Protein AF-A0A1C6CL15-F1 (afdb_monomer)

Structure (mmCIF, N/CA/C/O backbone):
data_AF-A0A1C6CL15-F1
#
_entry.id   AF-A0A1C6CL15-F1
#
loop_
_atom_site.group_PDB
_atom_site.id
_atom_site.type_symbol
_atom_site.label_atom_id
_atom_site.label_alt_id
_atom_site.label_comp_id
_atom_site.label_asym_id
_atom_site.label_entity_id
_atom_site.label_seq_id
_atom_site.pdbx_PDB_ins_code
_atom_site.Cartn_x
_atom_site.Cartn_y
_atom_site.Cartn_z
_atom_site.occupancy
_atom_site.B_iso_or_equiv
_atom_site.auth_seq_id
_atom_site.auth_comp_id
_atom_site.auth_asym_id
_atom_site.auth_atom_id
_atom_site.pdbx_PDB_model_num
ATOM 1 N N . MET A 1 1 ? 40.459 14.621 -11.916 1.00 58.00 1 MET A N 1
ATOM 2 C CA . MET A 1 1 ? 39.907 14.312 -13.259 1.00 58.00 1 MET A CA 1
ATOM 3 C C . MET A 1 1 ? 40.580 13.037 -13.758 1.00 58.00 1 MET A C 1
ATOM 5 O O . MET A 1 1 ? 41.766 12.885 -13.509 1.00 58.00 1 MET A O 1
ATOM 9 N N . ASP A 1 2 ? 39.853 12.095 -14.364 1.00 66.62 2 ASP A N 1
ATOM 10 C CA . ASP A 1 2 ? 40.390 10.761 -14.695 1.00 66.62 2 ASP A CA 1
ATOM 11 C C . ASP A 1 2 ? 41.088 10.769 -16.070 1.00 66.62 2 ASP A C 1
ATOM 13 O O . ASP A 1 2 ? 40.477 10.505 -17.108 1.00 66.62 2 ASP A O 1
ATOM 17 N N . TYR A 1 3 ? 42.362 11.165 -16.076 1.00 67.81 3 TYR A N 1
ATOM 18 C CA . TYR A 1 3 ? 43.170 11.321 -17.291 1.00 67.81 3 TYR A CA 1
ATOM 19 C C . TYR A 1 3 ? 43.423 9.998 -18.027 1.00 67.81 3 TYR A C 1
ATOM 21 O O . TYR A 1 3 ? 43.551 9.991 -19.252 1.00 67.81 3 TYR A O 1
ATOM 29 N N . GLU A 1 4 ? 43.423 8.876 -17.310 1.00 70.00 4 GLU A N 1
ATOM 30 C CA . GLU A 1 4 ? 43.577 7.542 -17.893 1.00 70.00 4 GLU A CA 1
ATOM 31 C C . GLU A 1 4 ? 42.330 7.111 -18.674 1.00 70.00 4 GLU A C 1
ATOM 33 O O . GLU A 1 4 ? 42.437 6.520 -19.753 1.00 70.00 4 GLU A O 1
ATOM 38 N N . LYS A 1 5 ? 41.131 7.488 -18.211 1.00 73.06 5 LYS A N 1
ATOM 39 C CA . LYS A 1 5 ? 39.904 7.307 -19.005 1.00 73.06 5 LYS A CA 1
ATOM 40 C C . LYS A 1 5 ? 39.892 8.142 -20.281 1.00 73.06 5 LYS A C 1
ATOM 42 O O . LYS A 1 5 ? 39.408 7.650 -21.297 1.00 73.06 5 LYS A O 1
ATOM 47 N N . LEU A 1 6 ? 40.413 9.370 -20.249 1.00 76.88 6 LEU A N 1
ATOM 48 C CA . LEU A 1 6 ? 40.437 10.248 -21.425 1.00 76.88 6 LEU A CA 1
ATOM 49 C C . LEU A 1 6 ? 41.318 9.677 -22.548 1.00 76.88 6 LEU A C 1
ATOM 51 O O . LEU A 1 6 ? 40.933 9.754 -23.709 1.00 76.88 6 LEU A O 1
ATOM 55 N N . LYS A 1 7 ? 42.454 9.046 -22.211 1.00 71.81 7 LYS A N 1
ATOM 56 C CA . LYS A 1 7 ? 43.351 8.402 -23.193 1.00 71.81 7 LYS A CA 1
ATOM 57 C C . LYS A 1 7 ? 42.706 7.223 -23.932 1.00 71.81 7 LYS A C 1
ATOM 59 O O . LYS A 1 7 ? 43.054 6.966 -25.076 1.00 71.81 7 LYS A O 1
ATOM 64 N N . LYS A 1 8 ? 41.780 6.504 -23.287 1.00 76.06 8 LYS A N 1
ATOM 65 C CA . LYS A 1 8 ? 41.103 5.314 -23.844 1.00 76.06 8 LYS A CA 1
ATOM 66 C C . LYS A 1 8 ? 39.740 5.624 -24.479 1.00 76.06 8 LYS A C 1
ATOM 68 O O . LYS A 1 8 ? 39.073 4.704 -24.954 1.00 76.06 8 LYS A O 1
ATOM 73 N N . ARG A 1 9 ? 39.288 6.884 -24.444 1.00 83.75 9 ARG A N 1
ATOM 74 C CA . ARG A 1 9 ? 37.974 7.304 -24.951 1.00 83.75 9 ARG A CA 1
ATOM 75 C C . ARG A 1 9 ? 38.063 7.709 -26.419 1.00 83.75 9 ARG A C 1
ATOM 77 O O . ARG A 1 9 ? 38.924 8.486 -26.809 1.00 83.75 9 ARG A O 1
ATOM 84 N N . ASP A 1 10 ? 37.117 7.218 -27.206 1.00 87.75 10 ASP A N 1
ATOM 85 C CA . ASP A 1 10 ? 36.974 7.563 -28.615 1.00 87.75 10 ASP A CA 1
ATOM 86 C C . ASP A 1 10 ? 36.029 8.764 -28.778 1.00 87.75 10 ASP A C 1
ATOM 88 O O . ASP A 1 10 ? 34.806 8.619 -28.694 1.00 87.75 10 ASP A O 1
ATOM 92 N N . SER A 1 11 ? 36.595 9.953 -29.008 1.00 91.44 11 SER A N 1
ATOM 93 C CA . SER A 1 11 ? 35.828 11.201 -29.118 1.00 91.44 11 SER A CA 1
ATOM 94 C C . SER A 1 11 ? 34.906 11.250 -30.340 1.00 91.44 11 SER A C 1
ATOM 96 O O . SER A 1 11 ? 33.960 12.035 -30.341 1.00 91.44 11 SER A O 1
ATOM 98 N N . SER A 1 12 ? 35.095 10.393 -31.351 1.00 91.94 12 SER A N 1
ATOM 99 C CA . SER A 1 12 ? 34.135 10.294 -32.463 1.00 91.94 12 SER A CA 1
ATOM 100 C C . SER A 1 12 ? 32.759 9.798 -31.996 1.00 91.94 12 SER A C 1
ATOM 102 O O . SER A 1 12 ? 31.735 10.196 -32.545 1.00 91.94 12 SER A O 1
ATOM 104 N N . LEU A 1 13 ? 32.712 8.985 -30.933 1.00 93.44 13 LEU A N 1
ATOM 105 C CA . LEU A 1 13 ? 31.460 8.505 -30.340 1.00 93.44 13 LEU A CA 1
ATOM 106 C C . LEU A 1 13 ? 30.779 9.576 -29.478 1.00 93.44 13 LEU A C 1
ATOM 108 O O . LEU A 1 13 ? 29.554 9.569 -29.358 1.00 93.44 13 LEU A O 1
ATOM 112 N N . ASP A 1 14 ? 31.554 10.503 -28.907 1.00 94.44 14 ASP A N 1
ATOM 113 C CA . ASP A 1 14 ? 31.018 11.679 -28.211 1.00 94.44 14 ASP A CA 1
ATOM 114 C C . ASP A 1 14 ? 30.345 12.628 -29.203 1.00 94.44 14 ASP A C 1
ATOM 116 O O . ASP A 1 14 ? 29.204 13.033 -28.990 1.00 94.44 14 ASP A O 1
ATOM 120 N N . ILE A 1 15 ? 31.011 12.898 -30.332 1.00 95.50 15 ILE A N 1
ATOM 121 C CA . ILE A 1 15 ? 30.445 13.669 -31.448 1.00 95.50 15 ILE A CA 1
ATOM 122 C C . ILE A 1 15 ? 29.139 13.026 -31.922 1.00 95.50 15 ILE A C 1
ATOM 124 O O . ILE A 1 15 ? 28.139 13.718 -32.087 1.00 95.50 15 ILE A O 1
ATOM 128 N N . LEU A 1 16 ? 29.113 11.698 -32.072 1.00 95.50 16 LEU A N 1
ATOM 129 C CA . LEU A 1 16 ? 27.918 10.978 -32.505 1.00 95.50 16 LEU A CA 1
ATOM 130 C C . LEU A 1 16 ? 26.735 11.161 -31.546 1.00 95.50 16 LEU A C 1
ATOM 132 O O . LEU A 1 16 ? 25.619 11.384 -32.002 1.00 95.50 16 LEU A O 1
ATOM 136 N N . ARG A 1 17 ? 26.965 11.112 -30.228 1.00 95.38 17 ARG A N 1
ATOM 137 C CA . ARG A 1 17 ? 25.913 11.369 -29.224 1.00 95.38 17 ARG A CA 1
ATOM 138 C C . ARG A 1 17 ? 25.402 12.798 -29.265 1.00 95.38 17 ARG A C 1
ATOM 140 O O . ARG A 1 17 ? 24.203 13.000 -29.107 1.00 95.38 17 ARG A O 1
ATOM 147 N N . ILE A 1 18 ? 26.301 13.762 -29.452 1.00 96.50 18 ILE A N 1
ATOM 148 C CA . ILE A 1 18 ? 25.948 15.182 -29.550 1.00 96.50 18 ILE A CA 1
ATOM 149 C C . ILE A 1 18 ? 25.100 15.418 -30.801 1.00 96.50 18 ILE A C 1
ATOM 151 O O . ILE A 1 18 ? 24.038 16.020 -30.703 1.00 96.50 18 ILE A O 1
ATOM 155 N N . ILE A 1 19 ? 25.508 14.872 -31.950 1.00 96.69 19 ILE A N 1
ATOM 156 C CA . ILE A 1 19 ? 24.728 14.937 -33.193 1.00 96.69 19 ILE A CA 1
ATOM 157 C C . ILE A 1 19 ? 23.372 14.249 -33.014 1.00 96.69 19 ILE A C 1
ATOM 159 O O . ILE A 1 19 ? 22.354 14.800 -33.421 1.00 96.69 19 ILE A O 1
ATOM 163 N N . ALA A 1 20 ? 23.327 13.079 -32.371 1.00 96.31 20 ALA A N 1
ATOM 164 C CA . ALA A 1 20 ? 22.077 12.368 -32.126 1.00 96.31 20 ALA A CA 1
ATOM 165 C C . ALA A 1 20 ? 21.099 13.207 -31.289 1.00 96.31 20 ALA A C 1
ATOM 167 O O . ALA A 1 20 ? 19.968 13.402 -31.713 1.00 96.31 20 ALA A O 1
ATOM 168 N N . VAL A 1 21 ? 21.520 13.783 -30.154 1.00 96.62 21 VAL A N 1
ATOM 169 C CA . VAL A 1 21 ? 20.615 14.629 -29.351 1.00 96.62 21 VAL A CA 1
ATOM 170 C C . VAL A 1 21 ? 20.260 15.940 -30.057 1.00 96.62 21 VAL A C 1
ATOM 172 O O . VAL A 1 21 ? 19.117 16.377 -29.988 1.00 96.62 21 VAL A O 1
ATOM 175 N N . PHE A 1 22 ? 21.197 16.546 -30.788 1.00 96.94 22 PHE A N 1
ATOM 176 C CA . PHE A 1 22 ? 20.928 17.770 -31.539 1.00 96.94 22 PHE A CA 1
ATOM 177 C C . PHE A 1 22 ? 19.882 17.524 -32.633 1.00 96.94 22 PHE A C 1
ATOM 179 O O . PHE A 1 22 ? 18.936 18.293 -32.775 1.00 96.94 22 PHE A O 1
ATOM 186 N N . THR A 1 23 ? 19.990 16.399 -33.346 1.00 96.56 23 THR A N 1
ATOM 187 C CA . THR A 1 23 ? 18.992 15.980 -34.340 1.00 96.56 23 THR A CA 1
ATOM 188 C C . THR A 1 23 ? 17.647 15.609 -33.708 1.00 96.56 23 THR A C 1
ATOM 190 O O . THR A 1 23 ? 16.630 15.781 -34.371 1.00 96.56 23 THR A O 1
ATOM 193 N N . VAL A 1 24 ? 17.585 15.204 -32.429 1.00 96.12 24 VAL A N 1
ATOM 194 C CA . VAL A 1 24 ? 16.297 15.077 -31.714 1.00 96.12 24 VAL A CA 1
ATOM 195 C C . VAL A 1 24 ? 15.616 16.440 -31.578 1.00 96.12 24 VAL A C 1
ATOM 197 O O . VAL A 1 24 ? 14.481 16.596 -32.020 1.00 96.12 24 VAL A O 1
ATOM 200 N N . LEU A 1 25 ? 16.323 17.449 -31.060 1.00 97.12 25 LEU A N 1
ATOM 201 C CA . LEU A 1 25 ? 15.777 18.812 -30.952 1.00 97.12 25 LEU A CA 1
ATOM 202 C C . LEU A 1 25 ? 15.418 19.395 -32.324 1.00 97.12 25 LEU A C 1
ATOM 204 O O . LEU A 1 25 ? 14.467 20.156 -32.466 1.00 97.12 25 LEU A O 1
ATOM 208 N N . SER A 1 26 ? 16.150 18.980 -33.356 1.00 97.12 26 SER A N 1
ATOM 209 C CA . SER A 1 26 ? 15.866 19.352 -34.739 1.00 97.12 26 SER A CA 1
ATOM 210 C C . SER A 1 26 ? 14.571 18.722 -35.266 1.00 97.12 26 SER A C 1
ATOM 212 O O . SER A 1 26 ? 13.908 19.324 -36.099 1.00 97.12 26 SER A O 1
ATOM 214 N N . VAL A 1 27 ? 14.165 17.543 -34.779 1.00 95.00 27 VAL A N 1
ATOM 215 C CA . VAL A 1 27 ? 12.825 16.986 -35.046 1.00 95.00 27 VAL A CA 1
ATOM 216 C C . VAL A 1 27 ? 11.756 17.722 -34.236 1.00 95.00 27 VAL A C 1
ATOM 218 O O . VAL A 1 27 ? 10.674 17.964 -34.767 1.00 95.00 27 VAL A O 1
ATOM 221 N N . HIS A 1 28 ? 12.052 18.130 -32.995 1.00 95.75 28 HIS A N 1
ATOM 222 C CA . HIS A 1 28 ? 11.125 18.933 -32.183 1.00 95.75 28 HIS A CA 1
ATOM 223 C C . HIS A 1 28 ? 10.824 20.287 -32.832 1.00 95.75 28 HIS A C 1
ATOM 225 O O . HIS A 1 28 ? 9.692 20.752 -32.758 1.00 95.75 28 HIS A O 1
ATOM 231 N N . PHE A 1 29 ? 11.788 20.872 -33.550 1.00 97.19 29 PHE A N 1
ATOM 232 C CA . PHE A 1 29 ? 11.553 22.060 -34.372 1.00 97.19 29 PHE A CA 1
ATOM 233 C C . PHE A 1 29 ? 10.369 21.865 -35.325 1.00 97.19 29 PHE A C 1
ATOM 235 O O . PHE A 1 29 ? 9.459 22.681 -35.324 1.00 97.19 29 PHE A O 1
ATOM 242 N N . PHE A 1 30 ? 10.313 20.753 -36.064 1.00 95.75 30 PHE A N 1
ATOM 243 C CA . PHE A 1 30 ? 9.177 20.448 -36.946 1.00 95.75 30 PHE A CA 1
ATOM 244 C C . PHE A 1 30 ? 7.900 20.070 -36.187 1.00 95.75 30 PHE A C 1
ATOM 246 O O . PHE A 1 30 ? 6.802 20.263 -36.700 1.00 95.75 30 PHE A O 1
ATOM 253 N N . LEU A 1 31 ? 8.024 19.518 -34.976 1.00 94.25 31 LEU A N 1
ATOM 254 C CA . LEU A 1 31 ? 6.873 19.205 -34.127 1.00 94.25 31 LEU A CA 1
ATOM 255 C C . LEU A 1 31 ? 6.153 20.475 -33.657 1.00 94.25 31 LEU A C 1
ATOM 257 O O . LEU A 1 31 ? 4.927 20.496 -33.633 1.00 94.25 31 LEU A O 1
ATOM 261 N N . HIS A 1 32 ? 6.907 21.526 -33.329 1.00 95.19 32 HIS A N 1
ATOM 262 C CA . HIS A 1 32 ? 6.378 22.727 -32.674 1.00 95.19 32 HIS A CA 1
ATOM 263 C C . HIS A 1 32 ? 6.288 23.959 -33.573 1.00 95.19 32 HIS A C 1
ATOM 265 O O . HIS A 1 32 ? 5.629 24.926 -33.209 1.00 95.19 32 HIS A O 1
ATOM 271 N N . ASN A 1 33 ? 6.915 23.956 -34.753 1.00 93.88 33 ASN A N 1
ATOM 272 C CA . ASN A 1 33 ? 6.872 25.105 -35.661 1.00 93.88 33 ASN A CA 1
ATOM 273 C C . ASN A 1 33 ? 5.630 25.139 -36.570 1.00 93.88 33 ASN A C 1
ATOM 275 O O . ASN A 1 33 ? 5.502 26.085 -37.340 1.00 93.88 33 ASN A O 1
ATOM 279 N N . GLY A 1 34 ? 4.740 24.140 -36.518 1.00 93.94 34 GLY A N 1
ATOM 280 C CA . GLY A 1 34 ? 3.542 24.043 -37.368 1.00 93.94 34 GLY A CA 1
ATOM 281 C C . GLY A 1 34 ? 3.732 23.312 -38.705 1.00 93.94 34 GLY A C 1
ATOM 282 O O . GLY A 1 34 ? 2.811 23.300 -39.519 1.00 93.94 34 GLY A O 1
ATOM 283 N N . PHE A 1 35 ? 4.891 22.688 -38.950 1.00 96.12 35 PHE A N 1
ATOM 284 C CA . PHE A 1 35 ? 5.217 22.006 -40.211 1.00 96.12 35 PHE A CA 1
ATOM 285 C C . PHE A 1 35 ? 4.173 20.981 -40.656 1.00 96.12 35 PHE A C 1
ATOM 287 O O . PHE A 1 35 ? 3.797 20.959 -41.825 1.00 96.12 35 PHE A O 1
ATOM 294 N N . TYR A 1 36 ? 3.680 20.158 -39.731 1.00 95.25 36 TYR A N 1
ATOM 295 C CA . TYR A 1 36 ? 2.730 19.088 -40.051 1.00 95.25 36 TYR A CA 1
ATOM 296 C C . TYR A 1 36 ? 1.334 19.590 -40.442 1.00 95.25 36 TYR A C 1
ATOM 298 O O . TYR A 1 36 ? 0.558 18.819 -40.998 1.00 95.25 36 TYR A O 1
ATOM 306 N N . SER A 1 37 ? 1.026 20.864 -40.191 1.00 94.69 37 SER A N 1
ATOM 307 C CA . SER A 1 37 ? -0.248 21.489 -40.565 1.00 94.69 37 SER A CA 1
ATOM 308 C C . SER A 1 37 ? -0.158 22.299 -41.861 1.00 94.69 37 SER A C 1
ATOM 310 O O . SER A 1 37 ? -1.182 22.737 -42.374 1.00 94.69 37 SER A O 1
ATOM 312 N N . GLN A 1 38 ? 1.048 22.514 -42.393 1.00 95.19 38 GLN A N 1
ATOM 313 C CA . GLN A 1 38 ? 1.270 23.284 -43.614 1.00 95.19 38 GLN A CA 1
ATOM 314 C C . GLN A 1 38 ? 1.183 22.387 -44.854 1.00 95.19 38 GLN A C 1
ATOM 316 O O . GLN A 1 38 ? 1.738 21.286 -44.873 1.00 95.19 38 GLN A O 1
ATOM 321 N N . THR A 1 39 ? 0.556 22.891 -45.918 1.00 96.06 39 THR A N 1
ATOM 322 C CA . THR A 1 39 ? 0.563 22.247 -47.238 1.00 96.06 39 THR A CA 1
ATOM 323 C C . THR A 1 39 ? 1.986 22.167 -47.801 1.00 96.06 39 THR A C 1
ATOM 325 O O . THR A 1 39 ? 2.716 23.161 -47.817 1.00 96.06 39 THR A O 1
ATOM 328 N N . ILE A 1 40 ? 2.394 20.985 -48.264 1.00 96.31 40 ILE A N 1
ATOM 329 C CA . ILE A 1 40 ? 3.715 20.730 -48.840 1.00 96.31 40 ILE A CA 1
ATOM 330 C C . ILE A 1 40 ? 3.725 21.157 -50.312 1.00 96.31 40 ILE A C 1
ATOM 332 O O . ILE A 1 40 ? 3.420 20.370 -51.206 1.00 96.31 40 ILE A O 1
ATOM 336 N N . GLU A 1 41 ? 4.113 22.407 -50.561 1.00 94.31 41 GLU A N 1
ATOM 337 C CA . GLU A 1 41 ? 4.256 22.979 -51.903 1.00 94.31 41 GLU A CA 1
ATOM 338 C C . GLU A 1 41 ? 5.432 23.965 -51.983 1.00 94.31 41 GLU A C 1
ATOM 340 O O . GLU A 1 41 ? 5.810 24.616 -51.007 1.00 94.31 41 GLU A O 1
ATOM 345 N N . GLY A 1 42 ? 6.030 24.076 -53.171 1.00 94.25 42 GLY A N 1
ATOM 346 C CA . GLY A 1 42 ? 7.130 24.999 -53.449 1.00 94.25 42 GLY A CA 1
ATOM 347 C C . GLY A 1 42 ? 8.482 24.620 -52.827 1.00 94.25 42 GLY A C 1
ATOM 348 O O . GLY A 1 42 ? 8.634 23.629 -52.104 1.00 94.25 42 GLY A O 1
ATOM 349 N N . THR A 1 43 ? 9.492 25.437 -53.136 1.00 94.31 43 THR A N 1
ATOM 350 C CA . THR A 1 43 ? 10.895 25.231 -52.736 1.00 94.31 43 THR A CA 1
ATOM 351 C C . THR A 1 43 ? 11.122 25.259 -51.218 1.00 94.31 43 THR A C 1
ATOM 353 O O . THR A 1 43 ? 11.830 24.376 -50.729 1.00 94.31 43 THR A O 1
ATOM 356 N N . PRO A 1 44 ? 10.536 26.192 -50.432 1.00 94.06 44 PRO A N 1
ATOM 357 C CA . PRO A 1 44 ? 10.747 26.219 -48.981 1.00 94.06 44 PRO A CA 1
ATOM 358 C C . PRO A 1 44 ? 10.300 24.922 -48.295 1.00 94.06 44 PRO A C 1
ATOM 360 O O . PRO A 1 44 ? 11.020 24.375 -47.460 1.00 94.06 44 PRO A O 1
ATOM 363 N N . MET A 1 45 ? 9.158 24.366 -48.710 1.00 95.88 45 MET A N 1
ATOM 364 C CA . MET A 1 45 ? 8.649 23.113 -48.153 1.00 95.88 45 MET A CA 1
ATOM 365 C C . MET A 1 45 ? 9.466 21.901 -48.596 1.00 95.88 45 MET A C 1
ATOM 367 O O . MET A 1 45 ? 9.644 20.975 -47.808 1.00 95.88 45 MET A O 1
ATOM 371 N N . TYR A 1 46 ? 10.039 21.914 -49.804 1.00 97.00 46 TYR A N 1
ATOM 372 C CA . TYR A 1 46 ? 10.989 20.877 -50.216 1.00 97.00 46 TYR A CA 1
ATOM 373 C C . TYR A 1 46 ? 12.223 20.855 -49.306 1.00 97.00 46 TYR A C 1
ATOM 375 O O . TYR A 1 46 ? 12.616 19.797 -48.811 1.00 97.00 46 TYR A O 1
ATOM 383 N N . VAL A 1 47 ? 12.791 22.027 -49.000 1.00 96.50 47 VAL A N 1
ATOM 384 C CA . VAL A 1 47 ? 13.910 22.153 -48.049 1.00 96.50 47 VAL A CA 1
ATOM 385 C C . VAL A 1 47 ? 13.505 21.664 -46.655 1.00 96.50 47 VAL A C 1
ATOM 387 O O . VAL A 1 47 ? 14.258 20.913 -46.031 1.00 96.50 47 VAL A O 1
ATOM 390 N N . ALA A 1 48 ? 12.304 22.016 -46.187 1.00 96.31 48 ALA A N 1
ATOM 391 C CA . ALA A 1 48 ? 11.765 21.537 -44.913 1.00 96.31 48 ALA A CA 1
ATOM 392 C C . ALA A 1 48 ? 11.667 20.003 -44.861 1.00 96.31 48 ALA A C 1
ATOM 394 O O . ALA A 1 48 ? 12.086 19.395 -43.875 1.00 96.31 48 ALA A O 1
ATOM 395 N N . VAL A 1 49 ? 11.185 19.362 -45.933 1.00 97.06 49 VAL A N 1
ATOM 396 C CA . VAL A 1 49 ? 11.113 17.896 -46.047 1.00 97.06 49 VAL A CA 1
ATOM 397 C C . VAL A 1 49 ? 12.508 17.266 -46.055 1.00 97.06 49 VAL A C 1
ATOM 399 O O . VAL A 1 49 ? 12.717 16.261 -45.371 1.00 97.06 49 VAL A O 1
ATOM 402 N N . VAL A 1 50 ? 13.484 17.864 -46.748 1.00 97.75 50 VAL A N 1
ATOM 403 C CA . VAL A 1 50 ? 14.883 17.394 -46.728 1.00 97.75 50 VAL A CA 1
ATOM 404 C C . VAL A 1 50 ? 15.459 17.444 -45.315 1.00 97.75 50 VAL A C 1
ATOM 406 O O . VAL A 1 50 ? 16.023 16.459 -44.835 1.00 97.75 50 VAL A O 1
ATOM 409 N N . MET A 1 51 ? 15.275 18.562 -44.610 1.00 97.00 51 MET A N 1
ATOM 410 C CA . MET A 1 51 ? 15.708 18.711 -43.218 1.00 97.00 51 MET A CA 1
ATOM 411 C C . MET A 1 51 ? 15.010 17.701 -42.301 1.00 97.00 51 MET A C 1
ATOM 413 O O . MET A 1 51 ? 15.667 17.008 -41.522 1.00 97.00 51 MET A O 1
ATOM 417 N N . ARG A 1 52 ? 13.687 17.555 -42.419 1.00 95.62 52 ARG A N 1
ATOM 418 C CA . ARG A 1 52 ? 12.906 16.620 -41.603 1.00 95.62 52 ARG A CA 1
ATOM 419 C C . ARG A 1 52 ? 13.319 15.164 -41.826 1.00 95.62 52 ARG A C 1
ATOM 421 O O . ARG A 1 52 ? 13.402 14.407 -40.852 1.00 95.62 52 ARG A O 1
ATOM 428 N N . THR A 1 53 ? 13.600 14.790 -43.074 1.00 96.75 53 THR A N 1
ATOM 429 C CA . THR A 1 53 ? 14.099 13.461 -43.459 1.00 96.75 53 THR A CA 1
ATOM 430 C C . THR A 1 53 ? 15.506 13.242 -42.905 1.00 96.75 53 THR A C 1
ATOM 432 O O . THR A 1 53 ? 15.762 12.213 -42.283 1.00 96.75 53 THR A O 1
ATOM 435 N N . LEU A 1 54 ? 16.399 14.232 -43.008 1.00 96.94 54 LEU A N 1
ATOM 436 C CA . LEU A 1 54 ? 17.741 14.178 -42.419 1.00 96.94 54 LEU A CA 1
ATOM 437 C C . LEU A 1 54 ? 17.699 13.968 -40.901 1.00 96.94 54 LEU A C 1
ATOM 439 O O . LEU A 1 54 ? 18.447 13.148 -40.376 1.00 96.94 54 LEU A O 1
ATOM 443 N N . PHE A 1 55 ? 16.833 14.681 -40.179 1.00 96.75 55 PHE A N 1
ATOM 444 C CA . PHE A 1 55 ? 16.784 14.605 -38.715 1.00 96.75 55 PHE A CA 1
ATOM 445 C C . PHE A 1 55 ? 16.082 13.353 -38.175 1.00 96.75 55 PHE A C 1
ATOM 447 O O . PHE A 1 55 ? 16.194 13.064 -36.984 1.00 96.75 55 PHE A O 1
ATOM 454 N N . SER A 1 56 ? 15.455 12.543 -39.039 1.00 94.88 56 SER A N 1
ATOM 455 C CA . SER A 1 56 ? 14.913 11.220 -38.675 1.00 94.88 56 SER A CA 1
ATOM 456 C C . SER A 1 56 ? 15.980 10.241 -38.147 1.00 94.88 56 SER A C 1
ATOM 458 O O . SER A 1 56 ? 15.664 9.232 -37.517 1.00 94.88 56 SER A O 1
ATOM 460 N N . VAL A 1 57 ? 17.264 10.553 -38.344 1.00 96.31 57 VAL A N 1
ATOM 461 C CA . VAL A 1 57 ? 18.381 9.723 -37.881 1.00 96.31 57 VAL A CA 1
ATOM 462 C C . VAL A 1 57 ? 18.549 9.683 -36.358 1.00 96.31 57 VAL A C 1
ATOM 464 O O . VAL A 1 57 ? 19.232 8.798 -35.839 1.00 96.31 57 VAL A O 1
ATOM 467 N N . CYS A 1 58 ? 17.942 10.621 -35.630 1.00 93.38 58 CYS A N 1
ATOM 468 C CA . CYS A 1 58 ? 18.270 10.939 -34.242 1.00 93.38 58 CYS A CA 1
ATOM 469 C C . CYS A 1 58 ? 18.174 9.748 -33.266 1.00 93.38 58 CYS A C 1
ATOM 471 O O . CYS A 1 58 ? 19.184 9.344 -32.681 1.00 93.38 58 CYS A O 1
ATOM 473 N N . VAL A 1 59 ? 17.002 9.122 -33.123 1.00 93.75 59 VAL A N 1
ATOM 474 C CA . VAL A 1 59 ? 16.806 7.952 -32.245 1.00 93.75 59 VAL A CA 1
ATOM 475 C C . VAL A 1 59 ? 17.564 6.710 -32.749 1.00 93.75 59 VAL A C 1
ATOM 477 O O . VAL A 1 59 ? 18.264 6.077 -31.949 1.00 93.75 59 VAL A O 1
ATOM 480 N N . PRO A 1 60 ? 17.517 6.356 -34.051 1.00 96.75 60 PRO A N 1
ATOM 481 C CA . PRO A 1 60 ? 18.347 5.293 -34.626 1.00 96.75 60 PRO A CA 1
ATOM 482 C C . PRO A 1 60 ? 19.841 5.383 -34.295 1.00 96.75 60 PRO A C 1
ATOM 484 O O . PRO A 1 60 ? 20.462 4.360 -33.995 1.00 96.75 60 PRO A O 1
ATOM 487 N N . LEU A 1 61 ? 20.432 6.584 -34.290 1.00 97.44 61 LEU A N 1
ATOM 488 C CA . LEU A 1 61 ? 21.840 6.769 -33.923 1.00 97.44 61 LEU A CA 1
ATOM 489 C C . LEU A 1 61 ? 22.117 6.332 -32.479 1.00 97.44 61 LEU A C 1
ATOM 491 O O . LEU A 1 61 ? 23.144 5.696 -32.228 1.00 97.44 61 LEU A O 1
ATOM 495 N N . PHE A 1 62 ? 21.208 6.600 -31.535 1.00 96.12 62 PHE A N 1
ATOM 496 C CA . PHE A 1 62 ? 21.342 6.113 -30.159 1.00 96.12 62 PHE A CA 1
ATOM 497 C C . PHE A 1 62 ? 21.237 4.588 -30.062 1.00 96.12 62 PHE A C 1
ATOM 499 O O . PHE A 1 62 ? 22.006 3.975 -29.317 1.00 96.12 62 PHE A O 1
ATOM 506 N N . MET A 1 63 ? 20.348 3.954 -30.831 1.00 96.94 63 MET A N 1
ATOM 507 C CA . MET A 1 63 ? 20.209 2.490 -30.854 1.00 96.94 63 MET A CA 1
ATOM 508 C C . MET A 1 63 ? 21.449 1.807 -31.458 1.00 96.94 63 MET A C 1
ATOM 510 O O . MET A 1 63 ? 22.002 0.884 -30.852 1.00 96.94 63 MET A O 1
ATOM 514 N N . LEU A 1 64 ? 21.960 2.320 -32.586 1.00 97.62 64 LEU A N 1
ATOM 515 C CA . LEU A 1 64 ? 23.227 1.883 -33.193 1.00 97.62 64 LEU A CA 1
ATOM 516 C C . LEU A 1 64 ? 24.393 2.030 -32.215 1.00 97.62 64 LEU A C 1
ATOM 518 O O . LEU A 1 64 ? 25.196 1.111 -32.036 1.00 97.62 64 LEU A O 1
ATOM 522 N N . LEU A 1 65 ? 24.480 3.182 -31.550 1.00 96.44 65 LEU A N 1
ATOM 523 C CA . LEU A 1 65 ? 25.533 3.454 -30.583 1.00 96.44 65 LEU A CA 1
ATOM 524 C C . LEU A 1 65 ? 25.441 2.548 -29.354 1.00 96.44 65 LEU A C 1
ATOM 526 O O . LEU A 1 65 ? 26.472 2.140 -28.818 1.00 96.44 65 LEU A O 1
ATOM 530 N N . THR A 1 66 ? 24.228 2.220 -28.916 1.00 95.94 66 THR A N 1
ATOM 531 C CA . THR A 1 66 ? 23.980 1.277 -27.821 1.00 95.94 66 THR A CA 1
ATOM 532 C C . THR A 1 66 ? 24.525 -0.100 -28.188 1.00 95.94 66 THR A C 1
ATOM 534 O O . THR A 1 66 ? 25.353 -0.631 -27.447 1.00 95.94 66 THR A O 1
ATOM 537 N N . GLY A 1 67 ? 24.184 -0.624 -29.371 1.00 96.50 67 GLY A N 1
ATOM 538 C CA . GLY A 1 67 ? 24.769 -1.858 -29.907 1.00 96.50 67 GLY A CA 1
ATOM 539 C C . GLY A 1 67 ? 26.291 -1.804 -29.979 1.00 96.50 67 GLY A C 1
ATOM 540 O O . GLY A 1 67 ? 26.987 -2.659 -29.430 1.00 96.50 67 GLY A O 1
ATOM 541 N N . TYR A 1 68 ? 26.829 -0.732 -30.563 1.00 96.06 68 TYR A N 1
ATOM 542 C CA . TYR A 1 68 ? 28.269 -0.525 -30.679 1.00 96.06 68 TYR A CA 1
ATOM 543 C C . TYR A 1 68 ? 28.957 -0.552 -29.308 1.00 96.06 68 TYR A C 1
ATOM 545 O O . TYR A 1 68 ? 29.894 -1.315 -29.095 1.00 96.06 68 TYR A O 1
ATOM 553 N N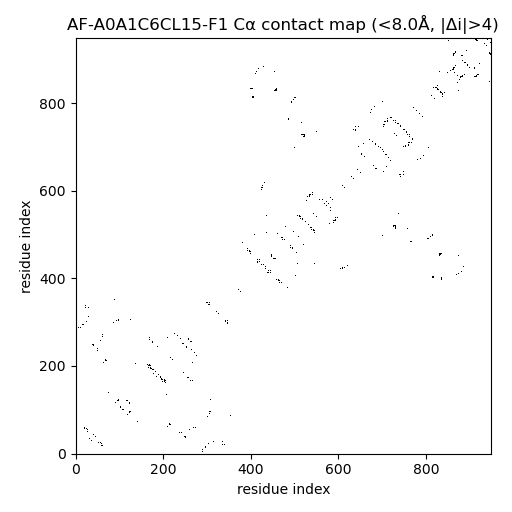 . LEU A 1 69 ? 28.509 0.235 -28.332 1.00 94.19 69 LEU A N 1
ATOM 554 C CA . LEU A 1 69 ? 29.177 0.341 -27.030 1.00 94.19 69 LEU A CA 1
ATOM 555 C C . LEU A 1 69 ? 28.965 -0.895 -26.149 1.00 94.19 69 LEU A C 1
ATOM 557 O O . LEU A 1 69 ? 29.878 -1.284 -25.407 1.00 94.19 69 LEU A O 1
ATOM 561 N N . MET A 1 70 ? 27.792 -1.520 -26.230 1.00 95.00 70 MET A N 1
ATOM 562 C CA . MET A 1 70 ? 27.368 -2.569 -25.304 1.00 95.00 70 MET A CA 1
ATOM 563 C C . MET A 1 70 ? 27.608 -3.994 -25.807 1.00 95.00 70 MET A C 1
ATOM 565 O O . MET A 1 70 ? 27.464 -4.908 -25.003 1.00 95.00 70 MET A O 1
ATOM 569 N N . SER A 1 71 ? 28.077 -4.194 -27.044 1.00 93.31 71 SER A N 1
ATOM 570 C CA . SER A 1 71 ? 28.275 -5.525 -27.657 1.00 93.31 71 SER A CA 1
ATOM 571 C C . SER A 1 71 ? 29.175 -6.511 -26.894 1.00 93.31 71 SER A C 1
ATOM 573 O O . SER A 1 71 ? 29.163 -7.707 -27.158 1.00 93.31 71 SER A O 1
ATOM 575 N N . LYS A 1 72 ? 29.995 -6.019 -25.955 1.00 90.19 72 LYS A N 1
ATOM 576 C CA . LYS A 1 72 ? 30.899 -6.830 -25.114 1.00 90.19 72 LYS A CA 1
ATOM 577 C C . LYS A 1 72 ? 30.452 -6.923 -23.652 1.00 90.19 72 LYS A C 1
ATOM 579 O O . LYS A 1 72 ? 31.253 -7.249 -22.781 1.00 90.19 72 LYS A O 1
ATOM 584 N N . LYS A 1 73 ? 29.221 -6.520 -23.333 1.00 93.44 73 LYS A N 1
ATOM 585 C CA . LYS A 1 73 ? 28.695 -6.586 -21.965 1.00 93.44 73 LYS A CA 1
ATOM 586 C C . LYS A 1 73 ? 28.184 -7.991 -21.672 1.00 93.44 73 LYS A C 1
ATOM 588 O O . LYS A 1 73 ? 27.415 -8.543 -22.450 1.00 93.44 73 LYS A O 1
ATOM 593 N N . GLU A 1 74 ? 28.590 -8.522 -20.527 1.00 92.44 74 GLU A N 1
ATOM 594 C CA . GLU A 1 74 ? 28.232 -9.863 -20.072 1.00 92.44 74 GLU A CA 1
ATOM 595 C C . GLU A 1 74 ? 27.096 -9.832 -19.047 1.00 92.44 74 GLU A C 1
ATOM 597 O O . GLU A 1 74 ? 26.944 -8.869 -18.281 1.00 92.44 74 GLU A O 1
ATOM 602 N N . LEU A 1 75 ? 26.333 -10.926 -19.006 1.00 92.88 75 LEU A N 1
ATOM 603 C CA . LEU A 1 75 ? 25.265 -11.142 -18.039 1.00 92.88 75 LEU A CA 1
ATOM 604 C C . LEU A 1 75 ? 25.841 -11.156 -16.617 1.00 92.88 75 LEU A C 1
ATOM 606 O O . LEU A 1 75 ? 26.511 -12.096 -16.201 1.00 92.88 75 LEU A O 1
ATOM 610 N N . SER A 1 76 ? 25.593 -10.089 -15.859 1.00 92.31 76 SER A N 1
ATOM 611 C CA . SER A 1 76 ? 26.104 -9.945 -14.496 1.00 92.31 76 SER A CA 1
ATOM 612 C C . SER A 1 76 ? 25.259 -8.970 -13.678 1.00 92.31 76 SER A C 1
ATOM 614 O O . SER A 1 76 ? 24.636 -8.056 -14.216 1.00 92.31 76 SER A O 1
ATOM 616 N N . LYS A 1 77 ? 25.291 -9.088 -12.343 1.00 86.00 77 LYS A N 1
ATOM 617 C CA . LYS A 1 77 ? 24.663 -8.090 -11.449 1.00 86.00 77 LYS A CA 1
ATOM 618 C C . LYS A 1 77 ? 25.215 -6.680 -11.692 1.00 86.00 77 LYS A C 1
ATOM 620 O O . LYS A 1 77 ? 24.469 -5.705 -11.682 1.00 86.00 77 LYS A O 1
ATOM 625 N N . LYS A 1 78 ? 26.523 -6.587 -11.965 1.00 89.38 78 LYS A N 1
ATOM 626 C CA . LYS A 1 78 ? 27.213 -5.334 -12.297 1.00 89.38 78 LYS A CA 1
ATOM 627 C C . LYS A 1 78 ? 26.637 -4.690 -13.557 1.00 89.38 78 LYS A C 1
ATOM 629 O O . LYS A 1 78 ? 26.479 -3.473 -13.583 1.00 89.38 78 LYS A O 1
ATOM 634 N N . TYR A 1 79 ? 26.303 -5.491 -14.570 1.00 93.00 79 TYR A N 1
ATOM 635 C CA . TYR A 1 79 ? 25.640 -5.000 -15.771 1.00 93.00 79 TYR A CA 1
ATOM 636 C C . TYR A 1 79 ? 24.304 -4.335 -15.433 1.00 93.00 79 TYR A C 1
ATOM 638 O O . TYR A 1 79 ? 24.161 -3.149 -15.708 1.00 93.00 79 TYR A O 1
ATOM 646 N N . TYR A 1 80 ? 23.387 -5.040 -14.761 1.00 91.81 80 TYR A N 1
ATOM 647 C CA . TYR A 1 80 ? 22.053 -4.503 -14.463 1.00 91.81 80 TYR A CA 1
ATOM 648 C C . TYR A 1 80 ? 22.085 -3.267 -13.557 1.00 91.81 80 TYR A C 1
ATOM 650 O O . TYR A 1 80 ? 21.315 -2.336 -13.769 1.00 91.81 80 TYR A O 1
ATOM 658 N N . SER A 1 81 ? 23.044 -3.178 -12.627 1.00 87.50 81 SER A N 1
ATOM 659 C CA . SER A 1 81 ? 23.263 -1.953 -11.836 1.00 87.50 81 SER A CA 1
ATOM 660 C C . SER A 1 81 ? 23.720 -0.740 -12.666 1.00 87.50 81 SER A C 1
ATOM 662 O O . SER A 1 81 ? 23.709 0.389 -12.187 1.00 87.50 81 SER A O 1
ATOM 664 N N . GLY A 1 82 ? 24.125 -0.946 -13.922 1.00 90.69 82 GLY A N 1
ATOM 665 C CA . GLY A 1 82 ? 24.560 0.118 -14.825 1.00 90.69 82 GLY A CA 1
ATOM 666 C C . GLY A 1 82 ? 23.442 1.061 -15.277 1.00 90.69 82 GLY A C 1
ATOM 667 O O . GLY A 1 82 ? 23.750 2.182 -15.676 1.00 90.69 82 GLY A O 1
ATOM 668 N N . ILE A 1 83 ? 22.168 0.653 -15.188 1.00 93.62 83 ILE A N 1
ATOM 669 C CA . ILE A 1 83 ? 21.023 1.487 -15.596 1.00 93.62 83 ILE A CA 1
ATOM 670 C C . ILE A 1 83 ? 20.671 2.571 -14.569 1.00 93.62 83 ILE A C 1
ATOM 672 O O . ILE A 1 83 ? 19.967 3.520 -14.901 1.00 93.62 83 ILE A O 1
ATOM 676 N N . THR A 1 84 ? 21.175 2.475 -13.332 1.00 91.31 84 THR A N 1
ATOM 677 C CA . THR A 1 84 ? 20.766 3.343 -12.214 1.00 91.31 84 THR A CA 1
ATOM 678 C C . THR A 1 84 ? 20.835 4.828 -12.556 1.00 91.31 84 THR A C 1
ATOM 680 O O . THR A 1 84 ? 19.892 5.555 -12.266 1.00 91.31 84 THR A O 1
ATOM 683 N N . LYS A 1 85 ? 21.906 5.288 -13.219 1.00 91.00 85 LYS A N 1
ATOM 684 C CA . LYS A 1 85 ? 22.019 6.702 -13.613 1.00 91.00 85 LYS A CA 1
ATOM 685 C C . LYS A 1 85 ? 20.889 7.116 -14.564 1.00 91.00 85 LYS A C 1
ATOM 687 O O . LYS A 1 85 ? 20.321 8.184 -14.377 1.00 91.00 85 LYS A O 1
ATOM 692 N N . THR A 1 86 ? 20.564 6.281 -15.551 1.00 93.00 86 THR A N 1
ATOM 693 C CA . THR A 1 86 ? 19.482 6.540 -16.512 1.00 93.00 86 THR A CA 1
ATOM 694 C C . THR A 1 86 ? 18.141 6.678 -15.799 1.00 93.00 86 THR A C 1
ATOM 696 O O . THR A 1 86 ? 17.443 7.658 -16.033 1.00 93.00 86 THR A O 1
ATOM 699 N N . LEU A 1 87 ? 17.816 5.753 -14.887 1.00 94.19 87 LEU A N 1
ATOM 700 C CA . LEU A 1 87 ? 16.553 5.787 -14.142 1.00 94.19 87 LEU A CA 1
ATOM 701 C C . LEU A 1 87 ? 16.457 7.007 -13.219 1.00 94.19 87 LEU A C 1
ATOM 703 O O . LEU A 1 87 ? 15.426 7.663 -13.186 1.00 94.19 87 LEU A O 1
ATOM 707 N N . VAL A 1 88 ? 17.536 7.356 -12.512 1.00 93.62 88 VAL A N 1
ATOM 708 C CA . VAL A 1 88 ? 17.547 8.539 -11.633 1.00 93.62 88 VAL A CA 1
ATOM 709 C C . VAL A 1 88 ? 17.364 9.826 -12.440 1.00 93.62 88 VAL A C 1
ATOM 711 O O . VAL A 1 88 ? 16.559 10.669 -12.058 1.00 93.62 88 VAL A O 1
ATOM 714 N N . VAL A 1 89 ? 18.060 9.974 -13.573 1.00 93.56 89 VAL A N 1
ATOM 715 C CA . VAL A 1 89 ? 17.887 11.143 -14.454 1.00 93.56 89 VAL A CA 1
ATOM 716 C C . VAL A 1 89 ? 16.467 11.199 -15.021 1.00 93.56 89 VAL A C 1
ATOM 718 O O . VAL A 1 89 ? 15.894 12.282 -15.078 1.00 93.56 89 VAL A O 1
ATOM 721 N N . PHE A 1 90 ? 15.876 10.056 -15.380 1.00 95.00 90 PHE A N 1
ATOM 722 C CA . PHE A 1 90 ? 14.483 9.976 -15.825 1.00 95.00 90 PHE A CA 1
ATOM 723 C C . PHE A 1 90 ? 13.490 10.441 -14.751 1.00 95.00 90 PHE A C 1
ATOM 725 O O . PHE A 1 90 ? 12.652 11.293 -15.036 1.00 95.00 90 PHE A O 1
ATOM 732 N N . VAL A 1 91 ? 13.622 9.959 -13.513 1.00 94.44 91 VAL A N 1
ATOM 733 C CA . VAL A 1 91 ? 12.741 10.356 -12.400 1.00 94.44 91 VAL A CA 1
ATOM 734 C C . VAL A 1 91 ? 12.872 11.852 -12.093 1.00 94.44 91 VAL A C 1
ATOM 736 O O . VAL A 1 91 ? 11.863 12.534 -11.943 1.00 94.44 91 VAL A O 1
ATOM 739 N N . ILE A 1 92 ? 14.096 12.395 -12.068 1.00 94.50 92 ILE A N 1
ATOM 740 C CA . ILE A 1 92 ? 14.322 13.839 -11.865 1.00 94.50 92 ILE A CA 1
ATOM 741 C C . ILE A 1 92 ? 13.718 14.656 -13.016 1.00 94.50 92 ILE A C 1
ATOM 743 O O . ILE A 1 92 ? 13.100 15.688 -12.772 1.00 94.50 92 ILE A O 1
ATOM 747 N N . SER A 1 93 ? 13.870 14.197 -14.262 1.00 94.25 93 SER A N 1
ATOM 748 C CA . SER A 1 93 ? 13.311 14.890 -15.432 1.00 94.25 93 SER A CA 1
ATOM 749 C C . SER A 1 93 ? 11.783 14.867 -15.422 1.00 94.25 93 SER A C 1
ATOM 751 O O . SER A 1 93 ? 11.157 15.866 -15.759 1.00 94.25 93 SER A O 1
ATOM 753 N N . THR A 1 94 ? 11.187 13.750 -14.995 1.00 94.19 94 THR A N 1
ATOM 754 C CA . THR A 1 94 ? 9.737 13.606 -14.809 1.00 94.19 94 THR A CA 1
ATOM 755 C C . THR A 1 94 ? 9.228 14.593 -13.771 1.00 94.19 94 THR A C 1
ATOM 757 O O . THR A 1 94 ? 8.311 15.357 -14.057 1.00 94.19 94 THR A O 1
ATOM 760 N N . LEU A 1 95 ? 9.889 14.660 -12.614 1.00 94.12 95 LEU A N 1
ATOM 761 C CA . LEU A 1 95 ? 9.571 15.636 -11.577 1.00 94.12 95 LEU A CA 1
ATOM 762 C C . LEU A 1 95 ? 9.648 17.075 -12.114 1.00 94.12 95 LEU A C 1
ATOM 764 O O . LEU A 1 95 ? 8.712 17.844 -11.933 1.00 94.12 95 LEU A O 1
ATOM 768 N N . ALA A 1 96 ? 10.725 17.427 -12.824 1.00 94.06 96 ALA A N 1
ATOM 769 C CA . ALA A 1 96 ? 10.899 18.764 -13.391 1.00 94.06 96 ALA A CA 1
ATOM 770 C C . ALA A 1 96 ? 9.817 19.120 -14.429 1.00 94.06 96 ALA A C 1
ATOM 772 O O . ALA A 1 96 ? 9.273 20.222 -14.388 1.00 94.06 96 ALA A O 1
ATOM 773 N N . CYS A 1 97 ? 9.475 18.194 -15.333 1.00 94.19 97 CYS A N 1
ATOM 774 C CA . CYS A 1 97 ? 8.435 18.415 -16.342 1.00 94.19 97 CYS A CA 1
ATOM 775 C C . CYS A 1 97 ? 7.049 18.558 -15.705 1.00 94.19 97 CYS A C 1
ATOM 777 O O . CYS A 1 97 ? 6.284 19.424 -16.112 1.00 94.19 97 CYS A O 1
ATOM 779 N N . MET A 1 98 ? 6.723 17.742 -14.700 1.00 93.75 98 MET A N 1
ATOM 780 C CA . MET A 1 98 ? 5.433 17.823 -14.012 1.00 93.75 98 MET A CA 1
ATOM 781 C C . MET A 1 98 ? 5.291 19.101 -13.183 1.00 93.75 98 MET A C 1
ATOM 783 O O . MET A 1 98 ? 4.236 19.724 -13.231 1.00 93.75 98 MET A O 1
ATOM 787 N N . ILE A 1 99 ? 6.354 19.538 -12.498 1.00 93.06 99 ILE A N 1
ATOM 788 C CA . ILE A 1 99 ? 6.373 20.840 -11.811 1.00 93.06 99 ILE A CA 1
ATOM 789 C C . ILE A 1 99 ? 6.150 21.971 -12.820 1.00 93.06 99 ILE A C 1
ATOM 791 O O . ILE A 1 99 ? 5.333 22.854 -12.578 1.00 93.06 99 ILE A O 1
ATOM 795 N N . TYR A 1 100 ? 6.832 21.935 -13.969 1.00 93.81 100 TYR A N 1
ATOM 796 C CA . TYR A 1 100 ? 6.628 22.938 -15.012 1.00 93.81 100 TYR A CA 1
ATOM 797 C C . TYR A 1 100 ? 5.185 22.945 -15.531 1.00 93.81 100 TYR A C 1
ATOM 799 O O . TYR A 1 100 ? 4.589 24.013 -15.605 1.00 93.81 100 TYR A O 1
ATOM 807 N N . LYS A 1 101 ? 4.599 21.782 -15.837 1.00 92.44 101 LYS A N 1
ATOM 808 C CA . LYS A 1 101 ? 3.202 21.687 -16.294 1.00 92.44 101 LYS A CA 1
ATOM 809 C C . LYS A 1 101 ? 2.211 22.187 -15.242 1.00 92.44 101 LYS A C 1
ATOM 811 O O . LYS A 1 101 ? 1.288 22.918 -15.580 1.00 92.44 101 LYS A O 1
ATOM 816 N N . ASN A 1 102 ? 2.438 21.889 -13.965 1.00 92.81 102 ASN A N 1
ATOM 817 C CA . ASN A 1 102 ? 1.613 22.427 -12.884 1.00 92.81 102 ASN A CA 1
ATOM 818 C C . ASN A 1 102 ? 1.664 23.961 -12.825 1.00 92.81 102 ASN A C 1
ATOM 820 O O . ASN A 1 102 ? 0.620 24.601 -12.755 1.00 92.81 102 ASN A O 1
ATOM 824 N N . ILE A 1 103 ? 2.860 24.550 -12.918 1.00 91.75 103 ILE A N 1
ATOM 825 C CA . ILE A 1 103 ? 3.042 26.007 -12.837 1.00 91.75 103 ILE A CA 1
ATOM 826 C C . ILE A 1 103 ? 2.551 26.720 -14.108 1.00 91.75 103 ILE A C 1
ATOM 828 O O . ILE A 1 103 ? 1.930 27.773 -14.015 1.00 91.75 103 ILE A O 1
ATOM 832 N N . ALA A 1 104 ? 2.854 26.182 -15.292 1.00 90.38 104 ALA A N 1
ATOM 833 C CA . ALA A 1 104 ? 2.633 26.858 -16.573 1.00 90.38 104 ALA A CA 1
ATOM 834 C C . ALA A 1 104 ? 1.303 26.495 -17.256 1.00 90.38 104 ALA A C 1
ATOM 836 O O . ALA A 1 104 ? 0.802 27.290 -18.045 1.00 90.38 104 ALA A O 1
ATOM 837 N N . GLN A 1 105 ? 0.754 25.303 -16.997 1.00 86.94 105 GLN A N 1
ATOM 838 C CA . GLN A 1 105 ? -0.439 24.765 -17.674 1.00 86.94 105 GLN A CA 1
ATOM 839 C C . GLN A 1 105 ? -1.601 24.487 -16.705 1.00 86.94 105 GLN A C 1
ATOM 841 O O . GLN A 1 105 ? -2.714 24.239 -17.154 1.00 86.94 105 GLN A O 1
ATOM 846 N N . GLY A 1 106 ? -1.370 24.562 -15.387 1.00 85.94 106 GLY A N 1
ATOM 847 C CA . GLY A 1 106 ? -2.390 24.289 -14.371 1.00 85.94 106 GLY A CA 1
ATOM 848 C C . GLY A 1 106 ? -2.652 22.799 -14.123 1.00 85.94 106 GLY A C 1
ATOM 849 O O . GLY A 1 106 ? -3.639 22.460 -13.472 1.00 85.94 106 GLY A O 1
ATOM 850 N N . ASP A 1 107 ? -1.784 21.907 -14.615 1.00 86.19 107 ASP A N 1
ATOM 851 C CA . ASP A 1 107 ? -1.912 20.459 -14.414 1.00 86.19 107 ASP A CA 1
ATOM 852 C C . ASP A 1 107 ? -1.874 20.083 -12.925 1.00 86.19 107 ASP A C 1
ATOM 854 O O . ASP A 1 107 ? -1.115 20.653 -12.139 1.00 86.19 107 ASP A O 1
ATOM 858 N N . VAL A 1 108 ? -2.634 19.060 -12.525 1.00 81.69 108 VAL A N 1
ATOM 859 C CA . VAL A 1 108 ? -2.602 18.541 -11.148 1.00 81.69 108 VAL A CA 1
ATOM 860 C C . VAL A 1 108 ? -1.240 17.903 -10.859 1.00 81.69 108 VAL A C 1
ATOM 862 O O . VAL A 1 108 ? -0.812 16.987 -11.561 1.00 81.69 108 VAL A O 1
ATOM 865 N N . PHE A 1 109 ? -0.581 18.356 -9.789 1.00 87.75 109 PHE A N 1
ATOM 866 C CA . PHE A 1 109 ? 0.643 17.745 -9.277 1.00 87.75 109 PHE A CA 1
ATOM 867 C C . PHE A 1 109 ? 0.468 17.305 -7.823 1.00 87.75 109 PHE A C 1
ATOM 869 O O . PHE A 1 109 ? 0.477 18.105 -6.890 1.00 87.75 109 PHE A O 1
ATOM 876 N N . ASP A 1 110 ? 0.329 15.997 -7.645 1.00 82.81 110 ASP A N 1
ATOM 877 C CA . ASP A 1 110 ? 0.275 15.309 -6.361 1.00 82.81 110 ASP A CA 1
ATOM 878 C C . ASP A 1 110 ? 1.114 14.016 -6.407 1.00 82.81 110 ASP A C 1
ATOM 880 O O . ASP A 1 110 ? 1.665 13.626 -7.440 1.00 82.81 110 ASP A O 1
ATOM 884 N N . LEU A 1 111 ? 1.245 13.323 -5.272 1.00 74.06 111 LEU A N 1
ATOM 885 C CA . LEU A 1 111 ? 2.055 12.102 -5.210 1.00 74.06 111 LEU A CA 1
ATOM 886 C C . LEU A 1 111 ? 1.516 10.992 -6.133 1.00 74.06 111 LEU A C 1
ATOM 888 O O . LEU A 1 111 ? 2.297 10.216 -6.686 1.00 74.06 111 LEU A O 1
ATOM 892 N N . LYS A 1 112 ? 0.193 10.918 -6.314 1.00 77.44 112 LYS A N 1
ATOM 893 C CA . LYS A 1 112 ? -0.468 9.895 -7.132 1.00 77.44 112 LYS A CA 1
ATOM 894 C C . LYS A 1 112 ? -0.152 10.099 -8.611 1.00 77.44 112 LYS A C 1
ATOM 896 O O . LYS A 1 112 ? 0.341 9.178 -9.259 1.00 77.44 112 LYS A O 1
ATOM 901 N N . SER A 1 113 ? -0.392 11.301 -9.122 1.00 83.38 113 SER A N 1
ATOM 902 C CA . SER A 1 113 ? -0.070 11.709 -10.491 1.00 83.38 113 SER A CA 1
ATOM 903 C C . SER A 1 113 ? 1.425 11.573 -10.777 1.00 83.38 113 SER A C 1
ATOM 905 O O . SER A 1 113 ? 1.782 11.089 -11.847 1.00 83.38 113 SER A O 1
ATOM 907 N N . PHE A 1 114 ? 2.307 11.892 -9.821 1.00 86.12 114 PHE A N 1
ATOM 908 C CA . PHE A 1 114 ? 3.752 11.697 -9.990 1.00 86.12 114 PHE A CA 1
ATOM 909 C C . PHE A 1 114 ? 4.138 10.223 -10.154 1.00 86.12 114 PHE A C 1
ATOM 911 O O . PHE A 1 114 ? 4.906 9.880 -11.057 1.00 86.12 114 PHE A O 1
ATOM 918 N N . ILE A 1 115 ? 3.609 9.338 -9.304 1.00 80.81 115 ILE A N 1
ATOM 919 C CA . ILE A 1 115 ? 3.897 7.899 -9.385 1.00 80.81 115 ILE A CA 1
ATOM 920 C C . ILE A 1 115 ? 3.348 7.319 -10.690 1.00 80.81 115 ILE A C 1
ATOM 922 O O . ILE A 1 115 ? 4.090 6.642 -11.401 1.00 80.81 115 ILE A O 1
ATOM 926 N N . LEU A 1 116 ? 2.083 7.595 -11.021 1.00 86.69 116 LEU A N 1
ATOM 927 C CA . LEU A 1 116 ? 1.451 7.078 -12.238 1.00 86.69 116 LEU A CA 1
ATOM 928 C C . LEU A 1 116 ? 2.160 7.596 -13.492 1.00 86.69 116 LEU A C 1
ATOM 930 O O . LEU A 1 116 ? 2.605 6.780 -14.293 1.00 86.69 116 LEU A O 1
ATOM 934 N N . GLY A 1 117 ? 2.397 8.909 -13.572 1.00 87.19 117 GLY A N 1
ATOM 935 C CA . GLY A 1 117 ? 3.107 9.548 -14.682 1.00 87.19 117 GLY A CA 1
ATOM 936 C C . GLY A 1 117 ? 4.548 9.055 -14.864 1.00 87.19 117 GLY A C 1
ATOM 937 O O . GLY A 1 117 ? 5.097 9.071 -15.965 1.00 87.19 117 GLY A O 1
ATOM 938 N N . THR A 1 118 ? 5.201 8.608 -13.788 1.00 91.12 118 THR A N 1
ATOM 939 C CA . THR A 1 118 ? 6.538 7.999 -13.874 1.00 91.12 118 THR A CA 1
ATOM 940 C C . THR A 1 118 ? 6.474 6.555 -14.380 1.00 91.12 118 THR A C 1
ATOM 942 O O . THR A 1 118 ? 7.372 6.127 -15.103 1.00 91.12 118 THR A O 1
ATOM 945 N N . LEU A 1 119 ? 5.452 5.786 -13.987 1.00 88.56 119 LEU A N 1
ATOM 946 C CA . LEU A 1 119 ? 5.314 4.368 -14.344 1.00 88.56 119 LEU A CA 1
ATOM 947 C C . LEU A 1 119 ? 4.781 4.149 -15.765 1.00 88.56 119 LEU A C 1
ATOM 949 O O . LEU A 1 119 ? 5.143 3.148 -16.381 1.00 88.56 119 LEU A O 1
ATOM 953 N N . ASP A 1 120 ? 3.954 5.060 -16.275 1.00 90.19 120 ASP A N 1
ATOM 954 C CA . ASP A 1 120 ? 3.404 5.021 -17.637 1.00 90.19 120 ASP A CA 1
ATOM 955 C C . ASP A 1 120 ? 4.218 5.839 -18.659 1.00 90.19 120 ASP A C 1
ATOM 957 O O . ASP A 1 120 ? 3.851 5.903 -19.829 1.00 90.19 120 ASP A O 1
ATOM 961 N N . PHE A 1 121 ? 5.331 6.449 -18.229 1.00 91.69 121 PHE A N 1
ATOM 962 C CA . PHE A 1 121 ? 6.221 7.265 -19.063 1.00 91.69 121 PHE A CA 1
ATOM 963 C C . PHE A 1 121 ? 5.556 8.521 -19.677 1.00 91.69 121 PHE A C 1
ATOM 965 O O . PHE A 1 121 ? 6.039 9.064 -20.677 1.00 91.69 121 PHE A O 1
ATOM 972 N N . THR A 1 122 ? 4.488 9.047 -19.068 1.00 89.69 122 THR A N 1
ATOM 973 C CA . THR A 1 122 ? 3.809 10.285 -19.515 1.00 89.69 122 THR A CA 1
ATOM 974 C C . THR A 1 122 ? 4.239 11.540 -18.747 1.00 89.69 122 THR A C 1
ATOM 976 O O . THR A 1 122 ? 4.081 12.668 -19.224 1.00 89.69 122 THR A O 1
ATOM 979 N N . GLY A 1 123 ? 4.829 11.374 -17.561 1.00 84.12 123 GLY A N 1
ATOM 980 C CA . GLY A 1 123 ? 5.205 12.478 -16.678 1.00 84.12 123 GLY A CA 1
ATOM 981 C C . GLY A 1 123 ? 6.275 13.400 -17.280 1.00 84.12 123 GLY A C 1
ATOM 982 O O . GLY A 1 123 ? 6.183 14.620 -17.137 1.00 84.12 123 GLY A O 1
ATOM 983 N N . SER A 1 124 ? 7.232 12.837 -18.028 1.00 86.94 124 SER A N 1
ATOM 984 C CA . SER A 1 124 ? 8.105 13.573 -18.954 1.00 86.94 124 SER A CA 1
ATOM 985 C C . SER A 1 124 ? 7.662 13.305 -20.394 1.00 86.94 124 SER A C 1
ATOM 987 O O . SER A 1 124 ? 7.663 12.162 -20.852 1.00 86.94 124 SER A O 1
ATOM 989 N N . ASN A 1 125 ? 7.325 14.374 -21.120 1.00 88.81 125 ASN A N 1
ATOM 990 C CA . ASN A 1 125 ? 6.663 14.320 -22.429 1.00 88.81 125 ASN A CA 1
ATOM 991 C C . ASN A 1 125 ? 7.452 13.568 -23.515 1.00 88.81 125 ASN A C 1
ATOM 993 O O . ASN A 1 125 ? 6.869 13.100 -24.488 1.00 88.81 125 ASN A O 1
ATOM 997 N N . TYR A 1 126 ? 8.767 13.420 -23.352 1.00 90.62 126 TYR A N 1
ATOM 998 C CA . TYR A 1 126 ? 9.622 12.701 -24.296 1.00 90.62 126 TYR A CA 1
ATOM 999 C C . TYR A 1 126 ? 10.133 11.367 -23.734 1.00 90.62 126 TYR A C 1
ATOM 1001 O O . TYR A 1 126 ? 11.097 10.801 -24.238 1.00 90.62 126 TYR A O 1
ATOM 1009 N N . SER A 1 127 ? 9.530 10.805 -22.689 1.00 91.19 127 SER A N 1
ATOM 1010 C CA . SER A 1 127 ? 10.147 9.667 -21.997 1.00 91.19 127 SER A CA 1
ATOM 1011 C C . SER A 1 127 ? 9.915 8.275 -22.605 1.00 91.19 127 SER A C 1
ATOM 1013 O O . SER A 1 127 ? 10.559 7.327 -22.159 1.00 91.19 127 SER A O 1
ATOM 1015 N N . TRP A 1 128 ? 9.153 8.146 -23.699 1.00 91.00 128 TRP A N 1
ATOM 1016 C CA . TRP A 1 128 ? 8.950 6.872 -24.423 1.00 91.00 128 TRP A CA 1
ATOM 1017 C C . TRP A 1 128 ? 10.267 6.169 -24.823 1.00 91.00 128 TRP A C 1
ATOM 1019 O O . TRP A 1 128 ? 10.371 4.943 -24.828 1.00 91.00 128 TRP A O 1
ATOM 1029 N N . TYR A 1 129 ? 11.329 6.929 -25.126 1.00 90.38 129 TYR A N 1
ATOM 1030 C CA . TYR A 1 129 ? 12.644 6.347 -25.419 1.00 90.38 129 TYR A CA 1
ATOM 1031 C C . TYR A 1 129 ? 13.223 5.604 -24.205 1.00 90.38 129 TYR A C 1
ATOM 1033 O O . TYR A 1 129 ? 13.941 4.621 -24.376 1.00 90.38 129 TYR A O 1
ATOM 1041 N N . ILE A 1 130 ? 12.924 6.052 -22.979 1.00 94.25 130 ILE A N 1
ATOM 1042 C CA . ILE A 1 130 ? 13.348 5.387 -21.739 1.00 94.25 130 ILE A CA 1
ATOM 1043 C C . ILE A 1 130 ? 12.633 4.053 -21.585 1.00 94.25 130 ILE A C 1
ATOM 1045 O O . ILE A 1 130 ? 13.298 3.072 -21.262 1.00 94.25 130 ILE A O 1
ATOM 1049 N N . GLU A 1 131 ? 11.331 4.000 -21.867 1.00 94.06 131 GLU A N 1
ATOM 1050 C CA . GLU A 1 131 ? 10.550 2.758 -21.886 1.00 94.06 131 GLU A CA 1
ATOM 1051 C C . GLU A 1 131 ? 11.199 1.723 -22.820 1.00 94.06 131 GLU A C 1
ATOM 1053 O O . GLU A 1 131 ? 11.589 0.631 -22.390 1.00 94.06 131 GLU A O 1
ATOM 1058 N N . MET A 1 132 ? 11.449 2.111 -24.076 1.00 94.38 132 MET A N 1
ATOM 1059 C CA . MET A 1 132 ? 12.141 1.267 -25.057 1.00 94.38 132 MET A CA 1
ATOM 1060 C C . MET A 1 132 ? 13.557 0.888 -24.596 1.00 94.38 132 MET A C 1
ATOM 1062 O O . MET A 1 132 ? 13.948 -0.282 -24.661 1.00 94.38 132 MET A O 1
ATOM 1066 N N . TYR A 1 133 ? 14.337 1.856 -24.106 1.00 95.25 133 TYR A N 1
ATOM 1067 C CA . TYR A 1 133 ? 15.720 1.639 -23.683 1.00 95.25 133 TYR A CA 1
ATOM 1068 C C . TYR A 1 133 ? 15.814 0.696 -22.481 1.00 95.25 133 TYR A C 1
ATOM 1070 O O . TYR A 1 133 ? 16.738 -0.113 -22.443 1.00 95.25 133 TYR A O 1
ATOM 1078 N N . ILE A 1 134 ? 14.879 0.748 -21.524 1.00 95.56 134 ILE A N 1
ATOM 1079 C CA . ILE A 1 134 ? 14.802 -0.220 -20.418 1.00 95.56 134 ILE A CA 1
ATOM 1080 C C . ILE A 1 134 ? 14.645 -1.630 -20.993 1.00 95.56 134 ILE A C 1
ATOM 1082 O O . ILE A 1 134 ? 15.433 -2.512 -20.643 1.00 95.56 134 ILE A O 1
ATOM 1086 N N . GLY A 1 135 ? 13.709 -1.833 -21.926 1.00 95.06 135 GLY A N 1
ATOM 1087 C CA . GLY A 1 135 ? 13.523 -3.116 -22.610 1.00 95.06 135 GLY A CA 1
ATOM 1088 C C . GLY A 1 135 ? 14.793 -3.600 -23.319 1.00 95.06 135 GLY A C 1
ATOM 1089 O O . GLY A 1 135 ? 15.290 -4.697 -23.047 1.00 95.06 135 GLY A O 1
ATOM 1090 N N . LEU A 1 136 ? 15.391 -2.760 -24.171 1.00 96.00 136 LEU A N 1
ATOM 1091 C CA . LEU A 1 136 ? 16.619 -3.093 -24.904 1.00 96.00 136 LEU A CA 1
ATOM 1092 C C . LEU A 1 136 ? 17.809 -3.360 -23.965 1.00 96.00 136 LEU A C 1
ATOM 1094 O O . LEU A 1 136 ? 18.602 -4.279 -24.197 1.00 96.00 136 LEU A O 1
ATOM 1098 N N . PHE A 1 137 ? 17.939 -2.588 -22.886 1.00 96.69 137 PHE A N 1
ATOM 1099 C CA . PHE A 1 137 ? 18.975 -2.763 -21.872 1.00 96.69 137 PHE A CA 1
ATOM 1100 C C . PHE A 1 137 ? 18.828 -4.104 -21.149 1.00 96.69 137 PHE A C 1
ATOM 1102 O O . PHE A 1 137 ? 19.830 -4.788 -20.931 1.00 96.69 137 PHE A O 1
ATOM 1109 N N . LEU A 1 138 ? 17.607 -4.515 -20.798 1.00 95.75 138 LEU A N 1
ATOM 1110 C CA . LEU A 1 138 ? 17.361 -5.808 -20.154 1.00 95.75 138 LEU A CA 1
ATOM 1111 C C . LEU A 1 138 ? 17.685 -6.987 -21.085 1.00 95.75 138 LEU A C 1
ATOM 1113 O O . LEU A 1 138 ? 18.246 -7.984 -20.623 1.00 95.75 138 LEU A O 1
ATOM 1117 N N . LEU A 1 139 ? 17.400 -6.844 -22.385 1.00 96.25 139 LEU A N 1
ATOM 1118 C CA . LEU A 1 139 ? 17.660 -7.856 -23.418 1.00 96.25 139 LEU A CA 1
ATOM 1119 C C . LEU A 1 139 ? 19.135 -7.954 -23.837 1.00 96.25 139 LEU A C 1
ATOM 1121 O O . LEU A 1 139 ? 19.603 -9.028 -24.214 1.00 96.25 139 LEU A O 1
ATOM 1125 N N . THR A 1 140 ? 19.887 -6.857 -23.761 1.00 96.81 140 THR A N 1
ATOM 1126 C CA . THR A 1 140 ? 21.262 -6.731 -24.283 1.00 96.81 140 THR A CA 1
ATOM 1127 C C . THR A 1 140 ? 22.212 -7.888 -23.916 1.00 96.81 140 THR A C 1
ATOM 1129 O O . THR A 1 140 ? 22.878 -8.390 -24.823 1.00 96.81 140 THR A O 1
ATOM 1132 N N . PRO A 1 141 ? 22.310 -8.380 -22.660 1.00 95.88 141 PRO A N 1
ATOM 1133 C CA . PRO A 1 141 ? 23.192 -9.509 -22.349 1.00 95.88 141 PRO A CA 1
ATOM 1134 C C . PRO A 1 141 ? 22.850 -10.780 -23.135 1.00 95.88 141 PRO A C 1
ATOM 1136 O O . PRO A 1 141 ? 23.749 -11.509 -23.545 1.00 95.88 141 PRO A O 1
ATOM 1139 N N . PHE A 1 142 ? 21.564 -11.026 -23.387 1.00 95.88 142 PHE A N 1
ATOM 1140 C CA . PHE A 1 142 ? 21.091 -12.172 -24.162 1.00 95.88 142 PHE A CA 1
ATOM 1141 C C . PHE A 1 142 ? 21.342 -11.977 -25.659 1.00 95.88 142 PHE A C 1
ATOM 1143 O O . PHE A 1 142 ? 21.801 -12.905 -26.324 1.00 95.88 142 PHE A O 1
ATOM 1150 N N . LEU A 1 143 ? 21.142 -10.757 -26.171 1.00 96.50 143 LEU A N 1
ATOM 1151 C CA . LEU A 1 143 ? 21.510 -10.399 -27.546 1.00 96.50 143 LEU A CA 1
ATOM 1152 C C . LEU A 1 143 ? 23.013 -10.609 -27.789 1.00 96.50 143 LEU A C 1
ATOM 1154 O O . LEU A 1 143 ? 23.399 -11.161 -28.818 1.00 96.50 143 LEU A O 1
ATOM 1158 N N . ASN A 1 144 ? 23.859 -10.247 -26.822 1.00 96.50 144 ASN A N 1
ATOM 1159 C CA . ASN A 1 144 ? 25.306 -10.464 -26.890 1.00 96.50 144 ASN A CA 1
ATOM 1160 C C . ASN A 1 144 ? 25.689 -11.942 -26.854 1.00 96.50 144 ASN A C 1
ATOM 1162 O O . ASN A 1 144 ? 26.595 -12.346 -27.579 1.00 96.50 144 ASN A O 1
ATOM 1166 N N . LEU A 1 145 ? 25.008 -12.755 -26.043 1.00 94.88 145 LEU A N 1
ATOM 1167 C CA . LEU A 1 145 ? 25.212 -14.204 -26.039 1.00 94.88 145 LEU A CA 1
ATOM 1168 C C . LEU A 1 145 ? 24.840 -14.814 -27.394 1.00 94.88 145 LEU A C 1
ATOM 1170 O O . LEU A 1 145 ? 25.625 -15.587 -27.943 1.00 94.88 145 LEU A O 1
ATOM 1174 N N . ALA A 1 146 ? 23.694 -14.426 -27.961 1.00 93.19 146 ALA A N 1
ATOM 1175 C CA . ALA A 1 146 ? 23.256 -14.890 -29.275 1.00 93.19 146 ALA A CA 1
ATOM 1176 C C . ALA A 1 146 ? 24.250 -14.483 -30.373 1.00 93.19 146 ALA A C 1
ATOM 1178 O O . ALA A 1 146 ? 24.746 -15.337 -31.104 1.00 93.19 146 ALA A O 1
ATOM 1179 N N . TYR A 1 147 ? 24.611 -13.200 -30.442 1.00 94.94 147 TYR A N 1
ATOM 1180 C CA . TYR A 1 147 ? 25.539 -12.667 -31.441 1.00 94.94 147 TYR A CA 1
ATOM 1181 C C . TYR A 1 147 ? 26.963 -13.232 -31.282 1.00 94.94 147 TYR A C 1
ATOM 1183 O O . TYR A 1 147 ? 27.620 -13.573 -32.267 1.00 94.94 147 TYR A O 1
ATOM 1191 N N . GLY A 1 148 ? 27.446 -13.363 -30.043 1.00 92.12 148 GLY A N 1
ATOM 1192 C CA . GLY A 1 148 ? 28.795 -13.829 -29.715 1.00 92.12 148 GLY A CA 1
ATOM 1193 C C . GLY A 1 148 ? 29.024 -15.326 -29.938 1.00 92.12 148 GLY A C 1
ATOM 1194 O O . GLY A 1 148 ? 30.161 -15.730 -30.168 1.00 92.12 148 GLY A O 1
ATOM 1195 N N . LYS A 1 149 ? 27.970 -16.152 -29.912 1.00 93.25 149 LYS A N 1
ATOM 1196 C CA . LYS A 1 149 ? 28.056 -17.601 -30.182 1.00 93.25 149 LYS A CA 1
ATOM 1197 C C . LYS A 1 149 ? 28.120 -17.954 -31.671 1.00 93.25 149 LYS A C 1
ATOM 1199 O O . LYS A 1 149 ? 28.434 -19.097 -32.004 1.00 93.25 149 LYS A O 1
ATOM 1204 N N . LEU A 1 150 ? 27.849 -17.004 -32.565 1.00 94.81 150 LEU A N 1
ATOM 1205 C CA . LEU A 1 150 ? 27.946 -17.213 -34.010 1.00 94.81 150 LEU A CA 1
ATOM 1206 C C . LEU A 1 150 ? 29.419 -17.357 -34.426 1.00 94.81 150 LEU A C 1
ATOM 1208 O O . LEU A 1 150 ? 30.233 -16.460 -34.202 1.00 94.81 150 LEU A O 1
ATOM 1212 N N . LYS A 1 151 ? 29.752 -18.497 -35.043 1.00 89.38 151 LYS A N 1
ATOM 1213 C CA . LYS A 1 151 ? 31.125 -18.978 -35.280 1.00 89.38 151 LYS A CA 1
ATOM 1214 C C . LYS A 1 151 ? 31.895 -18.145 -36.299 1.00 89.38 151 LYS A C 1
ATOM 1216 O O . LYS A 1 151 ? 33.111 -18.031 -36.211 1.00 89.38 151 LYS A O 1
ATOM 1221 N N . ASN A 1 152 ? 31.205 -17.613 -37.306 1.00 93.00 152 ASN A N 1
ATOM 1222 C CA . ASN A 1 152 ? 31.837 -16.903 -38.412 1.00 93.00 152 ASN A CA 1
ATOM 1223 C C . ASN A 1 152 ? 31.030 -15.675 -38.850 1.00 93.00 152 ASN A C 1
ATOM 1225 O O . ASN A 1 152 ? 29.859 -15.499 -38.503 1.00 93.00 152 ASN A O 1
ATOM 1229 N N . LYS A 1 153 ? 31.673 -14.827 -39.658 1.00 93.62 153 LYS A N 1
ATOM 1230 C CA . LYS A 1 153 ? 31.084 -13.592 -40.184 1.00 93.62 153 LYS A CA 1
ATOM 1231 C C . LYS A 1 153 ? 29.782 -13.836 -40.958 1.00 93.62 153 LYS A C 1
ATOM 1233 O O . LYS A 1 153 ? 28.854 -13.046 -40.820 1.00 93.62 153 LYS A O 1
ATOM 1238 N N . LYS A 1 154 ? 29.685 -14.936 -41.717 1.00 93.88 154 LYS A N 1
ATOM 1239 C CA . LYS A 1 154 ? 28.493 -15.281 -42.511 1.00 93.88 154 LYS A CA 1
ATOM 1240 C C . LYS A 1 154 ? 27.275 -15.516 -41.617 1.00 93.88 154 LYS A C 1
ATOM 1242 O O . LYS A 1 154 ? 26.215 -14.970 -41.885 1.00 93.88 154 LYS A O 1
ATOM 1247 N N . GLN A 1 155 ? 27.428 -16.249 -40.516 1.00 95.44 155 GLN A N 1
ATOM 1248 C CA . GLN A 1 155 ? 26.338 -16.465 -39.555 1.00 95.44 155 GLN A CA 1
ATOM 1249 C C . GLN A 1 155 ? 25.851 -15.150 -38.926 1.00 95.44 155 GLN A C 1
ATOM 1251 O O . GLN A 1 155 ? 24.648 -14.936 -38.796 1.00 95.44 155 GLN A O 1
ATOM 1256 N N . LYS A 1 156 ? 26.769 -14.231 -38.603 1.00 94.88 156 LYS A N 1
ATOM 1257 C CA . LYS A 1 156 ? 26.424 -12.892 -38.087 1.00 94.88 156 LYS A CA 1
ATOM 1258 C C . LYS A 1 156 ? 25.704 -12.034 -39.128 1.00 94.88 156 LYS A C 1
ATOM 1260 O O . LYS A 1 156 ? 24.772 -11.317 -38.781 1.00 94.88 156 LYS A O 1
ATOM 1265 N N . GLN A 1 157 ? 26.089 -12.143 -40.400 1.00 95.06 157 GLN A N 1
ATOM 1266 C CA . GLN A 1 157 ? 25.370 -11.509 -41.507 1.00 95.06 157 GLN A CA 1
ATOM 1267 C C . GLN A 1 157 ? 23.961 -12.088 -41.677 1.00 95.06 157 GLN A C 1
ATOM 1269 O O . GLN A 1 157 ? 23.029 -11.319 -41.868 1.00 95.06 157 GLN A O 1
ATOM 1274 N N . VAL A 1 158 ? 23.780 -13.408 -41.548 1.00 96.31 158 VAL A N 1
ATOM 1275 C CA . VAL A 1 158 ? 22.450 -14.043 -41.598 1.00 96.31 158 VAL A CA 1
ATOM 1276 C C . VAL A 1 158 ? 21.552 -13.526 -40.473 1.00 96.31 158 VAL A C 1
ATOM 1278 O O . VAL A 1 158 ? 20.416 -13.144 -40.741 1.00 96.31 158 VAL A O 1
ATOM 1281 N N . LEU A 1 159 ? 22.059 -13.433 -39.237 1.00 95.62 159 LEU A N 1
ATOM 1282 C CA . LEU A 1 159 ? 21.314 -12.840 -38.118 1.00 95.62 159 LEU A CA 1
ATOM 1283 C C . LEU A 1 159 ? 20.909 -11.389 -38.416 1.00 95.62 159 LEU A C 1
ATOM 1285 O O . LEU A 1 159 ? 19.757 -11.015 -38.209 1.00 95.62 159 LEU A O 1
ATOM 1289 N N . LEU A 1 160 ? 21.846 -10.586 -38.926 1.00 94.88 160 LEU A N 1
ATOM 1290 C CA . LEU A 1 160 ? 21.606 -9.188 -39.272 1.00 94.88 160 LEU A CA 1
ATOM 1291 C C . LEU A 1 160 ? 20.523 -9.044 -40.347 1.00 94.88 160 LEU A C 1
ATOM 1293 O O . LEU A 1 160 ? 19.576 -8.288 -40.160 1.00 94.88 160 LEU A O 1
ATOM 1297 N N . VAL A 1 161 ? 20.651 -9.790 -41.449 1.00 95.44 161 VAL A N 1
ATOM 1298 C CA . VAL A 1 161 ? 19.682 -9.791 -42.553 1.00 95.44 161 VAL A CA 1
ATOM 1299 C C . VAL A 1 161 ? 18.316 -10.242 -42.056 1.00 95.44 161 VAL A C 1
ATOM 1301 O O . VAL A 1 161 ? 17.327 -9.605 -42.387 1.00 95.44 161 VAL A O 1
ATOM 1304 N N . THR A 1 162 ? 18.257 -11.267 -41.204 1.00 95.75 162 THR A N 1
ATOM 1305 C CA . THR A 1 162 ? 16.997 -11.739 -40.609 1.00 95.75 162 THR A CA 1
ATOM 1306 C C . THR A 1 162 ? 16.342 -10.644 -39.767 1.00 95.75 162 THR A C 1
ATOM 1308 O O . THR A 1 162 ? 15.167 -10.342 -39.957 1.00 95.75 162 THR A O 1
ATOM 1311 N N . ALA A 1 163 ? 17.096 -9.993 -38.875 1.00 95.31 163 ALA A N 1
ATOM 1312 C CA . ALA A 1 163 ? 16.570 -8.919 -38.035 1.00 95.31 163 ALA A CA 1
ATOM 1313 C C . ALA A 1 163 ? 16.085 -7.719 -38.868 1.00 95.31 163 ALA A C 1
ATOM 1315 O O . ALA A 1 163 ? 15.002 -7.197 -38.619 1.00 95.31 163 ALA A O 1
ATOM 1316 N N . VAL A 1 164 ? 16.847 -7.307 -39.885 1.00 95.50 164 VAL A N 1
ATOM 1317 C CA . VAL A 1 164 ? 16.470 -6.213 -40.798 1.00 95.50 164 VAL A CA 1
ATOM 1318 C C . VAL A 1 164 ? 15.251 -6.595 -41.643 1.00 95.50 164 VAL A C 1
ATOM 1320 O O . VAL A 1 164 ? 14.346 -5.778 -41.802 1.00 95.50 164 VAL A O 1
ATOM 1323 N N . PHE A 1 165 ? 15.173 -7.836 -42.127 1.00 95.19 165 PHE A N 1
ATOM 1324 C CA . PHE A 1 165 ? 14.041 -8.329 -42.910 1.00 95.19 165 PHE A CA 1
ATOM 1325 C C . PHE A 1 165 ? 12.737 -8.351 -42.110 1.00 95.19 165 PHE A C 1
ATOM 1327 O O . PHE A 1 165 ? 11.697 -7.956 -42.621 1.00 95.19 165 PHE A O 1
ATOM 1334 N N . LEU A 1 166 ? 12.787 -8.763 -40.843 1.00 95.38 166 LEU A N 1
ATOM 1335 C CA . LEU A 1 166 ? 11.596 -8.827 -39.992 1.00 95.38 166 LEU A CA 1
ATOM 1336 C C . LEU A 1 166 ? 11.118 -7.452 -39.507 1.00 95.38 166 LEU A C 1
ATOM 1338 O O . LEU A 1 166 ? 9.936 -7.298 -39.208 1.00 95.38 166 LEU A O 1
ATOM 1342 N N . THR A 1 167 ? 12.024 -6.475 -39.387 1.00 95.69 167 THR A N 1
ATOM 1343 C CA . THR A 1 167 ? 11.733 -5.227 -38.660 1.00 95.69 167 THR A CA 1
ATOM 1344 C C . THR A 1 167 ? 11.758 -3.963 -39.516 1.00 95.69 167 THR A C 1
ATOM 1346 O O . THR A 1 167 ? 10.963 -3.064 -39.266 1.00 95.69 167 THR A O 1
ATOM 1349 N N . ILE A 1 168 ? 12.617 -3.897 -40.537 1.00 96.31 168 ILE A N 1
ATOM 1350 C CA . ILE A 1 168 ? 12.827 -2.700 -41.368 1.00 96.31 168 ILE A CA 1
ATOM 1351 C C . ILE A 1 168 ? 12.228 -2.890 -42.762 1.00 96.31 168 ILE A C 1
ATOM 1353 O O . ILE A 1 168 ? 11.484 -2.038 -43.234 1.00 96.31 168 ILE A O 1
ATOM 1357 N N . ILE A 1 169 ? 12.493 -4.024 -43.416 1.00 94.94 169 ILE A N 1
ATOM 1358 C CA . ILE A 1 169 ? 12.047 -4.298 -44.795 1.00 94.94 169 ILE A CA 1
ATOM 1359 C C . ILE A 1 169 ? 10.528 -4.163 -45.020 1.00 94.94 169 ILE A C 1
ATOM 1361 O O . ILE A 1 169 ? 10.153 -3.687 -46.093 1.00 94.94 169 ILE A O 1
ATOM 1365 N N . PRO A 1 170 ? 9.626 -4.467 -44.062 1.00 94.62 170 PRO A N 1
ATOM 1366 C CA . PRO A 1 170 ? 8.200 -4.260 -44.296 1.00 94.62 170 PRO A CA 1
ATOM 1367 C C . PRO A 1 170 ? 7.834 -2.787 -44.521 1.00 94.62 170 PRO A C 1
ATOM 1369 O O . PRO A 1 170 ? 6.875 -2.512 -45.233 1.00 94.62 170 PRO A O 1
ATOM 1372 N N . SER A 1 171 ? 8.630 -1.842 -44.005 1.00 94.31 171 SER A N 1
ATOM 1373 C CA . SER A 1 171 ? 8.450 -0.405 -44.272 1.00 94.31 171 SER A CA 1
ATOM 1374 C C . SER A 1 171 ? 8.890 0.031 -45.674 1.00 94.31 171 SER A C 1
ATOM 1376 O O . SER A 1 171 ? 8.624 1.162 -46.054 1.00 94.31 171 SER A O 1
ATOM 1378 N N . LEU A 1 172 ? 9.568 -0.836 -46.433 1.00 93.50 172 LEU A N 1
ATOM 1379 C CA . LEU A 1 172 ? 9.956 -0.577 -47.821 1.00 93.50 172 LEU A CA 1
ATOM 1380 C C . LEU A 1 172 ? 8.929 -1.139 -48.810 1.00 93.50 172 LEU A C 1
ATOM 1382 O O . LEU A 1 172 ? 8.684 -0.523 -49.836 1.00 93.50 172 LEU A O 1
ATOM 1386 N N . PHE A 1 173 ? 8.343 -2.307 -48.525 1.00 91.44 173 PHE A N 1
ATOM 1387 C CA . PHE A 1 173 ? 7.461 -2.995 -49.478 1.00 91.44 173 PHE A CA 1
ATOM 1388 C C . PHE A 1 173 ? 5.963 -2.796 -49.216 1.00 91.44 173 PHE A C 1
ATOM 1390 O O . PHE A 1 173 ? 5.179 -2.899 -50.153 1.00 91.44 173 PHE A O 1
ATOM 1397 N N . ASN A 1 174 ? 5.543 -2.486 -47.984 1.00 92.38 174 ASN A N 1
ATOM 1398 C CA . ASN A 1 174 ? 4.121 -2.342 -47.629 1.00 92.38 174 ASN A CA 1
ATOM 1399 C C . ASN A 1 174 ? 3.646 -0.878 -47.648 1.00 92.38 174 ASN A C 1
ATOM 1401 O O . ASN A 1 174 ? 2.846 -0.483 -46.801 1.00 92.38 174 ASN A O 1
ATOM 1405 N N . ILE A 1 175 ? 4.201 -0.057 -48.542 1.00 89.81 175 ILE A N 1
ATOM 1406 C CA . ILE A 1 175 ? 3.961 1.400 -48.596 1.00 89.81 175 ILE A CA 1
ATOM 1407 C C . ILE A 1 175 ? 3.425 1.869 -49.950 1.00 89.81 175 ILE A C 1
ATOM 1409 O O . ILE A 1 175 ? 3.390 3.066 -50.224 1.00 89.81 175 ILE A O 1
ATOM 1413 N N . PHE A 1 176 ? 3.047 0.924 -50.808 1.00 89.19 176 PHE A N 1
ATOM 1414 C CA . PHE A 1 176 ? 2.562 1.182 -52.157 1.00 89.19 176 PHE A CA 1
ATOM 1415 C C . PHE A 1 176 ? 1.108 0.734 -52.285 1.00 89.19 176 PHE A C 1
ATOM 1417 O O . PHE A 1 176 ? 0.708 -0.258 -51.665 1.00 89.19 176 PHE A O 1
ATOM 1424 N N . ASN A 1 177 ? 0.337 1.458 -53.103 1.00 88.62 177 ASN A N 1
ATOM 1425 C CA . ASN A 1 177 ? -1.002 1.044 -53.503 1.00 88.62 177 ASN A CA 1
ATOM 1426 C C . ASN A 1 177 ? -0.963 0.422 -54.911 1.00 88.62 177 ASN A C 1
ATOM 1428 O O . ASN A 1 177 ? -0.932 1.120 -55.921 1.00 88.62 177 ASN A O 1
ATOM 1432 N N . PHE A 1 178 ? -0.940 -0.907 -54.986 1.00 86.56 178 PHE A N 1
ATOM 1433 C CA . PHE A 1 178 ? -0.976 -1.665 -56.241 1.00 86.56 178 PHE A CA 1
ATOM 1434 C C . PHE A 1 178 ? -2.389 -1.800 -56.823 1.00 86.56 178 PHE A C 1
ATOM 1436 O O . PHE A 1 178 ? -2.532 -2.198 -57.974 1.00 86.56 178 PHE A O 1
ATOM 1443 N N . GLY A 1 179 ? -3.426 -1.497 -56.036 1.00 84.19 179 GLY A N 1
ATOM 1444 C CA . GLY A 1 179 ? -4.827 -1.576 -56.457 1.00 84.19 179 GLY A CA 1
ATOM 1445 C C . GLY A 1 179 ? -5.343 -0.325 -57.173 1.00 84.19 179 GLY A C 1
ATOM 1446 O O . GLY A 1 179 ? -6.427 -0.372 -57.743 1.00 84.19 179 GLY A O 1
ATOM 1447 N N . SER A 1 180 ? -4.586 0.777 -57.157 1.00 87.25 180 SER A N 1
ATOM 1448 C CA . SER A 1 180 ? -4.957 2.049 -57.783 1.00 87.25 180 SER A CA 1
ATOM 1449 C C . SER A 1 180 ? -3.842 2.550 -58.699 1.00 87.25 180 SER A C 1
ATOM 1451 O O . SER A 1 180 ? -2.740 2.848 -58.240 1.00 87.25 180 SER A O 1
ATOM 1453 N N . LEU A 1 181 ? -4.130 2.659 -60.001 1.00 86.25 181 LEU A N 1
ATOM 1454 C CA . LEU A 1 181 ? -3.186 3.213 -60.976 1.00 86.25 181 LEU A CA 1
ATOM 1455 C C . LEU A 1 181 ? -2.938 4.709 -60.718 1.00 86.25 181 LEU A C 1
ATOM 1457 O O . LEU A 1 181 ? -1.794 5.158 -60.786 1.00 86.25 181 LEU A O 1
ATOM 1461 N N . ASP A 1 182 ? -3.983 5.443 -60.323 1.00 86.69 182 ASP A N 1
ATOM 1462 C CA . ASP A 1 182 ? -3.932 6.881 -60.029 1.00 86.69 182 ASP A CA 1
ATOM 1463 C C . ASP A 1 182 ? -2.987 7.216 -58.869 1.00 86.69 182 ASP A C 1
ATOM 1465 O O . ASP A 1 182 ? -2.413 8.306 -58.825 1.00 86.69 182 ASP A O 1
ATOM 1469 N N . TRP A 1 183 ? -2.765 6.270 -57.950 1.00 89.25 183 TRP A N 1
ATOM 1470 C CA . TRP A 1 183 ? -1.834 6.443 -56.836 1.00 89.25 183 TRP A CA 1
ATOM 1471 C C . TRP A 1 183 ? -0.382 6.615 -57.300 1.00 89.25 183 TRP A C 1
ATOM 1473 O O . TRP A 1 183 ? 0.384 7.343 -56.679 1.00 89.25 183 TRP A O 1
ATOM 1483 N N . TRP A 1 184 ? 0.018 6.003 -58.415 1.00 87.50 184 TRP A N 1
ATOM 1484 C CA . TRP A 1 184 ? 1.398 6.105 -58.906 1.00 87.50 184 TRP A CA 1
ATOM 1485 C C . TRP A 1 184 ? 1.715 7.482 -59.494 1.00 87.50 184 TRP A C 1
ATOM 1487 O O . TRP A 1 184 ? 2.853 7.943 -59.405 1.00 87.50 184 TRP A O 1
ATOM 1497 N N . THR A 1 185 ? 0.711 8.151 -60.060 1.00 87.06 185 THR A N 1
ATOM 1498 C CA . THR A 1 185 ? 0.819 9.520 -60.582 1.00 87.06 185 THR A CA 1
ATOM 1499 C C . THR A 1 185 ? 0.486 10.576 -59.531 1.00 87.06 185 THR A C 1
ATOM 1501 O O . THR A 1 185 ? 1.061 11.661 -59.553 1.00 87.06 185 THR A O 1
ATOM 1504 N N . ASN A 1 186 ? -0.411 10.260 -58.595 1.00 86.31 186 ASN A N 1
ATOM 1505 C CA . ASN A 1 186 ? -0.791 11.106 -57.472 1.00 86.31 186 ASN A CA 1
ATOM 1506 C C . ASN A 1 186 ? -0.856 10.275 -56.175 1.00 86.31 186 ASN A C 1
ATOM 1508 O O . ASN A 1 186 ? -1.940 9.858 -55.748 1.00 86.31 186 ASN A O 1
ATOM 1512 N N . PRO A 1 187 ? 0.279 10.057 -55.494 1.00 83.69 187 PRO A N 1
ATOM 1513 C CA . PRO A 1 187 ? 0.343 9.204 -54.305 1.00 83.69 187 PRO A CA 1
ATOM 1514 C C . PRO A 1 187 ? -0.344 9.812 -53.077 1.00 83.69 187 PRO A C 1
ATOM 1516 O O . PRO A 1 187 ? -0.424 9.165 -52.035 1.00 83.69 187 PRO A O 1
ATOM 1519 N N . THR A 1 188 ? -0.860 11.041 -53.180 1.00 85.81 188 THR A N 1
ATOM 1520 C CA . THR A 1 188 ? -1.697 11.664 -52.143 1.00 85.81 188 THR A CA 1
ATOM 1521 C C . THR A 1 188 ? -3.152 11.202 -52.186 1.00 85.81 188 THR A C 1
ATOM 1523 O O . THR A 1 188 ? -3.862 11.363 -51.196 1.00 85.81 188 THR A O 1
ATOM 1526 N N . SER A 1 189 ? -3.578 10.586 -53.295 1.00 84.69 189 SER A N 1
ATOM 1527 C CA . SER A 1 189 ? -4.959 10.144 -53.534 1.00 84.69 189 SER A CA 1
ATOM 1528 C C . SER A 1 189 ? -5.467 9.092 -52.545 1.00 84.69 189 SER A C 1
ATOM 1530 O O . SER A 1 189 ? -6.675 8.974 -52.355 1.00 84.69 189 SER A O 1
ATOM 1532 N N . SER A 1 190 ? -4.576 8.324 -51.906 1.00 84.50 190 SER A N 1
ATOM 1533 C CA . SER A 1 190 ? -4.951 7.310 -50.919 1.00 84.50 190 SER A CA 1
ATOM 1534 C C . SER A 1 190 ? -3.843 7.058 -49.895 1.00 84.50 190 SER A C 1
ATOM 1536 O O . SER A 1 190 ? -2.652 7.017 -50.223 1.00 84.50 190 SER A O 1
ATOM 1538 N N . ASP A 1 191 ? -4.258 6.841 -48.646 1.00 84.69 191 ASP A N 1
ATOM 1539 C CA . ASP A 1 191 ? -3.406 6.385 -47.543 1.00 84.69 191 ASP A CA 1
ATOM 1540 C C . ASP A 1 191 ? -3.489 4.857 -47.326 1.00 84.69 191 ASP A C 1
ATOM 1542 O O . ASP A 1 191 ? -2.876 4.326 -46.400 1.00 84.69 191 ASP A O 1
ATOM 1546 N N . GLU A 1 192 ? -4.214 4.134 -48.187 1.00 85.12 192 GLU A N 1
ATOM 1547 C CA . GLU A 1 192 ? -4.290 2.673 -48.151 1.00 85.12 192 GLU A CA 1
ATOM 1548 C C . GLU A 1 192 ? -3.090 2.026 -48.853 1.00 85.12 192 GLU A C 1
ATOM 1550 O O . GLU A 1 192 ? -2.710 2.408 -49.963 1.00 85.12 192 GLU A O 1
ATOM 1555 N N . PHE A 1 193 ? -2.525 0.993 -48.222 1.00 86.94 193 PHE A N 1
ATOM 1556 C CA . PHE A 1 193 ? -1.396 0.221 -48.741 1.00 86.94 193 PHE A CA 1
ATOM 1557 C C . PHE A 1 193 ? -1.714 -1.273 -48.745 1.00 86.94 193 PHE A C 1
ATOM 1559 O O . PHE A 1 193 ? -2.348 -1.779 -47.814 1.00 86.94 193 PHE A O 1
ATOM 1566 N N . GLN A 1 194 ? -1.210 -2.012 -49.736 1.00 88.69 194 GLN A N 1
ATOM 1567 C CA . GLN A 1 194 ? -1.258 -3.474 -49.692 1.00 88.69 194 GLN A CA 1
ATOM 1568 C C . GLN A 1 194 ? -0.021 -4.047 -48.994 1.00 88.69 194 GLN A C 1
ATOM 1570 O O . GLN A 1 194 ? 1.116 -3.605 -49.168 1.00 88.69 194 GLN A O 1
ATOM 1575 N N . LYS A 1 195 ? -0.257 -5.082 -48.187 1.00 88.56 195 LYS A N 1
ATOM 1576 C CA . LYS A 1 195 ? 0.774 -5.780 -47.421 1.00 88.56 195 LYS A CA 1
ATOM 1577 C C . LYS A 1 195 ? 1.410 -6.885 -48.270 1.00 88.56 195 LYS A C 1
ATOM 1579 O O . LYS A 1 195 ? 0.833 -7.959 -48.404 1.00 88.56 195 LYS A O 1
ATOM 1584 N N . LEU A 1 196 ? 2.611 -6.634 -48.792 1.00 89.50 196 LEU A N 1
ATOM 1585 C CA . LEU A 1 196 ? 3.415 -7.609 -49.539 1.00 89.50 196 LEU A CA 1
ATOM 1586 C C . LEU A 1 196 ? 4.217 -8.551 -48.631 1.00 89.50 196 LEU A C 1
ATOM 1588 O O . LEU A 1 196 ? 4.408 -9.718 -48.962 1.00 89.50 196 LEU A O 1
ATOM 1592 N N . VAL A 1 197 ? 4.698 -8.060 -47.484 1.00 92.19 197 VAL A N 1
ATOM 1593 C CA . VAL A 1 197 ? 5.497 -8.847 -46.528 1.00 92.19 197 VAL A CA 1
ATOM 1594 C C . VAL A 1 197 ? 4.945 -8.758 -45.096 1.00 92.19 197 VAL A C 1
ATOM 1596 O O . VAL A 1 197 ? 4.331 -7.752 -44.722 1.00 92.19 197 VAL A O 1
ATOM 1599 N N . PRO A 1 198 ? 5.145 -9.780 -44.239 1.00 90.69 198 PRO A N 1
ATOM 1600 C CA . PRO A 1 198 ? 4.691 -9.741 -42.850 1.00 90.69 198 PRO A CA 1
ATOM 1601 C C . PRO A 1 198 ? 5.312 -8.585 -42.049 1.00 90.69 198 PRO A C 1
ATOM 1603 O O . PRO A 1 198 ? 6.525 -8.421 -42.023 1.00 90.69 198 PRO A O 1
ATOM 1606 N N . SER A 1 199 ? 4.478 -7.818 -41.345 1.00 91.50 199 SER A N 1
ATOM 1607 C CA . SER A 1 199 ? 4.876 -6.632 -40.569 1.00 91.50 199 SER A CA 1
ATOM 1608 C C . SER A 1 199 ? 4.754 -6.790 -39.046 1.00 91.50 199 SER A C 1
ATOM 1610 O O . SER A 1 199 ? 5.045 -5.854 -38.310 1.00 91.50 199 SER A O 1
ATOM 1612 N N . TRP A 1 200 ? 4.355 -7.967 -38.546 1.00 94.50 200 TRP A N 1
ATOM 1613 C CA . TRP A 1 200 ? 4.075 -8.193 -37.116 1.00 94.50 200 TRP A CA 1
ATOM 1614 C C . TRP A 1 200 ? 5.251 -7.825 -36.196 1.00 94.50 200 TRP A C 1
ATOM 1616 O O . TRP A 1 200 ? 5.062 -7.265 -35.122 1.00 94.50 200 TRP A O 1
ATOM 1626 N N . TRP A 1 201 ? 6.480 -8.104 -36.637 1.00 94.62 201 TRP A N 1
ATOM 1627 C CA . TRP A 1 201 ? 7.691 -7.888 -35.846 1.00 94.62 201 TRP A CA 1
ATOM 1628 C C . TRP A 1 201 ? 8.302 -6.490 -36.000 1.00 94.62 201 TRP A C 1
ATOM 1630 O O . TRP A 1 201 ? 9.345 -6.241 -35.399 1.00 94.62 201 TRP A O 1
ATOM 1640 N N . GLN A 1 202 ? 7.679 -5.561 -36.739 1.00 91.62 202 GLN A N 1
ATOM 1641 C CA . GLN A 1 202 ? 8.226 -4.210 -36.948 1.00 91.62 202 GLN A CA 1
ATOM 1642 C C . GLN A 1 202 ? 8.559 -3.489 -35.637 1.00 91.62 202 GLN A C 1
ATOM 1644 O O . GLN A 1 202 ? 9.609 -2.864 -35.551 1.00 91.62 202 GLN A O 1
ATOM 1649 N N . GLY A 1 203 ? 7.754 -3.661 -34.580 1.00 91.94 203 GLY A N 1
ATOM 1650 C CA . GLY A 1 203 ? 8.024 -3.088 -33.253 1.00 91.94 203 GLY A CA 1
ATOM 1651 C C . GLY A 1 203 ? 9.334 -3.556 -32.593 1.00 91.94 203 GLY A C 1
ATOM 1652 O O . GLY A 1 203 ? 9.833 -2.898 -31.685 1.00 91.94 203 GLY A O 1
ATOM 1653 N N . PHE A 1 204 ? 9.946 -4.646 -33.069 1.00 94.31 204 PHE A N 1
ATOM 1654 C CA . PHE A 1 204 ? 11.215 -5.183 -32.560 1.00 94.31 204 PHE A CA 1
ATOM 1655 C C . PHE A 1 204 ? 12.465 -4.560 -33.220 1.00 94.31 204 PHE A C 1
ATOM 1657 O O . PHE A 1 204 ? 13.596 -4.994 -32.980 1.00 94.31 204 PHE A O 1
ATOM 1664 N N . TYR A 1 205 ? 12.288 -3.509 -34.028 1.00 95.38 205 TYR A N 1
ATOM 1665 C CA . TYR A 1 205 ? 13.348 -2.780 -34.732 1.00 95.38 205 TYR A CA 1
ATOM 1666 C C . TYR A 1 205 ? 14.548 -2.295 -33.890 1.00 95.38 205 TYR A C 1
ATOM 1668 O O . TYR A 1 205 ? 15.651 -2.254 -34.452 1.00 95.38 205 TYR A O 1
ATOM 1676 N N . PRO A 1 206 ? 14.450 -1.981 -32.573 1.00 97.25 206 PRO A N 1
ATOM 1677 C CA . PRO A 1 206 ? 15.628 -1.564 -31.810 1.00 97.25 206 PRO A CA 1
ATOM 1678 C C . PRO A 1 206 ? 16.717 -2.640 -31.779 1.00 97.25 206 PRO A C 1
ATOM 1680 O O . PRO A 1 206 ? 17.908 -2.324 -31.749 1.00 97.25 206 PRO A O 1
ATOM 1683 N N . VAL A 1 207 ? 16.328 -3.918 -31.855 1.00 97.00 207 VAL A N 1
ATOM 1684 C CA . VAL A 1 207 ? 17.261 -5.050 -31.906 1.00 97.00 207 VAL A CA 1
ATOM 1685 C C . VAL A 1 207 ? 17.999 -5.122 -33.245 1.00 97.00 207 VAL A C 1
ATOM 1687 O O . VAL A 1 207 ? 19.185 -5.455 -33.264 1.00 97.00 207 VAL A O 1
ATOM 1690 N N . ALA A 1 208 ? 17.360 -4.743 -34.356 1.00 96.94 208 ALA A N 1
ATOM 1691 C CA . ALA A 1 208 ? 18.036 -4.664 -35.650 1.00 96.94 208 ALA A CA 1
ATOM 1692 C C . ALA A 1 208 ? 19.143 -3.601 -35.623 1.00 96.94 208 ALA A C 1
ATOM 1694 O O . ALA A 1 208 ? 20.294 -3.909 -35.936 1.00 96.94 208 ALA A O 1
ATOM 1695 N N . TYR A 1 209 ? 18.845 -2.389 -35.141 1.00 97.94 209 TYR A N 1
ATOM 1696 C CA . TYR A 1 209 ? 19.865 -1.356 -34.926 1.00 97.94 209 TYR A CA 1
ATOM 1697 C C . TYR A 1 209 ? 20.960 -1.812 -33.952 1.00 97.94 209 TYR A C 1
ATOM 1699 O O . TYR A 1 209 ? 22.148 -1.606 -34.208 1.00 97.94 209 TYR A O 1
ATOM 1707 N N . TYR A 1 210 ? 20.595 -2.487 -32.861 1.00 97.94 210 TYR A N 1
ATOM 1708 C CA . TYR A 1 210 ? 21.564 -3.031 -31.912 1.00 97.94 210 TYR A CA 1
ATOM 1709 C C . TYR A 1 210 ? 22.560 -3.987 -32.592 1.00 97.94 210 TYR A C 1
ATOM 1711 O O . TYR A 1 210 ? 23.778 -3.831 -32.443 1.00 97.94 210 TYR A O 1
ATOM 1719 N N . PHE A 1 211 ? 22.073 -4.949 -33.382 1.00 97.44 211 PHE A N 1
ATOM 1720 C CA . PHE A 1 211 ? 22.935 -5.887 -34.104 1.00 97.44 211 PHE A CA 1
ATOM 1721 C C . PHE A 1 211 ? 23.765 -5.215 -35.198 1.00 97.44 211 PHE A C 1
ATOM 1723 O O . PHE A 1 211 ? 24.936 -5.569 -35.352 1.00 97.44 211 PHE A O 1
ATOM 1730 N N . VAL A 1 212 ? 23.229 -4.210 -35.900 1.00 97.19 212 VAL A N 1
ATOM 1731 C CA . VAL A 1 212 ? 24.023 -3.396 -36.838 1.00 97.19 212 VAL A CA 1
ATOM 1732 C C . VAL A 1 212 ? 25.179 -2.718 -36.101 1.00 97.19 212 VAL A C 1
ATOM 1734 O O . VAL A 1 212 ? 26.323 -2.812 -36.542 1.00 97.19 212 VAL A O 1
ATOM 1737 N N . GLY A 1 213 ? 24.927 -2.101 -34.944 1.00 96.88 213 GLY A N 1
ATOM 1738 C CA . GLY A 1 213 ? 25.968 -1.491 -34.112 1.00 96.88 213 GLY A CA 1
ATOM 1739 C C . GLY A 1 213 ? 27.042 -2.490 -33.660 1.00 96.88 213 GLY A C 1
ATOM 1740 O O . GLY A 1 213 ? 28.239 -2.193 -33.741 1.00 96.88 213 GLY A O 1
ATOM 1741 N N . CYS A 1 214 ? 26.635 -3.696 -33.247 1.00 96.69 214 CYS A N 1
ATOM 1742 C CA . CYS A 1 214 ? 27.554 -4.790 -32.904 1.00 96.69 214 CYS A CA 1
ATOM 1743 C C . CYS A 1 214 ? 28.436 -5.185 -34.095 1.00 96.69 214 CYS A C 1
ATOM 1745 O O . CYS A 1 214 ? 29.657 -5.303 -33.959 1.00 96.69 214 CYS A O 1
ATOM 1747 N N . TYR A 1 215 ? 27.820 -5.341 -35.266 1.00 95.88 215 TYR A N 1
ATOM 1748 C CA . TYR A 1 215 ? 28.493 -5.728 -36.499 1.00 95.88 215 TYR A CA 1
ATOM 1749 C C . TYR A 1 215 ? 29.479 -4.660 -36.980 1.00 95.88 215 TYR A C 1
ATOM 1751 O O . TYR A 1 215 ? 30.620 -4.982 -37.321 1.00 95.88 215 TYR A O 1
ATOM 1759 N N . ILE A 1 216 ? 29.090 -3.381 -36.932 1.00 94.94 216 ILE A N 1
ATOM 1760 C CA . ILE A 1 216 ? 29.968 -2.249 -37.262 1.00 94.94 216 ILE A CA 1
ATOM 1761 C C . ILE A 1 216 ? 31.187 -2.223 -36.337 1.00 94.94 216 ILE A C 1
ATOM 1763 O O . ILE A 1 216 ? 32.298 -1.994 -36.811 1.00 94.94 216 ILE A O 1
ATOM 1767 N N . ARG A 1 217 ? 31.019 -2.483 -35.035 1.00 93.44 217 ARG A N 1
ATOM 1768 C CA . ARG A 1 217 ? 32.151 -2.520 -34.096 1.00 93.44 217 ARG A CA 1
ATOM 1769 C C . ARG A 1 217 ? 33.153 -3.626 -34.405 1.00 93.44 217 ARG A C 1
ATOM 1771 O O . ARG A 1 217 ? 34.345 -3.429 -34.188 1.00 93.44 217 ARG A O 1
ATOM 1778 N N . GLU A 1 218 ? 32.677 -4.790 -34.830 1.00 93.62 218 GLU A N 1
ATOM 1779 C CA . GLU A 1 218 ? 33.532 -5.958 -35.047 1.00 93.62 218 GLU A CA 1
ATOM 1780 C C . GLU A 1 218 ? 34.206 -5.951 -36.420 1.00 93.62 218 GLU A C 1
ATOM 1782 O O . GLU A 1 218 ? 35.395 -6.242 -36.522 1.00 93.62 218 GLU A O 1
ATOM 1787 N N . TYR A 1 219 ? 33.466 -5.610 -37.475 1.00 92.00 219 TYR A N 1
ATOM 1788 C CA . TYR A 1 219 ? 33.945 -5.744 -38.853 1.00 92.00 219 TYR A CA 1
ATOM 1789 C C . TYR A 1 219 ? 34.093 -4.417 -39.595 1.00 92.00 219 TYR A C 1
ATOM 1791 O O . TYR A 1 219 ? 34.757 -4.376 -40.635 1.00 92.00 219 TYR A O 1
ATOM 1799 N N . GLY A 1 220 ? 33.467 -3.347 -39.100 1.00 86.12 220 GLY A N 1
ATOM 1800 C CA . GLY A 1 220 ? 33.326 -2.090 -39.826 1.00 86.12 220 GLY A CA 1
ATOM 1801 C C . GLY A 1 220 ? 32.658 -2.267 -41.195 1.00 86.12 220 GLY A C 1
ATOM 1802 O O . GLY A 1 220 ? 31.997 -3.268 -41.477 1.00 86.12 220 GLY A O 1
ATOM 1803 N N . LEU A 1 221 ? 32.869 -1.286 -42.075 1.00 84.56 221 LEU A N 1
ATOM 1804 C CA . LEU A 1 221 ? 32.470 -1.356 -43.480 1.00 84.56 221 LEU A CA 1
ATOM 1805 C C . LEU A 1 221 ? 33.657 -0.991 -44.378 1.00 84.56 221 LEU A C 1
ATOM 1807 O O . LEU A 1 221 ? 34.216 0.106 -44.268 1.00 84.56 221 LEU A O 1
ATOM 1811 N N . LYS A 1 222 ? 34.037 -1.903 -45.281 1.00 83.69 222 LYS A N 1
ATOM 1812 C CA . LYS A 1 222 ? 35.139 -1.722 -46.241 1.00 83.69 222 LYS A CA 1
ATOM 1813 C C . LYS A 1 222 ? 34.670 -0.940 -47.478 1.00 83.69 222 LYS A C 1
ATOM 1815 O O . LYS A 1 222 ? 34.594 -1.484 -48.569 1.00 83.69 222 LYS A O 1
ATOM 1820 N N . MET A 1 223 ? 34.334 0.336 -47.299 1.00 88.62 223 MET A N 1
ATOM 1821 C CA . MET A 1 223 ? 33.970 1.259 -48.390 1.00 88.62 223 MET A CA 1
ATOM 1822 C C . MET A 1 223 ? 34.779 2.556 -48.322 1.00 88.62 223 MET A C 1
ATOM 1824 O O . MET A 1 223 ? 35.177 2.974 -47.235 1.00 88.62 223 MET A O 1
ATOM 1828 N N . LYS A 1 224 ? 35.035 3.226 -49.452 1.00 91.44 224 LYS A N 1
ATOM 1829 C CA . LYS A 1 224 ? 35.714 4.537 -49.459 1.00 91.44 224 LYS A CA 1
ATOM 1830 C C . LYS A 1 224 ? 34.800 5.609 -48.845 1.00 91.44 224 LYS A C 1
ATOM 1832 O O . LYS A 1 224 ? 33.595 5.596 -49.076 1.00 91.44 224 LYS A O 1
ATOM 1837 N N . THR A 1 225 ? 35.364 6.555 -48.085 1.00 91.94 225 THR A N 1
ATOM 1838 C CA . THR A 1 225 ? 34.580 7.618 -47.415 1.00 91.94 225 THR A CA 1
ATOM 1839 C C . THR A 1 225 ? 33.797 8.469 -48.415 1.00 91.94 225 THR A C 1
ATOM 1841 O O . THR A 1 225 ? 32.629 8.745 -48.174 1.00 91.94 225 THR A O 1
ATOM 1844 N N . ARG A 1 226 ? 34.399 8.798 -49.570 1.00 92.44 226 ARG A N 1
ATOM 1845 C CA . ARG A 1 226 ? 33.720 9.523 -50.658 1.00 92.44 226 ARG A CA 1
ATOM 1846 C C . ARG A 1 226 ? 32.478 8.777 -51.152 1.00 92.44 226 ARG A C 1
ATOM 1848 O O . ARG A 1 226 ? 31.428 9.384 -51.279 1.00 92.44 226 ARG A O 1
ATOM 1855 N N . THR A 1 227 ? 32.570 7.460 -51.347 1.00 93.62 227 THR A N 1
ATOM 1856 C CA . THR A 1 227 ? 31.429 6.634 -51.771 1.00 93.62 227 THR A CA 1
ATOM 1857 C C . THR A 1 227 ? 30.310 6.636 -50.734 1.00 93.62 227 THR A C 1
ATOM 1859 O O . THR A 1 227 ? 29.155 6.795 -51.097 1.00 93.62 227 THR A O 1
ATOM 1862 N N . MET A 1 228 ? 30.630 6.506 -49.442 1.00 93.62 228 MET A N 1
ATOM 1863 C CA . MET A 1 228 ? 29.607 6.557 -48.387 1.00 93.62 228 MET A CA 1
ATOM 1864 C C . MET A 1 228 ? 28.949 7.936 -48.283 1.00 93.62 228 MET A C 1
ATOM 1866 O O . MET A 1 228 ? 27.751 8.007 -48.041 1.00 93.62 228 MET A O 1
ATOM 1870 N N . LEU A 1 229 ? 29.712 9.015 -48.488 1.00 95.56 229 LEU A N 1
ATOM 1871 C CA . LEU A 1 229 ? 29.172 10.373 -48.519 1.00 95.56 229 LEU A CA 1
ATOM 1872 C C . LEU A 1 229 ? 28.220 10.560 -49.706 1.00 95.56 229 LEU A C 1
ATOM 1874 O O . LEU A 1 229 ? 27.118 11.057 -49.515 1.00 95.56 229 LEU A O 1
ATOM 1878 N N . VAL A 1 230 ? 28.616 10.107 -50.901 1.00 96.44 230 VAL A N 1
ATOM 1879 C CA . VAL A 1 230 ? 27.754 10.134 -52.092 1.00 96.44 230 VAL A CA 1
ATOM 1880 C C . VAL A 1 230 ? 26.480 9.333 -51.847 1.00 96.44 230 VAL A C 1
ATOM 1882 O O . VAL A 1 230 ? 25.399 9.851 -52.083 1.00 96.44 230 VAL A O 1
ATOM 1885 N N . LEU A 1 231 ? 26.583 8.115 -51.306 1.00 96.50 231 LEU A N 1
ATOM 1886 C CA . LEU A 1 231 ? 25.410 7.298 -50.985 1.00 96.50 231 LEU A CA 1
ATOM 1887 C C . LEU A 1 231 ? 24.506 7.954 -49.945 1.00 96.50 231 LEU A C 1
ATOM 1889 O O . LEU A 1 231 ? 23.291 7.875 -50.078 1.00 96.50 231 LEU A O 1
ATOM 1893 N N . PHE A 1 232 ? 25.075 8.602 -48.929 1.00 97.38 232 PHE A N 1
ATOM 1894 C CA . PHE A 1 232 ? 24.304 9.305 -47.909 1.00 97.38 232 PHE A CA 1
ATOM 1895 C C . PHE A 1 232 ? 23.524 10.475 -48.511 1.00 97.38 232 PHE A C 1
ATOM 1897 O O . PHE A 1 232 ? 22.315 10.554 -48.326 1.00 97.38 232 PHE A O 1
ATOM 1904 N N . VAL A 1 233 ? 24.202 11.338 -49.272 1.00 97.69 233 VAL A N 1
ATOM 1905 C CA . VAL A 1 233 ? 23.582 12.499 -49.928 1.00 97.69 233 VAL A CA 1
ATOM 1906 C C . VAL A 1 233 ? 22.530 12.046 -50.939 1.00 97.69 233 VAL A C 1
ATOM 1908 O O . VAL A 1 233 ? 21.413 12.548 -50.927 1.00 97.69 233 VAL A O 1
ATOM 1911 N N . PHE A 1 234 ? 22.855 11.055 -51.767 1.00 97.62 234 PHE A N 1
ATOM 1912 C CA . PHE A 1 234 ? 21.937 10.501 -52.757 1.00 97.62 234 PHE A CA 1
ATOM 1913 C C . PHE A 1 234 ? 20.695 9.880 -52.109 1.00 97.62 234 PHE A C 1
ATOM 1915 O O . PHE A 1 234 ? 19.582 10.196 -52.513 1.00 97.62 234 PHE A O 1
ATOM 1922 N N . SER A 1 235 ? 20.870 9.063 -51.063 1.00 97.75 235 SER A N 1
ATOM 1923 C CA . SER A 1 235 ? 19.746 8.466 -50.328 1.00 97.75 235 SER A CA 1
ATOM 1924 C C . SER A 1 235 ? 18.885 9.541 -49.669 1.00 97.75 235 SER A C 1
ATOM 1926 O O . SER A 1 235 ? 17.666 9.477 -49.757 1.00 97.75 235 SER A O 1
ATOM 1928 N N . LEU A 1 236 ? 19.508 10.556 -49.057 1.00 98.06 236 LEU A N 1
ATOM 1929 C CA . LEU A 1 236 ? 18.789 11.667 -48.438 1.00 98.06 236 LEU A CA 1
ATOM 1930 C C . LEU A 1 236 ? 17.903 12.379 -49.457 1.00 98.06 236 LEU A C 1
ATOM 1932 O O . LEU A 1 236 ? 16.723 12.576 -49.182 1.00 98.06 236 LEU A O 1
ATOM 1936 N N . PHE A 1 237 ? 18.444 12.742 -50.622 1.00 97.62 237 PHE A N 1
ATOM 1937 C CA . PHE A 1 237 ? 17.657 13.416 -51.648 1.00 97.62 237 PHE A CA 1
ATOM 1938 C C . PHE A 1 237 ? 16.565 12.514 -52.210 1.00 97.62 237 PHE A C 1
ATOM 1940 O O . PHE A 1 237 ? 15.430 12.960 -52.253 1.00 97.62 237 PHE A O 1
ATOM 1947 N N . ILE A 1 238 ? 16.847 11.247 -52.529 1.00 97.06 238 ILE A N 1
ATOM 1948 C CA . ILE A 1 238 ? 15.818 10.314 -53.019 1.00 97.06 238 ILE A CA 1
ATOM 1949 C C . ILE A 1 238 ? 14.664 10.177 -52.030 1.00 97.06 238 ILE A C 1
ATOM 1951 O O . ILE A 1 238 ? 13.510 10.330 -52.421 1.00 97.06 238 ILE A O 1
ATOM 1955 N N . PHE A 1 239 ? 14.959 9.911 -50.757 1.00 96.94 239 PHE A N 1
ATOM 1956 C CA . PHE A 1 239 ? 13.928 9.744 -49.731 1.00 96.94 239 PHE A CA 1
ATOM 1957 C C . PHE A 1 239 ? 13.156 11.045 -49.517 1.00 96.94 239 PHE A C 1
ATOM 1959 O O . PHE A 1 239 ? 11.935 11.045 -49.449 1.00 96.94 239 PHE A O 1
ATOM 1966 N N . SER A 1 240 ? 13.845 12.186 -49.516 1.00 96.88 240 SER A N 1
ATOM 1967 C CA . SER A 1 240 ? 13.189 13.491 -49.386 1.00 96.88 240 SER A CA 1
ATOM 1968 C C . SER A 1 240 ? 12.303 13.819 -50.588 1.00 96.88 240 SER A C 1
ATOM 1970 O O . SER A 1 240 ? 11.209 14.345 -50.405 1.00 96.88 240 SER A O 1
ATOM 1972 N N . THR A 1 241 ? 12.734 13.490 -51.809 1.00 95.94 241 THR A N 1
ATOM 1973 C CA . THR A 1 241 ? 11.924 13.645 -53.024 1.00 95.94 241 THR A CA 1
ATOM 1974 C C . THR A 1 241 ? 10.705 12.735 -52.982 1.00 95.94 241 THR A C 1
ATOM 1976 O O . THR A 1 241 ? 9.611 13.199 -53.286 1.00 95.94 241 THR A O 1
ATOM 1979 N N . PHE A 1 242 ? 10.857 11.486 -52.537 1.00 93.81 242 PHE A N 1
ATOM 1980 C CA . PHE A 1 242 ? 9.728 10.582 -52.320 1.00 93.81 242 PHE A CA 1
ATOM 1981 C C . PHE A 1 242 ? 8.746 11.141 -51.280 1.00 93.81 242 PHE A C 1
ATOM 1983 O O . PHE A 1 242 ? 7.555 11.237 -51.558 1.00 93.81 242 PHE A O 1
ATOM 1990 N N . ASN A 1 243 ? 9.236 11.601 -50.127 1.00 95.06 243 ASN A N 1
ATOM 1991 C CA . ASN A 1 243 ? 8.419 12.178 -49.055 1.00 95.06 243 ASN A CA 1
ATOM 1992 C C . ASN A 1 243 ? 7.683 13.452 -49.487 1.00 95.06 243 ASN A C 1
ATOM 1994 O O . ASN A 1 243 ? 6.526 13.661 -49.115 1.00 95.06 243 ASN A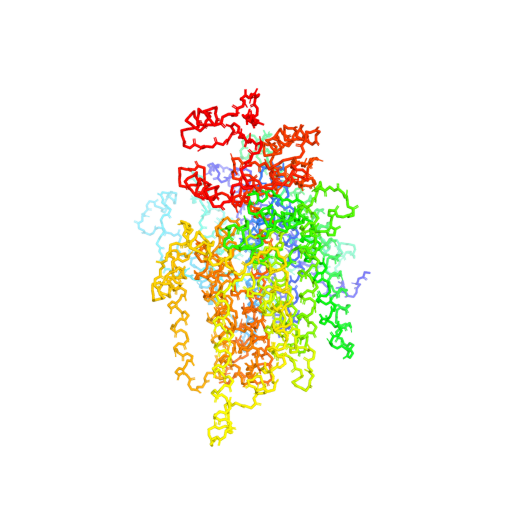 O 1
ATOM 1998 N N . TYR A 1 244 ? 8.347 14.293 -50.283 1.00 95.19 244 TYR A N 1
ATOM 1999 C CA . TYR A 1 244 ? 7.754 15.492 -50.864 1.00 95.19 244 TYR A CA 1
ATOM 2000 C C . TYR A 1 244 ? 6.673 15.124 -51.877 1.00 95.19 244 TYR A C 1
ATOM 2002 O O . TYR A 1 244 ? 5.553 15.599 -51.753 1.00 95.19 244 TYR A O 1
ATOM 2010 N N . PHE A 1 245 ? 6.969 14.216 -52.812 1.00 92.44 245 PHE A N 1
ATOM 2011 C CA . PHE A 1 245 ? 6.008 13.727 -53.802 1.00 92.44 245 PHE A CA 1
ATOM 2012 C C . PHE A 1 245 ? 4.784 13.080 -53.138 1.00 92.44 245 PHE A C 1
ATOM 2014 O O . PHE A 1 245 ? 3.650 13.378 -53.500 1.00 92.44 245 PHE A O 1
ATOM 2021 N N . ARG A 1 246 ? 4.996 12.277 -52.088 1.00 91.69 246 ARG A N 1
ATOM 2022 C CA . ARG A 1 246 ? 3.939 11.614 -51.308 1.00 91.69 246 ARG A CA 1
ATOM 2023 C C . ARG A 1 246 ? 3.055 12.572 -50.508 1.00 91.69 246 ARG A C 1
ATOM 2025 O O . ARG A 1 246 ? 1.973 12.172 -50.074 1.00 91.69 246 ARG A O 1
ATOM 2032 N N . SER A 1 247 ? 3.511 13.803 -50.300 1.00 94.62 247 SER A N 1
ATOM 2033 C CA . SER A 1 247 ? 2.799 14.826 -49.530 1.00 94.62 247 SER A CA 1
ATOM 2034 C C . SER A 1 247 ? 2.401 16.039 -50.374 1.00 94.62 247 SER A C 1
ATOM 2036 O O . SER A 1 247 ? 1.835 16.978 -49.828 1.00 94.62 247 SER A O 1
ATOM 2038 N N . TYR A 1 248 ? 2.705 16.053 -51.673 1.00 94.44 248 TYR A N 1
ATOM 2039 C CA . TYR A 1 248 ? 2.574 17.244 -52.508 1.00 94.44 248 TYR A CA 1
ATOM 2040 C C . TYR A 1 248 ? 1.117 17.708 -52.615 1.00 94.44 248 TYR A C 1
ATOM 2042 O O . TYR A 1 248 ? 0.237 16.912 -52.928 1.00 94.44 248 TYR A O 1
ATOM 2050 N N . GLY A 1 249 ? 0.850 18.987 -52.351 1.00 92.94 249 GLY A N 1
ATOM 2051 C CA . GLY A 1 249 ? -0.515 19.531 -52.380 1.00 92.94 249 GLY A CA 1
ATOM 2052 C C . GLY A 1 249 ? -1.395 19.156 -51.181 1.00 92.94 249 GLY A C 1
ATOM 2053 O O . GLY A 1 249 ? -2.583 19.465 -51.156 1.00 92.94 249 GLY A O 1
ATOM 2054 N N . THR A 1 250 ? -0.830 18.516 -50.154 1.00 93.62 250 THR A N 1
ATOM 2055 C CA . THR A 1 250 ? -1.496 18.198 -48.878 1.00 93.62 250 THR A CA 1
ATOM 2056 C C . THR A 1 250 ? -0.551 18.480 -47.705 1.00 93.62 250 THR A C 1
ATOM 2058 O O . THR A 1 250 ? 0.599 18.870 -47.888 1.00 93.62 250 THR A O 1
ATOM 2061 N N . THR A 1 251 ? -1.016 18.307 -46.470 1.00 94.38 251 THR A N 1
ATOM 2062 C CA . THR A 1 251 ? -0.151 18.264 -45.284 1.00 94.38 251 THR A CA 1
ATOM 2063 C C . THR A 1 251 ? 0.815 17.074 -45.312 1.00 94.38 251 THR A C 1
ATOM 2065 O O . THR A 1 251 ? 0.588 16.081 -46.007 1.00 94.38 251 THR A O 1
ATOM 2068 N N . PHE A 1 252 ? 1.906 17.159 -44.543 1.00 94.44 252 PHE A N 1
ATOM 2069 C CA . PHE A 1 252 ? 2.953 16.134 -44.515 1.00 94.44 252 PHE A CA 1
ATOM 2070 C C . PHE A 1 252 ? 2.422 14.740 -44.130 1.00 94.44 252 PHE A C 1
ATOM 2072 O O . PHE A 1 252 ? 1.975 14.515 -43.002 1.00 94.44 252 PHE A O 1
ATOM 2079 N N . LYS A 1 253 ? 2.545 13.767 -45.039 1.00 89.62 253 LYS A N 1
ATOM 2080 C CA . LYS A 1 253 ? 2.074 12.391 -44.833 1.00 89.62 253 LYS A CA 1
ATOM 2081 C C . LYS A 1 253 ? 3.165 11.549 -44.165 1.00 89.62 253 LYS 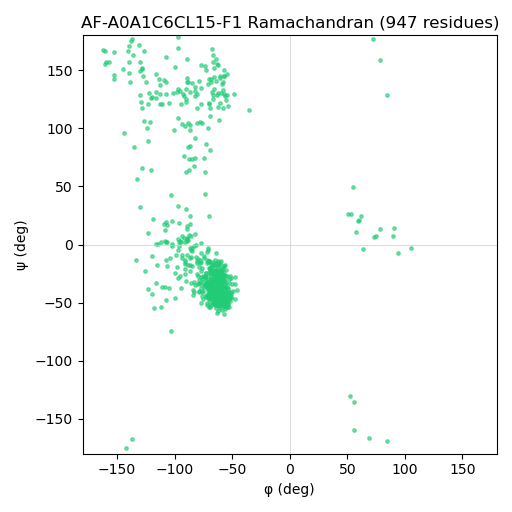A C 1
ATOM 2083 O O . LYS A 1 253 ? 4.147 11.148 -44.789 1.00 89.62 253 LYS A O 1
ATOM 2088 N N . SER A 1 254 ? 2.990 11.274 -42.871 1.00 82.12 254 SER A N 1
ATOM 2089 C CA . SER A 1 254 ? 3.922 10.458 -42.078 1.00 82.12 254 SER A CA 1
ATOM 2090 C C . SER A 1 254 ? 3.594 8.966 -42.200 1.00 82.12 254 SER A C 1
ATOM 2092 O O . SER A 1 254 ? 2.708 8.469 -41.512 1.00 82.12 254 SER A O 1
ATOM 2094 N N . GLY A 1 255 ? 4.307 8.250 -43.073 1.00 83.00 255 GLY A N 1
ATOM 2095 C CA . GLY A 1 255 ? 4.154 6.802 -43.256 1.00 83.00 255 GLY A CA 1
ATOM 2096 C C . GLY A 1 255 ? 5.165 5.947 -42.482 1.00 83.00 255 GLY A C 1
ATOM 2097 O O . GLY A 1 255 ? 6.084 6.442 -41.824 1.00 83.00 255 GLY A O 1
ATOM 2098 N N . THR A 1 256 ? 5.029 4.623 -42.603 1.00 87.62 256 THR A N 1
ATOM 2099 C CA . THR A 1 256 ? 5.918 3.636 -41.955 1.00 87.62 256 THR A CA 1
ATOM 2100 C C . THR A 1 256 ? 7.377 3.729 -42.426 1.00 87.62 256 THR A C 1
ATOM 2102 O O . THR A 1 256 ? 8.274 3.326 -41.689 1.00 87.62 256 THR A O 1
ATOM 2105 N N . TYR A 1 257 ? 7.624 4.283 -43.618 1.00 91.00 257 TYR A N 1
ATOM 2106 C CA . TYR A 1 257 ? 8.944 4.446 -44.242 1.00 91.00 257 TYR A CA 1
ATOM 2107 C C . TYR A 1 257 ? 9.839 5.501 -43.574 1.00 91.00 257 TYR A C 1
ATOM 2109 O O . TYR A 1 257 ? 11.056 5.315 -43.549 1.00 91.00 257 TYR A O 1
ATOM 2117 N N . ILE A 1 258 ? 9.254 6.556 -42.988 1.00 90.81 258 ILE A N 1
ATOM 2118 C CA . ILE A 1 258 ? 9.988 7.669 -42.351 1.00 90.81 258 ILE A CA 1
ATOM 2119 C C . ILE A 1 258 ? 9.985 7.598 -40.811 1.00 90.81 258 ILE A C 1
ATOM 2121 O O . ILE A 1 258 ? 10.733 8.314 -40.139 1.00 90.81 258 ILE A O 1
ATOM 2125 N N . TYR A 1 259 ? 9.154 6.733 -40.220 1.00 89.75 259 TYR A N 1
ATOM 2126 C CA . TYR A 1 259 ? 9.132 6.518 -38.770 1.00 89.75 259 TYR A CA 1
ATOM 2127 C C . TYR A 1 259 ? 10.422 5.839 -38.278 1.00 89.75 259 TYR A C 1
ATOM 2129 O O . TYR A 1 259 ? 11.186 5.309 -39.071 1.00 89.75 259 TYR A O 1
ATOM 2137 N N . TRP A 1 260 ? 10.684 5.782 -36.968 1.00 91.31 260 TRP A N 1
ATOM 2138 C CA . TRP A 1 260 ? 11.953 5.266 -36.415 1.00 91.31 260 TRP A CA 1
ATOM 2139 C C . TRP A 1 260 ? 12.316 3.817 -36.793 1.00 91.31 260 TRP A C 1
ATOM 2141 O O . TRP A 1 260 ? 13.482 3.447 -36.680 1.00 91.31 260 TRP A O 1
ATOM 2151 N N . TYR A 1 261 ? 11.340 3.002 -37.201 1.00 89.88 261 TYR A N 1
ATOM 2152 C CA . TYR A 1 261 ? 11.521 1.634 -37.715 1.00 89.88 261 TYR A CA 1
ATOM 2153 C C . TYR A 1 261 ? 11.561 1.558 -39.252 1.00 89.88 261 TYR A C 1
ATOM 2155 O O . TYR A 1 261 ? 11.636 0.473 -39.826 1.00 89.88 261 TYR A O 1
ATOM 2163 N N . GLY A 1 262 ? 11.471 2.707 -39.913 1.00 94.25 262 GLY A N 1
ATOM 2164 C CA . GLY A 1 262 ? 11.439 2.863 -41.354 1.00 94.25 262 GLY A CA 1
ATOM 2165 C C . GLY A 1 262 ? 12.797 2.636 -42.011 1.00 94.25 262 GLY A C 1
ATOM 2166 O O . GLY A 1 262 ? 13.859 2.837 -41.410 1.00 94.25 262 GLY A O 1
ATOM 2167 N N . PHE A 1 263 ? 12.780 2.224 -43.276 1.00 96.31 263 PHE A N 1
ATOM 2168 C CA . PHE A 1 263 ? 13.999 1.975 -44.037 1.00 96.31 263 PHE A CA 1
ATOM 2169 C C . PHE A 1 263 ? 14.782 3.263 -44.326 1.00 96.31 263 PHE A C 1
ATOM 2171 O O . PHE A 1 263 ? 16.013 3.210 -44.364 1.00 96.31 263 PHE A O 1
ATOM 2178 N N . GLU A 1 264 ? 14.111 4.412 -44.468 1.00 96.81 264 GLU A N 1
ATOM 2179 C CA . GLU A 1 264 ? 14.765 5.701 -44.719 1.00 96.81 264 GLU A CA 1
ATOM 2180 C C . GLU A 1 264 ? 15.678 6.107 -43.548 1.00 96.81 264 GLU A C 1
ATOM 2182 O O . GLU A 1 264 ? 16.898 6.200 -43.752 1.00 96.81 264 GLU A O 1
ATOM 2187 N N . PRO A 1 265 ? 15.174 6.255 -42.299 1.00 96.81 265 PRO A N 1
ATOM 2188 C CA . PRO A 1 265 ? 16.033 6.536 -41.153 1.00 96.81 265 PRO A CA 1
ATOM 2189 C C . PRO A 1 265 ? 17.036 5.414 -40.890 1.00 96.81 265 PRO A C 1
ATOM 2191 O O . PRO A 1 265 ? 18.140 5.681 -40.420 1.00 96.81 265 PRO A O 1
ATOM 2194 N N . PHE A 1 266 ? 16.709 4.153 -41.195 1.00 97.69 266 PHE A N 1
ATOM 2195 C CA . PHE A 1 266 ? 17.665 3.054 -41.073 1.00 97.69 266 PHE A CA 1
ATOM 2196 C C . PHE A 1 266 ? 18.897 3.252 -41.961 1.00 97.69 266 PHE A C 1
ATOM 2198 O O . PHE A 1 266 ? 20.023 3.258 -41.453 1.00 97.69 266 PHE A O 1
ATOM 2205 N N . VAL A 1 267 ? 18.702 3.453 -43.265 1.00 97.19 267 VAL A N 1
ATOM 2206 C CA . VAL A 1 267 ? 19.800 3.635 -44.226 1.00 97.19 267 VAL A CA 1
ATOM 2207 C C . VAL A 1 267 ? 20.604 4.891 -43.895 1.00 97.19 267 VAL A C 1
ATOM 2209 O O . VAL A 1 267 ? 21.836 4.824 -43.801 1.00 97.19 267 VAL A O 1
ATOM 2212 N N . LEU A 1 268 ? 19.924 6.016 -43.652 1.00 98.12 268 LEU A N 1
ATOM 2213 C CA . LEU A 1 268 ? 20.578 7.290 -43.347 1.00 98.12 268 LEU A CA 1
ATOM 2214 C C . LEU A 1 268 ? 21.411 7.209 -42.066 1.00 98.12 268 LEU A C 1
ATOM 2216 O O . LEU A 1 268 ? 22.570 7.632 -42.065 1.00 98.12 268 LEU A O 1
ATOM 2220 N N . SER A 1 269 ? 20.887 6.604 -41.000 1.00 97.81 269 SER A N 1
ATOM 2221 C CA . SER A 1 269 ? 21.614 6.490 -39.733 1.00 97.81 269 SER A CA 1
ATOM 2222 C C . SER A 1 269 ? 22.813 5.570 -39.811 1.00 97.81 269 SER A C 1
ATOM 2224 O O . SER A 1 269 ? 23.842 5.879 -39.214 1.00 97.81 269 SER A O 1
ATOM 2226 N N . VAL A 1 270 ? 22.732 4.461 -40.551 1.00 97.00 270 VAL A N 1
ATOM 2227 C CA . VAL A 1 270 ? 23.880 3.560 -40.729 1.00 97.00 270 VAL A CA 1
ATOM 2228 C C . VAL A 1 270 ? 25.008 4.263 -41.483 1.00 97.00 270 VAL A C 1
ATOM 2230 O O . VAL A 1 270 ? 26.163 4.210 -41.049 1.00 97.00 270 VAL A O 1
ATOM 2233 N N . LEU A 1 271 ? 24.690 4.963 -42.575 1.00 96.75 271 LEU A N 1
ATOM 2234 C CA . LEU A 1 271 ? 25.677 5.713 -43.354 1.00 96.75 271 LEU A CA 1
ATOM 2235 C C . LEU A 1 271 ? 26.281 6.867 -42.543 1.00 96.75 271 LEU A C 1
ATOM 2237 O O . LEU A 1 271 ? 27.507 7.000 -42.488 1.00 96.75 271 LEU A O 1
ATOM 2241 N N . LEU A 1 272 ? 25.448 7.651 -41.854 1.00 97.00 272 LEU A N 1
ATOM 2242 C CA . LEU A 1 272 ? 25.895 8.764 -41.017 1.00 97.00 272 LEU A CA 1
ATOM 2243 C C . LEU A 1 272 ? 26.763 8.286 -39.845 1.00 97.00 272 LEU A C 1
ATOM 2245 O O . LEU A 1 272 ? 27.826 8.857 -39.593 1.00 97.00 272 LEU A O 1
ATOM 2249 N N . PHE A 1 273 ? 26.374 7.197 -39.176 1.00 97.06 273 PHE A N 1
ATOM 2250 C CA . PHE A 1 273 ? 27.162 6.580 -38.108 1.00 97.06 273 PHE A CA 1
ATOM 2251 C C . PHE A 1 273 ? 28.566 6.208 -38.602 1.00 97.06 273 PHE A C 1
ATOM 2253 O O . PHE A 1 273 ? 29.567 6.530 -37.958 1.00 97.06 273 PHE A O 1
ATOM 2260 N N . LEU A 1 274 ? 28.657 5.558 -39.767 1.00 95.25 274 LEU A N 1
ATOM 2261 C CA . LEU A 1 274 ? 29.929 5.148 -40.367 1.00 95.25 274 LEU A CA 1
ATOM 2262 C C . LEU A 1 274 ? 30.800 6.336 -40.793 1.00 95.25 274 LEU A C 1
ATOM 2264 O O . LEU A 1 274 ? 32.023 6.262 -40.657 1.00 95.25 274 LEU A O 1
ATOM 2268 N N . LEU A 1 275 ? 30.196 7.417 -41.293 1.00 95.25 275 LEU A N 1
ATOM 2269 C CA . LEU A 1 275 ? 30.903 8.651 -41.647 1.00 95.25 275 LEU A CA 1
ATOM 2270 C C . LEU A 1 275 ? 31.498 9.324 -40.403 1.00 95.25 275 LEU A C 1
ATOM 2272 O O . LEU A 1 275 ? 32.703 9.581 -40.371 1.00 95.25 275 LEU A O 1
ATOM 2276 N N . ILE A 1 276 ? 30.698 9.524 -39.350 1.00 94.50 276 ILE A N 1
ATOM 2277 C CA . ILE A 1 276 ? 31.147 10.153 -38.095 1.00 94.50 276 ILE A CA 1
ATOM 2278 C C . ILE A 1 276 ? 32.238 9.314 -37.420 1.00 94.50 276 ILE A C 1
ATOM 2280 O O . ILE A 1 276 ? 33.245 9.849 -36.956 1.00 94.50 276 ILE A O 1
ATOM 2284 N N . LYS A 1 277 ? 32.099 7.982 -37.413 1.00 92.38 277 LYS A N 1
ATOM 2285 C CA . LYS A 1 277 ? 33.077 7.075 -36.789 1.00 92.38 277 LYS A CA 1
ATOM 2286 C C . LYS A 1 277 ? 34.483 7.178 -37.394 1.00 92.38 277 LYS A C 1
ATOM 2288 O O . LYS A 1 277 ? 35.456 6.812 -36.729 1.00 92.38 277 LYS A O 1
ATOM 2293 N N . ARG A 1 278 ? 34.598 7.651 -38.640 1.00 91.06 278 ARG A N 1
ATOM 2294 C CA . ARG A 1 278 ? 35.869 7.833 -39.361 1.00 91.06 278 ARG A CA 1
ATOM 2295 C C . ARG A 1 278 ? 36.554 9.169 -39.093 1.00 91.06 278 ARG A C 1
ATOM 2297 O O . ARG A 1 278 ? 37.665 9.367 -39.585 1.00 91.06 278 ARG A O 1
ATOM 2304 N N . ILE A 1 279 ? 35.932 10.070 -38.334 1.00 90.69 279 ILE A N 1
ATOM 2305 C CA . ILE A 1 279 ? 36.570 11.317 -37.914 1.00 90.69 279 ILE A CA 1
ATOM 2306 C C . ILE A 1 279 ? 37.780 10.964 -37.044 1.00 90.69 279 ILE A C 1
ATOM 2308 O O . ILE A 1 279 ? 37.645 10.351 -35.985 1.00 90.69 279 ILE A O 1
ATOM 2312 N N . LYS A 1 280 ? 38.977 11.349 -37.500 1.00 88.00 280 LYS A N 1
ATOM 2313 C CA . LYS A 1 280 ? 40.217 11.169 -36.741 1.00 88.00 280 LYS A CA 1
ATOM 2314 C C . LYS A 1 280 ? 40.281 12.215 -35.637 1.00 88.00 280 LYS A C 1
ATOM 2316 O O . LYS A 1 280 ? 40.569 13.379 -35.896 1.00 88.00 280 LYS A O 1
ATOM 2321 N N . THR A 1 281 ? 40.023 11.797 -34.404 1.00 87.12 281 THR A N 1
ATOM 2322 C CA . THR A 1 281 ? 40.050 12.688 -33.235 1.00 87.12 281 THR A CA 1
ATOM 2323 C C . THR A 1 281 ? 41.384 12.669 -32.490 1.00 87.12 281 THR A C 1
ATOM 2325 O O . THR A 1 281 ? 41.516 13.324 -31.459 1.00 87.12 281 THR A O 1
ATOM 2328 N N . ASP A 1 282 ? 42.384 11.925 -32.969 1.00 83.69 282 ASP A N 1
ATOM 2329 C CA . ASP A 1 282 ? 43.666 11.741 -32.273 1.00 83.69 282 ASP A CA 1
ATOM 2330 C C . ASP A 1 282 ? 44.370 13.078 -32.013 1.00 83.69 282 ASP A C 1
ATOM 2332 O O . ASP A 1 282 ? 44.780 13.340 -30.880 1.00 83.69 282 ASP A O 1
ATOM 2336 N N . ASN A 1 283 ? 44.340 13.970 -33.006 1.00 85.56 283 ASN A N 1
ATOM 2337 C CA . ASN A 1 283 ? 44.994 15.281 -32.985 1.00 85.56 283 ASN A CA 1
ATOM 2338 C C . ASN A 1 283 ? 44.200 16.378 -32.252 1.00 85.56 283 ASN A C 1
ATOM 2340 O O . ASN A 1 283 ? 44.650 17.520 -32.197 1.00 85.56 283 ASN A O 1
ATOM 2344 N N . PHE A 1 284 ? 43.012 16.085 -31.709 1.00 88.62 284 PHE A N 1
ATOM 2345 C CA . PHE A 1 284 ? 42.214 17.119 -31.043 1.00 88.62 284 PHE A CA 1
ATOM 2346 C C . PHE A 1 284 ? 42.886 17.593 -29.742 1.00 88.62 284 PHE A C 1
ATOM 2348 O O . PHE A 1 284 ? 43.354 16.751 -28.962 1.00 88.62 284 PHE A O 1
ATOM 2355 N N . PRO A 1 285 ? 42.861 18.910 -29.442 1.00 90.00 285 PRO A N 1
ATOM 2356 C CA . PRO A 1 285 ? 43.320 19.433 -28.163 1.00 90.00 285 PRO A CA 1
ATOM 2357 C C . PRO A 1 285 ? 42.612 18.755 -26.987 1.00 90.00 285 PRO A C 1
ATOM 2359 O O . PRO A 1 285 ? 41.423 18.427 -27.052 1.00 90.00 285 PRO A O 1
ATOM 2362 N N . LYS A 1 286 ? 43.324 18.589 -25.866 1.00 86.75 286 LYS A N 1
ATOM 2363 C CA . LYS A 1 286 ? 42.774 17.946 -24.658 1.00 86.75 286 LYS A CA 1
ATOM 2364 C C . LYS A 1 286 ? 41.489 18.629 -24.178 1.00 86.75 286 LYS A C 1
ATOM 2366 O O . LYS A 1 286 ? 40.530 17.939 -23.843 1.00 86.75 286 LYS A O 1
ATOM 2371 N N . ALA A 1 287 ? 41.459 19.963 -24.199 1.00 88.31 287 ALA A N 1
ATOM 2372 C CA . ALA A 1 287 ? 40.286 20.753 -23.828 1.00 88.31 287 ALA A CA 1
ATOM 2373 C C . ALA A 1 287 ? 39.063 20.420 -24.700 1.00 88.31 287 ALA A C 1
ATOM 2375 O O . ALA A 1 287 ? 37.982 20.189 -24.166 1.00 88.31 287 ALA A O 1
ATOM 2376 N N . ALA A 1 288 ? 39.247 20.281 -26.018 1.00 89.62 288 ALA A N 1
ATOM 2377 C CA . ALA A 1 288 ? 38.175 19.919 -26.944 1.00 89.62 288 ALA A CA 1
ATOM 2378 C C . ALA A 1 288 ? 37.633 18.504 -26.675 1.00 89.62 288 ALA A C 1
ATOM 2380 O O . ALA A 1 288 ? 36.421 18.308 -26.609 1.00 89.62 288 ALA A O 1
ATOM 2381 N N . LYS A 1 289 ? 38.512 17.520 -26.433 1.00 89.62 289 LYS A N 1
ATOM 2382 C CA . LYS A 1 289 ? 38.093 16.150 -26.067 1.00 89.62 289 LYS A CA 1
ATOM 2383 C C . LYS A 1 289 ? 37.292 16.125 -24.761 1.00 89.62 289 LYS A C 1
ATOM 2385 O O . LYS A 1 289 ? 36.316 15.386 -24.651 1.00 89.62 289 LYS A O 1
ATOM 2390 N N . ILE A 1 290 ? 37.681 16.940 -23.778 1.00 89.75 290 ILE A N 1
ATOM 2391 C CA . ILE A 1 290 ? 36.954 17.074 -22.508 1.00 89.75 290 ILE A CA 1
ATOM 2392 C C . ILE A 1 290 ? 35.596 17.740 -22.731 1.00 89.75 290 ILE A C 1
ATOM 2394 O O . ILE A 1 290 ? 34.605 17.236 -22.210 1.00 89.75 290 ILE A O 1
ATOM 2398 N N . ALA A 1 291 ? 35.531 18.821 -23.509 1.00 90.88 291 ALA A N 1
ATOM 2399 C CA . ALA A 1 291 ? 34.277 19.499 -23.825 1.00 90.88 291 ALA A CA 1
ATOM 2400 C C . ALA A 1 291 ? 33.285 18.544 -24.507 1.00 90.88 291 ALA A C 1
ATOM 2402 O O . ALA A 1 291 ? 32.164 18.386 -24.026 1.00 90.88 291 ALA A O 1
ATOM 2403 N N . LEU A 1 292 ? 33.727 17.817 -25.541 1.00 92.81 292 LEU A N 1
ATOM 2404 C CA . LEU A 1 292 ? 32.916 16.803 -26.227 1.00 92.81 292 LEU A CA 1
ATOM 2405 C C . LEU A 1 292 ? 32.407 15.729 -25.263 1.00 92.81 292 LEU A C 1
ATOM 2407 O O . LEU A 1 292 ? 31.221 15.405 -25.264 1.00 92.81 292 LEU A O 1
ATOM 2411 N N . TRP A 1 293 ? 33.276 15.209 -24.395 1.00 92.00 293 TRP A N 1
ATOM 2412 C CA . TRP A 1 293 ? 32.861 14.248 -23.377 1.00 92.00 293 TRP A CA 1
ATOM 2413 C C . TRP A 1 293 ? 31.801 14.850 -22.441 1.00 92.00 293 TRP A C 1
ATOM 2415 O O . TRP A 1 293 ? 30.752 14.240 -22.224 1.00 92.00 293 TRP A O 1
ATOM 2425 N N . LYS A 1 294 ? 32.032 16.050 -21.901 1.00 91.44 294 LYS A N 1
ATOM 2426 C CA . LYS A 1 294 ? 31.110 16.678 -20.948 1.00 91.44 294 LYS A CA 1
ATOM 2427 C C . LYS A 1 294 ? 29.745 16.948 -21.557 1.00 91.44 294 LYS A C 1
ATOM 2429 O O . LYS A 1 294 ? 28.761 16.585 -20.927 1.00 91.44 294 LYS A O 1
ATOM 2434 N N . VAL A 1 295 ? 29.682 17.491 -22.770 1.00 93.62 295 VAL A N 1
ATOM 2435 C CA . VAL A 1 295 ? 28.410 17.721 -23.472 1.00 93.62 295 VAL A CA 1
ATOM 2436 C C . VAL A 1 295 ? 27.731 16.391 -23.803 1.00 93.62 295 VAL A C 1
ATOM 2438 O O . VAL A 1 295 ? 26.535 16.232 -23.568 1.00 93.62 295 VAL A O 1
ATOM 2441 N N . SER A 1 296 ? 28.486 15.385 -24.256 1.00 94.25 296 SER A N 1
ATOM 2442 C CA . SER A 1 296 ? 27.932 14.057 -24.531 1.00 94.25 296 SER A CA 1
ATOM 2443 C C . SER A 1 296 ? 27.311 13.392 -23.293 1.00 94.25 296 SER A C 1
ATOM 2445 O O . SER A 1 296 ? 26.333 12.656 -23.444 1.00 94.25 296 SER A O 1
ATOM 2447 N N . ASP A 1 297 ? 27.844 13.622 -22.090 1.00 92.25 297 ASP A N 1
ATOM 2448 C CA . ASP A 1 297 ? 27.293 13.079 -20.839 1.00 92.25 297 ASP A CA 1
ATOM 2449 C C . ASP A 1 297 ? 25.945 13.730 -20.444 1.00 92.25 297 ASP A C 1
ATOM 2451 O O . ASP A 1 297 ? 25.237 13.184 -19.588 1.00 92.25 297 ASP A O 1
ATOM 2455 N N . LEU A 1 298 ? 25.578 14.859 -21.068 1.00 95.81 298 LEU A N 1
ATOM 2456 C CA . LEU A 1 298 ? 24.308 15.572 -20.872 1.00 95.81 298 LEU A CA 1
ATOM 2457 C C . LEU A 1 298 ? 23.203 15.119 -21.840 1.00 95.81 298 LEU A C 1
ATOM 2459 O O . LEU A 1 298 ? 22.039 15.415 -21.602 1.00 95.81 298 LEU A O 1
ATOM 2463 N N . ALA A 1 299 ? 23.528 14.371 -22.900 1.00 95.44 299 ALA A N 1
ATOM 2464 C CA . ALA A 1 299 ? 22.596 14.064 -23.993 1.00 95.44 299 ALA A CA 1
ATOM 2465 C C . ALA A 1 299 ? 21.232 13.506 -23.532 1.00 95.44 299 ALA A C 1
ATOM 2467 O O . ALA A 1 299 ? 20.195 13.915 -24.042 1.00 95.44 299 ALA A O 1
ATOM 2468 N N . LEU A 1 300 ? 21.222 12.612 -22.535 1.00 94.00 300 LEU A N 1
ATOM 2469 C CA . LEU A 1 300 ? 19.982 12.045 -21.995 1.00 94.00 300 LEU A CA 1
ATOM 2470 C C . LEU A 1 300 ? 19.102 13.095 -21.302 1.00 94.00 300 LEU A C 1
ATOM 2472 O O . LEU A 1 300 ? 17.893 13.106 -21.498 1.00 94.00 300 LEU A O 1
ATOM 2476 N N . GLY A 1 301 ? 19.700 13.949 -20.470 1.00 94.31 301 GLY A N 1
ATOM 2477 C CA . GLY A 1 301 ? 18.940 14.970 -19.758 1.00 94.31 301 GLY A CA 1
ATOM 2478 C C . GLY A 1 301 ? 18.476 16.072 -20.703 1.00 94.31 301 GLY A C 1
ATOM 2479 O O . GLY A 1 301 ? 17.338 16.498 -20.576 1.00 94.31 301 GLY A O 1
ATOM 2480 N N . ILE A 1 302 ? 19.306 16.456 -21.688 1.00 96.75 302 ILE A N 1
ATOM 2481 C CA . ILE A 1 302 ? 18.929 17.390 -22.764 1.00 96.75 302 ILE A CA 1
ATOM 2482 C C . ILE A 1 302 ? 17.661 16.893 -23.452 1.00 96.75 302 ILE A C 1
ATOM 2484 O O . ILE A 1 302 ? 16.697 17.637 -23.577 1.00 96.75 302 ILE A O 1
ATOM 2488 N N . TYR A 1 303 ? 17.654 15.620 -23.847 1.00 95.12 303 TYR A N 1
ATOM 2489 C CA . TYR A 1 303 ? 16.499 14.994 -24.470 1.00 95.12 303 TYR A CA 1
ATOM 2490 C C . TYR A 1 303 ? 15.244 15.086 -23.590 1.00 95.12 303 TYR A C 1
ATOM 2492 O O . TYR A 1 303 ? 14.239 15.637 -24.023 1.00 95.12 303 TYR A O 1
ATOM 2500 N N . LEU A 1 304 ? 15.310 14.607 -22.345 1.00 94.94 304 LEU A N 1
ATOM 2501 C CA . LEU A 1 304 ? 14.128 14.487 -21.485 1.00 94.94 304 LEU A CA 1
ATOM 2502 C C . LEU A 1 304 ? 13.534 15.826 -21.038 1.00 94.94 304 LEU A C 1
ATOM 2504 O O . LEU A 1 304 ? 12.320 15.919 -20.877 1.00 94.94 304 LEU A O 1
ATOM 2508 N N . ILE A 1 305 ? 14.370 16.845 -20.819 1.00 95.50 305 ILE A N 1
ATOM 2509 C CA . ILE A 1 305 ? 13.919 18.147 -20.304 1.00 95.50 305 ILE A CA 1
ATOM 2510 C C . ILE A 1 305 ? 13.610 19.163 -21.402 1.00 95.50 305 ILE A C 1
ATOM 2512 O O . ILE A 1 305 ? 13.016 20.200 -21.115 1.00 95.50 305 ILE A O 1
ATOM 2516 N N . SER A 1 306 ? 13.997 18.877 -22.650 1.00 96.12 306 SER A N 1
ATOM 2517 C CA . SER A 1 306 ? 13.816 19.808 -23.769 1.00 96.12 306 SER A CA 1
ATOM 2518 C C . SER A 1 306 ? 12.374 20.273 -23.948 1.00 96.12 306 SER A C 1
ATOM 2520 O O . SER A 1 306 ? 12.178 21.415 -24.336 1.00 96.12 306 SER A O 1
ATOM 2522 N N . PHE A 1 307 ? 11.380 19.474 -23.542 1.00 95.12 307 PHE A N 1
ATOM 2523 C CA . PHE A 1 307 ? 9.963 19.848 -23.575 1.00 95.12 307 PHE A CA 1
ATOM 2524 C C . PHE A 1 307 ? 9.666 21.183 -22.876 1.00 95.12 307 PHE A C 1
ATOM 2526 O O . PHE A 1 307 ? 8.880 21.980 -23.387 1.00 95.12 307 PHE A O 1
ATOM 2533 N N . ILE A 1 308 ? 10.306 21.444 -21.729 1.00 95.88 308 ILE A N 1
ATOM 2534 C CA . ILE A 1 308 ? 10.124 22.697 -20.981 1.00 95.88 308 ILE A CA 1
ATOM 2535 C C . ILE A 1 308 ? 10.529 23.881 -21.860 1.00 95.88 308 ILE A C 1
ATOM 2537 O O . ILE A 1 308 ? 9.811 24.868 -21.964 1.00 95.88 308 ILE A O 1
ATOM 2541 N N . PHE A 1 309 ? 11.678 23.771 -22.523 1.00 96.50 309 PHE A N 1
ATOM 2542 C CA . PHE A 1 309 ? 12.221 24.845 -23.345 1.00 96.50 309 PHE A CA 1
ATOM 2543 C C . PHE A 1 309 ? 11.537 24.939 -24.705 1.00 96.50 309 PHE A C 1
ATOM 2545 O O . PHE A 1 309 ? 11.339 26.046 -25.195 1.00 96.50 309 PHE A O 1
ATOM 2552 N N . ASP A 1 310 ? 11.103 23.815 -25.272 1.00 95.81 310 ASP A N 1
ATOM 2553 C CA . ASP A 1 310 ? 10.259 23.783 -26.463 1.00 95.81 310 ASP A CA 1
ATOM 2554 C C . ASP A 1 310 ? 8.964 24.582 -26.211 1.00 95.81 310 ASP A C 1
ATOM 2556 O O . ASP A 1 310 ? 8.616 25.466 -26.994 1.00 95.81 310 ASP A O 1
ATOM 2560 N N . SER A 1 311 ? 8.320 24.357 -25.059 1.00 94.12 311 SER A N 1
ATOM 2561 C CA . SER A 1 311 ? 7.083 25.038 -24.637 1.00 94.12 311 SER A CA 1
ATOM 2562 C C . SER A 1 311 ? 7.256 26.534 -24.351 1.00 94.12 311 SER A C 1
ATOM 2564 O O . SER A 1 311 ? 6.270 27.256 -24.265 1.00 94.12 311 SER A O 1
ATOM 2566 N N . ILE A 1 312 ? 8.494 27.013 -24.203 1.00 94.50 312 ILE A N 1
ATOM 2567 C CA . ILE A 1 312 ? 8.804 28.430 -23.968 1.00 94.50 312 ILE A CA 1
ATOM 2568 C C . ILE A 1 312 ? 9.235 29.112 -25.272 1.00 94.50 312 ILE A C 1
ATOM 2570 O O . ILE A 1 312 ? 8.783 30.210 -25.581 1.00 94.50 312 ILE A O 1
ATOM 2574 N N . VAL A 1 313 ? 10.120 28.479 -26.045 1.00 96.38 313 VAL A N 1
ATOM 2575 C CA . VAL A 1 313 ? 10.792 29.105 -27.194 1.00 96.38 313 VAL A CA 1
ATOM 2576 C C . VAL A 1 313 ? 9.932 29.059 -28.459 1.00 96.38 313 VAL A C 1
ATOM 2578 O O . VAL A 1 313 ? 9.885 30.046 -29.197 1.00 96.38 313 VAL A O 1
ATOM 2581 N N . TYR A 1 314 ? 9.243 27.946 -28.736 1.00 96.44 314 TYR A N 1
ATOM 2582 C CA . TYR A 1 314 ? 8.477 27.810 -29.981 1.00 96.44 314 TYR A CA 1
ATOM 2583 C C . TYR A 1 314 ? 7.217 28.675 -30.052 1.00 96.44 314 TYR A C 1
ATOM 2585 O O . TYR A 1 314 ? 6.980 29.219 -31.133 1.00 96.44 314 TYR A O 1
ATOM 2593 N N . PRO A 1 315 ? 6.440 28.882 -28.969 1.00 95.00 315 PRO A N 1
ATOM 2594 C CA . PRO A 1 315 ? 5.321 29.822 -29.007 1.00 95.00 315 PRO A CA 1
ATOM 2595 C C . PRO A 1 315 ? 5.754 31.237 -29.397 1.00 95.00 315 PRO A C 1
ATOM 2597 O O . PRO A 1 315 ? 5.125 31.846 -30.256 1.00 95.00 315 PRO A O 1
ATOM 2600 N N . VAL A 1 316 ? 6.893 31.711 -28.875 1.00 95.25 316 VAL A N 1
ATOM 2601 C CA . VAL A 1 316 ? 7.458 33.022 -29.237 1.00 95.25 316 VAL A CA 1
ATOM 2602 C C . VAL A 1 316 ? 7.808 33.085 -30.727 1.00 95.25 316 VAL A C 1
ATOM 2604 O O . VAL A 1 316 ? 7.491 34.069 -31.391 1.00 95.25 316 VAL A O 1
ATOM 2607 N N . LEU A 1 317 ? 8.424 32.036 -31.285 1.00 95.31 317 LEU A N 1
ATOM 2608 C CA . LEU A 1 317 ? 8.693 31.970 -32.727 1.00 95.31 317 LEU A CA 1
ATOM 2609 C C . LEU A 1 317 ? 7.392 32.012 -33.543 1.00 95.31 317 LEU A C 1
ATOM 2611 O O . LEU A 1 317 ? 7.314 32.741 -34.531 1.00 95.31 317 LEU A O 1
ATOM 2615 N N . CYS A 1 318 ? 6.389 31.229 -33.143 1.00 94.38 318 CYS A N 1
ATOM 2616 C CA . CYS A 1 318 ? 5.128 31.118 -33.872 1.00 94.38 318 CYS A CA 1
ATOM 2617 C C . CYS A 1 318 ? 4.305 32.411 -33.826 1.00 94.38 318 CYS A C 1
ATOM 2619 O O . CYS A 1 318 ? 3.636 32.728 -34.806 1.00 94.38 318 CYS A O 1
ATOM 2621 N N . GLU A 1 319 ? 4.391 33.165 -32.729 1.00 94.56 319 GLU A N 1
ATOM 2622 C CA . GLU A 1 319 ? 3.765 34.481 -32.583 1.00 94.56 319 GLU A CA 1
ATOM 2623 C C . GLU A 1 319 ? 4.465 35.545 -33.447 1.00 94.56 319 GLU A C 1
ATOM 2625 O O . GLU A 1 319 ? 3.803 36.346 -34.102 1.00 94.56 319 GLU A O 1
ATOM 2630 N N . LYS A 1 320 ? 5.807 35.558 -33.478 1.00 94.38 320 LYS A N 1
ATOM 2631 C CA . LYS A 1 320 ? 6.583 36.583 -34.206 1.00 94.38 320 LYS A CA 1
ATOM 2632 C C . LYS A 1 320 ? 6.680 36.342 -35.710 1.00 94.38 320 LYS A C 1
ATOM 2634 O O . LYS A 1 320 ? 6.843 37.299 -36.461 1.00 94.38 320 LYS A O 1
ATOM 2639 N N . VAL A 1 321 ? 6.600 35.090 -36.154 1.00 95.00 321 VAL A N 1
ATOM 2640 C CA . VAL A 1 321 ? 6.675 34.705 -37.568 1.00 95.00 321 VAL A CA 1
ATOM 2641 C C . VAL A 1 321 ? 5.420 33.906 -37.899 1.00 95.00 321 VAL A C 1
ATOM 2643 O O . VAL A 1 321 ? 5.320 32.728 -37.564 1.00 95.00 321 VAL A O 1
ATOM 2646 N N . ILE A 1 322 ? 4.434 34.555 -38.521 1.00 91.81 322 ILE A N 1
ATOM 2647 C CA . ILE A 1 322 ? 3.085 33.991 -38.692 1.00 91.81 322 ILE A CA 1
ATOM 2648 C C . ILE A 1 322 ? 3.079 32.825 -39.693 1.00 91.81 322 ILE A C 1
ATOM 2650 O O . ILE A 1 322 ? 2.490 31.781 -39.417 1.00 91.81 322 ILE A O 1
ATOM 2654 N N . LEU A 1 323 ? 3.754 32.972 -40.837 1.00 92.31 323 LEU A N 1
ATOM 2655 C CA . LEU A 1 323 ? 3.804 31.940 -41.875 1.00 92.31 323 LEU A CA 1
ATOM 2656 C C . LEU A 1 323 ? 4.830 30.860 -41.524 1.00 92.31 323 LEU A C 1
ATOM 2658 O O . LEU A 1 323 ? 5.988 31.159 -41.237 1.00 92.31 323 LEU A O 1
ATOM 2662 N N . MET A 1 324 ? 4.427 29.586 -41.584 1.00 93.75 324 MET A N 1
ATOM 2663 C CA . MET A 1 324 ? 5.314 28.469 -41.242 1.00 93.75 324 MET A CA 1
ATOM 2664 C C . MET A 1 324 ? 6.573 28.391 -42.122 1.00 93.75 324 MET A C 1
ATOM 2666 O O . MET A 1 324 ? 7.659 28.263 -41.553 1.00 93.75 324 MET A O 1
ATOM 2670 N N . PRO A 1 325 ? 6.498 28.509 -43.466 1.00 93.00 325 PRO A N 1
ATOM 2671 C CA . PRO A 1 325 ? 7.691 28.434 -44.316 1.00 93.00 325 PRO A CA 1
ATOM 2672 C C . PRO A 1 325 ? 8.779 29.454 -43.942 1.00 93.00 325 PRO A C 1
ATOM 2674 O O . PRO A 1 325 ? 9.968 29.128 -43.974 1.00 93.00 325 PRO A O 1
ATOM 2677 N N . ASP A 1 326 ? 8.380 30.644 -43.485 1.00 94.06 326 ASP A N 1
ATOM 2678 C CA . ASP A 1 326 ? 9.291 31.722 -43.079 1.00 94.06 326 ASP A CA 1
ATOM 2679 C C . ASP A 1 326 ? 9.970 31.453 -41.727 1.00 94.06 326 ASP A C 1
ATOM 2681 O O . ASP A 1 326 ? 10.939 32.119 -41.361 1.0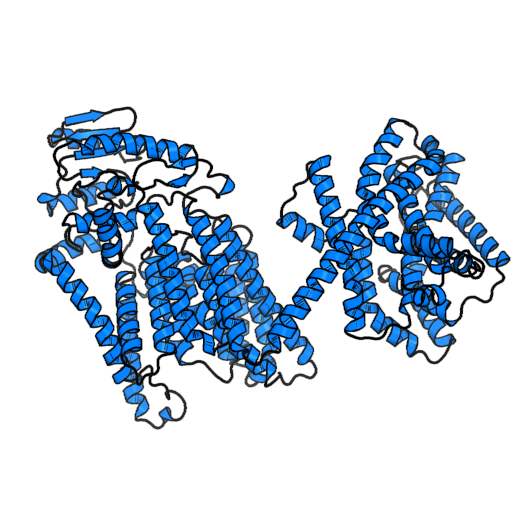0 94.06 326 ASP A O 1
ATOM 2685 N N . ARG A 1 327 ? 9.515 30.439 -40.978 1.00 94.94 327 ARG A N 1
ATOM 2686 C CA . ARG A 1 327 ? 10.148 29.993 -39.727 1.00 94.94 327 ARG A CA 1
ATOM 2687 C C . ARG A 1 327 ? 11.414 29.177 -39.980 1.00 94.94 327 ARG A C 1
ATOM 2689 O O . ARG A 1 327 ? 12.240 29.071 -39.076 1.00 94.94 327 ARG A O 1
ATOM 2696 N N . LEU A 1 328 ? 11.606 28.601 -41.173 1.00 93.50 328 LEU A N 1
ATOM 2697 C CA . LEU A 1 328 ? 12.729 27.694 -41.466 1.00 93.50 328 LEU A CA 1
ATOM 2698 C C . LEU A 1 328 ? 14.118 28.311 -41.209 1.00 93.50 328 LEU A C 1
ATOM 2700 O O . LEU A 1 328 ? 14.932 27.638 -40.574 1.00 93.50 328 LEU A O 1
ATOM 2704 N N . PRO A 1 329 ? 14.418 29.568 -41.598 1.00 94.81 329 PRO A N 1
ATOM 2705 C CA . PRO A 1 329 ? 15.707 30.192 -41.284 1.00 94.81 329 PRO A CA 1
ATOM 2706 C C . PRO A 1 329 ? 15.977 30.308 -39.775 1.00 94.81 329 PRO A C 1
ATOM 2708 O O . PRO A 1 329 ? 17.125 30.205 -39.338 1.00 94.81 329 PRO A O 1
ATOM 2711 N N . TYR A 1 330 ? 14.927 30.440 -38.955 1.00 95.44 330 TYR A N 1
ATOM 2712 C CA . TYR A 1 330 ? 15.038 30.532 -37.496 1.00 95.44 330 TYR A CA 1
ATOM 2713 C C . TYR A 1 330 ? 15.414 29.207 -36.827 1.00 95.44 330 TYR A C 1
ATOM 2715 O O . TYR A 1 330 ? 15.710 29.197 -35.629 1.00 95.44 330 TYR A O 1
ATOM 2723 N N . TYR A 1 331 ? 15.484 28.099 -37.569 1.00 95.94 331 TYR A N 1
ATOM 2724 C CA . TYR A 1 331 ? 16.081 26.847 -37.099 1.00 95.94 331 TYR A CA 1
ATOM 2725 C C . TYR A 1 331 ? 17.485 27.069 -36.509 1.00 95.94 331 TYR A C 1
ATOM 2727 O O . TYR A 1 331 ? 17.795 26.565 -35.429 1.00 95.94 331 TYR A O 1
ATOM 2735 N N . PHE A 1 332 ? 18.311 27.890 -37.172 1.00 95.12 332 PHE A N 1
ATOM 2736 C CA . PHE A 1 332 ? 19.690 28.178 -36.753 1.00 95.12 332 PHE A CA 1
ATOM 2737 C C . PHE A 1 332 ? 19.795 29.053 -35.496 1.00 95.12 332 PHE A C 1
ATOM 2739 O O . PHE A 1 332 ? 20.894 29.263 -34.992 1.00 95.12 332 PHE A O 1
ATOM 2746 N N . VAL A 1 333 ? 18.666 29.537 -34.976 1.00 94.81 333 VAL A N 1
ATOM 2747 C CA . VAL A 1 333 ? 18.586 30.321 -33.737 1.00 94.81 333 VAL A CA 1
ATOM 2748 C C . VAL A 1 333 ? 17.867 29.518 -32.656 1.00 94.81 333 VAL A C 1
ATOM 2750 O O . VAL A 1 333 ? 18.413 29.281 -31.581 1.00 94.81 333 VAL A O 1
ATOM 2753 N N . THR A 1 334 ? 16.662 29.039 -32.957 1.00 95.75 334 THR A N 1
ATOM 2754 C CA . THR A 1 334 ? 15.782 28.365 -31.994 1.00 95.75 334 THR A CA 1
ATOM 2755 C C . THR A 1 334 ? 16.350 27.048 -31.477 1.00 95.75 334 THR A C 1
ATOM 2757 O O . THR A 1 334 ? 16.437 26.865 -30.263 1.00 95.75 334 THR A O 1
ATOM 2760 N N . VAL A 1 335 ? 16.815 26.157 -32.358 1.00 97.00 335 VAL A N 1
ATOM 2761 C CA . VAL A 1 335 ? 17.352 24.851 -31.942 1.00 97.00 335 VAL A CA 1
ATOM 2762 C C . VAL A 1 335 ? 18.623 25.002 -31.094 1.00 97.00 335 VAL A C 1
ATOM 2764 O O . VAL A 1 335 ? 18.697 24.362 -30.041 1.00 97.00 335 VAL A O 1
ATOM 2767 N N . PRO A 1 336 ? 19.601 25.865 -31.444 1.00 97.25 336 PRO A N 1
ATOM 2768 C CA . PRO A 1 336 ? 20.727 26.159 -30.557 1.00 97.25 336 PRO A CA 1
ATOM 2769 C C . PRO A 1 336 ? 20.329 26.736 -29.192 1.00 97.25 336 PRO A C 1
ATOM 2771 O O . PRO A 1 336 ? 20.902 26.314 -28.187 1.00 97.25 336 PRO A O 1
ATOM 2774 N N . ILE A 1 337 ? 19.343 27.641 -29.121 1.00 96.94 337 ILE A N 1
ATOM 2775 C CA . ILE A 1 337 ? 18.847 28.183 -27.840 1.00 96.94 337 ILE A CA 1
ATOM 2776 C C . ILE A 1 337 ? 18.272 27.059 -26.975 1.00 96.94 337 ILE A C 1
ATOM 2778 O O . ILE A 1 337 ? 18.700 26.883 -25.832 1.00 96.94 337 ILE A O 1
ATOM 2782 N N . VAL A 1 338 ? 17.361 26.251 -27.530 1.00 97.44 338 VAL A N 1
ATOM 2783 C CA . VAL A 1 338 ? 16.770 25.102 -26.825 1.00 97.44 338 VAL A CA 1
ATOM 2784 C C . VAL A 1 338 ? 17.861 24.131 -26.377 1.00 97.44 338 VAL A C 1
ATOM 2786 O O . VAL A 1 338 ? 17.830 23.662 -25.239 1.00 97.44 338 VAL A O 1
ATOM 2789 N N . PHE A 1 339 ? 18.862 23.860 -27.220 1.00 97.25 339 PHE A N 1
ATOM 2790 C CA . PHE A 1 339 ? 19.986 22.990 -26.878 1.00 97.25 339 PHE A CA 1
ATOM 2791 C C . PHE A 1 339 ? 20.788 23.518 -25.686 1.00 97.25 339 PHE A C 1
ATOM 2793 O O . PHE A 1 339 ? 21.068 22.755 -24.761 1.00 97.25 339 PHE A O 1
ATOM 2800 N N . VAL A 1 340 ? 21.146 24.806 -25.676 1.00 97.06 340 VAL A N 1
ATOM 2801 C CA . VAL A 1 340 ? 21.933 25.420 -24.593 1.00 97.06 340 VAL A CA 1
ATOM 2802 C C . VAL A 1 340 ? 21.154 25.418 -23.278 1.00 97.06 340 VAL A C 1
ATOM 2804 O O . VAL A 1 340 ? 21.698 24.997 -22.255 1.00 97.06 340 VAL A O 1
ATOM 2807 N N . LEU A 1 341 ? 19.878 25.815 -23.303 1.00 97.25 341 LEU A N 1
ATOM 2808 C CA . LEU A 1 341 ? 19.015 25.815 -22.117 1.00 97.25 341 LEU A CA 1
ATOM 2809 C C . LEU A 1 341 ? 18.818 24.394 -21.566 1.00 97.25 341 LEU A C 1
ATOM 2811 O O . LEU A 1 341 ? 19.022 24.142 -20.375 1.00 97.25 341 LEU A O 1
ATOM 2815 N N . SER A 1 342 ? 18.535 23.436 -22.451 1.00 97.19 342 SER A N 1
ATOM 2816 C CA . SER A 1 342 ? 18.394 22.020 -22.096 1.00 97.19 342 SER A CA 1
ATOM 2817 C C . SER A 1 342 ? 19.699 21.428 -21.560 1.00 97.19 342 SER A C 1
ATOM 2819 O O . SER A 1 342 ? 19.679 20.619 -20.631 1.00 97.19 342 SER A O 1
ATOM 2821 N N . ALA A 1 343 ? 20.854 21.832 -22.098 1.00 96.75 343 ALA A N 1
ATOM 2822 C CA . ALA A 1 343 ? 22.165 21.398 -21.619 1.00 96.75 343 ALA A CA 1
ATOM 2823 C C . ALA A 1 343 ? 22.467 21.954 -20.224 1.00 96.75 343 ALA A C 1
ATOM 2825 O O . ALA A 1 343 ? 22.919 21.199 -19.360 1.00 96.75 343 ALA A O 1
ATOM 2826 N N . ALA A 1 344 ? 22.164 23.229 -19.971 1.00 96.12 344 ALA A N 1
ATOM 2827 C CA . ALA A 1 344 ? 22.310 23.838 -18.652 1.00 96.12 344 ALA A CA 1
ATOM 2828 C C . ALA A 1 344 ? 21.437 23.123 -17.607 1.00 96.12 344 ALA A C 1
ATOM 2830 O O . ALA A 1 344 ? 21.937 22.691 -16.565 1.00 96.12 344 ALA A O 1
ATOM 2831 N N . ALA A 1 345 ? 20.160 22.888 -17.919 1.00 95.75 345 ALA A N 1
ATOM 2832 C CA . ALA A 1 345 ? 19.258 22.153 -17.036 1.00 95.75 345 ALA A CA 1
ATOM 2833 C C . ALA A 1 345 ? 19.715 20.697 -16.829 1.00 95.75 345 ALA A C 1
ATOM 2835 O O . ALA A 1 345 ? 19.776 20.201 -15.701 1.00 95.75 345 ALA A O 1
ATOM 2836 N N . SER A 1 346 ? 20.147 20.018 -17.896 1.00 96.44 346 SER A N 1
ATOM 2837 C CA . SER A 1 346 ? 20.702 18.665 -17.807 1.00 96.44 346 SER A CA 1
ATOM 2838 C C . SER A 1 346 ? 21.968 18.585 -16.958 1.00 96.44 346 SER A C 1
ATOM 2840 O O . SER A 1 346 ? 22.217 17.542 -16.341 1.00 96.44 346 SER A O 1
ATOM 2842 N N . PHE A 1 347 ? 22.793 19.630 -16.940 1.00 95.69 347 PHE A N 1
ATOM 2843 C CA . PHE A 1 347 ? 23.976 19.690 -16.091 1.00 95.69 347 PHE A CA 1
ATOM 2844 C C . PHE A 1 347 ? 23.582 19.717 -14.610 1.00 95.69 347 PHE A C 1
ATOM 2846 O O . PHE A 1 347 ? 24.086 18.896 -13.839 1.00 95.69 347 PHE A O 1
ATOM 2853 N N . ILE A 1 348 ? 22.617 20.565 -14.238 1.00 93.56 348 ILE A N 1
ATOM 2854 C CA . ILE A 1 348 ? 22.069 20.643 -12.873 1.00 93.56 348 ILE A CA 1
ATOM 2855 C C . ILE A 1 348 ? 21.470 19.292 -12.457 1.00 93.56 348 ILE A C 1
ATOM 2857 O O . ILE A 1 348 ? 21.815 18.758 -11.401 1.00 93.56 348 ILE A O 1
ATOM 2861 N N . MET A 1 349 ? 20.655 18.673 -13.315 1.00 92.00 349 MET A N 1
ATOM 2862 C CA . MET A 1 349 ? 20.071 17.355 -13.035 1.00 92.00 349 MET A CA 1
ATOM 2863 C C . MET A 1 349 ? 21.131 16.275 -12.817 1.00 92.00 349 MET A C 1
ATOM 2865 O O . MET A 1 349 ? 20.988 15.436 -11.932 1.00 92.00 349 MET A O 1
ATOM 2869 N N . ASN A 1 350 ? 22.219 16.284 -13.591 1.00 91.56 350 ASN A N 1
ATOM 2870 C CA . ASN A 1 350 ? 23.313 15.332 -13.405 1.00 91.56 350 ASN A CA 1
ATOM 2871 C C . ASN A 1 350 ? 24.048 15.533 -12.068 1.00 91.56 350 ASN A C 1
ATOM 2873 O O . ASN A 1 350 ? 24.512 14.546 -11.490 1.00 91.56 350 ASN A O 1
ATOM 2877 N N . LEU A 1 351 ? 24.156 16.769 -11.566 1.00 92.31 351 LEU A N 1
ATOM 2878 C CA . LEU A 1 351 ? 24.699 17.047 -10.231 1.00 92.31 351 LEU A CA 1
ATOM 2879 C C . LEU A 1 351 ? 23.783 16.482 -9.140 1.00 92.31 351 LEU A C 1
ATOM 2881 O O . LEU A 1 351 ? 24.257 15.745 -8.275 1.00 92.31 351 LEU A O 1
ATOM 2885 N N . VAL A 1 352 ? 22.477 16.745 -9.232 1.00 91.31 352 VAL A N 1
ATOM 2886 C CA . VAL A 1 352 ? 21.468 16.220 -8.294 1.00 91.31 352 VAL A CA 1
ATOM 2887 C C . VAL A 1 352 ? 21.453 14.690 -8.320 1.00 91.31 352 VAL A C 1
ATOM 2889 O O . VAL A 1 352 ? 21.554 14.048 -7.277 1.00 91.31 352 VAL A O 1
ATOM 2892 N N . ALA A 1 353 ? 21.429 14.086 -9.511 1.00 91.44 353 ALA A N 1
ATOM 2893 C CA . ALA A 1 353 ? 21.477 12.637 -9.686 1.00 91.44 353 ALA A CA 1
ATOM 2894 C C . ALA A 1 353 ? 22.722 12.025 -9.032 1.00 91.44 353 ALA A C 1
ATOM 2896 O O . ALA A 1 353 ? 22.639 10.971 -8.402 1.00 91.44 353 ALA A O 1
ATOM 2897 N N . LYS A 1 354 ? 23.881 12.682 -9.158 1.00 91.94 354 LYS A N 1
ATOM 2898 C CA . LYS A 1 354 ? 25.118 12.232 -8.517 1.00 91.94 354 LYS A CA 1
ATOM 2899 C C . LYS A 1 354 ? 25.002 12.267 -6.991 1.00 91.94 354 LYS A C 1
ATOM 2901 O O . LYS A 1 354 ? 25.330 11.265 -6.362 1.00 91.94 354 LYS A O 1
ATOM 2906 N N . LEU A 1 355 ? 24.500 13.362 -6.416 1.00 90.81 355 LEU A N 1
ATOM 2907 C CA . LEU A 1 355 ? 24.293 13.489 -4.967 1.00 90.81 355 LEU A CA 1
ATOM 2908 C C . LEU A 1 355 ? 23.350 12.405 -4.430 1.00 90.81 355 LEU A C 1
ATOM 2910 O O . LEU A 1 355 ? 23.678 11.749 -3.444 1.00 90.81 355 LEU A O 1
ATOM 2914 N N . LEU A 1 356 ? 22.229 12.155 -5.113 1.00 88.00 356 LEU A N 1
ATOM 2915 C CA . LEU A 1 356 ? 21.274 11.110 -4.729 1.00 88.00 356 LEU A CA 1
ATOM 2916 C C . LEU A 1 356 ? 21.894 9.708 -4.790 1.00 88.00 356 LEU A C 1
ATOM 2918 O O . LEU A 1 356 ? 21.732 8.915 -3.864 1.00 88.00 356 LEU A O 1
ATOM 2922 N N . ILE A 1 357 ? 22.633 9.396 -5.859 1.00 89.62 357 ILE A N 1
ATOM 2923 C CA . ILE A 1 357 ? 23.290 8.091 -6.022 1.00 89.62 357 ILE A CA 1
ATOM 2924 C C . ILE A 1 357 ? 24.375 7.883 -4.960 1.00 89.62 357 ILE A C 1
ATOM 2926 O O . ILE A 1 357 ? 24.473 6.791 -4.395 1.00 89.62 357 ILE A O 1
ATOM 2930 N N . ASP A 1 358 ? 25.200 8.895 -4.696 1.00 89.56 358 ASP A N 1
ATOM 2931 C CA . ASP A 1 358 ? 26.281 8.808 -3.711 1.00 89.56 358 ASP A CA 1
ATOM 2932 C C . ASP A 1 358 ? 25.715 8.738 -2.281 1.00 89.56 358 ASP A C 1
ATOM 2934 O O . ASP A 1 358 ? 26.162 7.903 -1.491 1.00 89.56 358 ASP A O 1
ATOM 2938 N N . GLY A 1 359 ? 24.657 9.499 -1.981 1.00 85.44 359 GLY A N 1
ATOM 2939 C CA . GLY A 1 359 ? 23.904 9.410 -0.727 1.00 85.44 359 GLY A CA 1
ATOM 2940 C C . GLY A 1 359 ? 23.282 8.029 -0.513 1.00 85.44 359 GLY A C 1
ATOM 2941 O O . GLY A 1 359 ? 23.469 7.424 0.543 1.00 85.44 359 GLY A O 1
ATOM 2942 N N . PHE A 1 360 ? 22.632 7.464 -1.536 1.00 84.19 360 PHE A N 1
ATOM 2943 C CA . PHE A 1 360 ? 22.076 6.110 -1.473 1.00 84.19 360 PHE A CA 1
ATOM 2944 C C . PHE A 1 360 ? 23.159 5.048 -1.262 1.00 84.19 360 PHE A C 1
ATOM 2946 O O . PHE A 1 360 ? 22.980 4.141 -0.454 1.00 84.19 360 PHE A O 1
ATOM 2953 N N . LYS A 1 361 ? 24.304 5.146 -1.952 1.00 85.81 361 LYS A N 1
ATOM 2954 C CA . LYS A 1 361 ? 25.432 4.221 -1.744 1.00 85.81 361 LYS A CA 1
ATOM 2955 C C . LYS A 1 361 ? 26.008 4.333 -0.341 1.00 85.81 361 LYS A C 1
ATOM 2957 O O . LYS A 1 361 ? 26.314 3.303 0.254 1.00 85.81 361 LYS A O 1
ATOM 2962 N N . SER A 1 362 ? 26.151 5.552 0.177 1.00 84.69 362 SER A N 1
ATOM 2963 C CA . SER A 1 362 ? 26.591 5.789 1.552 1.00 84.69 362 SER A CA 1
ATOM 2964 C C . SER A 1 362 ? 25.631 5.125 2.537 1.00 84.69 362 SER A C 1
ATOM 2966 O O . SER A 1 362 ? 26.054 4.287 3.329 1.00 84.69 362 SER A O 1
ATOM 2968 N N . LEU A 1 363 ? 24.325 5.367 2.398 1.00 73.69 363 LEU A N 1
ATOM 2969 C CA . LEU A 1 363 ? 23.293 4.746 3.229 1.00 73.69 363 LEU A CA 1
ATOM 2970 C C . LEU A 1 363 ? 23.289 3.216 3.106 1.00 73.69 363 LEU A C 1
ATOM 2972 O O . LEU A 1 363 ? 23.223 2.515 4.109 1.00 73.69 363 LEU A O 1
ATOM 2976 N N . ALA A 1 364 ? 23.401 2.676 1.893 1.00 79.19 364 ALA A N 1
ATOM 2977 C CA . ALA A 1 364 ? 23.459 1.236 1.659 1.00 79.19 364 ALA A CA 1
ATOM 2978 C C . ALA A 1 364 ? 24.709 0.602 2.287 1.00 79.19 364 ALA A C 1
ATOM 2980 O O . ALA A 1 364 ? 24.619 -0.494 2.840 1.00 79.19 364 ALA A O 1
ATOM 2981 N N . ASN A 1 365 ? 25.858 1.281 2.231 1.00 83.12 365 ASN A N 1
ATOM 2982 C CA . ASN A 1 365 ? 27.089 0.843 2.886 1.00 83.12 365 ASN A CA 1
ATOM 2983 C C . ASN A 1 365 ? 26.970 0.917 4.404 1.00 83.12 365 ASN A C 1
ATOM 2985 O O . ASN A 1 365 ? 27.334 -0.051 5.062 1.00 83.12 365 ASN A O 1
ATOM 2989 N N . ILE A 1 366 ? 26.395 1.997 4.939 1.00 76.94 366 ILE A N 1
ATOM 2990 C CA . ILE A 1 366 ? 26.063 2.135 6.358 1.00 76.94 366 ILE A CA 1
ATOM 2991 C C . ILE A 1 366 ? 25.181 0.957 6.772 1.00 76.94 366 ILE A C 1
ATOM 2993 O O . ILE A 1 366 ? 25.573 0.201 7.646 1.00 76.94 366 ILE A O 1
ATOM 2997 N N . ILE A 1 367 ? 24.065 0.698 6.081 1.00 69.94 367 ILE A N 1
ATOM 2998 C CA . ILE A 1 367 ? 23.164 -0.437 6.351 1.00 69.94 367 ILE A CA 1
ATOM 2999 C C . ILE A 1 367 ? 23.890 -1.784 6.235 1.00 69.94 367 ILE A C 1
ATOM 3001 O O . ILE A 1 367 ? 23.614 -2.698 7.011 1.00 69.94 367 ILE A O 1
ATOM 3005 N N . LYS A 1 368 ? 24.798 -1.951 5.270 1.00 77.25 368 LYS A N 1
ATOM 3006 C CA . LYS A 1 368 ? 25.547 -3.199 5.071 1.00 77.25 368 LYS A CA 1
ATOM 3007 C C . LYS A 1 368 ? 26.560 -3.442 6.190 1.00 77.25 368 LYS A C 1
ATOM 3009 O O . LYS A 1 368 ? 26.596 -4.555 6.710 1.00 77.25 368 LYS A O 1
ATOM 3014 N N . ASP A 1 369 ? 27.338 -2.428 6.555 1.00 74.38 369 ASP A N 1
ATOM 3015 C CA . ASP A 1 369 ? 28.267 -2.456 7.691 1.00 74.38 369 ASP A CA 1
ATOM 3016 C C . ASP A 1 369 ? 27.509 -2.783 8.978 1.00 74.38 369 ASP A C 1
ATOM 3018 O O . ASP A 1 369 ? 27.787 -3.754 9.680 1.00 74.38 369 ASP A O 1
ATOM 3022 N N . LEU A 1 370 ? 26.419 -2.060 9.191 1.00 63.72 370 LEU A N 1
ATOM 3023 C CA . LEU A 1 370 ? 25.492 -2.252 10.285 1.00 63.72 370 LEU A CA 1
ATOM 3024 C C . LEU A 1 370 ? 24.909 -3.678 10.340 1.00 63.72 370 LEU A C 1
ATOM 3026 O O . LEU A 1 370 ? 24.881 -4.272 11.418 1.00 63.72 370 LEU A O 1
ATOM 3030 N N . ARG A 1 371 ? 24.513 -4.271 9.204 1.00 60.62 371 ARG A N 1
ATOM 3031 C CA . ARG A 1 371 ? 24.031 -5.669 9.096 1.00 60.62 371 ARG A CA 1
ATOM 3032 C C . ARG A 1 371 ? 25.114 -6.726 9.312 1.00 60.62 371 ARG A C 1
ATOM 3034 O O . ARG A 1 371 ? 24.767 -7.871 9.594 1.00 60.62 371 ARG A O 1
ATOM 3041 N N . SER A 1 372 ? 26.387 -6.382 9.120 1.00 66.00 372 SER A N 1
ATOM 3042 C CA . SER A 1 372 ? 27.511 -7.308 9.301 1.00 66.00 372 SER A CA 1
ATOM 3043 C C . SER A 1 372 ? 27.871 -7.529 10.774 1.00 66.00 372 SER A C 1
ATOM 3045 O O . SER A 1 372 ? 28.523 -8.517 11.105 1.00 66.00 372 SER A O 1
ATOM 3047 N N . LYS A 1 373 ? 27.388 -6.653 11.666 1.00 65.00 373 LYS A N 1
ATOM 3048 C CA . LYS A 1 373 ? 27.562 -6.784 13.114 1.00 65.00 373 LYS A CA 1
ATOM 3049 C C . LYS A 1 373 ? 26.810 -8.021 13.644 1.00 65.00 373 LYS A C 1
ATOM 3051 O O . LYS A 1 373 ? 25.722 -8.332 13.153 1.00 65.00 373 LYS A O 1
ATOM 3056 N N . PRO A 1 374 ? 27.361 -8.726 14.650 1.00 57.66 374 PRO A N 1
ATOM 3057 C CA . PRO A 1 374 ? 26.881 -10.044 15.085 1.00 57.66 374 PRO A CA 1
ATOM 3058 C C . PRO A 1 374 ? 25.449 -10.041 15.644 1.00 57.66 374 PRO A C 1
ATOM 3060 O O . PRO A 1 374 ? 24.759 -11.060 15.598 1.00 57.66 374 PRO A O 1
ATOM 3063 N N . ASP A 1 375 ? 24.963 -8.892 16.114 1.00 66.00 375 ASP A N 1
ATOM 3064 C CA . ASP A 1 375 ? 23.659 -8.769 16.758 1.00 66.00 375 ASP A CA 1
ATOM 3065 C C . ASP A 1 375 ? 22.520 -8.521 15.747 1.00 66.00 375 ASP A C 1
ATOM 3067 O O . ASP A 1 375 ? 21.984 -7.419 15.597 1.00 66.00 375 ASP A O 1
ATOM 3071 N N . LYS A 1 376 ? 22.142 -9.572 15.007 1.00 60.75 376 LYS A N 1
ATOM 3072 C CA . LYS A 1 376 ? 21.032 -9.527 14.033 1.00 60.75 376 LYS A CA 1
ATOM 3073 C C . LYS A 1 376 ? 19.680 -9.175 14.676 1.00 60.75 376 LYS A C 1
ATOM 3075 O O . LYS A 1 376 ? 18.821 -8.620 13.989 1.00 60.75 376 LYS A O 1
ATOM 3080 N N . GLY A 1 377 ? 19.497 -9.459 15.970 1.00 68.50 377 GLY A N 1
ATOM 3081 C CA . GLY A 1 377 ? 18.289 -9.110 16.727 1.00 68.50 377 GLY A CA 1
ATOM 3082 C C . GLY A 1 377 ? 18.137 -7.600 16.913 1.00 68.50 377 GLY A C 1
ATOM 3083 O O . GLY A 1 377 ? 17.043 -7.061 16.733 1.00 68.50 377 GLY A O 1
ATOM 3084 N N . LYS A 1 378 ? 19.250 -6.890 17.144 1.00 79.00 378 LYS A N 1
ATOM 3085 C CA . LYS A 1 378 ? 19.276 -5.425 17.284 1.00 79.00 378 LYS A CA 1
ATOM 3086 C C . LYS A 1 378 ? 18.640 -4.692 16.099 1.00 79.00 378 LYS A C 1
ATOM 3088 O O . LYS A 1 378 ? 17.922 -3.718 16.302 1.00 79.00 378 LYS A O 1
ATOM 3093 N N . TRP A 1 379 ? 18.812 -5.188 14.871 1.00 80.25 379 TRP A N 1
ATOM 3094 C CA . TRP A 1 379 ? 18.201 -4.591 13.672 1.00 80.25 379 TRP A CA 1
ATOM 3095 C C . TRP A 1 379 ? 16.689 -4.674 13.650 1.00 80.25 379 TRP A C 1
ATOM 3097 O O . TRP A 1 379 ? 16.024 -3.721 13.255 1.00 80.25 379 TRP A O 1
ATOM 3107 N N . GLN A 1 380 ? 16.145 -5.812 14.061 1.00 88.88 380 GLN A N 1
ATOM 3108 C CA . GLN A 1 380 ? 14.704 -5.982 14.143 1.00 88.88 380 GLN A CA 1
ATOM 3109 C C . GLN A 1 380 ? 14.103 -4.973 15.129 1.00 88.88 380 GLN A C 1
ATOM 3111 O O . GLN A 1 380 ? 13.086 -4.355 14.829 1.00 88.88 380 GLN A O 1
ATOM 3116 N N . HIS A 1 381 ? 14.775 -4.751 16.263 1.00 90.62 381 HIS A N 1
ATOM 3117 C CA . HIS A 1 381 ? 14.383 -3.757 17.262 1.00 90.62 381 HIS A CA 1
ATOM 3118 C C . HIS A 1 381 ? 14.475 -2.320 16.751 1.00 90.62 381 HIS A C 1
ATOM 3120 O O . HIS A 1 381 ? 13.535 -1.565 16.965 1.00 90.62 381 HIS A O 1
ATOM 3126 N N . ILE A 1 382 ? 15.546 -1.959 16.037 1.00 89.69 382 ILE A N 1
ATOM 3127 C CA . ILE A 1 382 ? 15.683 -0.621 15.440 1.00 89.69 382 ILE A CA 1
ATOM 3128 C C . ILE A 1 382 ? 14.576 -0.373 14.411 1.00 89.69 382 ILE A C 1
ATOM 3130 O O . ILE A 1 382 ? 13.931 0.667 14.456 1.00 89.69 382 ILE A O 1
ATOM 3134 N N . ILE A 1 383 ? 14.322 -1.330 13.511 1.00 91.06 383 ILE A N 1
ATOM 3135 C CA . ILE A 1 383 ? 13.272 -1.189 12.490 1.00 91.06 383 ILE A CA 1
ATOM 3136 C C . ILE A 1 383 ? 11.901 -1.052 13.156 1.00 91.06 383 ILE A C 1
ATOM 3138 O O . ILE A 1 383 ? 11.142 -0.163 12.783 1.00 91.06 383 ILE A O 1
ATOM 3142 N N . PHE A 1 384 ? 11.600 -1.884 14.158 1.00 95.19 384 PHE A N 1
ATOM 3143 C CA . PHE A 1 384 ? 10.364 -1.756 14.928 1.00 95.19 384 PHE A CA 1
ATOM 3144 C C . PHE A 1 384 ? 10.252 -0.383 15.590 1.00 95.19 384 PHE A C 1
ATOM 3146 O O . PHE A 1 384 ? 9.241 0.278 15.407 1.00 95.19 384 PHE A O 1
ATOM 3153 N N . ALA A 1 385 ? 11.291 0.077 16.291 1.00 94.94 385 ALA A N 1
ATOM 3154 C CA . ALA A 1 385 ? 11.272 1.363 16.983 1.00 94.94 385 ALA A CA 1
ATOM 3155 C C . ALA A 1 385 ? 11.053 2.541 16.022 1.00 94.94 385 ALA A C 1
ATOM 3157 O O . ALA A 1 385 ? 10.232 3.405 16.305 1.00 94.94 385 ALA A O 1
ATOM 3158 N N . VAL A 1 386 ? 11.732 2.556 14.869 1.00 95.25 386 VAL A N 1
ATOM 3159 C CA . VAL A 1 386 ? 11.582 3.619 13.859 1.00 95.25 386 VAL A CA 1
ATOM 3160 C C . VAL A 1 386 ? 10.182 3.613 13.246 1.00 95.25 386 VAL A C 1
ATOM 3162 O O . VAL A 1 386 ? 9.539 4.658 13.183 1.00 95.25 386 VAL A O 1
ATOM 3165 N N . LEU A 1 387 ? 9.692 2.446 12.812 1.00 95.81 387 LEU A N 1
ATOM 3166 C CA . LEU A 1 387 ? 8.364 2.334 12.204 1.00 95.81 387 LEU A CA 1
ATOM 3167 C C . LEU A 1 387 ? 7.250 2.643 13.208 1.00 95.81 387 LEU A C 1
ATOM 3169 O O . LEU A 1 387 ? 6.291 3.327 12.865 1.00 95.81 387 LEU A O 1
ATOM 3173 N N . MET A 1 388 ? 7.395 2.180 14.449 1.00 97.25 388 MET A N 1
ATOM 3174 C CA . MET A 1 388 ? 6.450 2.457 15.524 1.00 97.25 388 MET A CA 1
ATOM 3175 C C . MET A 1 388 ? 6.454 3.942 15.899 1.00 97.25 388 MET A C 1
ATOM 3177 O O . MET A 1 388 ? 5.387 4.520 16.046 1.00 97.25 388 MET A O 1
ATOM 3181 N N . ALA A 1 389 ? 7.620 4.592 15.995 1.00 96.06 389 ALA A N 1
ATOM 3182 C CA . ALA A 1 389 ? 7.703 6.029 16.267 1.00 96.06 389 ALA A CA 1
ATOM 3183 C C . ALA A 1 389 ? 7.019 6.860 15.171 1.00 96.06 389 ALA A C 1
ATOM 3185 O O . ALA A 1 389 ? 6.269 7.783 15.482 1.00 96.06 389 ALA A O 1
ATOM 3186 N N . PHE A 1 390 ? 7.219 6.496 13.898 1.00 96.06 390 PHE A N 1
ATOM 3187 C CA . PHE A 1 390 ? 6.501 7.117 12.785 1.00 96.06 390 PHE A CA 1
ATOM 3188 C C . PHE A 1 390 ? 4.988 6.895 12.897 1.00 96.06 390 PHE A C 1
ATOM 3190 O O . PHE A 1 390 ? 4.221 7.847 12.786 1.00 96.06 390 PHE A O 1
ATOM 3197 N N . ALA A 1 391 ? 4.553 5.661 13.169 1.00 96.69 391 ALA A N 1
ATOM 3198 C CA . ALA A 1 391 ? 3.136 5.340 13.291 1.00 96.69 391 ALA A CA 1
ATOM 3199 C C . ALA A 1 391 ? 2.471 6.058 14.482 1.00 96.69 391 ALA A C 1
ATOM 3201 O O . ALA A 1 391 ? 1.344 6.539 14.348 1.00 96.69 391 ALA A O 1
ATOM 3202 N N . ILE A 1 392 ? 3.164 6.182 15.623 1.00 97.94 392 ILE A N 1
ATOM 3203 C CA . ILE A 1 392 ? 2.707 6.948 16.793 1.00 97.94 392 ILE A CA 1
ATOM 3204 C C . ILE A 1 392 ? 2.597 8.428 16.433 1.00 97.94 392 ILE A C 1
ATOM 3206 O O . ILE A 1 392 ? 1.544 9.017 16.649 1.00 97.94 392 ILE A O 1
ATOM 3210 N N . GLY A 1 393 ? 3.638 9.021 15.839 1.00 97.25 393 GLY A N 1
ATOM 3211 C CA . GLY A 1 393 ? 3.610 10.422 15.411 1.00 97.25 393 GLY A CA 1
ATOM 3212 C C . GLY A 1 393 ? 2.468 10.707 14.432 1.00 97.25 393 GLY A C 1
ATOM 3213 O O . GLY A 1 393 ? 1.757 11.698 14.580 1.00 97.25 393 GLY A O 1
ATOM 3214 N N . PHE A 1 394 ? 2.230 9.793 13.491 1.00 96.75 394 PHE A N 1
ATOM 3215 C CA . PHE A 1 394 ? 1.122 9.877 12.544 1.00 96.75 394 PHE A CA 1
ATOM 3216 C C . PHE A 1 394 ? -0.250 9.753 13.227 1.00 96.75 394 PHE A C 1
ATOM 3218 O O . PHE A 1 394 ? -1.166 10.509 12.916 1.00 96.75 394 PHE A O 1
ATOM 3225 N N . SER A 1 395 ? -0.385 8.867 14.216 1.00 96.69 395 SER A N 1
ATOM 3226 C CA . SER A 1 395 ? -1.619 8.710 15.000 1.00 96.69 395 SER A CA 1
ATOM 3227 C C . SER A 1 395 ? -1.902 9.921 15.895 1.00 96.69 395 SER A C 1
ATOM 3229 O O . SER A 1 395 ? -3.040 10.367 15.967 1.00 96.69 395 SER A O 1
ATOM 3231 N N . LEU A 1 396 ? -0.874 10.507 16.517 1.00 97.06 396 LEU A N 1
ATOM 3232 C CA . LEU A 1 396 ? -1.003 11.733 17.312 1.00 97.06 396 LEU A CA 1
ATOM 3233 C C . LEU A 1 396 ? -1.375 12.942 16.449 1.00 97.06 396 LEU A C 1
ATOM 3235 O O . LEU A 1 396 ? -2.200 13.751 16.862 1.00 97.06 396 LEU A O 1
ATOM 3239 N N . TRP A 1 397 ? -0.809 13.054 15.242 1.00 95.88 397 TRP A N 1
ATOM 3240 C CA . TRP A 1 397 ? -1.257 14.045 14.261 1.00 95.88 397 TRP A CA 1
ATOM 3241 C C . TRP A 1 397 ? -2.740 13.855 13.927 1.00 95.88 397 TRP A C 1
ATOM 3243 O O . TRP A 1 397 ? -3.492 14.830 13.901 1.00 95.88 397 TRP A O 1
ATOM 3253 N N . LYS A 1 398 ? -3.176 12.604 13.737 1.00 94.94 398 LYS A N 1
ATOM 3254 C CA . LYS A 1 398 ? -4.566 12.282 13.410 1.00 94.94 398 LYS A CA 1
ATOM 3255 C C . LYS A 1 398 ? -5.549 12.648 14.526 1.00 94.94 398 LYS A C 1
ATOM 3257 O O . LYS A 1 398 ? -6.651 13.082 14.212 1.00 94.94 398 LYS A O 1
ATOM 3262 N N . CYS A 1 399 ? -5.154 12.566 15.801 1.00 95.75 399 CYS A N 1
ATOM 3263 C CA . CYS A 1 399 ? -6.017 12.910 16.942 1.00 95.75 399 CYS A CA 1
ATOM 3264 C C . CYS A 1 399 ? -6.603 14.331 16.889 1.00 95.75 399 CYS A C 1
ATOM 3266 O O . CYS A 1 399 ? -7.626 14.579 17.522 1.00 95.75 399 CYS A O 1
ATOM 3268 N N . TYR A 1 400 ? -5.997 15.258 16.142 1.00 95.69 400 TYR A N 1
ATOM 3269 C CA . TYR A 1 400 ? -6.523 16.614 15.978 1.00 95.69 400 TYR A CA 1
ATOM 3270 C C . TYR A 1 400 ? -7.681 16.723 14.986 1.00 95.69 400 TYR A C 1
ATOM 3272 O O . TYR A 1 400 ? -8.305 17.771 14.953 1.00 95.69 400 TYR A O 1
ATOM 3280 N N . TYR A 1 401 ? -7.960 15.715 14.160 1.00 95.94 401 TYR A N 1
ATOM 3281 C CA . TYR A 1 401 ? -8.875 15.847 13.022 1.00 95.94 401 TYR A CA 1
ATOM 3282 C C . TYR A 1 401 ? -10.142 15.008 13.195 1.00 95.94 401 TYR A C 1
ATOM 3284 O O . TYR A 1 401 ? -10.083 13.880 13.684 1.00 95.94 401 TYR A O 1
ATOM 3292 N N . GLY A 1 402 ? -11.265 15.570 12.752 1.00 93.81 402 GLY A N 1
ATOM 3293 C CA . GLY A 1 402 ? -12.586 14.949 12.703 1.00 93.81 402 GLY A CA 1
ATOM 3294 C C . GLY A 1 402 ? -13.305 15.078 14.035 1.00 93.81 402 GLY A C 1
ATOM 3295 O O . GLY A 1 402 ? -12.737 14.713 15.061 1.00 93.81 402 GLY A O 1
ATOM 3296 N N . PHE A 1 403 ? -14.537 15.572 14.044 1.00 90.06 403 PHE A N 1
ATOM 3297 C CA . PHE A 1 403 ? -15.407 15.505 15.214 1.00 90.06 403 PHE A CA 1
ATOM 3298 C C . PHE A 1 403 ? -16.268 14.244 15.103 1.00 90.06 403 PHE A C 1
ATOM 3300 O O . PHE A 1 403 ? -17.199 14.211 14.306 1.00 90.06 403 PHE A O 1
ATOM 3307 N N . GLY A 1 404 ? -15.931 13.198 15.873 1.00 80.19 404 GLY A N 1
ATOM 3308 C CA . GLY A 1 404 ? -16.452 11.828 15.727 1.00 80.19 404 GLY A CA 1
ATOM 3309 C C . GLY A 1 404 ? -17.921 11.626 16.116 1.00 80.19 404 GLY A C 1
ATOM 3310 O O . GLY A 1 404 ? -18.304 10.521 16.503 1.00 80.19 404 GLY A O 1
ATOM 3311 N N . GLY A 1 405 ? -18.717 12.695 16.059 1.00 79.06 405 GLY A N 1
ATOM 3312 C CA . GLY A 1 405 ? -20.152 12.698 16.280 1.00 79.06 405 GLY A CA 1
ATOM 3313 C C . GLY A 1 405 ? -20.581 12.122 17.627 1.00 79.06 405 GLY A C 1
ATOM 3314 O O . GLY A 1 405 ? -20.021 12.439 18.684 1.00 79.06 405 GLY A O 1
ATOM 3315 N N . ASN A 1 406 ? -21.614 11.284 17.571 1.00 84.19 406 ASN A N 1
ATOM 3316 C CA . ASN A 1 406 ? -22.279 10.742 18.752 1.00 84.19 406 ASN A CA 1
ATOM 3317 C C . ASN A 1 406 ? -21.468 9.578 19.351 1.00 84.19 406 ASN A C 1
ATOM 3319 O O . ASN A 1 406 ? -21.271 9.501 20.559 1.00 84.19 406 ASN A O 1
ATOM 3323 N N . ASP A 1 407 ? -20.903 8.696 18.527 1.00 87.12 407 ASP A N 1
ATOM 3324 C CA . ASP A 1 407 ? -20.198 7.512 19.032 1.00 87.12 407 ASP A CA 1
ATOM 3325 C C . ASP A 1 407 ? -18.972 7.853 19.884 1.00 87.12 407 ASP A C 1
ATOM 3327 O O . ASP A 1 407 ? -18.786 7.294 20.965 1.00 87.12 407 ASP A O 1
ATOM 3331 N N . GLU A 1 408 ? -18.125 8.774 19.425 1.00 90.75 408 GLU A N 1
ATOM 3332 C CA . GLU A 1 408 ? -16.854 9.045 20.097 1.00 90.75 408 GLU A CA 1
ATOM 3333 C C . GLU A 1 408 ? -17.039 9.587 21.517 1.00 90.75 408 GLU A C 1
ATOM 3335 O O . GLU A 1 408 ? -16.374 9.143 22.457 1.00 90.75 408 GLU A O 1
ATOM 3340 N N . SER A 1 409 ? -17.948 10.546 21.677 1.00 92.38 409 SER A N 1
ATOM 3341 C CA . SER A 1 409 ? -18.213 11.148 22.981 1.00 92.38 409 SER A CA 1
ATOM 3342 C C . SER A 1 409 ? -19.027 10.218 23.880 1.00 92.38 409 SER A C 1
ATOM 3344 O O . SER A 1 409 ? -18.790 10.193 25.090 1.00 92.38 409 SER A O 1
ATOM 3346 N N . PHE A 1 410 ? -19.912 9.391 23.310 1.00 94.06 410 PHE A N 1
ATOM 3347 C CA . PHE A 1 410 ? -20.708 8.415 24.050 1.00 94.06 410 PHE A CA 1
ATOM 3348 C C . PHE A 1 410 ? -19.855 7.488 24.925 1.00 94.06 410 PHE A C 1
ATOM 3350 O O . PHE A 1 410 ? -20.197 7.280 26.093 1.00 94.06 410 PHE A O 1
ATOM 3357 N N . TYR A 1 411 ? -18.703 7.009 24.438 1.00 94.56 411 TYR A N 1
ATOM 3358 C CA . TYR A 1 411 ? -17.818 6.131 25.220 1.00 94.56 411 TYR A CA 1
ATOM 3359 C C . TYR A 1 411 ? -17.374 6.735 26.560 1.00 94.56 411 TYR A C 1
ATOM 3361 O O . TYR A 1 411 ? -17.102 5.993 27.504 1.00 94.56 411 TYR A O 1
ATOM 3369 N N . LEU A 1 412 ? -17.320 8.066 26.660 1.00 95.69 412 LEU A N 1
ATOM 3370 C CA . LEU A 1 412 ? -16.929 8.789 27.870 1.00 95.69 412 LEU A CA 1
ATOM 3371 C C . LEU A 1 412 ? -18.124 9.131 28.772 1.00 95.69 412 LEU A C 1
ATOM 3373 O O . LEU A 1 412 ? -17.941 9.337 29.970 1.00 95.69 412 LEU A O 1
ATOM 3377 N N . THR A 1 413 ? -19.345 9.155 28.234 1.00 95.56 413 THR A N 1
ATOM 3378 C CA . THR A 1 413 ? -20.553 9.494 29.010 1.00 95.56 413 THR A CA 1
ATOM 3379 C C . THR A 1 413 ? -20.908 8.427 30.044 1.00 95.56 413 THR A C 1
ATOM 3381 O O . THR A 1 413 ? -21.263 8.765 31.170 1.00 95.56 413 THR A O 1
ATOM 3384 N N . ILE A 1 414 ? -20.745 7.141 29.713 1.00 95.50 414 ILE A N 1
ATOM 3385 C CA . ILE A 1 414 ? -21.009 6.029 30.641 1.00 95.50 414 ILE A CA 1
ATOM 3386 C C . ILE A 1 414 ? -20.080 6.087 31.863 1.00 95.50 414 ILE A C 1
ATOM 3388 O O . ILE A 1 414 ? -20.574 6.171 32.984 1.00 95.50 414 ILE A O 1
ATOM 3392 N N . PRO A 1 415 ? -18.741 6.084 31.723 1.00 96.06 415 PRO A N 1
ATOM 3393 C CA . PRO A 1 415 ? -17.868 6.244 32.882 1.00 96.06 415 PRO A CA 1
ATOM 3394 C C . PRO A 1 415 ? -18.092 7.579 33.609 1.00 96.06 415 PRO A C 1
ATOM 3396 O O . PRO A 1 415 ? -18.022 7.598 34.834 1.00 96.06 415 PRO A O 1
ATOM 3399 N N . HIS A 1 416 ? -18.433 8.667 32.908 1.00 96.19 416 HIS A N 1
ATOM 3400 C CA . HIS A 1 416 ? -18.757 9.944 33.549 1.00 96.19 416 HIS A CA 1
ATOM 3401 C C . HIS A 1 416 ? -19.998 9.852 34.451 1.00 96.19 416 HIS A C 1
ATOM 3403 O O . HIS A 1 416 ? -19.911 10.183 35.632 1.00 96.19 416 HIS A O 1
ATOM 3409 N N . ARG A 1 417 ? -21.130 9.311 33.980 1.00 94.38 417 ARG A N 1
ATOM 3410 C CA . ARG A 1 417 ? -22.311 9.125 34.847 1.00 94.38 417 ARG A CA 1
ATOM 3411 C C . ARG A 1 417 ? -22.031 8.193 36.030 1.00 94.38 417 ARG A C 1
ATOM 3413 O O . ARG A 1 417 ? -22.539 8.429 37.122 1.00 94.38 417 ARG A O 1
ATOM 3420 N N . LEU A 1 418 ? -21.152 7.196 35.870 1.00 95.44 418 LEU A N 1
ATOM 3421 C CA . LEU A 1 418 ? -20.689 6.376 36.996 1.00 95.44 418 LEU A CA 1
ATOM 3422 C C . LEU A 1 418 ? -19.889 7.204 38.019 1.00 95.44 418 LEU A C 1
ATOM 3424 O O . LEU A 1 418 ? -19.986 6.937 39.217 1.00 95.44 418 LEU A O 1
ATOM 3428 N N . THR A 1 419 ? -19.122 8.219 37.615 1.00 94.56 419 THR A N 1
ATOM 3429 C CA . THR A 1 419 ? -18.481 9.127 38.589 1.00 94.56 419 THR A CA 1
ATOM 3430 C C . THR A 1 419 ? -19.490 9.979 39.366 1.00 94.56 419 THR A C 1
ATOM 3432 O O . THR A 1 419 ? -19.209 10.340 40.504 1.00 94.56 419 THR A O 1
ATOM 3435 N N . LEU A 1 420 ? -20.690 10.193 38.814 1.00 93.12 420 LEU A N 1
ATOM 3436 C CA . LEU A 1 420 ? -21.794 10.937 39.439 1.00 93.12 420 LEU A CA 1
ATOM 3437 C C . LEU A 1 420 ? -22.730 10.072 40.306 1.00 93.12 420 LEU A C 1
ATOM 3439 O O . LEU A 1 420 ? -23.709 10.580 40.847 1.00 93.12 420 LEU A O 1
ATOM 3443 N N . GLY A 1 421 ? -22.437 8.777 40.457 1.00 91.94 421 GLY A N 1
ATOM 3444 C CA . GLY A 1 421 ? -23.170 7.872 41.352 1.00 91.94 421 GLY A CA 1
ATOM 3445 C C . GLY A 1 421 ? -24.120 6.888 40.668 1.00 91.94 421 GLY A C 1
ATOM 3446 O O . GLY A 1 421 ? -24.666 6.027 41.354 1.00 91.94 421 GLY A O 1
ATOM 3447 N N . ASP A 1 422 ? -24.268 6.940 39.342 1.00 94.44 422 ASP A N 1
ATOM 3448 C CA . ASP A 1 422 ? -25.111 5.982 38.615 1.00 94.44 422 ASP A CA 1
ATOM 3449 C C . ASP A 1 422 ? -24.550 4.557 38.667 1.00 94.44 422 ASP A C 1
ATOM 3451 O O . ASP A 1 422 ? -23.352 4.321 38.869 1.00 94.44 422 ASP A O 1
ATOM 3455 N N . SER A 1 423 ? -25.433 3.586 38.465 1.00 94.19 423 SER A N 1
ATOM 3456 C CA . SER A 1 423 ? -25.126 2.160 38.460 1.00 94.19 423 SER A CA 1
ATOM 3457 C C . SER A 1 423 ? -25.210 1.552 37.056 1.00 94.19 423 SER A C 1
ATOM 3459 O O . SER A 1 423 ? -26.101 1.867 36.264 1.00 94.19 423 SER A O 1
ATOM 3461 N N . LEU A 1 424 ? -24.289 0.629 36.755 1.00 95.00 424 LEU A N 1
ATOM 3462 C CA . LEU A 1 424 ? -24.430 -0.279 35.612 1.00 95.00 424 LEU A CA 1
ATOM 3463 C C . LEU A 1 424 ? -25.553 -1.281 35.903 1.00 95.00 424 LEU A C 1
ATOM 3465 O O . LEU A 1 424 ? -25.675 -1.744 37.034 1.00 95.00 424 LEU A O 1
ATOM 3469 N N . LEU A 1 425 ? -26.339 -1.641 34.888 1.00 92.94 425 LEU A N 1
ATOM 3470 C CA . LEU A 1 425 ? -27.503 -2.541 34.945 1.00 92.94 425 LEU A CA 1
ATOM 3471 C C . LEU A 1 425 ? -28.676 -2.036 35.813 1.00 92.94 425 LEU A C 1
ATOM 3473 O O . LEU A 1 425 ? -29.728 -2.675 35.855 1.00 92.94 425 LEU A O 1
ATOM 3477 N N . GLY A 1 426 ? -28.512 -0.894 36.482 1.00 91.69 426 GLY A N 1
ATOM 3478 C CA . GLY A 1 426 ? -29.563 -0.167 37.186 1.00 91.69 426 GLY A CA 1
ATOM 3479 C C . GLY A 1 426 ? -30.027 1.048 36.388 1.00 91.69 426 GLY A C 1
ATOM 3480 O O . GLY A 1 426 ? -31.093 1.027 35.774 1.00 91.69 426 GLY A O 1
ATOM 3481 N N . ASP A 1 427 ? -29.199 2.096 36.377 1.00 93.44 427 ASP A N 1
ATOM 3482 C CA . ASP A 1 427 ? -29.536 3.401 35.789 1.00 93.44 427 ASP A CA 1
ATOM 3483 C C . ASP A 1 427 ? -29.130 3.527 34.303 1.00 93.44 427 ASP A C 1
ATOM 3485 O O . ASP A 1 427 ? -29.708 4.324 33.566 1.00 93.44 427 ASP A O 1
ATOM 3489 N N . GLU A 1 428 ? -28.125 2.777 33.841 1.00 93.75 428 GLU A N 1
ATOM 3490 C CA . GLU A 1 428 ? -27.703 2.751 32.431 1.00 93.75 428 GLU A CA 1
ATOM 3491 C C . GLU A 1 428 ? -28.370 1.597 31.680 1.00 93.75 428 GLU A C 1
ATOM 3493 O O . GLU A 1 428 ? -28.213 0.432 32.052 1.00 93.75 428 GLU A O 1
ATOM 3498 N N . TRP A 1 429 ? -29.123 1.917 30.624 1.00 92.00 429 TRP A N 1
ATOM 3499 C CA . TRP A 1 429 ? -29.925 0.950 29.867 1.00 92.00 429 TRP A CA 1
ATOM 3500 C C . TRP A 1 429 ? -29.382 0.618 28.468 1.00 92.00 429 TRP A C 1
ATOM 3502 O O . TRP A 1 429 ? -29.983 -0.177 27.743 1.00 92.00 429 TRP A O 1
ATOM 3512 N N . HIS A 1 430 ? -28.227 1.159 28.077 1.00 89.81 430 HIS A N 1
ATOM 3513 C CA . HIS A 1 430 ? -27.573 0.789 26.821 1.00 89.81 430 HIS A CA 1
ATOM 3514 C C . HIS A 1 430 ? -26.810 -0.542 26.931 1.00 89.81 430 HIS A C 1
ATOM 3516 O O . HIS A 1 430 ? -26.131 -0.816 27.925 1.00 89.81 430 HIS A O 1
ATOM 3522 N N . LEU A 1 431 ? -26.865 -1.384 25.892 1.00 86.50 431 LEU A N 1
ATOM 3523 C CA . LEU A 1 431 ? -26.282 -2.737 25.919 1.00 86.50 431 LEU A CA 1
ATOM 3524 C C . LEU A 1 431 ? -24.743 -2.758 25.952 1.00 86.50 431 LEU A C 1
ATOM 3526 O O . LEU A 1 431 ? -24.144 -3.709 26.450 1.00 86.50 431 LEU A O 1
ATOM 3530 N N . THR A 1 432 ? -24.083 -1.703 25.471 1.00 87.25 432 THR A N 1
ATOM 3531 C CA . THR A 1 432 ? -22.608 -1.604 25.443 1.00 87.25 432 THR A CA 1
ATOM 3532 C C . THR A 1 432 ? -22.001 -1.064 26.744 1.00 87.25 432 THR A C 1
ATOM 3534 O O . THR A 1 432 ? -20.805 -0.790 26.808 1.00 87.25 432 THR A O 1
ATOM 3537 N N . GLN A 1 433 ? -22.802 -0.890 27.797 1.00 92.38 433 GLN A N 1
ATOM 3538 C CA . GLN A 1 433 ? -22.392 -0.209 29.029 1.00 92.38 433 GLN A CA 1
ATOM 3539 C C . GLN A 1 433 ? -21.239 -0.862 29.795 1.00 92.38 433 GLN A C 1
ATOM 3541 O O . GLN A 1 433 ? -20.487 -0.181 30.493 1.00 92.38 433 GLN A O 1
ATOM 3546 N N . LEU A 1 434 ? -21.063 -2.176 29.648 1.00 94.88 434 LEU A N 1
ATOM 3547 C CA . LEU A 1 434 ? -20.089 -2.949 30.418 1.00 94.88 434 LEU A CA 1
ATOM 3548 C C . LEU A 1 434 ? -18.646 -2.502 30.149 1.00 94.88 434 LEU A C 1
ATOM 3550 O O . LEU A 1 434 ? -17.827 -2.486 31.067 1.00 94.88 434 LEU A O 1
ATOM 3554 N N . SER A 1 435 ? -18.338 -2.051 28.929 1.00 94.62 435 SER A N 1
ATOM 3555 C CA . SER A 1 435 ? -17.014 -1.508 28.608 1.00 94.62 435 SER A CA 1
ATOM 3556 C C . SER A 1 435 ? -16.729 -0.169 29.288 1.00 94.62 435 SER A C 1
ATOM 3558 O O . SER A 1 435 ? -15.563 0.175 29.474 1.00 94.62 435 SER A O 1
ATOM 3560 N N . GLY A 1 436 ? -17.765 0.574 29.697 1.00 94.94 436 GLY A N 1
ATOM 3561 C CA . GLY A 1 436 ? -17.616 1.824 30.447 1.00 94.94 436 GLY A CA 1
ATOM 3562 C C . GLY A 1 436 ? -16.881 1.623 31.774 1.00 94.94 436 GLY A C 1
ATOM 3563 O O . GLY A 1 436 ? -16.141 2.504 32.204 1.00 94.94 436 GLY A O 1
ATOM 3564 N N . PHE A 1 437 ? -16.975 0.429 32.370 1.00 96.38 437 PHE A N 1
ATOM 3565 C CA . PHE A 1 437 ? -16.208 0.063 33.562 1.00 96.38 437 PHE A CA 1
ATOM 3566 C C . PHE A 1 437 ? -14.687 0.133 33.338 1.00 96.38 437 PHE A C 1
ATOM 3568 O O . PHE A 1 437 ? -13.954 0.571 34.220 1.00 96.38 437 PHE A O 1
ATOM 3575 N N . LEU A 1 438 ? -14.202 -0.250 32.151 1.00 96.19 438 LEU A N 1
ATOM 3576 C CA . LEU A 1 438 ? -12.768 -0.229 31.831 1.00 96.19 438 LEU A CA 1
ATOM 3577 C C . LEU A 1 438 ? -12.236 1.194 31.615 1.00 96.19 438 LEU A C 1
ATOM 3579 O O . LEU A 1 438 ? -11.059 1.454 31.853 1.00 96.19 438 LEU A O 1
ATOM 3583 N N . LEU A 1 439 ? -13.106 2.111 31.188 1.00 95.62 439 LEU A N 1
ATOM 3584 C CA . LEU A 1 439 ? -12.796 3.526 30.972 1.00 95.62 439 LEU A CA 1
ATOM 3585 C C . LEU A 1 439 ? -12.955 4.381 32.230 1.00 95.62 439 LEU A C 1
ATOM 3587 O O . LEU A 1 439 ? -12.417 5.487 32.285 1.00 95.62 439 LEU A O 1
ATOM 3591 N N . LEU A 1 440 ? -13.671 3.879 33.238 1.00 96.19 440 LEU A N 1
ATOM 3592 C CA . LEU A 1 440 ? -13.936 4.595 34.482 1.00 96.19 440 LEU A CA 1
ATOM 3593 C C . LEU A 1 440 ? -12.666 5.168 35.131 1.00 96.19 440 LEU A C 1
ATOM 3595 O O . LEU A 1 440 ? -12.693 6.352 35.465 1.00 96.19 440 LEU A O 1
ATOM 3599 N N . PRO A 1 441 ? -11.541 4.429 35.257 1.00 96.31 441 PRO A N 1
ATOM 3600 C CA . PRO A 1 441 ? -10.327 4.986 35.849 1.00 96.31 441 PRO A CA 1
ATOM 3601 C C . PRO A 1 441 ? -9.778 6.200 35.092 1.00 96.31 441 PRO A C 1
ATOM 3603 O O . PRO A 1 441 ? -9.260 7.117 35.721 1.00 96.31 441 PRO A O 1
ATOM 3606 N N . PHE A 1 442 ? -9.900 6.226 33.759 1.00 96.56 442 PHE A N 1
ATOM 3607 C CA . PHE A 1 442 ? -9.447 7.354 32.945 1.00 96.56 442 PHE A CA 1
ATOM 3608 C C . PHE A 1 442 ? -10.313 8.591 33.191 1.00 96.56 442 PHE A C 1
ATOM 3610 O O . PHE A 1 442 ? -9.777 9.648 33.513 1.00 96.56 442 PHE A O 1
ATOM 3617 N N . VAL A 1 443 ? -11.639 8.454 33.082 1.00 96.62 443 VAL A N 1
ATOM 3618 C CA . VAL A 1 443 ? -12.553 9.593 33.259 1.00 96.62 443 VAL A CA 1
ATOM 3619 C C . VAL A 1 443 ? -12.496 10.121 34.686 1.00 96.62 443 VAL A C 1
ATOM 3621 O O . VAL A 1 443 ? -12.361 11.323 34.866 1.00 96.62 443 VAL A O 1
ATOM 3624 N N . TRP A 1 444 ? -12.502 9.236 35.686 1.00 96.00 444 TRP A N 1
ATOM 3625 C CA . TRP A 1 444 ? -12.378 9.615 37.094 1.00 96.00 444 TRP A CA 1
ATOM 3626 C C . TRP A 1 444 ? -11.077 10.366 37.391 1.00 96.00 444 TRP A C 1
ATOM 3628 O O . TRP A 1 444 ? -11.099 11.389 38.069 1.00 96.00 444 TRP A O 1
ATOM 3638 N N . LEU A 1 445 ? -9.941 9.895 36.866 1.00 96.62 445 LEU A N 1
ATOM 3639 C CA . LEU A 1 445 ? -8.661 10.574 37.063 1.00 96.62 445 LEU A CA 1
ATOM 3640 C C . LEU A 1 445 ? -8.636 11.932 36.350 1.00 96.62 445 LEU A C 1
ATOM 3642 O O . LEU A 1 445 ? -8.129 12.906 36.904 1.00 96.62 445 LEU A O 1
ATOM 3646 N N . TYR A 1 446 ? -9.191 12.006 35.138 1.00 96.31 446 TYR A N 1
ATOM 3647 C CA . TYR A 1 446 ? -9.266 13.247 34.373 1.00 96.31 446 TYR A CA 1
ATOM 3648 C C . TYR A 1 446 ? -10.091 14.305 35.105 1.00 96.31 446 TYR A C 1
ATOM 3650 O O . TYR A 1 446 ? -9.596 15.411 35.331 1.00 96.31 446 TYR A O 1
ATOM 3658 N N . THR A 1 447 ? -11.316 13.964 35.510 1.00 94.69 447 THR A N 1
ATOM 3659 C CA . THR A 1 447 ? -12.220 14.897 36.195 1.00 94.69 447 THR A CA 1
ATOM 3660 C C . THR A 1 447 ? -11.711 15.251 37.587 1.00 94.69 447 THR A C 1
ATOM 3662 O O . THR A 1 447 ? -11.838 16.397 37.997 1.00 94.69 447 THR A O 1
ATOM 3665 N N . MET A 1 448 ? -11.035 14.336 38.287 1.00 94.31 448 MET A N 1
ATOM 3666 C CA . MET A 1 448 ? -10.388 14.647 39.565 1.00 94.31 448 MET A CA 1
ATOM 3667 C C . MET A 1 448 ? -9.254 15.671 39.424 1.00 94.31 448 MET A C 1
ATOM 3669 O O . MET A 1 448 ? -9.140 16.570 40.255 1.00 94.31 448 MET A O 1
ATOM 3673 N N . ILE A 1 449 ? -8.394 15.531 38.409 1.00 94.88 449 ILE A N 1
ATOM 3674 C CA . ILE A 1 449 ? -7.229 16.413 38.220 1.00 94.88 449 ILE A CA 1
ATOM 3675 C C . ILE A 1 449 ? -7.646 17.772 37.658 1.00 94.88 449 ILE A C 1
ATOM 3677 O O . ILE A 1 449 ? -7.136 18.801 38.092 1.00 94.88 449 ILE A O 1
ATOM 3681 N N . THR A 1 450 ? -8.525 17.772 36.659 1.00 93.31 450 THR A N 1
ATOM 3682 C CA . THR A 1 450 ? -8.901 18.988 35.925 1.00 93.31 450 THR A CA 1
ATOM 3683 C C . THR A 1 450 ? -10.103 19.706 36.526 1.00 93.31 450 THR A C 1
ATOM 3685 O O . THR A 1 450 ? -10.326 20.862 36.183 1.00 93.31 450 THR A O 1
ATOM 3688 N N . GLN A 1 451 ? -10.859 19.037 37.407 1.00 91.31 451 GLN A N 1
ATOM 3689 C CA . GLN A 1 451 ? -12.127 19.520 37.967 1.00 91.31 451 GLN A CA 1
ATOM 3690 C C . GLN A 1 451 ? -13.142 19.934 36.885 1.00 91.31 451 GLN A C 1
ATOM 3692 O O . GLN A 1 451 ? -13.973 20.804 37.113 1.00 91.31 451 GLN A O 1
ATOM 3697 N N . SER A 1 452 ? -13.041 19.349 35.685 1.00 93.00 452 SER A N 1
ATOM 3698 C CA . SER A 1 452 ? -13.805 19.732 34.496 1.00 93.00 452 SER A CA 1
ATOM 3699 C C . SER A 1 452 ? -13.814 18.590 33.468 1.00 93.00 452 SER A C 1
ATOM 3701 O O . SER A 1 452 ? -13.041 17.632 33.558 1.00 93.00 452 SER A O 1
ATOM 3703 N N . THR A 1 453 ? -14.682 18.672 32.460 1.00 94.44 453 THR A N 1
ATOM 3704 C CA . THR A 1 453 ? -14.656 17.791 31.279 1.00 94.44 453 THR A CA 1
ATOM 3705 C C . THR A 1 453 ? -14.049 18.476 30.051 1.00 94.44 453 THR A C 1
ATOM 3707 O O . THR A 1 453 ? -13.921 17.848 28.998 1.00 94.44 453 THR A O 1
ATOM 3710 N N . VAL A 1 454 ? -13.644 19.747 30.147 1.00 95.69 454 VAL A N 1
ATOM 3711 C CA . VAL A 1 454 ? -13.095 20.523 29.026 1.00 95.69 454 VAL A CA 1
ATOM 3712 C C . VAL A 1 454 ? -11.905 19.795 28.404 1.00 95.69 454 VAL A C 1
ATOM 3714 O O . VAL A 1 454 ? -10.940 19.476 29.089 1.00 95.69 454 VAL A O 1
ATOM 3717 N N . GLY A 1 455 ? -11.960 19.538 27.095 1.00 95.94 455 GLY A N 1
ATOM 3718 C CA . GLY A 1 455 ? -10.916 18.837 26.335 1.00 95.94 455 GLY A CA 1
ATOM 3719 C C . GLY A 1 455 ? -10.807 17.323 26.578 1.00 95.94 455 GLY A C 1
ATOM 3720 O O . GLY A 1 455 ? -9.885 16.699 26.043 1.00 95.94 455 GLY A O 1
ATOM 3721 N N . ILE A 1 456 ? -11.721 16.706 27.341 1.00 96.31 456 ILE A N 1
ATOM 3722 C CA . ILE A 1 456 ? -11.649 15.277 27.691 1.00 96.31 456 ILE A CA 1
ATOM 3723 C C . ILE A 1 456 ? -11.663 14.359 26.463 1.00 96.31 456 ILE A C 1
ATOM 3725 O O . ILE A 1 456 ? -10.999 13.323 26.476 1.00 96.31 456 ILE A O 1
ATOM 3729 N N . ILE A 1 457 ? -12.355 14.738 25.379 1.00 96.25 457 ILE A N 1
ATOM 3730 C CA . ILE A 1 457 ? -12.416 13.927 24.152 1.00 96.25 457 ILE A CA 1
ATOM 3731 C C . ILE A 1 457 ? -11.029 13.860 23.511 1.00 96.25 457 ILE A C 1
ATOM 3733 O O . ILE A 1 457 ? -10.526 12.776 23.220 1.00 96.25 457 ILE A O 1
ATOM 3737 N N . PHE A 1 458 ? -10.354 15.002 23.359 1.00 96.44 458 PHE A N 1
ATOM 3738 C CA . PHE A 1 458 ? -8.996 15.036 22.818 1.00 96.44 458 PHE A CA 1
ATOM 3739 C C . PHE A 1 458 ? -8.005 14.281 23.719 1.00 96.44 458 PHE A C 1
ATOM 3741 O O . PHE A 1 458 ? -7.182 13.503 23.227 1.00 96.44 458 PHE A O 1
ATOM 3748 N N . ALA A 1 459 ? -8.117 14.441 25.041 1.00 96.88 459 ALA A N 1
ATOM 3749 C CA . ALA A 1 459 ? -7.300 13.698 25.997 1.00 96.88 459 ALA A CA 1
ATOM 3750 C C . ALA A 1 459 ? -7.511 12.178 25.880 1.00 96.88 459 ALA A C 1
ATOM 3752 O O . ALA A 1 459 ? -6.538 11.420 25.879 1.00 96.88 459 ALA A O 1
ATOM 3753 N N . ALA A 1 460 ? -8.758 11.730 25.701 1.00 96.19 460 ALA A N 1
ATOM 3754 C CA . ALA A 1 460 ? -9.089 10.324 25.484 1.00 96.19 460 ALA A CA 1
ATOM 3755 C C . ALA A 1 460 ? -8.468 9.780 24.190 1.00 96.19 460 ALA A C 1
ATOM 3757 O O . ALA A 1 460 ? -8.000 8.639 24.178 1.00 96.19 460 ALA A O 1
ATOM 3758 N N . ARG A 1 461 ? -8.379 10.596 23.128 1.00 96.56 461 ARG A N 1
ATOM 3759 C CA . ARG A 1 461 ? -7.698 10.204 21.884 1.00 96.56 461 ARG A CA 1
ATOM 3760 C C . ARG A 1 461 ? -6.209 9.968 22.078 1.00 96.56 461 ARG A C 1
ATOM 3762 O O . ARG A 1 461 ? -5.656 8.970 21.615 1.00 96.56 461 ARG A O 1
ATOM 3769 N N . VAL A 1 462 ? -5.540 10.874 22.785 1.00 97.31 462 VAL A N 1
ATOM 3770 C CA . VAL A 1 462 ? -4.116 10.718 23.114 1.00 97.31 462 VAL A CA 1
ATOM 3771 C C . VAL A 1 462 ? -3.908 9.490 24.000 1.00 97.31 462 VAL A C 1
ATOM 3773 O O . VAL A 1 462 ? -2.993 8.700 23.758 1.00 97.31 462 VAL A O 1
ATOM 3776 N N . PHE A 1 463 ? -4.788 9.283 24.980 1.00 96.69 463 PHE A N 1
ATOM 3777 C CA . PHE A 1 463 ? -4.731 8.126 25.865 1.00 96.69 463 PHE A CA 1
ATOM 3778 C C . PHE A 1 463 ? -4.935 6.804 25.110 1.00 96.69 463 PHE A C 1
ATOM 3780 O O . PHE A 1 463 ? -4.169 5.866 25.327 1.00 96.69 463 PHE A O 1
ATOM 3787 N N . TYR A 1 464 ? -5.862 6.752 24.146 1.00 96.50 464 TYR A N 1
ATOM 3788 C CA . TYR A 1 464 ? -6.015 5.623 23.221 1.00 96.50 464 TYR A CA 1
ATOM 3789 C C . TYR A 1 464 ? -4.702 5.281 22.512 1.00 96.50 464 TYR A C 1
ATOM 3791 O O . TYR A 1 464 ? -4.258 4.135 22.576 1.00 96.50 464 TYR A O 1
ATOM 3799 N N . VAL A 1 465 ? -4.042 6.267 21.894 1.00 98.12 465 VAL A N 1
ATOM 3800 C CA . VAL A 1 465 ? -2.775 6.049 21.174 1.00 98.12 465 VAL A CA 1
ATOM 3801 C C . VAL A 1 465 ? -1.701 5.474 22.101 1.00 98.12 465 VAL A C 1
ATOM 3803 O O . VAL A 1 465 ? -0.974 4.561 21.707 1.00 98.12 465 VAL A O 1
ATOM 3806 N N . ILE A 1 466 ? -1.617 5.966 23.341 1.00 97.31 466 ILE A N 1
ATOM 3807 C CA . ILE A 1 466 ? -0.669 5.471 24.348 1.00 97.31 466 ILE A CA 1
ATOM 3808 C C . ILE A 1 466 ? -0.990 4.022 24.731 1.00 97.31 466 ILE A C 1
ATOM 3810 O O . ILE A 1 466 ? -0.104 3.167 24.664 1.00 97.31 466 ILE A O 1
ATOM 3814 N N . CYS A 1 467 ? -2.238 3.724 25.100 1.00 96.88 467 CYS A N 1
ATOM 3815 C CA . CYS A 1 467 ? -2.672 2.377 25.475 1.00 96.88 467 CYS A CA 1
ATOM 3816 C C . CYS A 1 467 ? -2.429 1.375 24.344 1.00 96.88 467 CYS A C 1
ATOM 3818 O O . CYS A 1 467 ? -1.797 0.337 24.564 1.00 96.88 467 CYS A O 1
ATOM 3820 N N . HIS A 1 468 ? -2.845 1.724 23.128 1.00 97.38 468 HIS A N 1
ATOM 3821 C CA . HIS A 1 468 ? -2.649 0.895 21.948 1.00 97.38 468 HIS A CA 1
ATOM 3822 C C . HIS A 1 468 ? -1.152 0.655 21.688 1.00 97.38 468 HIS A C 1
ATOM 3824 O O . HIS A 1 468 ? -0.715 -0.481 21.499 1.00 97.38 468 HIS A O 1
ATOM 3830 N N . ALA A 1 469 ? -0.313 1.694 21.794 1.00 98.00 469 ALA A N 1
ATOM 3831 C CA . ALA A 1 469 ? 1.132 1.568 21.604 1.00 98.00 469 ALA A CA 1
ATOM 3832 C C . ALA A 1 469 ? 1.783 0.645 22.644 1.00 98.00 469 ALA A C 1
ATOM 3834 O O . ALA A 1 469 ? 2.629 -0.181 22.287 1.00 98.00 469 ALA A O 1
ATOM 3835 N N . VAL A 1 470 ? 1.381 0.750 23.915 1.00 97.94 470 VAL A N 1
ATOM 3836 C CA . VAL A 1 470 ? 1.858 -0.127 24.995 1.00 97.94 470 VAL A CA 1
ATOM 3837 C C . VAL A 1 470 ? 1.486 -1.579 24.707 1.00 97.94 470 VAL A C 1
ATOM 3839 O O . VAL A 1 470 ? 2.360 -2.450 24.759 1.00 97.94 470 VAL A O 1
ATOM 3842 N N . ILE A 1 471 ? 0.232 -1.849 24.336 1.00 97.56 471 ILE A N 1
ATOM 3843 C CA . ILE A 1 471 ? -0.243 -3.204 24.021 1.00 97.56 471 ILE A CA 1
ATOM 3844 C C . ILE A 1 471 ? 0.531 -3.786 22.835 1.00 97.56 471 ILE A C 1
ATOM 3846 O O . ILE A 1 471 ? 1.039 -4.908 22.919 1.00 97.56 471 ILE A O 1
ATOM 3850 N N . VAL A 1 472 ? 0.732 -3.010 21.770 1.00 98.19 472 VAL A N 1
ATOM 3851 C CA . VAL A 1 472 ? 1.521 -3.441 20.607 1.00 98.19 472 VAL A CA 1
ATOM 3852 C C . VAL A 1 472 ? 2.986 -3.687 20.961 1.00 98.19 472 VAL A C 1
ATOM 3854 O O . VAL A 1 472 ? 3.572 -4.663 20.486 1.00 98.19 472 VAL A O 1
ATOM 3857 N N . CYS A 1 473 ? 3.586 -2.876 21.834 1.00 97.88 473 CYS A N 1
ATOM 3858 C CA . CYS A 1 473 ? 4.948 -3.108 22.320 1.00 97.88 473 CYS A CA 1
ATOM 3859 C C . CYS A 1 473 ? 5.049 -4.405 23.133 1.00 97.88 473 CYS A C 1
ATOM 3861 O O . CYS A 1 473 ? 6.010 -5.165 22.959 1.00 97.88 473 CYS A O 1
ATOM 3863 N N . VAL A 1 474 ? 4.050 -4.711 23.967 1.00 97.31 474 VAL A N 1
ATOM 3864 C CA . VAL A 1 474 ? 3.967 -5.991 24.687 1.00 97.31 474 VAL A CA 1
ATOM 3865 C C . VAL A 1 474 ? 3.834 -7.145 23.696 1.00 97.31 474 VAL A C 1
ATOM 3867 O O . VAL A 1 474 ? 4.633 -8.082 23.766 1.00 97.31 474 VAL A O 1
ATOM 3870 N N . ILE A 1 475 ? 2.920 -7.063 22.726 1.00 97.94 475 ILE A N 1
ATOM 3871 C CA . ILE A 1 475 ? 2.749 -8.074 21.671 1.00 97.94 475 ILE A CA 1
ATOM 3872 C C . ILE A 1 475 ? 4.068 -8.301 20.919 1.00 97.94 475 ILE A C 1
ATOM 3874 O O . ILE A 1 475 ? 4.537 -9.439 20.808 1.00 97.94 475 ILE A O 1
ATOM 3878 N N . TYR A 1 476 ? 4.733 -7.233 20.476 1.00 97.44 476 TYR A N 1
ATOM 3879 C CA . TYR A 1 476 ? 6.019 -7.321 19.789 1.00 97.44 476 TYR A CA 1
ATOM 3880 C C . TYR A 1 476 ? 7.098 -7.965 20.666 1.00 97.44 476 TYR A C 1
ATOM 3882 O O . TYR A 1 476 ? 7.846 -8.827 20.200 1.00 97.44 476 TYR A O 1
ATOM 3890 N N . SER A 1 477 ? 7.158 -7.624 21.957 1.00 95.69 477 SER A N 1
ATOM 3891 C CA . SER A 1 477 ? 8.127 -8.212 22.892 1.00 95.69 477 SER A CA 1
ATOM 3892 C C . SER A 1 477 ? 8.017 -9.741 22.978 1.00 95.69 477 SER A C 1
ATOM 3894 O O . SER A 1 477 ? 9.029 -10.418 23.185 1.00 95.69 477 SER A O 1
ATOM 3896 N N . ARG A 1 478 ? 6.809 -10.287 22.772 1.00 95.69 478 ARG A N 1
ATOM 3897 C CA . ARG A 1 478 ? 6.523 -11.727 22.737 1.00 95.69 478 ARG A CA 1
ATOM 3898 C C . ARG A 1 478 ? 6.791 -12.344 21.368 1.00 95.69 478 ARG A C 1
ATOM 3900 O O . ARG A 1 478 ? 7.314 -13.458 21.288 1.00 95.69 478 ARG A O 1
ATOM 3907 N N . LEU A 1 479 ? 6.458 -11.626 20.296 1.00 96.50 479 LEU A N 1
ATOM 3908 C CA . LEU A 1 479 ? 6.573 -12.115 18.922 1.00 96.50 479 LEU A CA 1
ATOM 3909 C C . LEU A 1 479 ? 7.956 -11.897 18.295 1.00 96.50 479 LEU A C 1
ATOM 3911 O O . LEU A 1 479 ? 8.252 -12.520 17.276 1.00 96.50 479 LEU A O 1
ATOM 3915 N N . LYS A 1 480 ? 8.845 -11.104 18.912 1.00 93.06 480 LYS A N 1
ATOM 3916 C CA . LYS A 1 480 ? 10.175 -10.774 18.361 1.00 93.06 480 LYS A CA 1
ATOM 3917 C C . LYS A 1 480 ? 11.004 -11.997 17.957 1.00 93.06 480 LYS A C 1
ATOM 3919 O O . LYS A 1 480 ? 11.778 -11.920 17.008 1.00 93.06 480 LYS A O 1
ATOM 3924 N N . LYS A 1 481 ? 10.813 -13.137 18.631 1.00 90.94 481 LYS A N 1
ATOM 3925 C CA . LYS A 1 481 ? 11.492 -14.410 18.326 1.00 90.94 481 LYS A CA 1
ATOM 3926 C C . LYS A 1 481 ? 11.169 -14.969 16.931 1.00 90.94 481 LYS A C 1
ATOM 3928 O O . LYS A 1 481 ? 11.916 -15.802 16.426 1.00 90.94 481 LYS A O 1
ATOM 3933 N N . TYR A 1 482 ? 10.093 -14.503 16.295 1.00 91.25 482 TYR A N 1
ATOM 3934 C CA . TYR A 1 482 ? 9.652 -14.939 14.967 1.00 91.25 482 TYR A CA 1
ATOM 3935 C C . TYR A 1 482 ? 10.257 -14.128 13.805 1.00 91.25 482 TYR A C 1
ATOM 3937 O O . TYR A 1 482 ? 9.921 -14.361 12.645 1.00 91.25 482 TYR A O 1
ATOM 3945 N N . GLY A 1 483 ? 11.192 -13.212 14.079 1.00 89.50 483 GLY A N 1
ATOM 3946 C CA . GLY A 1 483 ? 11.913 -12.463 13.047 1.00 89.50 483 GLY A CA 1
ATOM 3947 C C . GLY A 1 483 ? 11.169 -11.222 12.539 1.00 89.50 483 GLY A C 1
ATOM 3948 O O . GLY A 1 483 ? 10.146 -10.811 13.084 1.00 89.50 483 GLY A O 1
ATOM 3949 N N . TYR A 1 484 ? 11.672 -10.631 11.449 1.00 89.88 484 TYR A N 1
ATOM 3950 C CA . TYR A 1 484 ? 11.206 -9.342 10.908 1.00 89.88 484 TYR A CA 1
ATOM 3951 C C . TYR A 1 484 ? 9.715 -9.274 10.555 1.00 89.88 484 TYR A C 1
ATOM 3953 O O . TYR A 1 484 ? 9.144 -8.193 10.602 1.00 89.88 484 TYR A O 1
ATOM 3961 N N . PHE A 1 485 ? 9.059 -10.392 10.238 1.00 93.00 485 PHE A N 1
ATOM 3962 C CA . PHE A 1 485 ? 7.627 -10.370 9.924 1.00 93.00 485 PHE A CA 1
ATOM 3963 C C . PHE A 1 485 ? 6.753 -10.033 11.137 1.00 93.00 485 PHE A C 1
ATOM 3965 O O . PHE A 1 485 ? 5.678 -9.469 10.960 1.00 93.00 485 PHE A O 1
ATOM 3972 N N . SER A 1 486 ? 7.241 -10.276 12.360 1.00 94.69 486 SER A N 1
ATOM 3973 C CA . SER A 1 486 ? 6.559 -9.794 13.566 1.00 94.69 486 SER A CA 1
ATOM 3974 C C . SER A 1 486 ? 6.546 -8.266 13.655 1.00 94.69 486 SER A C 1
ATOM 3976 O O . SER A 1 486 ? 5.577 -7.705 14.146 1.00 94.69 486 SER A O 1
ATOM 3978 N N . VAL A 1 487 ? 7.562 -7.582 13.111 1.00 95.69 487 VAL A N 1
ATOM 3979 C CA . VAL A 1 487 ? 7.589 -6.113 13.038 1.00 95.69 487 VAL A CA 1
ATOM 3980 C C . VAL A 1 487 ? 6.444 -5.605 12.169 1.00 95.69 487 VAL A C 1
ATOM 3982 O O . VAL A 1 487 ? 5.680 -4.759 12.617 1.00 95.69 487 VAL A O 1
ATOM 3985 N N . PHE A 1 488 ? 6.294 -6.148 10.956 1.00 94.81 488 PHE A N 1
ATOM 3986 C CA . PHE A 1 488 ? 5.224 -5.737 10.043 1.00 94.81 488 PHE A CA 1
ATOM 3987 C C . PHE A 1 488 ? 3.842 -6.058 10.612 1.00 94.81 488 PHE A C 1
ATOM 3989 O O . PHE A 1 488 ? 2.976 -5.193 10.582 1.00 94.81 488 PHE A O 1
ATOM 3996 N N . GLY A 1 489 ? 3.658 -7.245 11.201 1.00 95.75 489 GLY A N 1
ATOM 3997 C CA . GLY A 1 489 ? 2.400 -7.605 11.857 1.00 95.75 489 GLY A CA 1
ATOM 3998 C C . GLY A 1 489 ? 2.022 -6.656 12.995 1.00 95.75 489 GLY A C 1
ATOM 3999 O O . GLY A 1 489 ? 0.871 -6.250 13.076 1.00 95.75 489 GLY A O 1
ATOM 4000 N N . CYS A 1 490 ? 2.980 -6.248 13.833 1.00 97.88 490 CYS A N 1
ATOM 4001 C CA . CYS A 1 490 ? 2.735 -5.313 14.935 1.00 97.88 490 CYS A CA 1
ATOM 4002 C C . CYS A 1 490 ? 2.496 -3.871 14.465 1.00 97.88 490 CYS A C 1
ATOM 4004 O O . CYS A 1 490 ? 1.574 -3.224 14.946 1.00 97.88 490 CYS A O 1
ATOM 4006 N N . VAL A 1 491 ? 3.304 -3.360 13.532 1.00 97.56 491 VAL A N 1
ATOM 4007 C CA . VAL A 1 491 ? 3.178 -1.974 13.046 1.00 97.56 491 VAL A CA 1
ATOM 4008 C C . VAL A 1 491 ? 1.891 -1.786 12.241 1.00 97.56 491 VAL A C 1
ATOM 4010 O O . VAL A 1 491 ? 1.205 -0.788 12.427 1.00 97.56 491 VAL A O 1
ATOM 4013 N N . LEU A 1 492 ? 1.534 -2.745 11.380 1.00 96.75 492 LEU A N 1
ATOM 4014 C CA . LEU A 1 492 ? 0.283 -2.695 10.610 1.00 96.75 492 LEU A CA 1
ATOM 4015 C C . LEU A 1 492 ? -0.954 -2.953 11.472 1.00 96.75 492 LEU A C 1
ATOM 4017 O O . LEU A 1 492 ? -2.047 -2.527 11.115 1.00 96.75 492 LEU A O 1
ATOM 4021 N N . TYR A 1 493 ? -0.795 -3.659 12.591 1.00 97.56 493 TYR A N 1
ATOM 4022 C CA . TYR A 1 493 ? -1.842 -3.743 13.599 1.00 97.56 493 TYR A CA 1
ATOM 4023 C C . TYR A 1 493 ? -2.034 -2.386 14.290 1.00 97.56 493 TYR A C 1
ATOM 4025 O O . TYR A 1 493 ? -3.160 -1.922 14.359 1.00 97.56 493 TYR A O 1
ATOM 4033 N N . PHE A 1 494 ? -0.945 -1.709 14.680 1.00 97.62 494 PHE A N 1
ATOM 4034 C CA . PHE A 1 494 ? -1.015 -0.387 15.313 1.00 97.62 494 PHE A CA 1
ATOM 4035 C C . PHE A 1 494 ? -1.588 0.715 14.410 1.00 97.62 494 PHE A C 1
ATOM 4037 O O . PHE A 1 494 ? -2.291 1.614 14.864 1.00 97.62 494 PHE A O 1
ATOM 4044 N N . LEU A 1 495 ? -1.239 0.695 13.120 1.00 95.75 495 LEU A N 1
ATOM 4045 C CA . LEU A 1 495 ? -1.722 1.696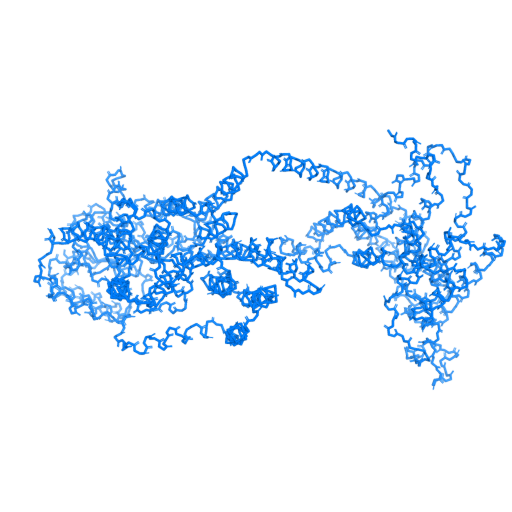 12.166 1.00 95.75 495 LEU A CA 1
ATOM 4046 C C . LEU A 1 495 ? -3.241 1.623 11.969 1.00 95.75 495 LEU A C 1
ATOM 4048 O O . LEU A 1 495 ? -3.871 2.656 11.719 1.00 95.75 495 LEU A O 1
ATOM 4052 N N . PHE A 1 496 ? -3.816 0.425 12.083 1.00 95.50 496 PHE A N 1
ATOM 4053 C CA . PHE A 1 496 ? -5.243 0.202 11.926 1.00 95.50 496 PHE A CA 1
ATOM 4054 C C . PHE A 1 496 ? -6.015 0.636 13.175 1.00 95.50 496 PHE A C 1
ATOM 4056 O O . PHE A 1 496 ? -5.838 0.078 14.252 1.00 95.50 496 PHE A O 1
ATOM 4063 N N . THR A 1 497 ? -6.937 1.580 12.999 1.00 93.50 497 THR A N 1
ATOM 4064 C CA . THR A 1 497 ? -7.921 1.943 14.019 1.00 93.50 497 THR A CA 1
ATOM 4065 C C . THR A 1 497 ? -9.305 1.487 13.533 1.00 93.50 497 THR A C 1
ATOM 4067 O O . THR A 1 497 ? -9.734 1.938 12.471 1.00 93.50 497 THR A O 1
ATOM 4070 N N . PRO A 1 498 ? -10.023 0.617 14.268 1.00 93.44 498 PRO A N 1
ATOM 4071 C CA . PRO A 1 498 ? -11.458 0.377 14.107 1.00 93.44 498 PRO A CA 1
ATOM 4072 C C . PRO A 1 498 ? -12.278 1.616 13.726 1.00 93.44 498 PRO A C 1
ATOM 4074 O O . PRO A 1 498 ? -12.374 2.549 14.520 1.00 93.44 498 PRO A O 1
ATOM 4077 N N . PHE A 1 499 ? -12.885 1.617 12.532 1.00 91.69 499 PHE A N 1
ATOM 4078 C CA . PHE A 1 499 ? -13.696 2.733 12.010 1.00 91.69 499 PHE A CA 1
ATOM 4079 C C . PHE A 1 499 ? -12.958 4.084 11.916 1.00 91.69 499 PHE A C 1
ATOM 4081 O O . PHE A 1 499 ? -13.582 5.116 11.721 1.00 91.69 499 PHE A O 1
ATOM 4088 N N . ASP A 1 500 ? -11.637 4.081 12.092 1.00 90.94 500 ASP A N 1
ATOM 4089 C CA . ASP A 1 500 ? -10.804 5.258 12.355 1.00 90.94 500 ASP A CA 1
ATOM 4090 C C . ASP A 1 500 ? -11.300 6.165 13.500 1.00 90.94 500 ASP A C 1
ATOM 4092 O O . ASP A 1 500 ? -10.972 7.349 13.569 1.00 90.94 500 ASP A O 1
ATOM 4096 N N . ILE A 1 501 ? -12.045 5.594 14.454 1.00 92.06 501 ILE A N 1
ATOM 4097 C CA . ILE A 1 501 ? -12.432 6.275 15.691 1.00 92.06 501 ILE A CA 1
ATOM 4098 C C . ILE A 1 501 ? -11.247 6.202 16.648 1.00 92.06 501 ILE A C 1
ATOM 4100 O O . ILE A 1 501 ? -10.973 5.160 17.246 1.00 92.06 501 ILE A O 1
ATOM 4104 N N . MET A 1 502 ? -10.535 7.316 16.803 1.00 91.94 502 MET A N 1
ATOM 4105 C CA . MET A 1 502 ? -9.318 7.423 17.614 1.00 91.94 502 MET A CA 1
ATOM 4106 C C . MET A 1 502 ? -9.599 7.406 19.126 1.00 91.94 502 MET A C 1
ATOM 4108 O O . MET A 1 502 ? -9.001 8.177 19.859 1.00 91.94 502 MET A O 1
ATOM 4112 N N . ALA A 1 503 ? -10.479 6.533 19.614 1.00 92.25 503 ALA A N 1
ATOM 4113 C CA . ALA A 1 503 ? -10.886 6.451 21.012 1.00 92.25 503 ALA A CA 1
ATOM 4114 C C . ALA A 1 503 ? -10.799 5.017 21.553 1.00 92.25 503 ALA A C 1
ATOM 4116 O O . ALA A 1 503 ? -10.876 4.030 20.814 1.00 92.25 503 ALA A O 1
ATOM 4117 N N . LEU A 1 504 ? -10.685 4.897 22.878 1.00 91.94 504 LEU A N 1
ATOM 4118 C CA . LEU A 1 504 ? -10.879 3.635 23.590 1.00 91.94 504 LEU A CA 1
ATOM 4119 C C . LEU A 1 504 ? -12.379 3.306 23.605 1.00 91.94 504 LEU A C 1
ATOM 4121 O O . LEU A 1 504 ? -13.101 3.660 24.526 1.00 91.94 504 LEU A O 1
ATOM 4125 N N . SER A 1 505 ? -12.847 2.648 22.551 1.00 92.75 505 SER A N 1
ATOM 4126 C CA . SER A 1 505 ? -14.203 2.125 22.405 1.00 92.75 505 SER A CA 1
ATOM 4127 C C . SER A 1 505 ? -14.240 0.645 22.777 1.00 92.75 505 SER A C 1
ATOM 4129 O O . SER A 1 505 ? -13.199 -0.011 22.884 1.00 92.75 505 SER A O 1
ATOM 4131 N N . TYR A 1 506 ? -15.436 0.067 22.905 1.00 92.69 506 TYR A N 1
ATOM 4132 C CA . TYR A 1 506 ? -15.565 -1.389 23.032 1.00 92.69 506 TYR A CA 1
ATOM 4133 C C . TYR A 1 506 ? -14.940 -2.133 21.833 1.00 92.69 506 TYR A C 1
ATOM 4135 O O . TYR A 1 506 ? -14.427 -3.237 21.998 1.00 92.69 506 TYR A O 1
ATOM 4143 N N . ASN A 1 507 ? -14.890 -1.512 20.648 1.00 93.50 507 ASN A N 1
ATOM 4144 C CA . ASN A 1 507 ? -14.257 -2.082 19.460 1.00 93.50 507 ASN A CA 1
ATOM 4145 C C . ASN A 1 507 ? -12.725 -2.135 19.585 1.00 93.50 507 ASN A C 1
ATOM 4147 O O . ASN A 1 507 ? -12.134 -3.205 19.415 1.00 93.50 507 ASN A O 1
ATOM 4151 N N . THR A 1 508 ? -12.080 -1.003 19.895 1.00 94.56 508 THR A N 1
ATOM 4152 C CA . THR A 1 508 ? -10.612 -0.907 20.010 1.00 94.56 508 THR A CA 1
ATOM 4153 C C . THR A 1 508 ? -10.093 -1.654 21.232 1.00 94.56 508 THR A C 1
ATOM 4155 O O . THR A 1 508 ? -9.177 -2.464 21.099 1.00 94.56 508 THR A O 1
ATOM 4158 N N . MET A 1 509 ? -10.724 -1.469 22.398 1.00 96.50 509 MET A N 1
ATOM 4159 C CA . MET A 1 509 ? -10.360 -2.192 23.619 1.00 96.50 509 MET A CA 1
ATOM 4160 C C . MET A 1 509 ? -10.567 -3.697 23.456 1.00 96.50 509 MET A C 1
ATOM 4162 O O . MET A 1 509 ? -9.664 -4.470 23.766 1.00 96.50 509 MET A O 1
ATOM 4166 N N . GLY A 1 510 ? -11.717 -4.129 22.929 1.00 96.19 510 GLY A N 1
ATOM 4167 C CA . GLY A 1 510 ? -11.991 -5.549 22.717 1.00 96.19 510 GLY A CA 1
ATOM 4168 C C . GLY A 1 510 ? -10.982 -6.198 21.766 1.00 96.19 510 GLY A C 1
ATOM 4169 O O . GLY A 1 510 ? -10.476 -7.284 22.055 1.00 96.19 510 GLY A O 1
ATOM 4170 N N . LEU A 1 511 ? -10.620 -5.511 20.675 1.00 96.81 511 LEU A N 1
ATOM 4171 C CA . LEU A 1 511 ? -9.611 -5.985 19.724 1.00 96.81 511 LEU A CA 1
ATOM 4172 C C . LEU A 1 511 ? -8.227 -6.124 20.376 1.00 96.81 511 LEU A C 1
ATOM 4174 O O . LEU A 1 511 ? -7.602 -7.182 20.264 1.00 96.81 511 LEU A O 1
ATOM 4178 N N . ASP A 1 512 ? -7.785 -5.101 21.108 1.00 97.50 512 ASP A N 1
ATOM 4179 C CA . ASP A 1 512 ? -6.503 -5.092 21.817 1.00 97.50 512 ASP A CA 1
ATOM 4180 C C . ASP A 1 512 ? -6.408 -6.170 22.890 1.00 97.50 512 ASP A C 1
ATOM 4182 O O . ASP A 1 512 ? -5.399 -6.875 22.993 1.00 97.50 512 ASP A O 1
ATOM 4186 N N . LEU A 1 513 ? -7.472 -6.343 23.665 1.00 98.25 513 LEU A N 1
ATOM 4187 C CA . LEU A 1 513 ? -7.536 -7.329 24.733 1.00 98.25 513 LEU A CA 1
ATOM 4188 C C . LEU A 1 513 ? -7.575 -8.761 24.182 1.00 98.25 513 LEU A C 1
ATOM 4190 O O . LEU A 1 513 ? -6.908 -9.641 24.735 1.00 98.25 513 LEU A O 1
ATOM 4194 N N . ILE A 1 514 ? -8.261 -9.008 23.059 1.00 97.94 514 ILE A N 1
ATOM 4195 C CA . ILE A 1 514 ? -8.224 -10.301 22.354 1.00 97.94 514 ILE A CA 1
ATOM 4196 C C . ILE A 1 514 ? -6.839 -10.583 21.771 1.00 97.94 514 ILE A C 1
ATOM 4198 O O . ILE A 1 514 ? -6.308 -11.684 21.957 1.00 97.94 514 ILE A O 1
ATOM 4202 N N . ALA A 1 515 ? -6.221 -9.605 21.108 1.00 98.06 515 ALA A N 1
ATOM 4203 C CA . ALA A 1 515 ? -4.879 -9.756 20.557 1.00 98.06 515 ALA A CA 1
ATOM 4204 C C . ALA A 1 515 ? -3.853 -10.046 21.666 1.00 98.06 515 ALA A C 1
ATOM 4206 O O . ALA A 1 515 ? -3.052 -10.981 21.552 1.00 98.06 515 ALA A O 1
ATOM 4207 N N . LEU A 1 516 ? -3.918 -9.303 22.774 1.00 98.12 516 LEU A N 1
ATOM 4208 C CA . LEU A 1 516 ? -3.062 -9.499 23.941 1.00 98.12 516 LEU A CA 1
ATOM 4209 C C . LEU A 1 516 ? -3.273 -10.881 24.570 1.00 98.12 516 LEU A C 1
ATOM 4211 O O . LEU A 1 516 ? -2.294 -11.593 24.810 1.00 98.12 516 LEU A O 1
ATOM 4215 N N . THR A 1 517 ? -4.529 -11.291 24.773 1.00 98.19 517 THR A N 1
ATOM 4216 C CA . THR A 1 517 ? -4.888 -12.629 25.271 1.00 98.19 517 THR A CA 1
ATOM 4217 C C . THR A 1 517 ? -4.237 -13.708 24.417 1.00 98.19 517 THR A C 1
ATOM 4219 O O . THR A 1 517 ? -3.509 -14.566 24.927 1.00 98.19 517 THR A O 1
ATOM 4222 N N . GLY A 1 518 ? -4.457 -13.644 23.103 1.00 97.19 518 GLY A N 1
ATOM 4223 C CA . GLY A 1 518 ? -4.008 -14.674 22.183 1.00 97.19 518 GLY A CA 1
ATOM 4224 C C . GLY A 1 518 ? -2.493 -14.778 22.080 1.00 97.19 518 GLY A C 1
ATOM 4225 O O . GLY A 1 518 ? -1.956 -15.888 22.081 1.00 97.19 518 GLY A O 1
ATOM 4226 N N . VAL A 1 519 ? -1.787 -13.644 22.051 1.00 97.69 519 VAL A N 1
ATOM 4227 C CA . VAL A 1 519 ? -0.317 -13.596 21.979 1.00 97.69 519 VAL A CA 1
ATOM 4228 C C . VAL A 1 519 ? 0.330 -14.059 23.282 1.00 97.69 519 VAL A C 1
ATOM 4230 O O . VAL A 1 519 ? 1.319 -14.802 23.245 1.00 97.69 519 VAL A O 1
ATOM 4233 N N . LEU A 1 520 ? -0.197 -13.648 24.439 1.00 97.19 520 LEU A N 1
ATOM 4234 C CA . LEU A 1 520 ? 0.318 -14.097 25.733 1.00 97.19 520 LEU A CA 1
ATOM 4235 C C . LEU A 1 520 ? 0.135 -15.605 25.888 1.00 97.19 520 LEU A C 1
ATOM 4237 O O . LEU A 1 520 ? 1.112 -16.285 26.189 1.00 97.19 520 LEU A O 1
ATOM 4241 N N . MET A 1 521 ? -1.050 -16.133 25.575 1.00 95.25 521 MET A N 1
ATOM 4242 C CA . MET A 1 521 ? -1.326 -17.575 25.597 1.00 95.25 521 MET A CA 1
ATOM 4243 C C . MET A 1 521 ? -0.446 -18.360 24.618 1.00 95.25 521 MET A C 1
ATOM 4245 O O . MET A 1 521 ? 0.077 -19.416 24.977 1.00 95.25 521 MET A O 1
ATOM 4249 N N . ALA A 1 522 ? -0.223 -17.830 23.410 1.00 94.38 522 ALA A N 1
ATOM 4250 C CA . ALA A 1 522 ? 0.579 -18.489 22.377 1.00 94.38 522 ALA A CA 1
ATOM 4251 C C . ALA A 1 522 ? 2.067 -18.575 22.726 1.00 94.38 522 ALA A C 1
ATOM 4253 O O . ALA A 1 522 ? 2.795 -19.436 22.234 1.00 94.38 522 ALA A O 1
ATOM 4254 N N . THR A 1 523 ? 2.556 -17.604 23.497 1.00 93.81 523 THR A N 1
ATOM 4255 C CA . THR A 1 523 ? 3.987 -17.428 23.756 1.00 93.81 523 THR A CA 1
ATOM 4256 C C . THR A 1 523 ? 4.363 -17.664 25.207 1.00 93.81 523 THR A C 1
ATOM 4258 O O . THR A 1 523 ? 5.539 -17.488 25.541 1.00 93.81 523 THR A O 1
ATOM 4261 N N . ALA A 1 524 ? 3.405 -18.000 26.070 1.00 90.44 524 ALA A N 1
ATOM 4262 C CA . ALA A 1 524 ? 3.637 -18.239 27.482 1.00 90.44 524 ALA A CA 1
ATOM 4263 C C . ALA A 1 524 ? 4.644 -19.374 27.676 1.00 90.44 524 ALA A C 1
ATOM 4265 O O . ALA A 1 524 ? 4.607 -20.407 27.016 1.00 90.44 524 ALA A O 1
ATOM 4266 N N . ASP A 1 525 ? 5.542 -19.168 28.631 1.00 88.50 525 ASP A N 1
ATOM 4267 C CA . ASP A 1 525 ? 6.191 -20.288 29.290 1.00 88.50 525 ASP A CA 1
ATOM 4268 C C . ASP A 1 525 ? 5.168 -20.827 30.294 1.00 88.50 525 ASP A C 1
ATOM 4270 O O . ASP A 1 525 ? 4.906 -20.169 31.300 1.00 88.50 525 ASP A O 1
ATOM 4274 N N . TYR A 1 526 ? 4.548 -21.973 29.996 1.00 88.38 526 TYR A N 1
ATOM 4275 C CA . TYR A 1 526 ? 3.448 -22.541 30.791 1.00 88.38 526 TYR A CA 1
ATOM 4276 C C . TYR A 1 526 ? 3.859 -22.942 32.222 1.00 88.38 526 TYR A C 1
ATOM 4278 O O . TYR A 1 526 ? 3.008 -23.275 33.051 1.00 88.38 526 TYR A O 1
ATOM 4286 N N . SER A 1 527 ? 5.154 -22.879 32.558 1.00 84.56 527 SER A N 1
ATOM 4287 C CA . SER A 1 527 ? 5.616 -22.966 33.946 1.00 84.56 527 SER A CA 1
ATOM 4288 C C . SER A 1 527 ? 5.328 -21.686 34.748 1.00 84.56 527 SER A C 1
ATOM 4290 O O . SER A 1 527 ? 5.123 -21.750 35.964 1.00 84.56 527 SER A O 1
ATOM 4292 N N . LYS A 1 528 ? 5.261 -20.529 34.077 1.00 89.62 528 LYS A N 1
ATOM 4293 C CA . LYS A 1 528 ? 5.068 -19.207 34.680 1.00 89.62 528 LYS A CA 1
ATOM 4294 C C . LYS A 1 528 ? 3.587 -18.850 34.748 1.00 89.62 528 LYS A C 1
ATOM 4296 O O . LYS A 1 528 ? 2.876 -18.849 33.751 1.00 89.62 528 LYS A O 1
ATOM 4301 N N . LYS A 1 529 ? 3.144 -18.462 35.943 1.00 94.00 529 LYS A N 1
ATOM 4302 C CA . LYS A 1 529 ? 1.734 -18.170 36.245 1.00 94.00 529 LYS A CA 1
ATOM 4303 C C . LYS A 1 529 ? 1.285 -16.812 35.698 1.00 94.00 529 LYS A C 1
ATOM 4305 O O . LYS A 1 529 ? 0.192 -16.692 35.160 1.00 94.00 529 LYS A O 1
ATOM 4310 N N . LEU A 1 530 ? 2.144 -15.795 35.809 1.00 94.12 530 LEU A N 1
ATOM 4311 C CA . LEU A 1 530 ? 1.773 -14.402 35.549 1.00 94.12 530 LEU A CA 1
ATOM 4312 C C . LEU A 1 530 ? 1.270 -14.137 34.113 1.00 94.12 530 LEU A C 1
ATOM 4314 O O . LEU A 1 530 ? 0.214 -13.526 33.990 1.00 94.12 530 LEU A O 1
ATOM 4318 N N . PRO A 1 531 ? 1.918 -14.618 33.027 1.00 93.62 531 PRO A N 1
ATOM 4319 C CA . PRO A 1 531 ? 1.400 -14.405 31.671 1.00 93.62 531 PRO A CA 1
ATOM 4320 C C . PRO A 1 531 ? 0.013 -15.020 31.446 1.00 93.62 531 PRO A C 1
ATOM 4322 O O . PRO A 1 531 ? -0.795 -14.448 30.722 1.00 93.62 531 PRO A O 1
ATOM 4325 N N . LEU A 1 532 ? -0.263 -16.159 32.090 1.00 96.44 532 LEU A N 1
ATOM 4326 C CA . LEU A 1 532 ? -1.545 -16.856 31.997 1.00 96.44 532 LEU A CA 1
ATOM 4327 C C . LEU A 1 532 ? -2.642 -16.090 32.745 1.00 96.44 532 LEU A C 1
ATOM 4329 O O . LEU A 1 532 ? -3.714 -15.863 32.192 1.00 96.44 532 LEU A O 1
ATOM 4333 N N . ILE A 1 533 ? -2.342 -15.607 33.954 1.00 97.75 533 ILE A N 1
ATOM 4334 C CA . ILE A 1 533 ? -3.254 -14.759 34.735 1.00 97.75 533 ILE A CA 1
ATOM 4335 C C . ILE A 1 533 ? -3.558 -13.460 33.975 1.00 97.75 533 ILE A C 1
ATOM 4337 O O . ILE A 1 533 ? -4.721 -13.105 33.817 1.00 97.75 533 ILE A O 1
ATOM 4341 N N . ILE A 1 534 ? -2.541 -12.782 33.429 1.00 97.38 534 ILE A N 1
ATOM 4342 C CA . ILE A 1 534 ? -2.742 -11.557 32.635 1.00 97.38 534 ILE A CA 1
ATOM 4343 C C . ILE A 1 534 ? -3.583 -11.847 31.388 1.00 97.38 534 ILE A C 1
ATOM 4345 O O . ILE A 1 534 ? -4.459 -11.057 31.057 1.00 97.38 534 ILE A O 1
ATOM 4349 N N . SER A 1 535 ? -3.369 -12.980 30.709 1.00 97.38 535 SER A N 1
ATOM 4350 C CA . SER A 1 535 ? -4.192 -13.342 29.549 1.00 97.38 535 SER A CA 1
ATOM 4351 C C . SER A 1 535 ? -5.657 -13.602 29.912 1.00 97.38 535 SER A C 1
ATOM 4353 O O . SER A 1 535 ? -6.539 -13.203 29.162 1.00 97.38 535 SER A O 1
ATOM 4355 N N . GLY A 1 536 ? -5.928 -14.195 31.078 1.00 97.88 536 GLY A N 1
ATOM 4356 C CA . GLY A 1 536 ? -7.288 -14.363 31.588 1.00 97.88 536 GLY A CA 1
ATOM 4357 C C . GLY A 1 536 ? -7.957 -13.042 31.954 1.00 97.88 536 GLY A C 1
ATOM 4358 O O . GLY A 1 536 ? -9.117 -12.822 31.618 1.00 97.88 536 GLY A O 1
ATOM 4359 N N . LEU A 1 537 ? -7.205 -12.139 32.590 1.00 98.19 537 LEU A N 1
ATOM 4360 C CA . LEU A 1 537 ? -7.663 -10.788 32.914 1.00 98.19 537 LEU A CA 1
ATOM 4361 C C . LEU A 1 537 ? -7.984 -9.998 31.639 1.00 98.19 537 LEU A C 1
ATOM 4363 O O . LEU A 1 537 ? -9.053 -9.402 31.541 1.00 98.19 537 LEU A O 1
ATOM 4367 N N . ALA A 1 538 ? -7.098 -10.043 30.639 1.00 98.19 538 ALA A N 1
ATOM 4368 C CA . ALA A 1 538 ? -7.326 -9.403 29.348 1.00 98.19 538 ALA A CA 1
ATOM 4369 C C . ALA A 1 538 ? -8.566 -9.979 28.648 1.00 98.19 538 ALA A C 1
ATOM 4371 O O . ALA A 1 538 ? -9.409 -9.221 28.177 1.00 98.19 538 ALA A O 1
ATOM 4372 N N . PHE A 1 539 ? -8.733 -11.304 28.647 1.00 98.38 539 PHE A N 1
ATOM 4373 C CA . PHE A 1 539 ? -9.905 -11.946 28.058 1.00 98.38 539 PHE A CA 1
ATOM 4374 C C . PHE A 1 539 ? -11.208 -11.532 28.749 1.00 98.38 539 PHE A C 1
ATOM 4376 O O . PHE A 1 539 ? -12.179 -11.218 28.069 1.00 98.38 539 PHE A O 1
ATOM 4383 N N . ALA A 1 540 ? -11.237 -11.479 30.084 1.00 98.19 540 ALA A N 1
ATOM 4384 C CA . ALA A 1 540 ? -12.403 -10.987 30.817 1.00 98.19 540 ALA A CA 1
ATOM 4385 C C . ALA A 1 540 ? -12.711 -9.517 30.485 1.00 98.19 540 ALA A C 1
ATOM 4387 O O . ALA A 1 540 ? -13.875 -9.162 30.319 1.00 98.19 540 ALA A O 1
ATOM 4388 N N . GLY A 1 541 ? -11.689 -8.680 30.285 1.00 97.69 541 GLY A N 1
ATOM 4389 C CA . GLY A 1 541 ? -11.877 -7.322 29.774 1.00 97.69 541 GLY A CA 1
ATOM 4390 C C . GLY A 1 541 ? -12.488 -7.310 28.367 1.00 97.69 541 GLY A C 1
ATOM 4391 O O . GLY A 1 541 ? -13.422 -6.559 28.111 1.00 97.69 541 GLY A O 1
ATOM 4392 N N . ALA A 1 542 ? -12.039 -8.196 27.472 1.00 97.50 542 ALA A N 1
ATOM 4393 C CA . ALA A 1 542 ? -12.644 -8.342 26.148 1.00 97.50 542 ALA A CA 1
ATOM 4394 C C . ALA A 1 542 ? -14.112 -8.804 26.222 1.00 97.50 542 ALA A C 1
ATOM 4396 O O . ALA A 1 542 ? -14.927 -8.350 25.424 1.00 97.50 542 ALA A O 1
ATOM 4397 N N . VAL A 1 543 ? -14.475 -9.650 27.195 1.00 97.12 543 VAL A N 1
ATOM 4398 C CA . VAL A 1 543 ? -15.874 -10.042 27.453 1.00 97.12 543 VAL A CA 1
ATOM 4399 C C . VAL A 1 543 ? -16.720 -8.841 27.886 1.00 97.12 543 VAL A C 1
ATOM 4401 O O . VAL A 1 543 ? -17.859 -8.727 27.443 1.00 97.12 543 VAL A O 1
ATOM 4404 N N . LEU A 1 544 ? -16.177 -7.909 28.676 1.00 96.44 544 LEU A N 1
ATOM 4405 C CA . LEU A 1 544 ? -16.876 -6.655 28.998 1.00 96.44 544 LEU A CA 1
ATOM 4406 C C . LEU A 1 544 ? -17.086 -5.770 27.757 1.00 96.44 544 LEU A C 1
ATOM 4408 O O . LEU A 1 544 ? -18.054 -5.020 27.701 1.00 96.44 544 LEU A O 1
ATOM 4412 N N . CYS A 1 545 ? -16.222 -5.869 26.743 1.00 95.56 545 CYS A N 1
ATOM 4413 C CA . CYS A 1 545 ? -16.422 -5.206 25.452 1.00 95.56 545 CYS A CA 1
ATOM 4414 C C . CYS A 1 545 ? -17.407 -5.948 24.530 1.00 95.56 545 CYS A C 1
ATOM 4416 O O . CYS A 1 545 ? -18.127 -5.312 23.767 1.00 95.56 545 CYS A O 1
ATOM 4418 N N . CYS A 1 546 ? -17.438 -7.282 24.576 1.00 94.56 546 CYS A N 1
ATOM 4419 C CA . CYS A 1 546 ? -18.327 -8.121 23.773 1.00 94.56 546 CYS A CA 1
ATOM 4420 C C . CYS A 1 546 ? -18.780 -9.347 24.590 1.00 94.56 546 CYS A C 1
ATOM 4422 O O . CYS A 1 546 ? -18.084 -10.370 24.610 1.00 94.56 546 CYS A O 1
ATOM 4424 N N . PRO A 1 547 ? -19.965 -9.299 25.231 1.00 92.56 547 PRO A N 1
ATOM 4425 C CA . PRO A 1 547 ? -20.427 -10.363 26.130 1.00 92.56 547 PRO A CA 1
ATOM 4426 C C . PRO A 1 547 ? -20.534 -11.750 25.484 1.00 92.56 547 PRO A C 1
ATOM 4428 O O . PRO A 1 547 ? -20.334 -12.765 26.153 1.00 92.56 547 PRO A O 1
ATOM 4431 N N . TYR A 1 548 ? -20.766 -11.820 24.167 1.00 91.44 548 TYR A N 1
ATOM 4432 C CA . TYR A 1 548 ? -20.800 -13.082 23.419 1.00 91.44 548 TYR A CA 1
ATOM 4433 C C . TYR A 1 548 ? -19.481 -13.868 23.499 1.00 91.44 548 TYR A C 1
ATOM 4435 O O . TYR A 1 548 ? -19.501 -15.095 23.368 1.00 91.44 548 TYR A O 1
ATOM 4443 N N . LEU A 1 549 ? -18.344 -13.220 23.789 1.00 94.62 549 LEU A N 1
ATOM 4444 C CA . LEU A 1 549 ? -17.064 -13.899 24.016 1.00 94.62 549 LEU A CA 1
ATOM 4445 C C . LEU A 1 549 ? -17.080 -14.849 25.221 1.00 94.62 549 LEU A C 1
ATOM 4447 O O . LEU A 1 549 ? -16.266 -15.771 25.261 1.00 94.62 549 LEU A O 1
ATOM 4451 N N . ALA A 1 550 ? -18.023 -14.718 26.160 1.00 94.62 550 ALA A N 1
ATOM 4452 C CA . ALA A 1 550 ? -18.193 -15.696 27.237 1.00 94.62 550 ALA A CA 1
ATOM 4453 C C . ALA A 1 550 ? -18.417 -17.124 26.692 1.00 94.62 550 ALA A C 1
ATOM 4455 O O . ALA A 1 550 ? -17.951 -18.100 27.279 1.00 94.62 550 ALA A O 1
ATOM 4456 N N . THR A 1 551 ? -19.034 -17.265 25.513 1.00 93.19 551 THR A N 1
ATOM 4457 C CA . THR A 1 551 ? -19.179 -18.568 24.837 1.00 93.19 551 THR A CA 1
ATOM 4458 C C . THR A 1 551 ? -17.833 -19.162 24.410 1.00 93.19 551 THR A C 1
ATOM 4460 O O . THR A 1 551 ? -17.645 -20.376 24.465 1.00 93.19 551 THR A O 1
ATOM 4463 N N . VAL A 1 552 ? -16.849 -18.325 24.063 1.00 94.56 552 VAL A N 1
ATOM 4464 C CA . VAL A 1 552 ? -15.488 -18.758 23.712 1.00 94.56 552 VAL A CA 1
ATOM 4465 C C . VAL A 1 552 ? -14.751 -19.307 24.932 1.00 94.56 552 VAL A C 1
ATOM 4467 O O . VAL A 1 552 ? -14.000 -20.273 24.808 1.00 94.56 552 VAL A O 1
ATOM 4470 N N . TYR A 1 553 ? -15.017 -18.770 26.126 1.00 95.81 553 TYR A N 1
ATOM 4471 C CA . TYR A 1 553 ? -14.520 -19.355 27.373 1.00 95.81 553 TYR A CA 1
ATOM 4472 C C . TYR A 1 553 ? -15.071 -20.769 27.594 1.00 95.81 553 TYR A C 1
ATOM 4474 O O . TYR A 1 553 ? -14.306 -21.685 27.896 1.00 95.81 553 TYR A O 1
ATOM 4482 N N . VAL A 1 554 ? -16.369 -20.984 27.348 1.00 95.44 554 VAL A N 1
ATOM 4483 C CA . VAL A 1 554 ? -16.984 -22.322 27.405 1.00 95.44 554 VAL A CA 1
ATOM 4484 C C . VAL A 1 554 ? -16.363 -23.260 26.366 1.00 95.44 554 VAL A C 1
ATOM 4486 O O . VAL A 1 554 ? -16.026 -24.399 26.688 1.00 95.44 554 VAL A O 1
ATOM 4489 N N . MET A 1 555 ? -16.118 -22.787 25.141 1.00 93.81 555 MET A N 1
ATOM 4490 C CA . MET A 1 555 ? -15.399 -23.573 24.130 1.00 93.81 555 MET A CA 1
ATOM 4491 C C . MET A 1 555 ? -13.979 -23.941 24.582 1.00 93.81 555 MET A C 1
ATOM 4493 O O . MET A 1 555 ? -13.521 -25.052 24.314 1.00 93.81 555 MET A O 1
ATOM 4497 N N . TYR A 1 556 ? -13.289 -23.055 25.305 1.00 94.31 556 TYR A N 1
ATOM 4498 C CA . TYR A 1 556 ? -11.975 -23.353 25.869 1.00 94.31 556 TYR A CA 1
ATOM 4499 C C . TYR A 1 556 ? -12.049 -24.419 26.975 1.00 94.31 556 TYR A C 1
ATOM 4501 O O . TYR A 1 556 ? -11.217 -25.326 26.980 1.00 94.31 556 TYR A O 1
ATOM 4509 N N . ILE A 1 557 ? -13.079 -24.399 27.834 1.00 95.25 557 ILE A N 1
ATOM 4510 C CA . ILE A 1 557 ? -13.354 -25.478 28.807 1.00 95.25 557 ILE A CA 1
ATOM 4511 C C . ILE A 1 557 ? -13.525 -26.818 28.087 1.00 95.25 557 ILE A C 1
ATOM 4513 O O . ILE A 1 557 ? -12.887 -27.806 28.454 1.00 95.25 557 ILE A O 1
ATOM 4517 N N . ILE A 1 558 ? -14.351 -26.850 27.037 1.00 93.88 558 ILE A N 1
ATOM 4518 C CA . ILE A 1 558 ? -14.590 -28.062 26.244 1.00 93.88 558 ILE A CA 1
ATOM 4519 C C . ILE A 1 558 ? -13.277 -28.550 25.622 1.00 93.88 558 ILE A C 1
ATOM 4521 O O . ILE A 1 558 ? -12.956 -29.734 25.721 1.00 93.88 558 ILE A O 1
ATOM 4525 N N . ALA A 1 559 ? -12.473 -27.653 25.043 1.00 91.50 559 ALA A N 1
ATOM 4526 C CA . ALA A 1 559 ? -11.179 -27.998 24.458 1.00 91.50 559 ALA A CA 1
ATOM 4527 C C . ALA A 1 559 ? -10.197 -28.577 25.493 1.00 91.50 559 ALA A C 1
ATOM 4529 O O . ALA A 1 559 ? -9.506 -29.553 25.201 1.00 91.50 559 ALA A O 1
ATOM 4530 N N . VAL A 1 560 ? -10.165 -28.030 26.712 1.00 92.19 560 VAL A N 1
ATOM 4531 C CA . VAL A 1 560 ? -9.366 -28.551 27.838 1.00 92.19 560 VAL A CA 1
ATOM 4532 C C . VAL A 1 560 ? -9.863 -29.934 28.273 1.00 92.19 560 VAL A C 1
ATOM 4534 O O . VAL A 1 560 ? -9.050 -30.830 28.503 1.00 92.19 560 VAL A O 1
ATOM 4537 N N . GLY A 1 561 ? -11.182 -30.144 28.333 1.00 90.44 561 GLY A N 1
ATOM 4538 C CA . GLY A 1 561 ? -11.790 -31.442 28.644 1.00 90.44 561 GLY A CA 1
ATOM 4539 C C . GLY A 1 561 ? -11.462 -32.512 27.601 1.00 90.44 561 GLY A C 1
ATOM 4540 O O . GLY A 1 561 ? -10.981 -33.592 27.948 1.00 90.44 561 GLY A O 1
ATOM 4541 N N . VAL A 1 562 ? -11.626 -32.190 26.313 1.00 88.06 562 VAL A N 1
ATOM 4542 C CA . VAL A 1 562 ? -11.241 -33.068 25.194 1.00 88.06 562 VAL A CA 1
ATOM 4543 C C . VAL A 1 562 ? -9.750 -33.380 25.252 1.00 88.06 562 VAL A C 1
ATOM 4545 O O . VAL A 1 562 ? -9.360 -34.543 25.154 1.00 88.06 562 VAL A O 1
ATOM 4548 N N . HIS A 1 563 ? -8.907 -32.370 25.473 1.00 87.06 563 HIS A N 1
ATOM 4549 C CA . HIS A 1 563 ? -7.467 -32.559 25.611 1.00 87.06 563 HIS A CA 1
ATOM 4550 C C . HIS A 1 563 ? -7.119 -33.503 26.770 1.00 87.06 563 HIS A C 1
ATOM 4552 O O . HIS A 1 563 ? -6.300 -34.404 26.595 1.00 87.06 563 HIS A O 1
ATOM 4558 N N . TYR A 1 564 ? -7.768 -33.362 27.927 1.00 85.88 564 TYR A N 1
ATOM 4559 C CA . TYR A 1 564 ? -7.559 -34.239 29.079 1.00 85.88 564 TYR A CA 1
ATOM 4560 C C . TYR A 1 564 ? -7.909 -35.706 28.783 1.00 85.88 564 TYR A C 1
ATOM 4562 O O . TYR A 1 564 ? -7.156 -36.604 29.170 1.00 85.88 564 TYR A O 1
ATOM 4570 N N . VAL A 1 565 ? -9.013 -35.955 28.070 1.00 85.50 565 VAL A N 1
ATOM 4571 C CA . VAL A 1 565 ? -9.436 -37.308 27.668 1.00 85.50 565 VAL A CA 1
ATOM 4572 C C . VAL A 1 565 ? -8.476 -37.889 26.628 1.00 85.50 565 VAL A C 1
ATOM 4574 O O . VAL A 1 565 ? -7.967 -38.997 26.800 1.00 85.50 565 VAL A O 1
ATOM 4577 N N . VAL A 1 566 ? -8.160 -37.127 25.577 1.00 82.00 566 VAL A N 1
ATOM 4578 C CA . VAL A 1 566 ? -7.310 -37.582 24.464 1.00 82.00 566 VAL A CA 1
ATOM 4579 C C . VAL A 1 566 ? -5.862 -37.800 24.907 1.00 82.00 566 VAL A C 1
ATOM 4581 O O . VAL A 1 566 ? -5.240 -38.761 24.449 1.00 82.00 566 VAL A O 1
ATOM 4584 N N . LYS A 1 567 ? -5.331 -36.998 25.846 1.00 74.75 567 LYS A N 1
ATOM 4585 C CA . LYS A 1 567 ? -3.963 -37.144 26.390 1.00 74.75 567 LYS A CA 1
ATOM 4586 C C . LYS A 1 567 ? -3.712 -38.537 26.990 1.00 74.75 567 LYS A C 1
ATOM 4588 O O . LYS A 1 567 ? -2.572 -38.998 26.989 1.00 74.75 567 LYS A O 1
ATOM 4593 N N . LYS A 1 568 ? -4.761 -39.231 27.450 1.00 73.00 568 LYS A N 1
ATOM 4594 C CA . LYS A 1 568 ? -4.696 -40.591 28.019 1.00 73.00 568 LYS A CA 1
ATOM 4595 C C . LYS A 1 568 ? -4.794 -41.722 26.981 1.00 73.00 568 LYS A C 1
ATOM 4597 O O . LYS A 1 568 ? -4.697 -42.886 27.351 1.00 73.00 568 LYS A O 1
ATOM 4602 N N . THR A 1 569 ? -4.982 -41.407 25.699 1.00 73.88 569 THR A N 1
ATOM 4603 C CA . THR A 1 569 ? -5.172 -42.396 24.622 1.00 73.88 569 THR A CA 1
ATOM 4604 C C . THR A 1 569 ? -3.950 -42.505 23.703 1.00 73.88 569 THR A C 1
ATOM 4606 O O . THR A 1 569 ? -3.135 -41.586 23.612 1.00 73.88 569 THR A O 1
ATOM 4609 N N . ALA A 1 570 ? -3.839 -43.606 22.948 1.00 65.56 570 ALA A N 1
ATOM 4610 C CA . ALA A 1 570 ? -2.768 -43.805 21.962 1.00 65.56 570 ALA A CA 1
ATOM 4611 C C . ALA A 1 570 ? -2.762 -42.756 20.820 1.00 65.56 570 ALA A C 1
ATOM 4613 O O . ALA A 1 570 ? -1.728 -42.558 20.179 1.00 65.56 570 ALA A O 1
ATOM 4614 N N . LEU A 1 571 ? -3.874 -42.031 20.613 1.00 60.75 571 LEU A N 1
ATOM 4615 C CA . LEU A 1 571 ? -4.002 -40.899 19.677 1.00 60.75 571 LEU A CA 1
ATOM 4616 C C . LEU A 1 571 ? -3.106 -39.698 20.047 1.00 60.75 571 LEU A C 1
ATOM 4618 O O . LEU A 1 571 ? -2.849 -38.832 19.209 1.00 60.75 571 LEU A O 1
ATOM 4622 N N . ASN A 1 572 ? -2.592 -39.650 21.281 1.00 60.25 572 ASN A N 1
ATOM 4623 C CA . ASN A 1 572 ? -1.799 -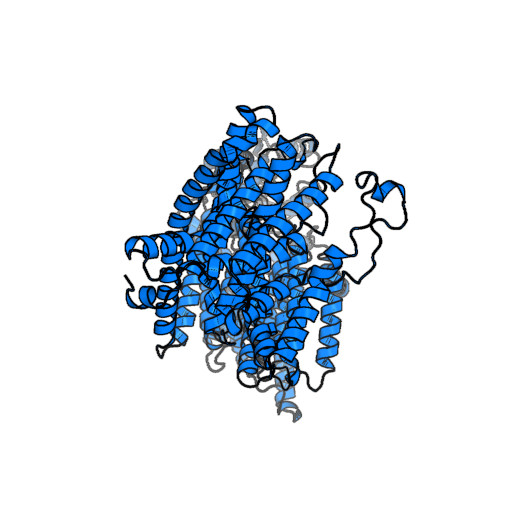38.538 21.804 1.00 60.25 572 ASN A CA 1
ATOM 4624 C C . ASN A 1 572 ? -0.429 -38.363 21.112 1.00 60.25 572 ASN A C 1
ATOM 4626 O O . ASN A 1 572 ? 0.075 -37.247 21.026 1.00 60.25 572 ASN A O 1
ATOM 4630 N N . LYS A 1 573 ? 0.166 -39.423 20.541 1.00 54.16 573 LYS A N 1
ATOM 4631 C CA . LYS A 1 573 ? 1.574 -39.397 20.084 1.00 54.16 573 LYS A CA 1
ATOM 4632 C C . LYS A 1 573 ? 1.921 -38.320 19.036 1.00 54.16 573 LYS A C 1
ATOM 4634 O O . LYS A 1 573 ? 3.097 -38.007 18.914 1.00 54.16 573 LYS A O 1
ATOM 4639 N N . ASN A 1 574 ? 0.952 -37.726 18.321 1.00 52.22 574 ASN A N 1
ATOM 4640 C CA . ASN A 1 574 ? 1.228 -36.758 17.240 1.00 52.22 574 ASN A CA 1
ATOM 4641 C C . ASN A 1 574 ? 0.385 -35.454 17.238 1.00 52.22 574 ASN A C 1
ATOM 4643 O O . ASN A 1 574 ? 0.723 -34.506 16.514 1.00 52.22 574 ASN A O 1
ATOM 4647 N N . VAL A 1 575 ? -0.705 -35.358 18.013 1.00 53.66 575 VAL A N 1
ATOM 4648 C CA . VAL A 1 575 ? -1.722 -34.298 17.808 1.00 53.66 575 VAL A CA 1
ATOM 4649 C C . VAL A 1 575 ? -1.725 -33.216 18.903 1.00 53.66 575 VAL A C 1
ATOM 4651 O O . VAL A 1 575 ? -1.832 -32.039 18.556 1.00 53.66 575 VAL A O 1
ATOM 4654 N N . PHE A 1 576 ? -1.483 -33.551 20.178 1.00 59.84 576 PHE A N 1
ATOM 4655 C CA . PHE A 1 576 ? -1.684 -32.634 21.317 1.00 59.84 576 PHE A CA 1
ATOM 4656 C C . PHE A 1 576 ? -0.510 -32.583 22.323 1.00 59.84 576 PHE A C 1
ATOM 4658 O O . PHE A 1 576 ? -0.683 -32.769 23.519 1.00 59.84 576 PHE A O 1
ATOM 4665 N N . ASN A 1 577 ? 0.704 -32.269 21.861 1.00 67.00 577 ASN A N 1
ATOM 4666 C CA . ASN A 1 577 ? 1.869 -32.084 22.750 1.00 67.00 577 ASN A CA 1
ATOM 4667 C C . ASN A 1 577 ? 1.971 -30.683 23.400 1.00 67.00 577 ASN A C 1
ATOM 4669 O O . ASN A 1 577 ? 3.000 -30.357 23.986 1.00 67.00 577 ASN A O 1
ATOM 4673 N N . SER A 1 578 ? 0.945 -29.834 23.277 1.00 79.75 578 SER A N 1
ATOM 4674 C CA . SER A 1 578 ? 0.974 -28.462 23.799 1.00 79.75 578 SER A CA 1
ATOM 4675 C C . SER A 1 578 ? 0.298 -28.365 25.166 1.00 79.75 578 SER A C 1
ATOM 4677 O O . SER A 1 578 ? -0.824 -28.833 25.346 1.00 79.75 578 SER A O 1
ATOM 4679 N N . GLU A 1 579 ? 0.938 -27.684 26.117 1.00 87.31 579 GLU A N 1
ATOM 4680 C CA . GLU A 1 579 ? 0.360 -27.405 27.440 1.00 87.31 579 GLU A CA 1
ATOM 4681 C C . GLU A 1 579 ? -0.679 -26.262 27.412 1.00 87.31 579 GLU A C 1
ATOM 4683 O O . GLU A 1 579 ? -1.268 -25.947 28.450 1.00 87.31 579 GLU A O 1
ATOM 4688 N N . LEU A 1 580 ? -0.959 -25.675 26.236 1.00 90.12 580 LEU A N 1
ATOM 4689 C CA . LEU A 1 580 ? -1.988 -24.647 26.035 1.00 90.12 580 LEU A CA 1
ATOM 4690 C C . LEU A 1 580 ? -3.357 -25.085 26.574 1.00 90.12 580 LEU A C 1
ATOM 4692 O O . LEU A 1 580 ? -4.004 -24.321 27.273 1.00 90.12 580 LEU A O 1
ATOM 4696 N N . PHE A 1 581 ? -3.771 -26.324 26.294 1.00 91.50 581 PHE A N 1
ATOM 4697 C CA . PHE A 1 581 ? -5.064 -26.876 26.720 1.00 91.50 581 PHE A CA 1
ATOM 4698 C C . PHE A 1 581 ? -4.963 -27.706 28.009 1.00 91.50 581 PHE A C 1
ATOM 4700 O O . PHE A 1 581 ? -5.815 -28.550 28.289 1.00 91.50 581 PHE A O 1
ATOM 4707 N N . SER A 1 582 ? -3.890 -27.552 28.787 1.00 90.81 582 SER A N 1
ATOM 4708 C CA . SER A 1 582 ? -3.763 -28.257 30.062 1.00 90.81 582 SER A CA 1
ATOM 4709 C C . SER A 1 582 ? -4.701 -27.666 31.118 1.00 90.81 582 SER A C 1
ATOM 4711 O O . SER A 1 582 ? -4.969 -26.463 31.135 1.00 90.81 582 SER A O 1
ATOM 4713 N N . ILE A 1 583 ? -5.145 -28.504 32.061 1.00 91.62 583 ILE A N 1
ATOM 4714 C CA . ILE A 1 583 ? -5.954 -28.055 33.207 1.00 91.62 583 ILE A CA 1
ATOM 4715 C C . ILE A 1 583 ? -5.205 -26.977 34.000 1.00 91.62 583 ILE A C 1
ATOM 4717 O O . ILE A 1 583 ? -5.797 -25.985 34.408 1.00 91.62 583 ILE A O 1
ATOM 4721 N N . LYS A 1 584 ? -3.886 -27.123 34.177 1.00 92.12 584 LYS A N 1
ATOM 4722 C CA . LYS A 1 584 ? -3.068 -26.139 34.896 1.00 92.12 584 LYS A CA 1
ATOM 4723 C C . LYS A 1 584 ? -3.100 -24.772 34.208 1.00 92.12 584 LYS A C 1
ATOM 4725 O O . LYS A 1 584 ? -3.290 -23.765 34.886 1.00 92.12 584 LYS A O 1
ATOM 4730 N N . THR A 1 585 ? -2.927 -24.733 32.886 1.00 93.94 585 THR A N 1
ATOM 4731 C CA . THR A 1 585 ? -2.995 -23.489 32.106 1.00 93.94 585 THR A CA 1
ATOM 4732 C C . THR A 1 585 ? -4.377 -22.857 32.223 1.00 93.94 585 THR A C 1
ATOM 4734 O O . THR A 1 585 ? -4.488 -21.663 32.503 1.00 93.94 585 THR A O 1
ATOM 4737 N N . PHE A 1 586 ? -5.425 -23.672 32.091 1.00 95.56 586 PHE A N 1
ATOM 4738 C CA . PHE A 1 586 ? -6.810 -23.242 32.245 1.00 95.56 586 PHE A CA 1
ATOM 4739 C C . PHE A 1 586 ? -7.108 -22.653 33.631 1.00 95.56 586 PHE A C 1
ATOM 4741 O O . PHE A 1 586 ? -7.763 -21.619 33.708 1.00 95.56 586 PHE A O 1
ATOM 4748 N N . LEU A 1 587 ? -6.601 -23.244 34.719 1.00 96.62 587 LEU A N 1
ATOM 4749 C CA . LEU A 1 587 ? -6.817 -22.735 36.079 1.00 96.62 587 LEU A CA 1
ATOM 4750 C C . LEU A 1 587 ? -6.176 -21.358 36.294 1.00 96.62 587 LEU A C 1
ATOM 4752 O O . LEU A 1 587 ? -6.823 -20.472 36.845 1.00 96.62 587 LEU A O 1
ATOM 4756 N N . TRP A 1 588 ? -4.940 -21.138 35.830 1.00 97.56 588 TRP A N 1
ATOM 4757 C CA . TRP A 1 588 ? -4.291 -19.821 35.953 1.00 97.56 588 TRP A CA 1
ATOM 4758 C C . TRP A 1 588 ? -4.946 -18.759 35.072 1.00 97.56 588 TRP A C 1
ATOM 4760 O O . TRP A 1 588 ? -5.102 -17.619 35.505 1.00 97.56 588 TRP A O 1
ATOM 4770 N N . PHE A 1 589 ? -5.360 -19.134 33.861 1.00 97.56 589 PHE A N 1
ATOM 4771 C CA . PHE A 1 589 ? -6.165 -18.275 32.997 1.00 97.56 589 PHE A CA 1
ATOM 4772 C C . PHE A 1 589 ? -7.496 -17.908 33.672 1.00 97.56 589 PHE A C 1
ATOM 4774 O O . PHE A 1 589 ? -7.853 -16.739 33.776 1.00 97.56 589 PHE A O 1
ATOM 4781 N N . THR A 1 590 ? -8.200 -18.900 34.214 1.00 97.81 590 THR A N 1
ATOM 4782 C CA . THR A 1 590 ? -9.481 -18.713 34.906 1.00 97.81 590 THR A CA 1
ATOM 4783 C C . THR A 1 590 ? -9.336 -17.863 36.158 1.00 97.81 590 THR A C 1
ATOM 4785 O O . THR A 1 590 ? -10.195 -17.029 36.410 1.00 97.81 590 THR A O 1
ATOM 4788 N N . LEU A 1 591 ? -8.239 -18.000 36.907 1.00 97.81 591 LEU A N 1
ATOM 4789 C CA . LEU A 1 591 ? -7.948 -17.123 38.040 1.00 97.81 591 LEU A CA 1
ATOM 4790 C C . LEU A 1 591 ? -7.863 -15.656 37.597 1.00 97.81 591 LEU A C 1
ATOM 4792 O O . LEU A 1 591 ? -8.456 -14.796 38.235 1.00 97.81 591 LEU A O 1
ATOM 4796 N N . GLY A 1 592 ? -7.174 -15.372 36.489 1.00 97.31 592 GLY A N 1
ATOM 4797 C CA . GLY A 1 592 ? -7.101 -14.023 35.922 1.00 97.31 592 GLY A CA 1
ATOM 4798 C C . GLY A 1 592 ? -8.463 -13.460 35.525 1.00 97.31 592 GLY A C 1
ATOM 4799 O O . GLY A 1 592 ? -8.791 -12.331 35.888 1.00 97.31 592 GLY A O 1
ATOM 4800 N N . ALA A 1 593 ? -9.271 -14.265 34.831 1.00 97.69 593 ALA A N 1
ATOM 4801 C CA . ALA A 1 593 ? -10.633 -13.883 34.465 1.00 97.69 593 ALA A CA 1
ATOM 4802 C C . ALA A 1 593 ? -11.517 -13.662 35.708 1.00 97.69 593 ALA A C 1
ATOM 4804 O O . ALA A 1 593 ? -12.259 -12.684 35.780 1.00 97.69 593 ALA A O 1
ATOM 4805 N N . GLY A 1 594 ? -11.384 -14.532 36.712 1.00 97.56 594 GLY A N 1
ATOM 4806 C CA . GLY A 1 594 ? -12.106 -14.471 37.979 1.00 97.56 594 GLY A CA 1
ATOM 4807 C C . GLY A 1 594 ? -11.760 -13.244 38.821 1.00 97.56 594 GLY A C 1
ATOM 4808 O O . GLY A 1 594 ? -12.658 -12.676 39.431 1.00 97.56 594 GLY A O 1
ATOM 4809 N N . ILE A 1 595 ? -10.501 -12.785 38.812 1.00 97.81 595 ILE A N 1
ATOM 4810 C CA . ILE A 1 595 ? -10.095 -11.543 39.494 1.00 97.81 595 ILE A CA 1
ATOM 4811 C C . ILE A 1 595 ? -10.871 -10.351 38.930 1.00 97.81 595 ILE A C 1
ATOM 4813 O O . ILE A 1 595 ? -11.488 -9.611 39.693 1.00 97.81 595 ILE A O 1
ATOM 4817 N N . LEU A 1 596 ? -10.879 -10.174 37.604 1.00 97.19 596 LEU A N 1
ATOM 4818 C CA . LEU A 1 596 ? -11.593 -9.048 36.998 1.00 97.19 596 LEU A CA 1
ATOM 4819 C C . LEU A 1 596 ? -13.110 -9.182 37.178 1.00 97.19 596 LEU A C 1
ATOM 4821 O O . LEU A 1 596 ? -13.768 -8.191 37.482 1.00 97.19 596 LEU A O 1
ATOM 4825 N N . ALA A 1 597 ? -13.654 -10.397 37.059 1.00 96.44 597 ALA A N 1
ATOM 4826 C CA . ALA A 1 597 ? -15.067 -10.659 37.314 1.00 96.44 597 ALA A CA 1
ATOM 4827 C C . ALA A 1 597 ? -15.467 -10.316 38.759 1.00 96.44 597 ALA A C 1
ATOM 4829 O O . ALA A 1 597 ? -16.499 -9.688 38.965 1.00 96.44 597 ALA A O 1
ATOM 4830 N N . ALA A 1 598 ? -14.646 -10.663 39.755 1.00 97.25 598 ALA A N 1
ATOM 4831 C CA . ALA A 1 598 ? -14.904 -10.331 41.154 1.00 97.25 598 ALA A CA 1
ATOM 4832 C C . ALA A 1 598 ? -14.879 -8.816 41.398 1.00 97.25 598 ALA A C 1
ATOM 4834 O O . ALA A 1 598 ? -15.792 -8.292 42.029 1.00 97.25 598 ALA A O 1
ATOM 4835 N N . ILE A 1 599 ? -13.883 -8.102 40.857 1.00 96.94 599 ILE A N 1
ATOM 4836 C CA . ILE A 1 599 ? -13.806 -6.635 40.965 1.00 96.94 599 ILE A CA 1
ATOM 4837 C C . ILE A 1 599 ? -15.036 -5.990 40.311 1.00 96.94 599 ILE A C 1
ATOM 4839 O O . ILE A 1 599 ? -15.656 -5.107 40.901 1.00 96.94 599 ILE A O 1
ATOM 4843 N N . PHE A 1 600 ? -15.414 -6.454 39.118 1.00 96.25 600 PHE A N 1
ATOM 4844 C CA . PHE A 1 600 ? -16.596 -5.971 38.409 1.00 96.25 600 PHE A CA 1
ATOM 4845 C C . PHE A 1 600 ? -17.886 -6.222 39.205 1.00 96.25 600 PHE A C 1
ATOM 4847 O O . PHE A 1 600 ? -18.686 -5.307 39.377 1.00 96.25 600 PHE A O 1
ATOM 4854 N N . LEU A 1 601 ? -18.072 -7.429 39.748 1.00 95.19 601 LEU A N 1
ATOM 4855 C CA . LEU A 1 601 ? -19.246 -7.774 40.555 1.00 95.19 601 LEU A CA 1
ATOM 4856 C C . LEU A 1 601 ? -19.328 -6.940 41.836 1.00 95.19 601 LEU A C 1
ATOM 4858 O O . LEU A 1 601 ? -20.401 -6.434 42.147 1.00 95.19 601 LEU A O 1
ATOM 4862 N N . VAL A 1 602 ? -18.213 -6.752 42.550 1.00 96.38 602 VAL A N 1
ATOM 4863 C CA . VAL A 1 602 ? -18.164 -5.874 43.732 1.00 96.38 602 VAL A CA 1
ATOM 4864 C C . VAL A 1 602 ? -18.551 -4.446 43.354 1.00 96.38 602 VAL A C 1
ATOM 4866 O O . VAL A 1 602 ? -19.351 -3.829 44.052 1.00 96.38 602 VAL A O 1
ATOM 4869 N N . PHE A 1 603 ? -18.040 -3.931 42.233 1.00 95.56 603 PHE A N 1
ATOM 4870 C CA . PHE A 1 603 ? -18.385 -2.593 41.760 1.00 95.56 603 PHE A CA 1
ATOM 4871 C C . PHE A 1 603 ? -19.883 -2.458 41.452 1.00 95.56 603 PHE A C 1
ATOM 4873 O O . PHE A 1 603 ? -20.528 -1.550 41.974 1.00 95.56 603 PHE A O 1
ATOM 4880 N N . VAL A 1 604 ? -20.456 -3.367 40.659 1.00 94.88 604 VAL A N 1
ATOM 4881 C CA . VAL A 1 604 ? -21.882 -3.325 40.289 1.00 94.88 604 VAL A CA 1
ATOM 4882 C C . VAL A 1 604 ? -22.774 -3.466 41.526 1.00 94.88 604 VAL A C 1
ATOM 4884 O O . VAL A 1 604 ? -23.620 -2.610 41.777 1.00 94.88 604 VAL A O 1
ATOM 4887 N N . LEU A 1 605 ? -22.541 -4.491 42.349 1.00 95.56 605 LEU A N 1
ATOM 4888 C CA . LEU A 1 605 ? -23.374 -4.788 43.519 1.00 95.56 605 LEU A CA 1
ATOM 4889 C C . LEU A 1 605 ? -23.225 -3.769 44.658 1.00 95.56 605 LEU A C 1
ATOM 4891 O O . LEU A 1 605 ? -24.059 -3.740 45.557 1.00 95.56 605 LEU A O 1
ATOM 4895 N N . SER A 1 606 ? -22.199 -2.911 44.621 1.00 94.81 606 SER A N 1
ATOM 4896 C CA . SER A 1 606 ? -22.085 -1.778 45.550 1.00 94.81 606 SER A CA 1
ATOM 4897 C C . SER A 1 606 ? -23.084 -0.650 45.269 1.00 94.81 606 SER A C 1
ATOM 4899 O O . SER A 1 606 ? -23.244 0.233 46.108 1.00 94.81 606 SER A O 1
ATOM 4901 N N . ARG A 1 607 ? -23.743 -0.659 44.099 1.00 92.88 607 ARG A N 1
ATOM 4902 C CA . ARG A 1 607 ? -24.617 0.435 43.639 1.00 92.88 607 ARG A CA 1
ATOM 4903 C C . ARG A 1 607 ? -26.026 0.006 43.250 1.00 92.88 607 ARG A C 1
ATOM 4905 O O . ARG A 1 607 ? -26.914 0.849 43.251 1.00 92.88 607 ARG A O 1
ATOM 4912 N N . VAL A 1 608 ? -26.226 -1.264 42.903 1.00 93.00 608 VAL A N 1
ATOM 4913 C CA . VAL A 1 608 ? -27.533 -1.808 42.513 1.00 93.00 608 VAL A CA 1
ATOM 4914 C C . VAL A 1 608 ? -27.742 -3.188 43.133 1.00 93.00 608 VAL A C 1
ATOM 4916 O O . VAL A 1 608 ? -26.814 -3.999 43.208 1.00 93.00 608 VAL A O 1
ATOM 4919 N N . SER A 1 609 ? -28.961 -3.467 43.595 1.00 92.94 609 SER A N 1
ATOM 4920 C CA . SER A 1 609 ? -29.307 -4.773 44.160 1.00 92.94 609 SER A CA 1
ATOM 4921 C C . SER A 1 609 ? -29.525 -5.828 43.067 1.00 92.94 609 SER A C 1
ATOM 4923 O O . SER A 1 609 ? -29.907 -5.522 41.939 1.00 92.94 609 SER A O 1
ATOM 4925 N N . ILE A 1 610 ? -29.326 -7.110 43.396 1.00 92.38 610 ILE A N 1
ATOM 4926 C CA . ILE A 1 610 ? -29.565 -8.220 42.450 1.00 92.38 610 ILE A CA 1
ATOM 4927 C C . ILE A 1 610 ? -31.021 -8.214 41.949 1.00 92.38 610 ILE A C 1
ATOM 4929 O O . ILE A 1 610 ? -31.268 -8.443 40.766 1.00 92.38 610 ILE A O 1
ATOM 4933 N N . ASN A 1 611 ? -31.976 -7.914 42.835 1.00 92.00 611 ASN A N 1
ATOM 4934 C CA . ASN A 1 611 ? -33.393 -7.838 42.483 1.00 92.00 611 ASN A CA 1
ATOM 4935 C C . ASN A 1 611 ? -33.667 -6.712 41.476 1.00 92.00 611 ASN A C 1
ATOM 4937 O O . ASN A 1 611 ? -34.395 -6.934 40.510 1.00 92.00 611 ASN A O 1
ATOM 4941 N N . GLU A 1 612 ? -33.044 -5.542 41.653 1.00 89.25 612 GLU A N 1
ATOM 4942 C CA . GLU A 1 612 ? -33.142 -4.434 40.696 1.00 89.25 612 GLU A CA 1
ATOM 4943 C C . GLU A 1 612 ? -32.574 -4.816 39.325 1.00 89.25 612 GLU A C 1
ATOM 4945 O O . GLU A 1 612 ? -33.241 -4.598 38.314 1.00 89.25 612 GLU A O 1
ATOM 4950 N N . ILE A 1 613 ? -31.408 -5.474 39.274 1.00 91.81 613 ILE A N 1
ATOM 4951 C CA . ILE A 1 613 ? -30.825 -5.961 38.010 1.00 91.81 613 ILE A CA 1
ATOM 4952 C C . ILE A 1 613 ? -31.818 -6.868 37.271 1.00 91.81 613 ILE A C 1
ATOM 4954 O O . ILE A 1 613 ? -32.064 -6.673 36.080 1.00 91.81 613 ILE A O 1
ATOM 4958 N N . PHE A 1 614 ? -32.416 -7.846 37.960 1.00 91.06 614 PHE A N 1
ATOM 4959 C CA . PHE A 1 614 ? -33.396 -8.744 37.342 1.00 91.06 614 PHE A CA 1
ATOM 4960 C C . PHE A 1 614 ? -34.671 -8.019 36.905 1.00 91.06 614 PHE A C 1
ATOM 4962 O O . PHE A 1 614 ? -35.225 -8.365 35.863 1.00 91.06 614 PHE A O 1
ATOM 4969 N N . SER A 1 615 ? -35.111 -7.002 37.650 1.00 89.06 615 SER A N 1
ATOM 4970 C CA . SER A 1 615 ? -36.266 -6.183 37.266 1.00 89.06 615 SER A CA 1
ATOM 4971 C C . SER A 1 615 ? -35.999 -5.314 36.031 1.00 89.06 615 SER A C 1
ATOM 4973 O O . SER A 1 615 ? -36.906 -5.101 35.228 1.00 89.06 615 SER A O 1
ATOM 4975 N N . ASN A 1 616 ? -34.749 -4.880 35.831 1.00 90.12 616 ASN A N 1
ATOM 4976 C CA . ASN A 1 616 ? -34.343 -4.045 34.700 1.00 90.12 616 ASN A CA 1
ATOM 4977 C C . ASN A 1 616 ? -33.979 -4.849 33.443 1.00 90.12 616 ASN A C 1
ATOM 4979 O O . ASN A 1 616 ? -34.052 -4.331 32.327 1.00 90.12 616 ASN A O 1
ATOM 4983 N N . LEU A 1 617 ? -33.610 -6.124 33.594 1.00 88.50 617 LEU A N 1
ATOM 4984 C CA . LEU A 1 617 ? -33.147 -6.975 32.497 1.00 88.50 617 LEU A CA 1
ATOM 4985 C C . LEU A 1 617 ? -34.128 -7.079 31.309 1.00 88.50 617 LEU A C 1
ATOM 4987 O O . LEU A 1 617 ? -33.657 -6.996 30.172 1.00 88.50 617 LEU A O 1
ATOM 4991 N N . PRO A 1 618 ? -35.459 -7.207 31.499 1.00 88.50 618 PRO A N 1
ATOM 4992 C CA . PRO A 1 618 ? -36.401 -7.196 30.381 1.00 88.50 618 PRO A CA 1
ATOM 4993 C C . PRO A 1 618 ? -36.321 -5.913 29.545 1.00 88.50 618 PRO A C 1
ATOM 4995 O O . PRO A 1 618 ? -36.374 -5.987 28.321 1.00 88.50 618 PRO A O 1
ATOM 4998 N N . TYR A 1 619 ? -36.124 -4.753 30.182 1.00 87.25 619 TYR A N 1
ATOM 4999 C CA . TYR A 1 619 ? -36.006 -3.467 29.488 1.00 87.25 619 TYR A CA 1
ATOM 5000 C C . TYR A 1 619 ? -34.667 -3.311 28.755 1.00 87.25 619 TYR A C 1
ATOM 5002 O O . TYR A 1 619 ? -34.624 -2.744 27.663 1.00 87.25 619 TYR A O 1
ATOM 5010 N N . LEU A 1 620 ? -33.583 -3.852 29.323 1.00 85.62 620 LEU A N 1
ATOM 5011 C CA . LEU A 1 620 ? -32.272 -3.925 28.667 1.00 85.62 620 LEU A CA 1
ATOM 5012 C C . LEU A 1 620 ? -32.330 -4.774 27.389 1.00 85.62 620 LEU A C 1
ATOM 5014 O O . LEU A 1 620 ? -31.756 -4.402 26.371 1.00 85.62 620 LEU A O 1
ATOM 5018 N N . LEU A 1 621 ? -33.037 -5.907 27.434 1.00 82.88 621 LEU A N 1
ATOM 5019 C CA . LEU A 1 621 ? -33.156 -6.846 26.312 1.00 82.88 621 LEU A CA 1
ATOM 5020 C C . LEU A 1 621 ? -34.204 -6.439 25.264 1.00 82.88 621 LEU A C 1
ATOM 5022 O O . LEU A 1 621 ? -34.233 -7.037 24.189 1.00 82.88 621 LEU A O 1
ATOM 5026 N N . ALA A 1 622 ? -35.038 -5.438 25.554 1.00 78.19 622 ALA A N 1
ATOM 5027 C CA . ALA A 1 622 ? -36.050 -4.893 24.648 1.00 78.19 622 ALA A CA 1
ATOM 5028 C C . ALA A 1 622 ? -35.501 -3.795 23.710 1.00 78.19 622 ALA A C 1
ATOM 5030 O O . ALA A 1 622 ? -36.250 -2.929 23.261 1.00 78.19 622 ALA A O 1
ATOM 5031 N N . ASP A 1 623 ? -34.194 -3.798 23.440 1.00 73.69 623 ASP A N 1
ATOM 5032 C CA . ASP A 1 623 ? -33.537 -2.794 22.604 1.00 73.69 623 ASP A CA 1
ATOM 5033 C C . ASP A 1 623 ? -33.944 -2.924 21.119 1.00 73.69 623 ASP A C 1
ATOM 5035 O O . ASP A 1 623 ? -33.653 -3.955 20.501 1.00 73.69 623 ASP A O 1
ATOM 5039 N N . PRO A 1 624 ? -34.599 -1.910 20.516 1.00 69.94 624 PRO A N 1
ATOM 5040 C CA . PRO A 1 624 ? -35.092 -1.993 19.140 1.00 69.94 624 PRO A CA 1
ATOM 5041 C C . PRO A 1 624 ? -33.981 -2.116 18.084 1.00 69.94 624 PRO A C 1
ATOM 5043 O O . PRO A 1 624 ? -34.223 -2.710 17.034 1.00 69.94 624 PRO A O 1
ATOM 5046 N N . ASP A 1 625 ? -32.764 -1.634 18.363 1.00 68.38 625 ASP A N 1
ATOM 5047 C CA . ASP A 1 625 ? -31.616 -1.742 17.444 1.00 68.38 625 ASP A CA 1
ATOM 5048 C C . ASP A 1 625 ? -31.051 -3.169 17.331 1.00 68.38 625 ASP A C 1
ATOM 5050 O O . ASP A 1 625 ? -30.310 -3.483 16.393 1.00 68.38 625 ASP A O 1
ATOM 5054 N N . HIS A 1 626 ? -31.405 -4.053 18.270 1.00 73.06 626 HIS A N 1
ATOM 5055 C CA . HIS A 1 626 ? -30.844 -5.398 18.391 1.00 73.06 626 HIS A CA 1
ATOM 5056 C C . HIS A 1 626 ? -31.949 -6.468 18.467 1.00 73.06 626 HIS A C 1
ATOM 5058 O O . HIS A 1 626 ? -32.072 -7.166 19.480 1.00 73.06 626 HIS A O 1
ATOM 5064 N N . PRO A 1 627 ? -32.743 -6.660 17.393 1.00 69.06 627 PRO A N 1
ATOM 5065 C CA . PRO A 1 627 ? -33.831 -7.629 17.391 1.00 69.06 627 PRO A CA 1
ATOM 5066 C C . PRO A 1 627 ? -33.315 -9.055 17.620 1.00 69.06 627 PRO A C 1
ATOM 5068 O O . PRO A 1 627 ? -32.251 -9.460 17.132 1.00 69.06 627 PRO A O 1
ATOM 5071 N N . GLN A 1 628 ? -34.092 -9.856 18.351 1.00 70.44 628 GLN A N 1
ATOM 5072 C CA . GLN A 1 628 ? -33.712 -11.234 18.641 1.00 70.44 628 GLN A CA 1
ATOM 5073 C C . GLN A 1 628 ? -33.774 -12.101 17.377 1.00 70.44 628 GLN A C 1
ATOM 5075 O O . GLN A 1 628 ? -34.839 -12.417 16.857 1.00 70.44 628 GLN A O 1
ATOM 5080 N N . MET A 1 629 ? -32.601 -12.520 16.900 1.00 78.94 629 MET A N 1
ATOM 5081 C CA . MET A 1 629 ? -32.446 -13.486 15.812 1.00 78.94 629 MET A CA 1
ATOM 5082 C C . MET A 1 629 ? -31.961 -14.836 16.342 1.00 78.94 629 MET A C 1
ATOM 5084 O O . MET A 1 629 ? -31.060 -14.895 17.183 1.00 78.94 629 MET A O 1
ATOM 5088 N N . GLY A 1 630 ? -32.504 -15.927 15.795 1.00 84.88 630 GLY A N 1
ATOM 5089 C CA . GLY A 1 630 ? -32.047 -17.284 16.100 1.00 84.88 630 GLY A CA 1
ATOM 5090 C C . GLY A 1 630 ? -30.591 -17.533 15.681 1.00 84.88 630 GLY A C 1
ATOM 5091 O O . GLY A 1 630 ? -30.081 -16.920 14.742 1.00 84.88 630 GLY A O 1
ATOM 5092 N N . PHE A 1 631 ? -29.919 -18.478 16.347 1.00 86.31 631 PHE A N 1
ATOM 5093 C CA . PHE A 1 631 ? -28.494 -18.776 16.132 1.00 86.31 631 PHE A CA 1
ATOM 5094 C C . PHE A 1 631 ? -28.137 -19.063 14.662 1.00 86.31 631 PHE A C 1
ATOM 5096 O O . PHE A 1 631 ? -27.197 -18.476 14.128 1.00 86.31 631 PHE A O 1
ATOM 5103 N N . MET A 1 632 ? -28.908 -19.925 13.985 1.00 89.31 632 MET A N 1
ATOM 5104 C CA . MET A 1 632 ? -28.654 -20.268 12.578 1.00 89.31 632 MET A CA 1
ATOM 5105 C C . MET A 1 632 ? -28.831 -19.069 11.642 1.00 89.31 632 MET A C 1
ATOM 5107 O O . MET A 1 632 ? -28.077 -18.932 10.681 1.00 89.31 632 MET A O 1
ATOM 5111 N N . ALA A 1 633 ? -29.774 -18.171 11.941 1.00 89.12 633 ALA A N 1
ATOM 5112 C CA . ALA A 1 633 ? -29.948 -16.940 11.178 1.00 89.12 633 ALA A CA 1
ATOM 5113 C C . ALA A 1 633 ? -28.714 -16.038 11.319 1.00 89.12 633 ALA A C 1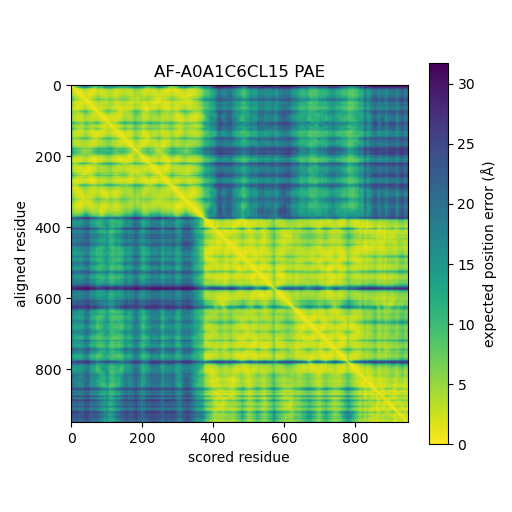
ATOM 5115 O O . ALA A 1 633 ? -28.174 -15.600 10.306 1.00 89.12 633 ALA A O 1
ATOM 5116 N N . LYS A 1 634 ? -28.197 -15.851 12.544 1.00 88.25 634 LYS A N 1
ATOM 5117 C CA . LYS A 1 634 ? -26.968 -15.076 12.788 1.00 88.25 634 LYS A CA 1
ATOM 5118 C C . LYS A 1 634 ? -25.735 -15.690 12.110 1.00 88.25 634 LYS A C 1
ATOM 5120 O O . LYS A 1 634 ? -24.935 -14.966 11.525 1.00 88.25 634 LYS A O 1
ATOM 5125 N N . MET A 1 635 ? -25.594 -17.018 12.123 1.00 90.62 635 MET A N 1
ATOM 5126 C CA . MET A 1 635 ? -24.499 -17.696 11.411 1.00 90.62 635 MET A CA 1
ATOM 5127 C C . MET A 1 635 ? -24.594 -17.531 9.891 1.00 90.62 635 MET A C 1
ATOM 5129 O O . MET A 1 635 ? -23.600 -17.189 9.251 1.00 90.62 635 MET A O 1
ATOM 5133 N N . ASN A 1 636 ? -25.776 -17.738 9.303 1.00 91.56 636 ASN A N 1
ATOM 5134 C CA . ASN A 1 636 ? -25.985 -17.517 7.868 1.00 91.56 636 ASN A CA 1
ATOM 5135 C C . ASN A 1 636 ? -25.696 -16.063 7.490 1.00 91.56 636 ASN A C 1
ATOM 5137 O O . ASN A 1 636 ? -25.086 -15.790 6.458 1.00 91.56 636 ASN A O 1
ATOM 5141 N N . TYR A 1 637 ? -26.084 -15.136 8.360 1.00 89.25 637 TYR A N 1
ATOM 5142 C CA . TYR A 1 637 ? -25.845 -13.715 8.191 1.00 89.25 637 TYR A CA 1
ATOM 5143 C C . TYR A 1 637 ? -24.354 -13.347 8.202 1.00 89.25 637 TYR A C 1
ATOM 5145 O O . TYR A 1 637 ? -23.904 -12.599 7.333 1.00 89.25 637 TYR A O 1
ATOM 5153 N N . TYR A 1 638 ? -23.562 -13.933 9.105 1.00 92.62 638 TYR A N 1
ATOM 5154 C CA . TYR A 1 638 ? -22.105 -13.758 9.135 1.00 92.62 638 TYR A CA 1
ATOM 5155 C C . TYR A 1 638 ? -21.462 -14.100 7.781 1.00 92.62 638 TYR A C 1
ATOM 5157 O O . TYR A 1 638 ? -20.729 -13.292 7.215 1.00 92.62 638 TYR A O 1
ATOM 5165 N N . PHE A 1 639 ? -21.791 -15.255 7.197 1.00 93.19 639 PHE A N 1
ATOM 5166 C CA . PHE A 1 639 ? -21.252 -15.629 5.885 1.00 93.19 639 PHE A CA 1
ATOM 5167 C C . PHE A 1 639 ? -21.809 -14.771 4.748 1.00 93.19 639 PHE A C 1
ATOM 5169 O O . PHE A 1 639 ? -21.056 -14.394 3.847 1.00 93.19 639 PHE A O 1
ATOM 5176 N N . LYS A 1 640 ? -23.102 -14.428 4.795 1.00 93.12 640 LYS A N 1
ATOM 5177 C CA . LYS A 1 640 ? -23.748 -13.576 3.792 1.00 93.12 640 LYS A CA 1
ATOM 5178 C C . LYS A 1 640 ? -23.052 -12.217 3.687 1.00 93.12 640 LYS A C 1
ATOM 5180 O O . LYS A 1 640 ? -22.663 -11.825 2.592 1.00 93.12 640 LYS A O 1
ATOM 5185 N N . THR A 1 641 ? -22.803 -11.551 4.816 1.00 92.06 641 THR A N 1
ATOM 5186 C CA . THR A 1 641 ? -22.137 -10.234 4.834 1.00 92.06 641 THR A CA 1
ATOM 5187 C C . THR A 1 641 ? -20.697 -10.278 4.311 1.00 92.06 641 THR A C 1
ATOM 5189 O O . THR A 1 641 ? -20.243 -9.307 3.715 1.00 92.06 641 THR A O 1
ATOM 5192 N N . ILE A 1 642 ? -19.983 -11.403 4.457 1.00 93.88 642 ILE A N 1
ATOM 5193 C CA . ILE A 1 642 ? -18.651 -11.596 3.855 1.00 93.88 642 ILE A CA 1
ATOM 5194 C C . ILE A 1 642 ? -18.747 -11.735 2.331 1.00 93.88 642 ILE A C 1
ATOM 5196 O O . ILE A 1 642 ? -17.938 -11.154 1.611 1.00 93.88 642 ILE A O 1
ATOM 5200 N N . VAL A 1 643 ? -19.708 -12.510 1.822 1.00 94.12 643 VAL A N 1
ATOM 5201 C CA . VAL A 1 643 ? -19.898 -12.710 0.372 1.00 94.12 643 VAL A CA 1
ATOM 5202 C C . VAL A 1 643 ? -20.337 -11.415 -0.312 1.00 94.12 643 VAL A C 1
ATOM 5204 O O . VAL A 1 643 ? -19.888 -11.121 -1.421 1.00 94.12 643 VAL A O 1
ATOM 5207 N N . GLU A 1 644 ? -21.194 -10.650 0.359 1.00 92.31 644 GLU A N 1
ATOM 5208 C CA . GLU A 1 644 ? -21.809 -9.419 -0.143 1.00 92.31 644 GLU A CA 1
ATOM 5209 C C . GLU A 1 644 ? -21.011 -8.154 0.206 1.00 92.31 644 GLU A C 1
ATOM 5211 O O . GLU A 1 644 ? -21.450 -7.056 -0.120 1.00 92.31 644 GLU A O 1
ATOM 5216 N N . CYS A 1 645 ? -19.822 -8.275 0.812 1.00 91.75 645 CYS A N 1
ATOM 5217 C CA . CYS A 1 645 ? -19.036 -7.108 1.225 1.00 91.75 645 CYS A CA 1
ATOM 5218 C C . CYS A 1 645 ? -18.604 -6.210 0.057 1.00 91.75 645 CYS A C 1
ATOM 5220 O O . CYS A 1 645 ? -18.313 -5.039 0.260 1.00 91.75 645 CYS A O 1
ATOM 5222 N N . HIS A 1 646 ? -18.555 -6.755 -1.158 1.00 93.75 646 HIS A N 1
ATOM 5223 C CA . HIS A 1 646 ? -18.411 -6.023 -2.409 1.00 93.75 646 HIS A CA 1
ATOM 5224 C C . HIS A 1 646 ? -19.060 -6.855 -3.526 1.00 93.75 646 HIS A C 1
ATOM 5226 O O . HIS A 1 646 ? -18.947 -8.083 -3.528 1.00 93.75 646 HIS A O 1
ATOM 5232 N N . THR A 1 647 ? -19.675 -6.214 -4.526 1.00 92.25 647 THR A N 1
ATOM 5233 C CA . THR A 1 647 ? -20.456 -6.850 -5.616 1.00 92.25 647 THR A CA 1
ATOM 5234 C C . THR A 1 647 ? -19.756 -8.042 -6.290 1.00 92.25 647 THR A C 1
ATOM 5236 O O . THR A 1 647 ? -20.380 -9.017 -6.716 1.00 92.25 647 THR A O 1
ATOM 5239 N N . HIS A 1 648 ? -18.429 -7.977 -6.387 1.00 93.19 648 HIS A N 1
ATOM 5240 C CA . HIS A 1 648 ? -17.582 -8.992 -7.022 1.00 93.19 648 HIS A CA 1
ATOM 5241 C C . HIS A 1 648 ? -16.755 -9.845 -6.043 1.00 93.19 648 HIS A C 1
ATOM 5243 O O . HIS A 1 648 ? -15.988 -10.699 -6.487 1.00 93.19 648 HIS A O 1
ATOM 5249 N N . PHE A 1 649 ? -16.886 -9.659 -4.723 1.00 95.12 649 PHE A N 1
ATOM 5250 C CA . PHE A 1 649 ? -16.041 -10.350 -3.735 1.00 95.12 649 PHE A CA 1
ATOM 5251 C C . PHE A 1 649 ? -16.251 -11.867 -3.725 1.00 95.12 649 PHE A C 1
ATOM 5253 O O . PHE A 1 649 ? -15.320 -12.632 -3.477 1.00 95.12 649 PHE A O 1
ATOM 5260 N N . LYS A 1 650 ? -17.444 -12.328 -4.117 1.00 95.25 650 LYS A N 1
ATOM 5261 C CA . LYS A 1 650 ? -17.733 -13.748 -4.354 1.00 95.25 650 LYS A CA 1
ATOM 5262 C C . LYS A 1 650 ? -16.705 -14.437 -5.263 1.00 95.25 650 LYS A C 1
ATOM 5264 O O . LYS A 1 650 ? -16.376 -15.593 -5.019 1.00 95.25 650 LYS A O 1
ATOM 5269 N N . TYR A 1 651 ? -16.137 -13.741 -6.252 1.00 95.38 651 TYR A N 1
ATOM 5270 C CA . TYR A 1 651 ? -15.117 -14.316 -7.136 1.00 95.38 651 TYR A CA 1
ATOM 5271 C C . TYR A 1 651 ? -13.765 -14.499 -6.436 1.00 95.38 651 TYR A C 1
ATOM 5273 O O . TYR A 1 651 ? -13.083 -15.490 -6.689 1.00 95.38 651 TYR A O 1
ATOM 5281 N N . VAL A 1 652 ? -13.407 -13.607 -5.504 1.00 96.69 652 VAL A N 1
ATOM 5282 C CA . VAL A 1 652 ? -12.229 -13.763 -4.630 1.00 96.69 652 VAL A CA 1
ATOM 5283 C C . VAL A 1 652 ? -12.396 -15.008 -3.760 1.00 96.69 652 VAL A C 1
ATOM 5285 O O . VAL A 1 652 ? -11.488 -15.836 -3.686 1.00 96.69 652 VAL A O 1
ATOM 5288 N N . LEU A 1 653 ? -13.577 -15.180 -3.156 1.00 96.88 653 LEU A N 1
ATOM 5289 C CA . LEU A 1 653 ? -13.895 -16.348 -2.331 1.00 96.88 653 LEU A CA 1
ATOM 5290 C C . LEU A 1 653 ? -13.879 -17.650 -3.140 1.00 96.88 653 LEU A C 1
ATOM 5292 O O . LEU A 1 653 ? -13.307 -18.633 -2.679 1.00 96.88 653 LEU A O 1
ATOM 5296 N N . MET A 1 654 ? -14.444 -17.661 -4.351 1.00 96.56 654 MET A N 1
ATOM 5297 C CA . MET A 1 654 ? -14.411 -18.827 -5.244 1.00 96.56 654 MET A CA 1
ATOM 5298 C C . MET A 1 654 ? -12.979 -19.178 -5.670 1.00 96.56 654 MET A C 1
ATOM 5300 O O . MET A 1 654 ? -12.588 -20.342 -5.590 1.00 96.56 654 MET A O 1
ATOM 5304 N N . ALA A 1 655 ? -12.175 -18.186 -6.069 1.00 97.38 655 ALA A N 1
ATOM 5305 C CA . ALA A 1 655 ? -10.782 -18.394 -6.464 1.00 97.38 655 ALA A CA 1
ATOM 5306 C C . ALA A 1 655 ? -9.931 -18.920 -5.298 1.00 97.38 655 ALA A C 1
ATOM 5308 O O . ALA A 1 655 ? -9.149 -19.864 -5.463 1.00 97.38 655 ALA A O 1
ATOM 5309 N N . TYR A 1 656 ? -10.113 -18.354 -4.100 1.00 98.00 656 TYR A N 1
ATOM 5310 C CA . TYR A 1 656 ? -9.437 -18.844 -2.904 1.00 98.00 656 TYR A CA 1
ATOM 5311 C C . TYR A 1 656 ? -9.926 -20.237 -2.502 1.00 98.00 656 TYR A C 1
ATOM 5313 O O . TYR A 1 656 ? -9.106 -21.097 -2.197 1.00 98.00 656 TYR A O 1
ATOM 5321 N N . GLY A 1 657 ? -11.234 -20.494 -2.559 1.00 97.56 657 GLY A N 1
ATOM 5322 C CA . GLY A 1 657 ? -11.830 -21.799 -2.272 1.00 97.56 657 GLY A CA 1
ATOM 5323 C C . GLY A 1 657 ? -11.286 -22.896 -3.186 1.00 97.56 657 GLY A C 1
ATOM 5324 O O . GLY A 1 657 ? -10.837 -23.931 -2.698 1.00 97.56 657 GLY A O 1
ATOM 5325 N N . ALA A 1 658 ? -11.218 -22.643 -4.496 1.00 97.25 658 ALA A N 1
ATOM 5326 C CA . ALA A 1 658 ? -10.597 -23.556 -5.455 1.00 97.25 658 ALA A CA 1
ATOM 5327 C C . ALA A 1 658 ? -9.112 -23.795 -5.130 1.00 97.25 658 ALA A C 1
ATOM 5329 O O . ALA A 1 658 ? -8.668 -24.941 -5.063 1.00 97.25 658 ALA A O 1
ATOM 5330 N N . THR A 1 659 ? -8.359 -22.726 -4.842 1.00 96.69 659 THR A N 1
ATOM 5331 C CA . THR A 1 659 ? -6.942 -22.818 -4.446 1.00 96.69 659 THR A CA 1
ATOM 5332 C C . THR A 1 659 ? -6.767 -23.643 -3.167 1.00 96.69 659 THR A C 1
ATOM 5334 O O . THR A 1 659 ? -5.875 -24.488 -3.092 1.00 96.69 659 THR A O 1
ATOM 5337 N N . ALA A 1 660 ? -7.635 -23.451 -2.173 1.00 96.25 660 ALA A N 1
ATOM 5338 C CA . ALA A 1 660 ? -7.615 -24.182 -0.913 1.00 96.25 660 ALA A CA 1
ATOM 5339 C C . ALA A 1 660 ? -7.938 -25.671 -1.106 1.00 96.25 660 ALA A C 1
ATOM 5341 O O . ALA A 1 660 ? -7.240 -26.512 -0.542 1.00 96.25 660 ALA A O 1
ATOM 5342 N N . ILE A 1 661 ? -8.929 -26.013 -1.937 1.00 96.44 661 ILE A N 1
ATOM 5343 C CA . ILE A 1 661 ? -9.263 -27.408 -2.274 1.00 96.44 661 ILE A CA 1
ATOM 5344 C C . ILE A 1 661 ? -8.075 -28.087 -2.960 1.00 96.44 661 ILE A C 1
ATOM 5346 O O . ILE A 1 661 ? -7.645 -29.153 -2.519 1.00 96.44 661 ILE A O 1
ATOM 5350 N N . VAL A 1 662 ? -7.491 -27.455 -3.983 1.00 96.38 662 VAL A N 1
ATOM 5351 C CA . VAL A 1 662 ? -6.309 -27.991 -4.681 1.00 96.38 662 VAL A CA 1
ATOM 5352 C C . VAL A 1 662 ? -5.147 -28.180 -3.704 1.00 96.38 662 VAL A C 1
ATOM 5354 O O . VAL A 1 662 ? -4.543 -29.249 -3.668 1.00 96.38 662 VAL A O 1
ATOM 5357 N N . MET A 1 663 ? -4.893 -27.195 -2.839 1.00 95.06 663 MET A N 1
ATOM 5358 C CA . MET A 1 663 ? -3.854 -27.274 -1.811 1.00 95.06 663 MET A CA 1
ATOM 5359 C C . MET A 1 663 ? -4.090 -28.427 -0.821 1.00 95.06 663 MET A C 1
ATOM 5361 O O . MET A 1 663 ? -3.128 -29.061 -0.385 1.00 95.06 663 MET A O 1
ATOM 5365 N N . LEU A 1 664 ? -5.339 -28.724 -0.449 1.00 92.69 664 LEU A N 1
ATOM 5366 C CA . LEU A 1 664 ? -5.667 -29.848 0.436 1.00 92.69 664 LEU A CA 1
ATOM 5367 C C . LEU A 1 664 ? -5.469 -31.207 -0.252 1.00 92.69 664 LEU A C 1
ATOM 5369 O O . LEU A 1 664 ? -4.942 -32.129 0.380 1.00 92.69 664 LEU A O 1
ATOM 5373 N N . LEU A 1 665 ? -5.847 -31.321 -1.528 1.00 95.06 665 LEU A N 1
ATOM 5374 C CA . LEU A 1 665 ? -5.714 -32.544 -2.331 1.00 95.06 665 LEU A CA 1
ATOM 5375 C C . LEU A 1 665 ? -4.261 -32.833 -2.740 1.00 95.06 665 LEU A C 1
ATOM 5377 O O . LEU A 1 665 ? -3.872 -33.994 -2.892 1.00 95.06 665 LEU A O 1
ATOM 5381 N N . ASP A 1 666 ? -3.433 -31.798 -2.875 1.00 93.88 666 ASP A N 1
ATOM 5382 C CA . ASP A 1 666 ? -2.025 -31.921 -3.233 1.00 93.88 666 ASP A CA 1
ATOM 5383 C C . ASP A 1 666 ? -1.192 -32.526 -2.089 1.00 93.88 666 ASP A C 1
ATOM 5385 O O . ASP A 1 666 ? -0.755 -31.863 -1.136 1.00 93.88 666 ASP A O 1
ATOM 5389 N N . ARG A 1 667 ? -0.916 -33.829 -2.215 1.00 90.44 667 ARG A N 1
ATOM 5390 C CA . ARG A 1 667 ? -0.067 -34.594 -1.286 1.00 90.44 667 ARG A CA 1
ATOM 5391 C C . ARG A 1 667 ? 1.387 -34.111 -1.273 1.00 90.44 667 ARG A C 1
ATOM 5393 O O . ARG A 1 667 ? 2.085 -34.339 -0.286 1.00 90.44 667 ARG A O 1
ATOM 5400 N N . LYS A 1 668 ? 1.842 -33.432 -2.331 1.00 89.81 668 LYS A N 1
ATOM 5401 C CA . LYS A 1 668 ? 3.197 -32.884 -2.479 1.00 89.81 668 LYS A CA 1
ATOM 5402 C C . LYS A 1 668 ? 3.236 -31.361 -2.335 1.00 89.81 668 LYS A C 1
ATOM 5404 O O . LYS A 1 668 ? 4.271 -30.774 -2.623 1.00 89.81 668 LYS A O 1
ATOM 5409 N N . ARG A 1 669 ? 2.200 -30.716 -1.783 1.00 89.62 669 ARG A N 1
ATOM 5410 C CA . ARG A 1 669 ? 2.108 -29.245 -1.619 1.00 89.62 669 ARG A CA 1
ATOM 5411 C C . ARG A 1 669 ? 3.344 -28.556 -1.035 1.00 89.62 669 ARG A C 1
ATOM 5413 O O . ARG A 1 669 ? 3.615 -27.401 -1.338 1.00 89.62 669 ARG A O 1
ATOM 5420 N N . ARG A 1 670 ? 4.126 -29.264 -0.213 1.00 84.81 670 ARG A N 1
ATOM 5421 C CA . ARG A 1 670 ? 5.392 -28.769 0.358 1.00 84.81 670 ARG A CA 1
ATOM 5422 C C . ARG A 1 670 ? 6.494 -28.551 -0.684 1.00 84.81 670 ARG A C 1
ATOM 5424 O O . ARG A 1 670 ? 7.406 -27.786 -0.417 1.00 84.81 670 ARG A O 1
ATOM 5431 N N . GLN A 1 671 ? 6.404 -29.206 -1.836 1.00 85.25 671 GLN A N 1
ATOM 5432 C CA . GLN A 1 671 ? 7.284 -29.020 -2.990 1.00 85.25 671 GLN A CA 1
ATOM 5433 C C . GLN A 1 671 ? 6.761 -27.932 -3.942 1.00 85.25 671 GLN A C 1
ATOM 5435 O O . GLN A 1 671 ? 7.477 -27.535 -4.852 1.00 85.25 671 GLN A O 1
ATOM 5440 N N . HIS A 1 672 ? 5.536 -27.438 -3.731 1.00 89.25 672 HIS A N 1
ATOM 5441 C CA . HIS A 1 672 ? 4.851 -26.472 -4.595 1.00 89.25 672 HIS A CA 1
ATOM 5442 C C . HIS A 1 672 ? 4.518 -25.159 -3.861 1.00 89.25 672 HIS A C 1
ATOM 5444 O O . HIS A 1 672 ? 3.615 -24.424 -4.268 1.00 89.25 672 HIS A O 1
ATOM 5450 N N . ARG A 1 673 ? 5.221 -24.843 -2.761 1.00 91.88 673 ARG A N 1
ATOM 5451 C CA . ARG A 1 673 ? 4.885 -23.711 -1.876 1.00 91.88 673 ARG A CA 1
ATOM 5452 C C . ARG A 1 673 ? 4.857 -22.383 -2.624 1.00 91.88 673 ARG A C 1
ATOM 5454 O O . ARG A 1 673 ? 3.957 -21.580 -2.392 1.00 91.88 673 ARG A O 1
ATOM 5461 N N . SER A 1 674 ? 5.811 -22.163 -3.532 1.00 92.12 674 SER A N 1
ATOM 5462 C CA . SER A 1 674 ? 5.901 -20.927 -4.318 1.00 92.12 674 SER A CA 1
ATOM 5463 C C . SER A 1 674 ? 4.655 -20.688 -5.168 1.00 92.12 674 SER A C 1
ATOM 5465 O O . SER A 1 674 ? 4.202 -19.552 -5.247 1.00 92.12 674 SER A O 1
ATOM 5467 N N . ILE A 1 675 ? 4.076 -21.738 -5.760 1.00 91.88 675 ILE A N 1
ATOM 5468 C CA . ILE A 1 675 ? 2.898 -21.630 -6.637 1.00 91.88 675 ILE A CA 1
ATOM 5469 C C . ILE A 1 675 ? 1.684 -21.175 -5.828 1.00 91.88 675 ILE A C 1
ATOM 5471 O O . ILE A 1 675 ? 1.048 -20.184 -6.176 1.00 91.88 675 ILE A O 1
ATOM 5475 N N . TYR A 1 676 ? 1.404 -21.845 -4.710 1.00 95.00 676 TYR A N 1
ATOM 5476 C CA . TYR A 1 676 ? 0.296 -21.462 -3.835 1.00 95.00 676 TYR A CA 1
ATOM 5477 C C . TYR A 1 676 ? 0.488 -20.067 -3.242 1.00 95.00 676 TYR A C 1
ATOM 5479 O O . TYR A 1 676 ? -0.468 -19.304 -3.153 1.00 95.00 676 TYR A O 1
ATOM 5487 N N . LEU A 1 677 ? 1.722 -19.696 -2.884 1.00 94.81 677 LEU A N 1
ATOM 5488 C CA . LEU A 1 677 ? 1.999 -18.358 -2.371 1.00 94.81 677 LEU A CA 1
ATOM 5489 C C . LEU A 1 677 ? 1.794 -17.280 -3.448 1.00 94.81 677 LEU A C 1
ATOM 5491 O O . LEU A 1 677 ? 1.245 -16.226 -3.133 1.00 94.81 677 LEU A O 1
ATOM 5495 N N . ILE A 1 678 ? 2.170 -17.540 -4.707 1.00 95.19 678 ILE A N 1
ATOM 5496 C CA . ILE A 1 678 ? 1.897 -16.652 -5.853 1.00 95.19 678 ILE A CA 1
ATOM 5497 C C . ILE A 1 678 ? 0.390 -16.496 -6.068 1.00 95.19 678 ILE A C 1
ATOM 5499 O O . ILE A 1 678 ? -0.097 -15.368 -6.128 1.00 95.19 678 ILE A O 1
ATOM 5503 N N . LEU A 1 679 ? -0.343 -17.612 -6.143 1.00 96.44 679 LEU A N 1
ATOM 5504 C CA . LEU A 1 679 ? -1.787 -17.619 -6.384 1.00 96.44 679 LEU A CA 1
ATOM 5505 C C . LEU A 1 679 ? -2.540 -16.883 -5.277 1.00 96.44 679 LEU A C 1
ATOM 5507 O O . LEU A 1 679 ? -3.295 -15.956 -5.564 1.00 96.44 679 LEU A O 1
ATOM 5511 N N . THR A 1 680 ? -2.286 -17.217 -4.010 1.00 97.81 680 THR A N 1
ATOM 5512 C CA . THR A 1 680 ? -2.925 -16.522 -2.888 1.00 97.81 680 THR A CA 1
ATOM 5513 C C . THR A 1 680 ? -2.528 -15.046 -2.855 1.00 97.81 680 THR A C 1
ATOM 5515 O O . THR A 1 680 ? -3.403 -14.207 -2.664 1.00 97.81 680 THR A O 1
ATOM 5518 N N . SER A 1 681 ? -1.260 -14.692 -3.114 1.00 97.50 681 SER A N 1
ATOM 5519 C CA . SER A 1 681 ? -0.857 -13.277 -3.185 1.00 97.50 681 SER A CA 1
ATOM 5520 C C . SER A 1 681 ? -1.640 -12.525 -4.262 1.00 97.50 681 SER A C 1
ATOM 5522 O O . SER A 1 681 ? -2.124 -11.432 -3.995 1.00 97.50 681 SER A O 1
ATOM 5524 N N . ALA A 1 682 ? -1.809 -13.108 -5.453 1.00 97.19 682 ALA A N 1
ATOM 5525 C CA . ALA A 1 682 ? -2.590 -12.507 -6.535 1.00 97.19 682 ALA A CA 1
ATOM 5526 C C . ALA A 1 682 ? -4.063 -12.309 -6.144 1.00 97.19 682 ALA A C 1
ATOM 5528 O O . ALA A 1 682 ? -4.620 -11.244 -6.392 1.00 97.19 682 ALA A O 1
ATOM 5529 N N . ILE A 1 683 ? -4.673 -13.301 -5.487 1.00 97.69 683 ILE A N 1
ATOM 5530 C CA . ILE A 1 683 ? -6.064 -13.237 -5.014 1.00 97.69 683 ILE A CA 1
ATOM 5531 C C . ILE A 1 683 ? -6.239 -12.127 -3.969 1.00 97.69 683 ILE A C 1
ATOM 5533 O O . ILE A 1 683 ? -7.194 -11.356 -4.042 1.00 97.69 683 ILE A O 1
ATOM 5537 N N . VAL A 1 684 ? -5.311 -12.008 -3.016 1.00 97.50 684 VAL A N 1
ATOM 5538 C CA . VAL A 1 684 ? -5.369 -10.951 -1.994 1.00 97.50 684 VAL A CA 1
ATOM 5539 C C . VAL A 1 684 ? -5.106 -9.572 -2.600 1.00 97.50 684 VAL A C 1
ATOM 5541 O O . VAL A 1 684 ? -5.801 -8.622 -2.253 1.00 97.50 684 VAL A O 1
ATOM 5544 N N . ILE A 1 685 ? -4.165 -9.451 -3.542 1.00 96.19 685 ILE A N 1
ATOM 5545 C CA . ILE A 1 685 ? -3.940 -8.198 -4.281 1.00 96.19 685 ILE A CA 1
ATOM 5546 C C . ILE A 1 685 ? -5.207 -7.797 -5.040 1.00 96.19 685 ILE A C 1
ATOM 5548 O O . ILE A 1 685 ? -5.603 -6.640 -4.959 1.00 96.19 685 ILE A O 1
ATOM 5552 N N . LEU A 1 686 ? -5.872 -8.736 -5.722 1.00 95.44 686 LEU A N 1
ATOM 5553 C CA . LEU A 1 686 ? -7.137 -8.476 -6.410 1.00 95.44 686 LEU A CA 1
ATOM 5554 C C . LEU A 1 686 ? -8.202 -7.959 -5.434 1.00 95.44 686 LEU A C 1
ATOM 5556 O O . LEU A 1 686 ? -8.835 -6.947 -5.715 1.00 95.44 686 LEU A O 1
ATOM 5560 N N . ALA A 1 687 ? -8.351 -8.600 -4.271 1.00 95.56 687 ALA A N 1
ATOM 5561 C CA . ALA A 1 687 ? -9.287 -8.169 -3.235 1.00 95.56 687 ALA A CA 1
ATOM 5562 C C . ALA A 1 687 ? -9.005 -6.739 -2.743 1.00 95.56 687 ALA A C 1
ATOM 5564 O O . ALA A 1 687 ? -9.926 -5.936 -2.625 1.00 95.56 687 ALA A O 1
ATOM 5565 N N . LEU A 1 688 ? -7.736 -6.397 -2.500 1.00 94.44 688 LEU A N 1
ATOM 5566 C CA . LEU A 1 688 ? -7.353 -5.038 -2.115 1.00 94.44 688 LEU A CA 1
ATOM 5567 C C . LEU A 1 688 ? -7.625 -4.044 -3.252 1.00 94.44 688 LEU A C 1
ATOM 5569 O O . LEU A 1 688 ? -8.263 -3.023 -3.029 1.00 94.44 688 LEU A O 1
ATOM 5573 N N . VAL A 1 689 ? -7.231 -4.349 -4.489 1.00 92.19 689 VAL A N 1
ATOM 5574 C CA . VAL A 1 689 ? -7.492 -3.477 -5.648 1.00 92.19 689 VAL A CA 1
ATOM 5575 C C . VAL A 1 689 ? -8.990 -3.208 -5.832 1.00 92.19 689 VAL A C 1
ATOM 5577 O O . VAL A 1 689 ? -9.357 -2.084 -6.159 1.00 92.19 689 VAL A O 1
ATOM 5580 N N . MET A 1 690 ? -9.859 -4.183 -5.548 1.00 93.31 690 MET A N 1
ATOM 5581 C CA . MET A 1 690 ? -11.314 -3.986 -5.571 1.00 93.31 690 MET A CA 1
ATOM 5582 C C . MET A 1 690 ? -11.800 -2.968 -4.531 1.00 93.31 690 MET A C 1
ATOM 5584 O O . MET A 1 690 ? -12.724 -2.214 -4.812 1.00 93.31 690 MET A O 1
ATOM 5588 N N . PHE A 1 691 ? -11.178 -2.912 -3.352 1.00 93.44 691 PHE A N 1
ATOM 5589 C CA . PHE A 1 691 ? -11.524 -1.935 -2.316 1.00 93.44 691 PHE A CA 1
ATOM 5590 C C . PHE A 1 691 ? -10.944 -0.539 -2.577 1.00 93.44 691 PHE A C 1
ATOM 5592 O O . PHE A 1 691 ? -11.451 0.434 -2.024 1.00 93.44 691 PHE A O 1
ATOM 5599 N N . MET A 1 692 ? -9.914 -0.422 -3.422 1.00 92.38 692 MET A N 1
ATOM 5600 C CA . MET A 1 692 ? -9.160 0.818 -3.653 1.00 92.38 692 MET A CA 1
ATOM 5601 C C . MET A 1 692 ? -10.024 2.055 -3.983 1.00 92.38 692 MET A C 1
ATOM 5603 O O . MET A 1 692 ? -9.743 3.102 -3.402 1.00 92.38 692 MET A O 1
ATOM 5607 N N . PRO A 1 693 ? -11.050 2.002 -4.862 1.00 89.75 693 PRO A N 1
ATOM 5608 C CA . PRO A 1 693 ? -11.763 3.211 -5.292 1.00 89.75 693 PRO A CA 1
ATOM 5609 C C . PRO A 1 693 ? -12.486 3.960 -4.165 1.00 89.75 693 PRO A C 1
ATOM 5611 O O . PRO A 1 693 ? -12.578 5.181 -4.207 1.00 89.75 693 PRO A O 1
ATOM 5614 N N . THR A 1 694 ? -12.983 3.239 -3.157 1.00 90.94 694 THR A N 1
ATOM 5615 C CA . THR A 1 694 ? -13.755 3.795 -2.032 1.00 90.94 694 THR A CA 1
ATOM 5616 C C . THR A 1 694 ? -13.209 3.313 -0.686 1.00 90.94 694 THR A C 1
ATOM 5618 O O . THR A 1 694 ? -13.957 3.128 0.276 1.00 90.94 694 THR A O 1
ATOM 5621 N N . MET A 1 695 ? -11.893 3.085 -0.596 1.00 92.06 695 MET A N 1
ATOM 5622 C CA . MET A 1 695 ? -11.260 2.594 0.636 1.00 92.06 695 MET A CA 1
ATOM 5623 C C . MET A 1 695 ? -11.371 3.580 1.799 1.00 92.06 695 MET A C 1
ATOM 5625 O O . MET A 1 695 ? -11.581 3.144 2.923 1.00 92.06 695 MET A O 1
ATOM 5629 N N . SER A 1 696 ? -11.301 4.887 1.533 1.00 90.06 696 SER A N 1
ATOM 5630 C CA . SER A 1 696 ? -11.371 5.938 2.559 1.00 90.06 696 SER A CA 1
ATOM 5631 C C . SER A 1 696 ? -12.809 6.332 2.940 1.00 90.06 696 SER A C 1
ATOM 5633 O O . SER A 1 696 ? -12.994 7.129 3.850 1.00 90.06 696 SER A O 1
ATOM 5635 N N . SER A 1 697 ? -13.835 5.801 2.263 1.00 89.81 697 SER A N 1
ATOM 5636 C CA . SER A 1 697 ? -15.245 6.160 2.507 1.00 89.81 697 SER A CA 1
ATOM 5637 C C . SER A 1 697 ? -16.134 4.972 2.864 1.00 89.81 697 SER A C 1
ATOM 5639 O O . SER A 1 697 ? -16.985 5.094 3.735 1.00 89.81 697 SER A O 1
ATOM 5641 N N . VAL A 1 698 ? -15.930 3.814 2.229 1.00 90.69 698 VAL A N 1
ATOM 5642 C CA . VAL A 1 698 ? -16.774 2.620 2.410 1.00 90.69 698 VAL A CA 1
ATOM 5643 C C . VAL A 1 698 ? -15.969 1.439 2.940 1.00 90.69 698 VAL A C 1
ATOM 5645 O O . VAL A 1 698 ? -16.436 0.735 3.825 1.00 90.69 698 VAL A O 1
ATOM 5648 N N . TYR A 1 699 ? -14.755 1.198 2.440 1.00 93.25 699 TYR A N 1
ATOM 5649 C CA . TYR A 1 699 ? -14.020 -0.050 2.703 1.00 93.25 699 TYR A CA 1
ATOM 5650 C C . TYR A 1 699 ? -12.901 0.072 3.755 1.00 93.25 699 TYR A C 1
ATOM 5652 O O . TYR A 1 699 ? -12.033 -0.798 3.829 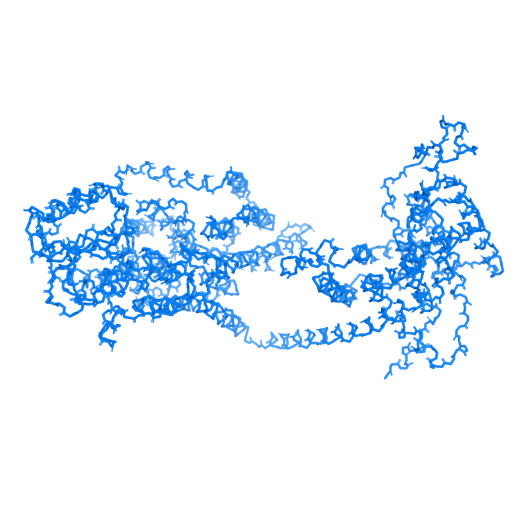1.00 93.25 699 TYR A O 1
ATOM 5660 N N . TYR A 1 700 ? -12.929 1.096 4.610 1.00 93.25 700 TYR A N 1
ATOM 5661 C CA . TYR A 1 700 ? -11.845 1.425 5.552 1.00 93.25 700 TYR A CA 1
ATOM 5662 C C . TYR A 1 700 ? -11.537 0.319 6.580 1.00 93.25 700 TYR A C 1
ATOM 5664 O O . TYR A 1 700 ? -10.374 0.112 6.918 1.00 93.25 700 TYR A O 1
ATOM 5672 N N . ASN A 1 701 ? -12.534 -0.462 7.024 1.00 94.12 701 ASN A N 1
ATOM 5673 C CA . ASN A 1 701 ? -12.292 -1.678 7.824 1.00 94.12 701 ASN A CA 1
ATOM 5674 C C . ASN A 1 701 ? -12.029 -2.911 6.943 1.00 94.12 701 ASN A C 1
ATOM 5676 O O . ASN A 1 701 ? -11.259 -3.799 7.313 1.00 94.12 701 ASN A O 1
ATOM 5680 N N . ALA A 1 702 ? -12.663 -2.974 5.768 1.00 94.31 702 ALA A N 1
ATOM 5681 C CA . ALA A 1 702 ? -12.629 -4.120 4.861 1.00 94.31 702 ALA A CA 1
ATOM 5682 C C . ALA A 1 702 ? -11.213 -4.458 4.371 1.00 94.31 702 ALA A C 1
ATOM 5684 O O . ALA A 1 702 ? -10.909 -5.635 4.169 1.00 94.31 702 ALA A O 1
ATOM 5685 N N . ILE A 1 703 ? -10.320 -3.465 4.260 1.00 94.50 703 ILE A N 1
ATOM 5686 C CA . ILE A 1 703 ? -8.911 -3.672 3.879 1.00 94.50 703 ILE A CA 1
ATOM 5687 C C . ILE A 1 703 ? -8.161 -4.637 4.808 1.00 94.50 703 ILE A C 1
ATOM 5689 O O . ILE A 1 703 ? -7.117 -5.161 4.426 1.00 94.50 703 ILE A O 1
ATOM 5693 N N . MET A 1 704 ? -8.665 -4.895 6.019 1.00 95.56 704 MET A N 1
ATOM 5694 C CA . MET A 1 704 ? -8.050 -5.831 6.961 1.00 95.56 704 MET A CA 1
ATOM 5695 C C . MET A 1 704 ? -8.471 -7.282 6.737 1.00 95.56 704 MET A C 1
ATOM 5697 O O . MET A 1 704 ? -7.776 -8.196 7.173 1.00 95.56 704 MET A O 1
ATOM 5701 N N . PHE A 1 705 ? -9.566 -7.543 6.032 1.00 96.12 705 PHE A N 1
ATOM 5702 C CA . PHE A 1 705 ? -10.082 -8.901 5.887 1.00 96.12 705 PHE A CA 1
ATOM 5703 C C . PHE A 1 705 ? -9.221 -9.815 4.983 1.00 96.12 705 PHE A C 1
ATOM 5705 O O . PHE A 1 705 ? -8.912 -10.929 5.406 1.00 96.12 705 PHE A O 1
ATOM 5712 N N . PRO A 1 706 ? -8.753 -9.401 3.784 1.00 96.06 706 PRO A N 1
ATOM 5713 C CA . PRO A 1 706 ? -8.122 -10.316 2.821 1.00 96.06 706 PRO A CA 1
ATOM 5714 C C . PRO A 1 706 ? -6.850 -11.033 3.308 1.00 96.06 706 PRO A C 1
ATOM 5716 O O . PRO A 1 706 ? -6.526 -12.127 2.838 1.00 96.06 706 PRO A O 1
ATOM 5719 N N . MET A 1 707 ? -6.124 -10.454 4.269 1.00 96.19 707 MET A N 1
ATOM 5720 C CA . MET A 1 707 ? -4.872 -11.019 4.790 1.00 96.19 707 MET A CA 1
ATOM 5721 C C . MET A 1 707 ? -5.046 -12.357 5.529 1.00 96.19 707 MET A C 1
ATOM 5723 O O . MET A 1 707 ? -4.073 -13.113 5.658 1.00 96.19 707 MET A O 1
ATOM 5727 N N . ILE A 1 708 ? -6.268 -12.724 5.933 1.00 96.69 708 ILE A N 1
ATOM 5728 C CA . ILE A 1 708 ? -6.552 -14.044 6.517 1.00 96.69 708 ILE A CA 1
ATOM 5729 C C . ILE A 1 708 ? -6.235 -15.183 5.536 1.00 96.69 708 ILE A C 1
ATOM 5731 O O . ILE A 1 708 ? -5.712 -16.219 5.948 1.00 96.69 708 ILE A O 1
ATOM 5735 N N . PHE A 1 709 ? -6.463 -14.980 4.231 1.00 97.75 709 PHE A N 1
ATOM 5736 C CA . PHE A 1 709 ? -6.210 -15.986 3.193 1.00 97.75 709 PHE A CA 1
ATOM 5737 C C . PHE A 1 709 ? -4.717 -16.302 3.070 1.00 97.75 709 PHE A C 1
ATOM 5739 O O . PHE A 1 709 ? -4.320 -17.464 2.924 1.00 97.75 709 PHE A O 1
ATOM 5746 N N . MET A 1 710 ? -3.870 -15.277 3.204 1.00 97.19 710 MET A N 1
ATOM 5747 C CA . MET A 1 710 ? -2.420 -15.453 3.273 1.00 97.19 710 MET A CA 1
ATOM 5748 C C . MET A 1 710 ? -2.002 -16.200 4.537 1.00 97.19 710 MET A C 1
ATOM 5750 O O . MET A 1 710 ? -1.153 -17.087 4.457 1.00 97.19 710 MET A O 1
ATOM 5754 N N . GLY A 1 711 ? -2.619 -15.896 5.682 1.00 97.06 711 GLY A N 1
ATOM 5755 C CA . GLY A 1 711 ? -2.367 -16.599 6.941 1.00 97.06 711 GLY A CA 1
ATOM 5756 C C . GLY A 1 711 ? -2.670 -18.093 6.862 1.00 97.06 711 GLY A C 1
ATOM 5757 O O . GLY A 1 711 ? -1.804 -18.912 7.177 1.00 97.06 711 GLY A O 1
ATOM 5758 N N . ILE A 1 712 ? -3.864 -18.454 6.378 1.00 97.56 712 ILE A N 1
ATOM 5759 C CA . ILE A 1 712 ? -4.289 -19.854 6.206 1.00 97.56 712 ILE A CA 1
ATOM 5760 C C . ILE A 1 712 ? -3.347 -20.577 5.241 1.00 97.56 712 ILE A C 1
ATOM 5762 O O . ILE A 1 712 ? -2.830 -21.646 5.568 1.00 97.56 712 ILE A O 1
ATOM 5766 N N . THR A 1 713 ? -3.065 -19.974 4.082 1.00 97.50 713 THR A N 1
ATOM 5767 C CA . THR A 1 713 ? -2.154 -20.551 3.079 1.00 97.50 713 THR A CA 1
ATOM 5768 C C . THR A 1 713 ? -0.771 -20.798 3.676 1.00 97.50 713 THR A C 1
ATOM 5770 O O . THR A 1 713 ? -0.240 -21.906 3.585 1.00 97.50 713 THR A O 1
ATOM 5773 N N . ALA A 1 714 ? -0.200 -19.799 4.352 1.00 97.06 714 ALA A N 1
ATOM 5774 C CA . ALA A 1 714 ? 1.123 -19.917 4.945 1.00 97.06 714 ALA A CA 1
ATOM 5775 C C . ALA A 1 714 ? 1.185 -21.011 6.021 1.00 97.06 714 ALA A C 1
ATOM 5777 O O . ALA A 1 714 ? 2.114 -21.823 6.025 1.00 97.06 714 ALA A O 1
ATOM 5778 N N . TYR A 1 715 ? 0.170 -21.084 6.886 1.00 96.69 715 TYR A N 1
ATOM 5779 C CA . TYR A 1 715 ? 0.078 -22.092 7.941 1.00 96.69 715 TYR A CA 1
ATOM 5780 C C . TYR A 1 715 ? -0.077 -23.521 7.397 1.00 96.69 715 TYR A C 1
ATOM 5782 O O . TYR A 1 715 ? 0.541 -24.457 7.913 1.00 96.69 715 TYR A O 1
ATOM 5790 N N . VAL A 1 716 ? -0.887 -23.715 6.350 1.00 95.50 716 VAL A N 1
ATOM 5791 C CA . VAL A 1 716 ? -1.109 -25.034 5.730 1.00 95.50 716 VAL A CA 1
ATOM 5792 C C . VAL A 1 716 ? 0.152 -25.546 5.027 1.00 95.50 716 VAL A C 1
ATOM 5794 O O . VAL A 1 716 ? 0.429 -26.751 5.077 1.00 95.50 716 VAL A O 1
ATOM 5797 N N . LEU A 1 717 ? 0.921 -24.645 4.408 1.00 94.06 717 LEU A N 1
ATOM 5798 C CA . LEU A 1 717 ? 2.148 -24.969 3.673 1.00 94.06 717 LEU A CA 1
ATOM 5799 C C . LEU A 1 717 ? 3.382 -25.155 4.567 1.00 94.06 717 LEU A C 1
ATOM 5801 O O . LEU A 1 717 ? 4.306 -25.866 4.157 1.00 94.06 717 LEU A O 1
ATOM 5805 N N . SER A 1 718 ? 3.406 -24.545 5.758 1.00 92.94 718 SER A N 1
ATOM 5806 C CA . SER A 1 718 ? 4.514 -24.686 6.711 1.00 92.94 718 SER A CA 1
ATOM 5807 C C . SER A 1 718 ? 4.668 -26.119 7.232 1.00 92.94 718 SER A C 1
ATOM 5809 O O . SER A 1 718 ? 3.697 -26.816 7.549 1.00 92.94 718 SER A O 1
ATOM 5811 N N . GLU A 1 719 ? 5.918 -26.546 7.372 1.00 88.88 719 GLU A N 1
ATOM 5812 C CA . GLU A 1 719 ? 6.301 -27.767 8.082 1.00 88.88 719 GLU A CA 1
ATOM 5813 C C . GLU A 1 719 ? 6.254 -27.559 9.591 1.00 88.88 719 GLU A C 1
ATOM 5815 O O . GLU A 1 719 ? 5.607 -28.333 10.304 1.00 88.88 719 GLU A O 1
ATOM 5820 N N . ASN A 1 720 ? 6.889 -26.491 10.074 1.00 88.31 720 ASN A N 1
ATOM 5821 C CA . ASN A 1 720 ? 6.907 -26.131 11.481 1.00 88.31 720 ASN A CA 1
ATOM 5822 C C . ASN A 1 720 ? 5.705 -25.246 11.817 1.00 88.31 720 ASN A C 1
ATOM 5824 O O . ASN A 1 720 ? 5.762 -24.013 11.831 1.00 88.31 720 ASN A O 1
ATOM 5828 N N . LYS A 1 721 ? 4.580 -25.906 12.080 1.00 90.75 721 LYS A N 1
ATOM 5829 C CA . LYS A 1 721 ? 3.330 -25.233 12.427 1.00 90.75 721 LYS A CA 1
ATOM 5830 C C . LYS A 1 721 ? 3.415 -24.605 13.813 1.00 90.75 721 LYS A C 1
ATOM 5832 O O . LYS A 1 721 ? 3.532 -25.311 14.809 1.00 90.75 721 LYS A O 1
ATOM 5837 N N . GLN A 1 722 ? 3.228 -23.290 13.872 1.00 92.50 722 GLN A N 1
ATOM 5838 C CA . GLN A 1 722 ? 3.053 -22.540 15.119 1.00 92.50 722 GLN A CA 1
ATOM 5839 C C . GLN A 1 722 ? 1.639 -22.791 15.678 1.00 92.50 722 GLN A C 1
ATOM 5841 O O . GLN A 1 722 ? 0.739 -21.967 15.509 1.00 92.50 722 GLN A O 1
ATOM 5846 N N . ARG A 1 723 ? 1.410 -23.982 16.249 1.00 92.31 723 ARG A N 1
ATOM 5847 C CA . ARG A 1 723 ? 0.076 -24.477 16.644 1.00 92.31 723 ARG A CA 1
ATOM 5848 C C . ARG A 1 723 ? -0.564 -23.619 17.728 1.00 92.31 723 ARG A C 1
ATOM 5850 O O . ARG A 1 723 ? -1.749 -23.324 17.625 1.00 92.31 723 ARG A O 1
ATOM 5857 N N . GLU A 1 724 ? 0.216 -23.186 18.709 1.00 93.25 724 GLU A N 1
ATOM 5858 C CA . GLU A 1 724 ? -0.242 -22.339 19.808 1.00 93.25 724 GLU A CA 1
ATOM 5859 C C . GLU A 1 724 ? -0.752 -21.001 19.278 1.00 93.25 724 GLU A C 1
ATOM 5861 O O . GLU A 1 724 ? -1.879 -20.621 19.562 1.00 93.25 724 GLU A O 1
ATOM 5866 N N . LEU A 1 725 ? 0.028 -20.333 18.420 1.00 95.19 725 LEU A N 1
ATOM 5867 C CA . LEU A 1 725 ? -0.364 -19.059 17.812 1.00 95.19 725 LEU A CA 1
ATOM 5868 C C . LEU A 1 725 ? -1.584 -19.205 16.890 1.00 95.19 725 LEU A C 1
ATOM 5870 O O . LEU A 1 725 ? -2.436 -18.321 16.837 1.00 95.19 725 LEU A O 1
ATOM 5874 N N . PHE A 1 726 ? -1.692 -20.330 16.182 1.00 96.38 726 PHE A N 1
ATOM 5875 C CA . PHE A 1 726 ? -2.878 -20.641 15.389 1.00 96.38 726 PHE A CA 1
ATOM 5876 C C . PHE A 1 726 ? -4.124 -20.796 16.266 1.00 96.38 726 PHE A C 1
ATOM 5878 O O . PHE A 1 726 ? -5.143 -20.174 15.986 1.00 96.38 726 PHE A O 1
ATOM 5885 N N . ALA A 1 727 ? -4.041 -21.563 17.351 1.00 94.38 727 ALA A N 1
ATOM 5886 C CA . ALA A 1 727 ? -5.179 -21.813 18.226 1.00 94.38 727 ALA A CA 1
ATOM 5887 C C . ALA A 1 727 ? -5.577 -20.584 19.059 1.00 94.38 727 ALA A C 1
ATOM 5889 O O . ALA A 1 727 ? -6.745 -20.205 19.069 1.00 94.38 727 ALA A O 1
ATOM 5890 N N . SER A 1 728 ? -4.628 -19.948 19.750 1.00 95.19 728 SER A N 1
ATOM 5891 C CA . SER A 1 728 ? -4.949 -18.900 20.722 1.00 95.19 728 SER A CA 1
ATOM 5892 C C . SER A 1 728 ? -5.041 -17.499 20.129 1.00 95.19 728 SER A C 1
ATOM 5894 O O . SER A 1 728 ? -5.615 -16.645 20.785 1.00 95.19 728 SER A O 1
ATOM 5896 N N . LEU A 1 729 ? -4.514 -17.235 18.926 1.00 97.25 729 LEU A N 1
ATOM 5897 C CA . LEU A 1 729 ? -4.613 -15.915 18.284 1.00 97.25 729 LEU A CA 1
ATOM 5898 C C . LEU A 1 729 ? -5.377 -15.957 16.961 1.00 97.25 729 LEU A C 1
ATOM 5900 O O . LEU A 1 729 ? -6.354 -15.230 16.809 1.00 97.25 729 LEU A O 1
ATOM 5904 N N . PHE A 1 730 ? -4.967 -16.805 16.010 1.00 98.00 730 PHE A N 1
ATOM 5905 C CA . PHE A 1 730 ? -5.610 -16.834 14.691 1.00 98.00 730 PHE A CA 1
ATOM 5906 C C . PHE A 1 730 ? -7.080 -17.260 14.790 1.00 98.00 730 PHE A C 1
ATOM 5908 O O . PHE A 1 730 ? -7.956 -16.517 14.355 1.00 98.00 730 PHE A O 1
ATOM 5915 N N . VAL A 1 731 ? -7.357 -18.418 15.398 1.00 96.94 731 VAL A N 1
ATOM 5916 C CA . VAL A 1 731 ? -8.721 -18.943 15.585 1.00 96.94 731 VAL A CA 1
ATOM 5917 C C . VAL A 1 731 ? -9.521 -18.081 16.564 1.00 96.94 731 VAL A C 1
ATOM 5919 O O . VAL A 1 731 ? -10.690 -17.807 16.305 1.00 96.94 731 VAL A O 1
ATOM 5922 N N . LEU A 1 732 ? -8.893 -17.588 17.639 1.00 96.62 732 LEU A N 1
ATOM 5923 C CA . LEU A 1 732 ? -9.550 -16.679 18.582 1.00 96.62 732 LEU A CA 1
ATOM 5924 C C . LEU A 1 732 ? -10.043 -15.393 17.898 1.00 96.62 732 LEU A C 1
ATOM 5926 O O . LEU A 1 732 ? -11.171 -14.981 18.146 1.00 96.62 732 LEU A O 1
ATOM 5930 N N . GLY A 1 733 ? -9.250 -14.795 17.002 1.00 96.50 733 GLY A N 1
ATOM 5931 C CA . GLY A 1 733 ? -9.674 -13.626 16.223 1.00 96.50 733 GLY A CA 1
ATOM 5932 C C . GLY A 1 733 ? -10.862 -13.915 15.296 1.00 96.50 733 GLY A C 1
ATOM 5933 O O . GLY A 1 733 ? -11.761 -13.085 15.175 1.00 96.50 733 GLY A O 1
ATOM 5934 N N . ILE A 1 734 ? -10.939 -15.123 14.718 1.00 96.62 734 ILE A N 1
ATOM 5935 C CA . ILE A 1 734 ? -12.112 -15.549 13.937 1.00 96.62 734 ILE A CA 1
ATOM 5936 C C . ILE A 1 734 ? -13.340 -15.694 14.842 1.00 96.62 734 ILE A C 1
ATOM 5938 O O . ILE A 1 734 ? -14.397 -15.161 14.510 1.00 96.62 734 ILE A O 1
ATOM 5942 N N . PHE A 1 735 ? -13.220 -16.333 16.010 1.00 96.19 735 PHE A N 1
ATOM 5943 C CA . PHE A 1 735 ? -14.335 -16.409 16.961 1.00 96.19 735 PHE A CA 1
ATOM 5944 C C . PHE A 1 735 ? -14.774 -15.035 17.463 1.00 96.19 735 PHE A C 1
ATOM 5946 O O . PHE A 1 735 ? -15.971 -14.800 17.601 1.00 96.19 735 PHE A O 1
ATOM 5953 N N . TYR A 1 736 ? -13.835 -14.113 17.671 1.00 96.19 736 TYR A N 1
ATOM 5954 C CA . TYR A 1 736 ? -14.162 -12.736 18.016 1.00 96.19 736 TYR A CA 1
ATOM 5955 C C . TYR A 1 736 ? -14.957 -12.043 16.902 1.00 96.19 736 TYR A C 1
ATOM 5957 O O . TYR A 1 736 ? -15.935 -11.361 17.191 1.00 96.19 736 TYR A O 1
ATOM 5965 N N . SER A 1 737 ? -14.620 -12.287 15.629 1.00 95.50 737 SER A N 1
ATOM 5966 C CA . SER A 1 737 ? -15.395 -11.753 14.500 1.00 95.50 737 SER A CA 1
ATOM 5967 C C . SER A 1 737 ? -16.837 -12.268 14.465 1.00 95.50 737 SER A C 1
ATOM 5969 O O . SER A 1 737 ? -17.756 -11.496 14.197 1.00 95.50 737 SER A O 1
ATOM 5971 N N . VAL A 1 738 ? -17.054 -13.543 14.808 1.00 94.25 738 VAL A N 1
ATOM 5972 C CA . VAL A 1 738 ? -18.400 -14.127 14.921 1.00 94.25 738 VAL A CA 1
ATOM 5973 C C . VAL A 1 738 ? -19.146 -13.518 16.109 1.00 94.25 738 VAL A C 1
ATOM 5975 O O . VAL A 1 738 ? -20.291 -13.099 15.958 1.00 94.25 738 VAL A O 1
ATOM 5978 N N . ALA A 1 739 ? -18.493 -13.410 17.270 1.00 93.19 739 ALA A N 1
ATOM 5979 C CA . ALA A 1 739 ? -19.078 -12.825 18.475 1.00 93.19 739 ALA A CA 1
ATOM 5980 C C . ALA A 1 739 ? -19.523 -11.370 18.253 1.00 93.19 739 ALA A C 1
ATOM 5982 O O . ALA A 1 739 ? -20.638 -11.013 18.628 1.00 93.19 739 ALA A O 1
ATOM 5983 N N . LEU A 1 740 ? -18.702 -10.561 17.575 1.00 91.44 740 LEU A N 1
ATOM 5984 C CA . LEU A 1 740 ? -19.047 -9.182 17.228 1.00 91.44 740 LEU A CA 1
ATOM 5985 C C . LEU A 1 740 ? -20.176 -9.092 16.204 1.00 91.44 740 LEU A C 1
ATOM 5987 O O . LEU A 1 740 ? -21.074 -8.273 16.362 1.00 91.44 740 LEU A O 1
ATOM 5991 N N . CYS A 1 741 ? -20.177 -9.947 15.179 1.00 90.56 741 CYS A N 1
ATOM 5992 C CA . CYS A 1 741 ? -21.289 -10.006 14.228 1.00 90.56 741 CYS A CA 1
ATOM 5993 C C . CYS A 1 741 ? -22.614 -10.359 14.926 1.00 90.56 741 CYS A C 1
ATOM 5995 O O . CYS A 1 741 ? -23.675 -9.892 14.528 1.00 90.56 741 CYS A O 1
ATOM 5997 N N . PHE A 1 742 ? -22.564 -11.145 16.003 1.00 88.00 742 PHE A N 1
ATOM 5998 C CA . PHE A 1 742 ? -23.749 -11.517 16.775 1.00 88.00 742 PHE A CA 1
ATOM 5999 C C . PHE A 1 742 ? -24.246 -10.408 17.704 1.00 88.00 742 PHE A C 1
ATOM 6001 O O . PHE A 1 742 ? -25.419 -10.450 18.099 1.00 88.00 742 PHE A O 1
ATOM 6008 N N . SER A 1 743 ? -23.364 -9.472 18.065 1.00 85.19 743 SER A N 1
ATOM 6009 C CA . SER A 1 743 ? -23.614 -8.388 19.014 1.00 85.19 743 SER A CA 1
ATOM 6010 C C . SER A 1 743 ? -23.756 -7.011 18.366 1.00 85.19 743 SER A C 1
ATOM 6012 O O . SER A 1 743 ? -23.862 -6.037 19.097 1.00 85.19 743 SER A O 1
ATOM 6014 N N . SER A 1 744 ? -23.687 -6.901 17.038 1.00 84.81 744 SER A N 1
ATOM 6015 C CA . SER A 1 744 ? -23.632 -5.614 16.341 1.00 84.81 744 SER A CA 1
ATOM 6016 C C . SER A 1 744 ? -24.487 -5.611 15.080 1.00 84.81 744 SER A C 1
ATOM 6018 O O . SER A 1 744 ? -24.580 -6.608 14.365 1.00 84.81 744 SER A O 1
ATOM 6020 N N . ASN A 1 745 ? -25.048 -4.445 14.770 1.00 82.50 745 ASN A N 1
ATOM 6021 C CA . ASN A 1 745 ? -25.737 -4.143 13.521 1.00 82.50 745 ASN A CA 1
ATOM 6022 C C . ASN A 1 745 ? -24.799 -3.591 12.427 1.00 82.50 745 ASN A C 1
ATOM 6024 O O . ASN A 1 745 ? -25.270 -3.250 11.354 1.00 82.50 745 ASN A O 1
ATOM 6028 N N . GLN A 1 746 ? -23.480 -3.531 12.649 1.00 83.00 746 GLN A N 1
ATOM 6029 C CA . GLN A 1 746 ? -22.498 -2.926 11.729 1.00 83.00 746 GLN A CA 1
ATOM 6030 C C . GLN A 1 746 ? -21.981 -3.887 10.637 1.00 83.00 746 GLN A C 1
ATOM 6032 O O . GLN A 1 746 ? -20.955 -3.645 9.997 1.00 83.00 746 GLN A O 1
ATOM 6037 N N . TYR A 1 747 ? -22.690 -4.991 10.393 1.00 82.25 747 TYR A N 1
ATOM 6038 C CA . TYR A 1 747 ? -22.472 -5.893 9.256 1.00 82.25 747 TYR A CA 1
ATOM 6039 C C . TYR A 1 747 ? -21.005 -6.370 9.104 1.00 82.25 747 TYR A C 1
ATOM 6041 O O . TYR A 1 747 ? -20.364 -6.848 10.044 1.00 82.25 747 TYR A O 1
ATOM 6049 N N . PHE A 1 748 ? -20.454 -6.264 7.892 1.00 91.12 748 PHE A N 1
ATOM 6050 C CA . PHE A 1 748 ? -19.100 -6.692 7.561 1.00 91.12 748 PHE A CA 1
ATOM 6051 C C . PHE A 1 748 ? -18.007 -5.840 8.229 1.00 91.12 748 PHE A C 1
ATOM 6053 O O . PHE A 1 748 ? -16.899 -6.340 8.427 1.00 91.12 748 PHE A O 1
ATOM 6060 N N . TYR A 1 749 ? -18.294 -4.595 8.635 1.00 91.00 749 TYR A N 1
ATOM 6061 C CA . TYR A 1 749 ? -17.292 -3.700 9.227 1.00 91.00 749 TYR A CA 1
ATOM 6062 C C . TYR A 1 749 ? -16.675 -4.281 10.498 1.00 91.00 749 TYR A C 1
ATOM 6064 O O . TYR A 1 749 ? -15.449 -4.292 10.631 1.00 91.00 749 TYR A O 1
ATOM 6072 N N . VAL A 1 750 ? -17.507 -4.803 11.404 1.00 90.88 750 VAL A N 1
ATOM 6073 C CA . VAL A 1 750 ? -17.040 -5.425 12.656 1.00 90.88 750 VAL A CA 1
ATOM 6074 C C . VAL A 1 750 ? -16.348 -6.762 12.408 1.00 90.88 750 VAL A C 1
ATOM 6076 O O . VAL A 1 750 ? -15.359 -7.076 13.068 1.00 90.88 750 VAL A O 1
ATOM 6079 N N . THR A 1 751 ? -16.799 -7.514 11.401 1.00 91.88 751 THR A N 1
ATOM 6080 C CA . THR A 1 751 ? -16.182 -8.787 11.004 1.00 91.88 751 THR A CA 1
ATOM 6081 C C . THR A 1 751 ? -14.765 -8.568 10.472 1.00 91.88 751 THR A C 1
ATOM 6083 O O . THR A 1 751 ? -13.817 -9.219 10.924 1.00 91.88 751 THR A O 1
ATOM 6086 N N . ALA A 1 752 ? -14.599 -7.622 9.546 1.00 93.81 752 ALA A N 1
ATOM 6087 C CA . ALA A 1 752 ? -13.311 -7.285 8.951 1.00 93.81 752 ALA A CA 1
ATOM 6088 C C . ALA A 1 752 ? -12.332 -6.719 9.988 1.00 93.81 752 ALA A C 1
ATOM 6090 O O . ALA A 1 752 ? -11.179 -7.151 10.052 1.00 93.81 752 ALA A O 1
ATOM 6091 N N . MET A 1 753 ? -12.812 -5.820 10.852 1.00 94.12 753 MET A N 1
ATOM 6092 C CA . MET A 1 753 ? -12.045 -5.257 11.961 1.00 94.12 753 MET A CA 1
ATOM 6093 C C . MET A 1 753 ? -11.526 -6.345 12.909 1.00 94.12 753 MET A C 1
ATOM 6095 O O . MET A 1 753 ? -10.336 -6.368 13.215 1.00 94.12 753 MET A O 1
ATOM 6099 N N . ALA A 1 754 ? -12.383 -7.271 13.342 1.00 93.81 754 ALA A N 1
ATOM 6100 C CA . ALA A 1 754 ? -12.020 -8.331 14.282 1.00 93.81 754 ALA A CA 1
ATOM 6101 C C . ALA A 1 754 ? -10.953 -9.293 13.730 1.00 93.81 754 ALA A C 1
ATOM 6103 O O . ALA A 1 754 ? -10.052 -9.719 14.459 1.00 93.81 754 ALA A O 1
ATOM 6104 N N . CYS A 1 755 ? -10.995 -9.578 12.421 1.00 94.19 755 CYS A N 1
ATOM 6105 C CA . CYS A 1 755 ? -10.000 -10.413 11.736 1.00 94.19 755 CYS A CA 1
ATOM 6106 C C . CYS A 1 755 ? -8.575 -9.827 11.787 1.00 94.19 755 CYS A C 1
ATOM 6108 O O . CYS A 1 755 ? -7.595 -10.544 11.567 1.00 94.19 755 CYS A O 1
ATOM 6110 N N . THR A 1 756 ? -8.426 -8.548 12.139 1.00 94.94 756 THR A N 1
ATOM 6111 C CA . THR A 1 756 ? -7.128 -7.894 12.351 1.00 94.94 756 THR A CA 1
ATOM 6112 C C . THR A 1 756 ? -6.300 -8.578 13.442 1.00 94.94 756 THR A C 1
ATOM 6114 O O . THR A 1 756 ? -5.084 -8.700 13.286 1.00 94.94 756 THR A O 1
ATOM 6117 N N . ALA A 1 757 ? -6.932 -9.130 14.487 1.00 95.88 757 ALA A N 1
ATOM 6118 C CA . ALA A 1 757 ? -6.231 -9.935 15.493 1.00 95.88 757 ALA A CA 1
ATOM 6119 C C . ALA A 1 757 ? -5.601 -11.196 14.871 1.00 95.88 757 ALA A C 1
ATOM 6121 O O . ALA A 1 757 ? -4.440 -11.521 15.137 1.00 95.88 757 ALA A O 1
ATOM 6122 N N . SER A 1 758 ? -6.326 -11.873 13.974 1.00 97.69 758 SER A N 1
ATOM 6123 C CA . SER A 1 758 ? -5.822 -13.043 13.245 1.00 97.69 758 SER A CA 1
ATOM 6124 C C . SER A 1 758 ? -4.671 -12.680 12.305 1.00 97.69 758 SER A C 1
ATOM 6126 O O . SER A 1 758 ? -3.729 -13.462 12.153 1.00 97.69 758 SER A O 1
ATOM 6128 N N . ASN A 1 759 ? -4.681 -11.477 11.726 1.00 97.06 759 ASN A N 1
ATOM 6129 C CA . ASN A 1 759 ? -3.613 -11.025 10.834 1.00 97.06 759 ASN A CA 1
ATOM 6130 C C . ASN A 1 759 ? -2.250 -10.923 11.518 1.00 97.06 759 ASN A C 1
ATOM 6132 O O . ASN A 1 759 ? -1.244 -11.227 10.876 1.00 97.06 759 ASN A O 1
ATOM 6136 N N . ILE A 1 760 ? -2.194 -10.595 12.814 1.00 97.62 760 ILE A N 1
ATOM 6137 C CA . ILE A 1 760 ? -0.938 -10.617 13.585 1.00 97.62 760 ILE A CA 1
ATOM 6138 C C . ILE A 1 760 ? -0.272 -12.001 13.468 1.00 97.62 760 ILE A C 1
ATOM 6140 O O . ILE A 1 760 ? 0.928 -12.103 13.195 1.00 97.62 760 ILE A O 1
ATOM 6144 N N . ALA A 1 761 ? -1.058 -13.076 13.602 1.00 97.69 761 ALA A N 1
ATOM 6145 C CA . ALA A 1 761 ? -0.586 -14.445 13.403 1.00 97.69 761 ALA A CA 1
ATOM 6146 C C . ALA A 1 761 ? -0.257 -14.737 11.930 1.00 97.69 761 ALA A C 1
ATOM 6148 O O . ALA A 1 761 ? 0.774 -15.356 11.655 1.00 97.69 761 ALA A O 1
ATOM 6149 N N . SER A 1 762 ? -1.072 -14.253 10.983 1.00 97.88 762 SER A N 1
ATOM 6150 C CA . SER A 1 762 ? -0.829 -14.411 9.540 1.00 97.88 762 SER A CA 1
ATOM 6151 C C . SER A 1 762 ? 0.571 -13.946 9.139 1.00 97.88 762 SER A C 1
ATOM 6153 O O . SER A 1 762 ? 1.284 -14.680 8.455 1.00 97.88 762 SER A O 1
ATOM 6155 N N . PHE A 1 763 ? 1.018 -12.778 9.613 1.00 97.44 763 PHE A N 1
ATOM 6156 C CA . PHE A 1 763 ? 2.370 -12.281 9.333 1.00 97.44 763 PHE A CA 1
ATOM 6157 C C . PHE A 1 763 ? 3.460 -13.216 9.867 1.00 97.44 763 PHE A C 1
ATOM 6159 O O . PHE A 1 763 ? 4.438 -13.489 9.166 1.00 97.44 763 PHE A O 1
ATOM 6166 N N . VAL A 1 764 ? 3.283 -13.763 11.072 1.00 97.31 764 VAL A N 1
ATOM 6167 C CA . VAL A 1 764 ? 4.212 -14.752 11.639 1.00 97.31 764 VAL A CA 1
ATOM 6168 C C . VAL A 1 764 ? 4.244 -16.029 10.794 1.00 97.31 764 VAL A C 1
ATOM 6170 O O . VAL A 1 764 ? 5.331 -16.536 10.509 1.00 97.31 764 VAL A O 1
ATOM 6173 N N . PHE A 1 765 ? 3.092 -16.526 10.335 1.00 98.06 765 PHE A N 1
ATOM 6174 C CA . PHE A 1 765 ? 3.019 -17.715 9.478 1.00 98.06 765 PHE A CA 1
ATOM 6175 C C . PHE A 1 765 ? 3.716 -17.494 8.135 1.00 98.06 765 PHE A C 1
ATOM 6177 O O . PHE A 1 765 ? 4.506 -18.338 7.713 1.00 98.06 765 PHE A O 1
ATOM 6184 N N . ILE A 1 766 ? 3.496 -16.342 7.497 1.00 96.88 766 ILE A N 1
ATOM 6185 C CA . ILE A 1 766 ? 4.164 -15.963 6.243 1.00 96.88 766 ILE A CA 1
ATOM 6186 C C . ILE A 1 766 ? 5.683 -15.910 6.445 1.00 96.88 766 ILE A C 1
ATOM 6188 O O . ILE A 1 766 ? 6.441 -16.481 5.657 1.00 96.88 766 ILE A O 1
ATOM 6192 N N . GLY A 1 767 ? 6.143 -15.273 7.526 1.00 94.69 767 GLY A N 1
ATOM 6193 C CA . GLY A 1 767 ? 7.564 -15.201 7.862 1.00 94.69 767 GLY A CA 1
ATOM 6194 C C . GLY A 1 767 ? 8.193 -16.574 8.096 1.00 94.69 767 GLY A C 1
ATOM 6195 O O . GLY A 1 767 ? 9.305 -16.826 7.620 1.00 94.69 767 GLY A O 1
ATOM 6196 N N . ASN A 1 768 ? 7.475 -17.473 8.776 1.00 95.06 768 ASN A N 1
ATOM 6197 C CA . ASN A 1 768 ? 7.907 -18.853 8.984 1.00 95.06 768 ASN A CA 1
ATOM 6198 C C . ASN A 1 768 ? 8.006 -19.620 7.659 1.00 95.06 768 ASN A C 1
ATOM 6200 O O . ASN A 1 768 ? 9.055 -20.195 7.374 1.00 95.06 768 ASN A O 1
ATOM 6204 N N . LEU A 1 769 ? 6.977 -19.552 6.811 1.00 94.94 769 LEU A N 1
ATOM 6205 C CA . LEU A 1 769 ? 6.982 -20.204 5.501 1.00 94.94 769 LEU A CA 1
ATOM 6206 C C . LEU A 1 769 ? 8.149 -19.712 4.632 1.00 94.94 769 LEU A C 1
ATOM 6208 O O . LEU A 1 769 ? 8.882 -20.516 4.063 1.00 94.94 769 LEU A O 1
ATOM 6212 N N . ILE A 1 770 ? 8.383 -18.398 4.568 1.00 92.50 770 ILE A N 1
ATOM 6213 C CA . ILE A 1 770 ? 9.500 -17.826 3.798 1.00 92.50 770 ILE A CA 1
ATOM 6214 C C . ILE A 1 770 ? 10.851 -18.284 4.358 1.00 92.50 770 ILE A C 1
ATOM 6216 O O . ILE A 1 770 ? 11.786 -18.531 3.592 1.00 92.50 770 ILE A O 1
ATOM 6220 N N . LYS A 1 771 ? 10.983 -18.394 5.685 1.00 90.69 771 LYS A N 1
ATOM 6221 C CA . LYS A 1 771 ? 12.194 -18.922 6.326 1.00 90.69 771 LYS A CA 1
ATOM 6222 C C . LYS A 1 771 ? 12.423 -20.384 5.938 1.00 90.69 771 LYS A C 1
ATOM 6224 O O . LYS A 1 771 ? 13.541 -20.728 5.560 1.00 90.69 771 LYS A O 1
ATOM 6229 N N . GLU A 1 772 ? 11.380 -21.209 5.962 1.00 91.19 772 GLU A N 1
ATOM 6230 C CA . GLU A 1 772 ? 11.437 -22.610 5.534 1.00 91.19 772 GLU A CA 1
ATOM 6231 C C . GLU A 1 772 ? 11.780 -22.739 4.048 1.00 91.19 772 GLU A C 1
ATOM 6233 O O . GLU A 1 772 ? 12.687 -23.485 3.714 1.00 91.19 772 GLU A O 1
ATOM 6238 N N . MET A 1 773 ? 11.158 -21.960 3.158 1.00 89.31 773 MET A N 1
ATOM 6239 C CA . MET A 1 773 ? 11.452 -21.964 1.712 1.00 89.31 773 MET A CA 1
ATOM 6240 C C . MET A 1 773 ? 12.879 -21.499 1.373 1.00 89.31 773 MET A C 1
ATOM 6242 O O . MET A 1 773 ? 13.402 -21.787 0.292 1.00 89.31 773 MET A O 1
ATOM 6246 N N . LYS A 1 774 ? 13.522 -20.732 2.263 1.00 86.06 774 LYS A N 1
ATOM 6247 C CA . LYS A 1 774 ? 14.940 -20.364 2.130 1.00 86.06 774 LYS A CA 1
ATOM 6248 C C . LYS A 1 774 ? 15.867 -21.498 2.553 1.00 86.06 774 LYS A C 1
ATOM 6250 O O . LYS A 1 774 ? 16.893 -21.670 1.904 1.00 86.06 774 LYS A O 1
ATOM 6255 N N . ALA A 1 775 ? 15.522 -22.217 3.621 1.00 86.19 775 ALA A N 1
ATOM 6256 C CA . ALA A 1 775 ? 16.305 -23.343 4.128 1.00 86.19 775 ALA A CA 1
ATOM 6257 C C . ALA A 1 775 ? 16.146 -24.591 3.247 1.00 86.19 775 ALA A C 1
ATOM 6259 O O . ALA A 1 775 ? 17.137 -25.186 2.844 1.00 86.19 775 ALA A O 1
ATOM 6260 N N . ASN A 1 776 ? 14.900 -24.908 2.895 1.00 82.62 776 ASN A N 1
ATOM 6261 C CA . ASN A 1 776 ? 14.478 -26.051 2.097 1.00 82.62 776 ASN A CA 1
ATOM 6262 C C . ASN A 1 776 ? 13.691 -25.527 0.880 1.00 82.62 776 ASN A C 1
ATOM 6264 O O . ASN A 1 776 ? 12.478 -25.314 0.980 1.00 82.62 776 ASN A O 1
ATOM 6268 N N . PRO A 1 777 ? 14.370 -25.231 -0.245 1.00 73.94 777 PRO A N 1
ATOM 6269 C CA . PRO A 1 777 ? 13.717 -24.772 -1.467 1.00 73.94 777 PRO A CA 1
ATOM 6270 C C . PRO A 1 777 ? 12.760 -25.816 -2.058 1.00 73.94 777 PRO A C 1
ATOM 6272 O O . PRO A 1 777 ? 12.939 -27.015 -1.863 1.00 73.94 777 PRO A O 1
ATOM 6275 N N . ASP A 1 778 ? 11.783 -25.341 -2.831 1.00 74.06 778 ASP A N 1
ATOM 6276 C CA . ASP A 1 778 ? 10.867 -26.185 -3.605 1.00 74.06 778 ASP A CA 1
ATOM 6277 C C . ASP A 1 778 ? 11.629 -27.110 -4.579 1.00 74.06 778 ASP A C 1
ATOM 6279 O O . ASP A 1 778 ? 12.646 -26.715 -5.154 1.00 74.06 778 ASP A O 1
ATOM 6283 N N . ASN A 1 779 ? 11.119 -28.329 -4.791 1.00 66.19 779 ASN A N 1
ATOM 6284 C CA . ASN A 1 779 ? 11.703 -29.335 -5.688 1.00 66.19 779 ASN A CA 1
ATOM 6285 C C . ASN A 1 779 ? 11.185 -29.162 -7.129 1.00 66.19 779 ASN A C 1
ATOM 6287 O O . ASN A 1 779 ? 10.448 -30.004 -7.636 1.00 66.19 779 ASN A O 1
ATOM 6291 N N . LEU A 1 780 ? 11.501 -28.029 -7.757 1.00 60.44 780 LEU A N 1
ATOM 6292 C CA . LEU A 1 780 ? 11.138 -27.726 -9.147 1.00 60.44 780 LEU A CA 1
ATOM 6293 C C . LEU A 1 780 ? 12.406 -27.371 -9.939 1.00 60.44 780 LEU A C 1
ATOM 6295 O O . LEU A 1 780 ? 13.222 -26.585 -9.459 1.00 60.44 780 LEU A O 1
ATOM 6299 N N . ASP A 1 781 ? 12.528 -27.832 -11.186 1.00 53.94 781 ASP A N 1
ATOM 6300 C CA . ASP A 1 781 ? 13.617 -27.422 -12.100 1.00 53.94 781 ASP A CA 1
ATOM 6301 C C . ASP A 1 781 ? 13.647 -25.891 -12.327 1.00 53.94 781 ASP A C 1
ATOM 6303 O O . ASP A 1 781 ? 14.691 -25.296 -12.592 1.00 53.94 781 ASP A O 1
ATOM 6307 N N . TYR A 1 782 ? 12.502 -25.224 -12.116 1.00 56.00 782 TYR A N 1
ATOM 6308 C CA . TYR A 1 782 ? 12.305 -23.767 -12.152 1.00 56.00 782 TYR A CA 1
ATOM 6309 C C . TYR A 1 782 ? 12.093 -23.135 -10.753 1.00 56.00 782 TYR A C 1
ATOM 6311 O O . TYR A 1 782 ? 11.557 -22.025 -10.639 1.00 56.00 782 TYR A O 1
ATOM 6319 N N . ALA A 1 783 ? 12.490 -23.813 -9.666 1.00 65.00 783 ALA A N 1
ATOM 6320 C CA . ALA A 1 783 ? 12.189 -23.427 -8.277 1.00 65.00 783 ALA A CA 1
ATOM 6321 C C . ALA A 1 783 ? 12.727 -22.053 -7.879 1.00 65.00 783 ALA A C 1
ATOM 6323 O O . ALA A 1 783 ? 12.120 -21.345 -7.077 1.00 65.00 783 ALA A O 1
ATOM 6324 N N . VAL A 1 784 ? 13.885 -21.660 -8.411 1.00 74.56 784 VAL A N 1
ATOM 6325 C CA . VAL A 1 784 ? 14.554 -20.430 -7.978 1.00 74.56 784 VAL A CA 1
ATOM 6326 C C . VAL A 1 784 ? 13.807 -19.180 -8.473 1.00 74.56 784 VAL A C 1
ATOM 6328 O O . VAL A 1 784 ? 13.463 -18.355 -7.621 1.00 74.56 784 VAL A O 1
ATOM 6331 N N . PRO A 1 785 ? 13.478 -19.032 -9.776 1.00 78.19 785 PRO A N 1
ATOM 6332 C CA . PRO A 1 785 ? 12.628 -17.940 -10.253 1.00 78.19 785 PRO A CA 1
ATOM 6333 C C . PRO A 1 785 ? 11.250 -17.890 -9.583 1.00 78.19 785 PRO A C 1
ATOM 6335 O O . PRO A 1 785 ? 10.861 -16.826 -9.107 1.00 78.19 785 PRO A O 1
ATOM 6338 N N . CYS A 1 786 ? 10.545 -19.024 -9.475 1.00 80.94 786 CYS A N 1
ATOM 6339 C CA . CYS A 1 786 ? 9.207 -19.070 -8.868 1.00 80.94 786 CYS A CA 1
ATOM 6340 C C . CYS A 1 786 ? 9.238 -18.650 -7.394 1.00 80.94 786 CYS A C 1
ATOM 6342 O O . CYS A 1 786 ? 8.403 -17.866 -6.951 1.00 80.94 786 CYS A O 1
ATOM 6344 N N . LYS A 1 787 ? 10.251 -19.092 -6.642 1.00 85.50 787 LYS A N 1
ATOM 6345 C CA . LYS A 1 787 ? 10.463 -18.676 -5.252 1.00 85.50 787 LYS A CA 1
ATOM 6346 C C . LYS A 1 787 ? 10.704 -17.175 -5.132 1.00 85.50 787 LYS A C 1
ATOM 6348 O O . LYS A 1 787 ? 10.138 -16.530 -4.252 1.00 85.50 787 LYS A O 1
ATOM 6353 N N . TYR A 1 788 ? 11.551 -16.606 -5.992 1.00 86.38 788 TYR A N 1
ATOM 6354 C CA . TYR A 1 788 ? 11.794 -15.164 -5.970 1.00 86.38 788 TYR A CA 1
ATOM 6355 C C . TYR A 1 788 ? 10.547 -14.373 -6.355 1.00 86.38 788 TYR A C 1
ATOM 6357 O O . TYR A 1 788 ? 10.262 -13.380 -5.691 1.00 86.38 788 TYR A O 1
ATOM 6365 N N . LEU A 1 789 ? 9.779 -14.831 -7.346 1.00 88.12 789 LEU A N 1
ATOM 6366 C CA . LEU A 1 789 ? 8.495 -14.228 -7.697 1.00 88.12 789 LEU A CA 1
ATOM 6367 C C . LEU A 1 789 ? 7.522 -14.268 -6.512 1.00 88.12 789 LEU A C 1
ATOM 6369 O O . LEU A 1 789 ? 6.973 -13.233 -6.154 1.00 88.12 789 LEU A O 1
ATOM 6373 N N . ALA A 1 790 ? 7.389 -15.411 -5.835 1.00 90.88 790 ALA A N 1
ATOM 6374 C CA . ALA A 1 790 ? 6.552 -15.546 -4.644 1.00 90.88 790 ALA A CA 1
ATOM 6375 C C . ALA A 1 790 ? 6.962 -14.566 -3.530 1.00 90.88 790 ALA A C 1
ATOM 6377 O O . ALA A 1 790 ? 6.113 -13.903 -2.932 1.00 90.88 790 ALA A O 1
ATOM 6378 N N . PHE A 1 791 ? 8.269 -14.419 -3.280 1.00 92.44 791 PHE A N 1
ATOM 6379 C CA . PHE A 1 791 ? 8.786 -13.462 -2.298 1.00 92.44 791 PHE A CA 1
ATOM 6380 C C . PHE A 1 791 ? 8.527 -12.010 -2.707 1.00 92.44 791 PHE A C 1
ATOM 6382 O O . PHE A 1 791 ? 8.164 -11.206 -1.852 1.00 92.44 791 PHE A O 1
ATOM 6389 N N . VAL A 1 792 ? 8.702 -11.674 -3.988 1.00 91.94 792 VAL A N 1
ATOM 6390 C CA . VAL A 1 792 ? 8.435 -10.330 -4.520 1.00 91.94 792 VAL A CA 1
ATOM 6391 C C . VAL A 1 792 ? 6.949 -10.001 -4.422 1.00 91.94 792 VAL A C 1
ATOM 6393 O O . VAL A 1 792 ? 6.615 -8.941 -3.907 1.00 91.94 792 VAL A O 1
ATOM 6396 N N . MET A 1 793 ? 6.061 -10.912 -4.825 1.00 94.06 793 MET A N 1
ATOM 6397 C CA . MET A 1 793 ? 4.611 -10.718 -4.728 1.00 94.06 793 MET A CA 1
ATOM 6398 C C . MET A 1 793 ? 4.143 -10.586 -3.281 1.00 94.06 793 MET A C 1
ATOM 6400 O O . MET A 1 793 ? 3.348 -9.704 -2.978 1.00 94.06 793 MET A O 1
ATOM 6404 N N . THR A 1 794 ? 4.686 -11.398 -2.368 1.00 93.75 794 THR A N 1
ATOM 6405 C CA . THR A 1 794 ? 4.366 -11.285 -0.938 1.00 93.75 794 THR A CA 1
ATOM 6406 C C . THR A 1 794 ? 4.861 -9.955 -0.367 1.00 93.75 794 THR A C 1
ATOM 6408 O O . THR A 1 794 ? 4.139 -9.296 0.373 1.00 93.75 794 THR A O 1
ATOM 6411 N N . ALA A 1 795 ? 6.079 -9.525 -0.713 1.00 93.69 795 ALA A N 1
ATOM 6412 C CA . ALA A 1 795 ? 6.598 -8.232 -0.272 1.00 93.69 795 ALA A CA 1
ATOM 6413 C C . ALA A 1 795 ? 5.765 -7.068 -0.832 1.00 93.69 795 ALA A C 1
ATOM 6415 O O . ALA A 1 795 ? 5.429 -6.152 -0.086 1.00 93.69 795 ALA A O 1
ATOM 6416 N N . PHE A 1 796 ? 5.396 -7.133 -2.113 1.00 93.88 796 PHE A N 1
ATOM 6417 C CA . PHE A 1 796 ? 4.519 -6.158 -2.756 1.00 93.88 796 PHE A CA 1
ATOM 6418 C C . PHE A 1 796 ? 3.152 -6.093 -2.071 1.00 93.88 796 PHE A C 1
ATOM 6420 O O . PHE A 1 796 ? 2.695 -5.001 -1.759 1.00 93.88 796 PHE A O 1
ATOM 6427 N N . LEU A 1 797 ? 2.545 -7.237 -1.747 1.00 95.38 797 LEU A N 1
ATOM 6428 C CA . LEU A 1 797 ? 1.284 -7.300 -1.008 1.00 95.38 797 LEU A CA 1
ATOM 6429 C C . LEU A 1 797 ? 1.376 -6.613 0.366 1.00 95.38 797 LEU A C 1
ATOM 6431 O O . LEU A 1 797 ? 0.484 -5.855 0.730 1.00 95.38 797 LEU A O 1
ATOM 6435 N N . ILE A 1 798 ? 2.450 -6.845 1.127 1.00 94.38 798 ILE A N 1
ATOM 6436 C CA . ILE A 1 798 ? 2.639 -6.206 2.443 1.00 94.38 798 ILE A CA 1
ATOM 6437 C C . ILE A 1 798 ? 2.794 -4.688 2.299 1.00 94.38 798 ILE A C 1
ATOM 6439 O O . ILE A 1 798 ? 2.246 -3.937 3.104 1.00 94.38 798 ILE A O 1
ATOM 6443 N N . ILE A 1 799 ? 3.518 -4.233 1.272 1.00 94.00 799 ILE A N 1
ATOM 6444 C CA . ILE A 1 799 ? 3.646 -2.805 0.957 1.00 94.00 799 ILE A CA 1
ATOM 6445 C C . ILE A 1 799 ? 2.280 -2.227 0.572 1.00 94.00 799 ILE A C 1
ATOM 6447 O O . ILE A 1 799 ? 1.909 -1.179 1.086 1.00 94.00 799 ILE A O 1
ATOM 6451 N N . LEU A 1 800 ? 1.512 -2.927 -0.265 1.00 93.94 800 LEU A N 1
ATOM 6452 C CA . LEU A 1 800 ? 0.173 -2.515 -0.681 1.00 93.94 800 LEU A CA 1
ATOM 6453 C C . LEU A 1 800 ? -0.769 -2.376 0.525 1.00 93.94 800 LEU A C 1
ATOM 6455 O O . LEU A 1 800 ? -1.416 -1.343 0.670 1.00 93.94 800 LEU A O 1
ATOM 6459 N N . GLN A 1 801 ? -0.771 -3.358 1.432 1.00 94.69 801 GLN A N 1
ATOM 6460 C CA . GLN A 1 801 ? -1.522 -3.305 2.691 1.00 94.69 801 GLN A CA 1
ATOM 6461 C C . GLN A 1 801 ? -1.139 -2.077 3.531 1.00 94.69 801 GLN A C 1
ATOM 6463 O O . GLN A 1 801 ? -2.015 -1.382 4.044 1.00 94.69 801 GLN A O 1
ATOM 6468 N N . ALA A 1 802 ? 0.162 -1.795 3.661 1.00 95.25 802 ALA A N 1
ATOM 6469 C CA . ALA A 1 802 ? 0.657 -0.632 4.395 1.00 95.25 802 ALA A CA 1
ATOM 6470 C C . ALA A 1 802 ? 0.196 0.683 3.755 1.00 95.25 802 ALA A C 1
ATOM 6472 O O . ALA A 1 802 ? -0.303 1.564 4.451 1.00 95.25 802 ALA A O 1
ATOM 6473 N N . CYS A 1 803 ? 0.319 0.805 2.431 1.00 93.81 803 CYS A N 1
ATOM 6474 C CA . CYS A 1 803 ? -0.133 1.978 1.686 1.00 93.81 803 CYS A CA 1
ATOM 6475 C C . CYS A 1 803 ? -1.631 2.229 1.886 1.00 93.81 803 CYS A C 1
ATOM 6477 O O . CYS A 1 803 ? -2.027 3.373 2.087 1.00 93.81 803 CYS A O 1
ATOM 6479 N N . PHE A 1 804 ? -2.451 1.178 1.883 1.00 94.12 804 PHE A N 1
ATOM 6480 C CA . PHE A 1 804 ? -3.897 1.289 2.070 1.00 94.12 804 PHE A CA 1
ATOM 6481 C C . PHE A 1 804 ? -4.247 1.793 3.467 1.00 94.12 804 PHE A C 1
ATOM 6483 O O . PHE A 1 804 ? -4.983 2.764 3.592 1.00 94.12 804 PHE A O 1
ATOM 6490 N N . GLN A 1 805 ? -3.666 1.200 4.513 1.00 94.69 805 GLN A N 1
ATOM 6491 C CA . GLN A 1 805 ? -3.893 1.659 5.887 1.00 94.69 805 GLN A CA 1
ATOM 6492 C C . GLN 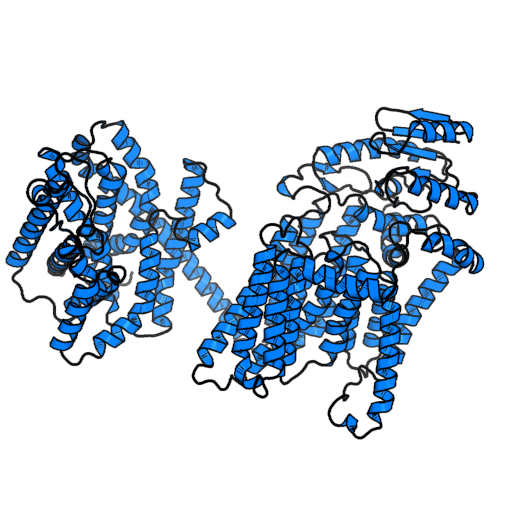A 1 805 ? -3.436 3.106 6.102 1.00 94.69 805 GLN A C 1
ATOM 6494 O O . GLN A 1 805 ? -4.140 3.882 6.742 1.00 94.69 805 GLN A O 1
ATOM 6499 N N . ILE A 1 806 ? -2.271 3.482 5.557 1.00 95.06 806 ILE A N 1
ATOM 6500 C CA . ILE A 1 806 ? -1.761 4.857 5.646 1.00 95.06 806 ILE A CA 1
ATOM 6501 C C . ILE A 1 806 ? -2.711 5.828 4.938 1.00 95.06 806 ILE A C 1
ATOM 6503 O O . ILE A 1 806 ? -2.996 6.887 5.486 1.00 95.06 806 ILE A O 1
ATOM 6507 N N . THR A 1 807 ? -3.219 5.460 3.758 1.00 93.44 807 THR A N 1
ATOM 6508 C CA . THR A 1 807 ? -4.150 6.294 2.980 1.00 93.44 807 THR A CA 1
ATOM 6509 C C . THR A 1 807 ? -5.470 6.474 3.720 1.00 93.44 807 THR A C 1
ATOM 6511 O O . THR A 1 807 ? -5.887 7.604 3.946 1.00 93.44 807 THR A O 1
ATOM 6514 N N . VAL A 1 808 ? -6.069 5.377 4.197 1.00 94.25 808 VAL A N 1
ATOM 6515 C CA . VAL A 1 808 ? -7.311 5.421 4.981 1.00 94.25 808 VAL A CA 1
ATOM 6516 C C . VAL A 1 808 ? -7.146 6.318 6.206 1.00 94.25 808 VAL A C 1
ATOM 6518 O O . VAL A 1 808 ? -7.933 7.238 6.378 1.00 94.25 808 VAL A O 1
ATOM 6521 N N . LYS A 1 809 ? -6.086 6.143 7.003 1.00 94.25 809 LYS A N 1
ATOM 6522 C CA . LYS A 1 809 ? -5.843 6.984 8.189 1.00 94.25 809 LYS A CA 1
ATOM 6523 C C . LYS A 1 809 ? -5.579 8.457 7.835 1.00 94.25 809 LYS A C 1
ATOM 6525 O O . LYS A 1 809 ? -5.929 9.361 8.593 1.00 94.25 809 LYS A O 1
ATOM 6530 N N . ALA A 1 810 ? -4.947 8.725 6.690 1.00 93.56 810 ALA A N 1
ATOM 6531 C CA . ALA A 1 810 ? -4.679 10.087 6.229 1.00 93.56 810 ALA A CA 1
ATOM 6532 C C . ALA A 1 810 ? -5.945 10.818 5.762 1.00 93.56 810 ALA A C 1
ATOM 6534 O O . ALA A 1 810 ? -6.021 12.033 5.927 1.00 93.56 810 ALA A O 1
ATOM 6535 N N . GLU A 1 811 ? -6.913 10.106 5.184 1.00 93.06 811 GLU A N 1
ATOM 6536 C CA . GLU A 1 811 ? -8.040 10.708 4.458 1.00 93.06 811 GLU A CA 1
ATOM 6537 C C . GLU A 1 811 ? -9.393 10.548 5.160 1.00 93.06 811 GLU A C 1
ATOM 6539 O O . GLU A 1 811 ? -10.207 11.465 5.112 1.00 93.06 811 GLU A O 1
ATOM 6544 N N . HIS A 1 812 ? -9.649 9.420 5.824 1.00 94.81 812 HIS A N 1
ATOM 6545 C CA . HIS A 1 812 ? -10.945 9.128 6.440 1.00 94.81 812 HIS A CA 1
ATOM 6546 C C . HIS A 1 812 ? -11.072 9.796 7.810 1.00 94.81 812 HIS A C 1
ATOM 6548 O O . HIS A 1 812 ? -10.206 9.606 8.649 1.00 94.81 812 HIS A O 1
ATOM 6554 N N . CYS A 1 813 ? -12.136 10.549 8.077 1.00 93.75 813 CYS A N 1
ATOM 6555 C CA . CYS A 1 813 ? -12.504 10.977 9.428 1.00 93.75 813 CYS A CA 1
ATOM 6556 C C . CYS A 1 813 ? -13.900 10.436 9.724 1.00 93.75 813 CYS A C 1
ATOM 6558 O O . CYS A 1 813 ? -14.825 10.667 8.947 1.00 93.75 813 CYS A O 1
ATOM 6560 N N . PHE A 1 814 ? -14.063 9.710 10.830 1.00 91.38 814 PHE A N 1
ATOM 6561 C CA . PHE A 1 814 ? -15.365 9.157 11.186 1.00 91.38 814 PHE A CA 1
ATOM 6562 C C . PHE A 1 814 ? -16.388 10.287 11.390 1.00 91.38 814 PHE A C 1
ATOM 6564 O O . PHE A 1 814 ? -16.160 11.168 12.216 1.00 91.38 814 PHE A O 1
ATOM 6571 N N . TRP A 1 815 ? -17.483 10.256 10.620 1.00 89.94 815 TRP A N 1
ATOM 6572 C CA . TRP A 1 815 ? -18.592 11.231 10.642 1.00 89.94 815 TRP A CA 1
ATOM 6573 C C . TRP A 1 815 ? -18.218 12.694 10.347 1.00 89.94 815 TRP A C 1
ATOM 6575 O O . TRP A 1 815 ? -18.985 13.606 10.648 1.00 89.94 815 TRP A O 1
ATOM 6585 N N . ASP A 1 816 ? -17.077 12.934 9.709 1.00 92.19 816 ASP A N 1
ATOM 6586 C CA . ASP A 1 816 ? -16.654 14.279 9.323 1.00 92.19 816 ASP A CA 1
ATOM 6587 C C . ASP A 1 816 ? -16.015 14.267 7.929 1.00 92.19 816 ASP A C 1
ATOM 6589 O O . ASP A 1 816 ? -15.747 13.211 7.347 1.00 92.19 816 ASP A O 1
ATOM 6593 N N . SER A 1 817 ? -15.754 15.450 7.385 1.00 93.12 817 SER A N 1
ATOM 6594 C CA . SER A 1 817 ? -15.024 15.588 6.127 1.00 93.12 817 SER A CA 1
ATOM 6595 C C . SER A 1 817 ? -13.561 15.138 6.252 1.00 93.12 817 SER A C 1
ATOM 6597 O O . SER A 1 817 ? -12.986 15.038 7.339 1.00 93.12 817 SER A O 1
ATOM 6599 N N . GLU A 1 818 ? -12.913 14.901 5.109 1.00 92.50 818 GLU A N 1
ATOM 6600 C CA . GLU A 1 818 ? -11.479 14.594 5.062 1.00 92.50 818 GLU A CA 1
ATOM 6601 C C . GLU A 1 818 ? -10.632 15.709 5.719 1.00 92.50 818 GLU A C 1
ATOM 6603 O O . GLU A 1 818 ? -10.996 16.888 5.633 1.00 92.50 818 GLU A O 1
ATOM 6608 N N . PRO A 1 819 ? -9.456 15.404 6.310 1.00 93.50 819 PRO A N 1
ATOM 6609 C CA . PRO A 1 819 ? -8.658 16.377 7.066 1.00 93.50 819 PRO A CA 1
ATOM 6610 C C . PRO A 1 819 ? -8.341 17.699 6.358 1.00 93.50 819 PRO A C 1
ATOM 6612 O O . PRO A 1 819 ? -8.168 18.716 7.025 1.00 93.50 819 PRO A O 1
ATOM 6615 N N . LYS A 1 820 ? -8.279 17.715 5.019 1.00 91.56 820 LYS A N 1
ATOM 6616 C CA . LYS A 1 820 ? -8.030 18.934 4.229 1.00 91.56 820 LYS A CA 1
ATOM 6617 C C . LYS A 1 820 ? -9.147 19.977 4.359 1.00 91.56 820 LYS A C 1
ATOM 6619 O O . LYS A 1 820 ? -8.880 21.159 4.176 1.00 91.56 820 LYS A O 1
ATOM 6624 N N . GLN A 1 821 ? -10.369 19.547 4.670 1.00 93.94 821 GLN A N 1
ATOM 6625 C CA . GLN A 1 821 ? -11.552 20.405 4.806 1.00 93.94 821 GLN A CA 1
ATOM 6626 C C . GLN A 1 821 ? -11.793 20.848 6.262 1.00 93.94 821 GLN A C 1
ATOM 6628 O O . GLN A 1 821 ? -12.632 21.707 6.522 1.00 93.94 821 GLN A O 1
ATOM 6633 N N . LEU A 1 822 ? -11.052 20.283 7.222 1.00 96.00 822 LEU A N 1
ATOM 6634 C CA . LEU A 1 822 ? -11.231 20.528 8.655 1.00 96.00 822 LEU A CA 1
ATOM 6635 C C . LEU A 1 822 ? -10.336 21.681 9.119 1.00 96.00 822 LEU A C 1
ATOM 6637 O O . LEU A 1 822 ? -9.266 21.488 9.708 1.00 96.00 822 LEU A O 1
ATOM 6641 N N . THR A 1 823 ? -10.748 22.901 8.785 1.00 96.00 823 THR A N 1
ATOM 6642 C CA . THR A 1 823 ? -9.936 24.112 8.970 1.00 96.00 823 THR A CA 1
ATOM 6643 C C . THR A 1 823 ? -10.149 24.806 10.312 1.00 96.00 823 THR A C 1
ATOM 6645 O O . THR A 1 823 ? -9.307 25.618 10.694 1.00 96.00 823 THR A O 1
ATOM 6648 N N . GLN A 1 824 ? -11.232 24.501 11.035 1.00 97.56 824 GLN A N 1
ATOM 6649 C CA . GLN A 1 824 ? -11.613 25.205 12.261 1.00 97.56 824 GLN A CA 1
ATOM 6650 C C . GLN A 1 824 ? -11.364 24.344 13.501 1.00 97.56 824 GLN A C 1
ATOM 6652 O O . GLN A 1 824 ? -11.819 23.207 13.569 1.00 97.56 824 GLN A O 1
ATOM 6657 N N . THR A 1 825 ? -10.676 24.898 14.502 1.00 97.75 825 THR A N 1
ATOM 6658 C CA . THR A 1 825 ? -10.457 24.243 15.803 1.00 97.75 825 THR A CA 1
ATOM 6659 C C . THR A 1 825 ? -11.544 24.656 16.796 1.00 97.75 825 THR A C 1
ATOM 6661 O O . THR A 1 825 ? -11.752 25.855 16.999 1.00 97.75 825 THR A O 1
ATOM 6664 N N . ILE A 1 826 ? -12.175 23.684 17.454 1.00 97.31 826 ILE A N 1
ATOM 6665 C CA . ILE A 1 826 ? -13.092 23.894 18.583 1.00 97.31 826 ILE A CA 1
ATOM 6666 C C . ILE A 1 826 ? -12.305 24.444 19.781 1.00 97.31 826 ILE A C 1
ATOM 6668 O O . ILE A 1 826 ? -11.274 23.884 20.170 1.00 97.31 826 ILE A O 1
ATOM 6672 N N . GLN A 1 827 ? -12.777 25.542 20.365 1.00 96.19 827 GLN A N 1
ATOM 6673 C CA . GLN A 1 827 ? -12.076 26.298 21.406 1.00 96.19 827 GLN A CA 1
ATOM 6674 C C . GLN A 1 827 ? -12.535 25.936 22.819 1.00 96.19 827 GLN A C 1
ATOM 6676 O O . GLN A 1 827 ? -11.727 26.021 23.751 1.00 96.19 827 GLN A O 1
ATOM 6681 N N . ASN A 1 828 ? -13.790 25.506 22.987 1.00 94.94 828 ASN A N 1
ATOM 6682 C CA . ASN A 1 828 ? -14.392 25.306 24.306 1.00 94.94 828 ASN A CA 1
ATOM 6683 C C . ASN A 1 828 ? -14.994 23.908 24.522 1.00 94.94 828 ASN A C 1
ATOM 6685 O O . ASN A 1 828 ? -15.185 23.111 23.602 1.00 94.94 828 ASN A O 1
ATOM 6689 N N . GLY A 1 829 ? -15.292 23.605 25.787 1.00 95.19 829 GLY A N 1
ATOM 6690 C CA . GLY A 1 829 ? -16.012 22.399 26.179 1.00 95.19 829 GLY A CA 1
ATOM 6691 C C . GLY A 1 829 ? -15.253 21.083 25.982 1.00 95.19 829 GLY A C 1
ATOM 6692 O O . GLY A 1 829 ? -14.032 21.076 25.781 1.00 95.19 829 GLY A O 1
ATOM 6693 N N . PRO A 1 830 ? -15.956 19.940 26.053 1.00 95.81 830 PRO A N 1
ATOM 6694 C CA . PRO A 1 830 ? -15.344 18.610 26.020 1.00 95.81 830 PRO A CA 1
ATOM 6695 C C . PRO A 1 830 ? -14.561 18.286 24.736 1.00 95.81 830 PRO A C 1
ATOM 6697 O O . PRO A 1 830 ? -13.620 17.492 24.786 1.00 95.81 830 PRO A O 1
ATOM 6700 N N . ALA A 1 831 ? -14.896 18.914 23.604 1.00 96.00 831 ALA A N 1
ATOM 6701 C CA . ALA A 1 831 ? -14.232 18.723 22.310 1.00 96.00 831 ALA A CA 1
ATOM 6702 C C . ALA A 1 831 ? -13.094 19.725 22.021 1.00 96.00 831 ALA A C 1
ATOM 6704 O O . ALA A 1 831 ? -12.554 19.742 20.911 1.00 96.00 831 ALA A O 1
ATOM 6705 N N . LYS A 1 832 ? -12.707 20.558 22.998 1.00 96.75 832 LYS A N 1
ATOM 6706 C CA . LYS A 1 832 ? -11.627 21.546 22.853 1.00 96.75 832 LYS A CA 1
ATOM 6707 C C . LYS A 1 832 ? -10.356 20.934 22.251 1.00 96.75 832 LYS A C 1
ATOM 6709 O O . LYS A 1 832 ? -9.840 19.933 22.746 1.00 96.75 832 LYS A O 1
ATOM 6714 N N . GLY A 1 833 ? -9.824 21.584 21.214 1.00 95.69 833 GLY A N 1
ATOM 6715 C CA . GLY A 1 833 ? -8.597 21.186 20.514 1.00 95.69 833 GLY A CA 1
ATOM 6716 C C . GLY A 1 833 ? -8.807 20.305 19.276 1.00 95.69 833 GLY A C 1
ATOM 6717 O O . GLY A 1 833 ? -7.847 20.074 18.541 1.00 95.69 833 GLY A O 1
ATOM 6718 N N . ILE A 1 834 ? -10.035 19.850 19.008 1.00 96.88 834 ILE A N 1
ATOM 6719 C CA . ILE A 1 834 ? -10.382 19.072 17.809 1.00 96.88 834 ILE A CA 1
ATOM 6720 C C . ILE A 1 834 ? -10.684 20.011 16.636 1.00 96.88 834 ILE A C 1
ATOM 6722 O O . ILE A 1 834 ? -11.338 21.041 16.798 1.00 96.88 834 ILE A O 1
ATOM 6726 N N . LYS A 1 835 ? -10.211 19.650 15.443 1.00 97.25 835 LYS A N 1
ATOM 6727 C CA . LYS A 1 835 ? -10.496 20.326 14.178 1.00 97.25 835 LYS A CA 1
ATOM 6728 C C . LYS A 1 835 ? -11.650 19.660 13.445 1.00 97.25 835 LYS A C 1
ATOM 6730 O O . LYS A 1 835 ? -11.633 18.446 13.238 1.00 97.25 835 LYS A O 1
ATOM 6735 N N . THR A 1 836 ? -12.588 20.475 12.987 1.00 97.00 836 THR A N 1
ATOM 6736 C CA . THR A 1 836 ? -13.744 20.070 12.182 1.00 97.00 836 THR A CA 1
ATOM 6737 C C . THR A 1 836 ? -14.041 21.134 11.113 1.00 97.00 836 THR A C 1
ATOM 6739 O O . THR A 1 836 ? -13.265 22.082 10.923 1.00 97.00 836 THR A O 1
ATOM 6742 N N . THR A 1 837 ? -15.126 20.970 10.361 1.00 96.50 837 THR A N 1
ATOM 6743 C CA . THR A 1 837 ? -15.593 21.981 9.407 1.00 96.50 837 THR A CA 1
ATOM 6744 C C . THR A 1 837 ? -16.044 23.255 10.138 1.00 96.50 837 THR A C 1
ATOM 6746 O O . THR A 1 837 ? -16.496 23.183 11.285 1.00 96.50 837 THR A O 1
ATOM 6749 N N . PRO A 1 838 ? -15.968 24.440 9.502 1.00 96.06 838 PRO A N 1
ATOM 6750 C CA . PRO A 1 838 ? -16.442 25.683 10.115 1.00 96.06 838 PRO A CA 1
ATOM 6751 C C . PRO A 1 838 ? -17.891 25.607 10.617 1.00 96.06 838 PRO A C 1
ATOM 6753 O O . PRO A 1 838 ? -18.176 26.088 11.711 1.00 96.06 838 PRO A O 1
ATOM 6756 N N . ASN A 1 839 ? -18.772 24.942 9.861 1.00 94.19 839 ASN A N 1
ATOM 6757 C CA . ASN A 1 839 ? -20.174 24.750 10.232 1.00 94.19 839 ASN A CA 1
ATOM 6758 C C . ASN A 1 839 ? -20.317 23.915 11.514 1.00 94.19 839 ASN A C 1
ATOM 6760 O O . ASN A 1 839 ? -20.935 24.365 12.472 1.00 94.19 839 ASN A O 1
ATOM 6764 N N . ASN A 1 840 ? -19.674 22.743 11.574 1.00 93.94 840 ASN A N 1
ATOM 6765 C CA . ASN A 1 840 ? -19.739 21.870 12.750 1.00 93.94 840 ASN A CA 1
ATOM 6766 C C . ASN A 1 840 ? -19.172 22.549 14.003 1.00 93.94 840 ASN A C 1
ATOM 6768 O O . ASN A 1 840 ? -19.744 22.426 15.085 1.00 93.94 840 ASN A O 1
ATOM 6772 N N . ALA A 1 841 ? -18.065 23.287 13.861 1.00 95.44 841 ALA A N 1
ATOM 6773 C CA . ALA A 1 841 ? -17.477 24.036 14.966 1.00 95.44 841 ALA A CA 1
ATOM 6774 C C . ALA A 1 841 ? -18.426 25.132 15.470 1.00 95.44 841 ALA A C 1
ATOM 6776 O O . ALA A 1 841 ? -18.598 25.276 16.677 1.00 95.44 841 ALA A O 1
ATOM 6777 N N . GLN A 1 842 ? -19.072 25.874 14.566 1.00 95.00 842 GLN A N 1
ATOM 6778 C CA . GLN A 1 842 ? -20.040 26.907 14.933 1.00 95.00 842 GLN A CA 1
ATOM 6779 C C . GLN A 1 842 ? -21.251 26.317 15.665 1.00 95.00 842 GLN A C 1
ATOM 6781 O O . GLN A 1 842 ? -21.592 26.802 16.743 1.00 95.00 842 GLN A O 1
ATOM 6786 N N . THR A 1 843 ? -21.862 25.256 15.128 1.00 93.50 843 THR A N 1
ATOM 6787 C CA . THR A 1 843 ? -22.999 24.571 15.765 1.00 93.50 843 THR A CA 1
ATOM 6788 C C . THR A 1 843 ? -22.627 24.047 17.151 1.00 93.50 843 THR A C 1
ATOM 6790 O O . THR A 1 843 ? -23.370 24.246 18.111 1.00 93.50 843 THR A O 1
ATOM 6793 N N . TYR A 1 844 ? -21.455 23.419 17.284 1.00 95.31 844 TYR A N 1
ATOM 6794 C CA . TYR A 1 844 ? -20.961 22.941 18.572 1.00 95.31 844 TYR A CA 1
ATOM 6795 C C . TYR A 1 844 ? -20.796 24.088 19.583 1.00 95.31 844 TYR A C 1
ATOM 6797 O O . TYR A 1 844 ? -21.293 23.983 20.702 1.00 95.31 844 TYR A O 1
ATOM 6805 N N . GLU A 1 845 ? -20.128 25.184 19.207 1.00 95.62 845 GLU A N 1
ATOM 6806 C CA . GLU A 1 845 ? -19.854 26.309 20.116 1.00 95.62 845 GLU A CA 1
ATOM 6807 C C . GLU A 1 845 ? -21.145 27.027 20.542 1.00 95.62 845 GLU A C 1
ATOM 6809 O O . GLU A 1 845 ? -21.277 27.405 21.705 1.00 95.62 845 GLU A O 1
ATOM 6814 N N . GLN A 1 846 ? -22.127 27.160 19.641 1.00 95.44 846 GLN A N 1
ATOM 6815 C CA . GLN A 1 846 ? -23.444 27.729 19.957 1.00 95.44 846 GLN A CA 1
ATOM 6816 C C . GLN A 1 846 ? -24.197 26.883 20.991 1.00 95.44 846 GLN A C 1
ATOM 6818 O O . GLN A 1 846 ? -24.651 27.414 22.005 1.00 95.44 846 GLN A O 1
ATOM 6823 N N . ILE A 1 847 ? -24.289 25.566 20.772 1.00 95.38 847 ILE A N 1
ATOM 6824 C CA . ILE A 1 847 ? -24.947 24.645 21.712 1.00 95.38 847 ILE A CA 1
ATOM 6825 C C . ILE A 1 847 ? -24.182 24.604 23.041 1.00 95.38 847 ILE A C 1
ATOM 6827 O O . ILE A 1 847 ? -24.791 24.658 24.106 1.00 95.38 847 ILE A O 1
ATOM 6831 N N . TYR A 1 848 ? -22.847 24.561 23.010 1.00 95.44 848 TYR A N 1
ATOM 6832 C CA . TYR A 1 848 ? -22.029 24.551 24.224 1.00 95.44 848 TYR A CA 1
ATOM 6833 C C . TYR A 1 848 ? -22.227 25.820 25.064 1.00 95.44 848 TYR A C 1
ATOM 6835 O O . TYR A 1 848 ? -22.448 25.724 26.272 1.00 95.44 848 TYR A O 1
ATOM 6843 N N . ALA A 1 849 ? -22.204 27.003 24.440 1.00 95.00 849 ALA A N 1
ATOM 6844 C CA . ALA A 1 849 ? -22.461 28.267 25.126 1.00 95.00 849 ALA A CA 1
ATOM 6845 C C . ALA A 1 849 ? -23.852 28.278 25.778 1.00 95.00 849 ALA A C 1
ATOM 6847 O O . ALA A 1 849 ? -24.011 28.729 26.913 1.00 95.00 849 ALA A O 1
ATOM 6848 N N . ASP A 1 850 ? -24.849 27.714 25.104 1.00 95.19 850 ASP A N 1
ATOM 6849 C CA . ASP A 1 850 ? -26.218 27.659 25.598 1.00 95.19 850 ASP A CA 1
ATOM 6850 C C . ASP A 1 850 ? -26.413 26.664 26.760 1.00 95.19 850 ASP A C 1
ATOM 6852 O O . ASP A 1 850 ? -27.156 26.949 27.707 1.00 95.19 850 ASP A O 1
ATOM 6856 N N . ILE A 1 851 ? -25.696 25.533 26.734 1.00 94.69 851 ILE A N 1
ATOM 6857 C CA . ILE A 1 851 ? -25.634 24.548 27.830 1.00 94.69 851 ILE A CA 1
ATOM 6858 C C . ILE A 1 851 ? -24.847 25.091 29.027 1.00 94.69 851 ILE A C 1
ATOM 6860 O O . ILE A 1 851 ? -25.213 24.826 30.172 1.00 94.69 851 ILE A O 1
ATOM 6864 N N . SER A 1 852 ? -23.799 25.886 28.802 1.00 90.81 852 SER A N 1
ATOM 6865 C CA . SER A 1 852 ? -22.956 26.411 29.887 1.00 90.81 852 SER A CA 1
ATOM 6866 C C . SER A 1 852 ? -23.734 27.269 30.897 1.00 90.81 852 SER A C 1
ATOM 6868 O O . SER A 1 852 ? -23.357 27.362 32.062 1.00 90.81 852 SER A O 1
ATOM 6870 N N . GLN A 1 853 ? -24.889 27.812 30.495 1.00 88.88 853 GLN A N 1
ATOM 6871 C CA . GLN A 1 853 ? -25.800 28.547 31.376 1.00 88.88 853 GLN A CA 1
ATOM 6872 C C . GLN A 1 853 ? -26.333 27.693 32.538 1.00 88.88 853 GLN A C 1
ATOM 6874 O O . GLN A 1 853 ? -26.631 28.235 33.602 1.00 88.88 853 GLN A O 1
ATOM 6879 N N . TYR A 1 854 ? -26.415 26.367 32.372 1.00 89.62 854 TYR A N 1
ATOM 6880 C CA . TYR A 1 854 ? -26.847 25.461 33.438 1.00 89.62 854 TYR A CA 1
ATOM 6881 C C . TYR A 1 854 ? -25.812 25.334 34.560 1.00 89.62 854 TYR A C 1
ATOM 6883 O O . TYR A 1 854 ? -26.187 24.971 35.669 1.00 89.62 854 TYR A O 1
ATOM 6891 N N . GLN A 1 855 ? -24.533 25.661 34.335 1.00 84.25 855 GLN A N 1
ATOM 6892 C CA . GLN A 1 855 ? -23.481 25.476 35.346 1.00 84.25 855 GLN A CA 1
ATOM 6893 C C . GLN A 1 855 ? -23.767 26.214 36.663 1.00 84.25 855 GLN A C 1
ATOM 6895 O O . GLN A 1 855 ? -23.420 25.703 37.727 1.00 84.25 855 GLN A O 1
ATOM 6900 N N . ASN A 1 856 ? -24.451 27.360 36.591 1.00 85.25 856 ASN A N 1
ATOM 6901 C CA . ASN A 1 856 ? -24.793 28.199 37.744 1.00 85.25 856 ASN A CA 1
ATOM 6902 C C . ASN A 1 856 ? -26.158 27.867 38.376 1.00 85.25 856 ASN A C 1
ATOM 6904 O O . ASN A 1 856 ? -26.581 28.555 39.305 1.00 85.25 856 ASN A O 1
ATOM 6908 N N . LEU A 1 857 ? -26.873 26.857 37.869 1.00 89.44 857 LEU A N 1
ATOM 6909 C CA . LEU A 1 857 ? -28.169 26.437 38.401 1.00 89.44 857 LEU A CA 1
ATOM 6910 C C . LEU A 1 857 ? -28.014 25.373 39.494 1.00 89.44 857 LEU A C 1
ATOM 6912 O O . LEU A 1 857 ? -27.009 24.664 39.579 1.00 89.44 857 LEU A O 1
ATOM 6916 N N . GLU A 1 858 ? -29.050 25.241 40.323 1.00 90.69 858 GLU A N 1
ATOM 6917 C CA . GLU A 1 858 ? -29.138 24.173 41.317 1.00 90.69 858 GLU A CA 1
ATOM 6918 C C . GLU A 1 858 ? -29.047 22.800 40.637 1.00 90.69 858 GLU A C 1
ATOM 6920 O O . GLU A 1 858 ? -29.733 22.530 39.650 1.00 90.69 858 GLU A O 1
ATOM 6925 N N . LYS A 1 859 ? -28.213 21.907 41.173 1.00 91.06 859 LYS A N 1
ATOM 6926 C CA . LYS A 1 859 ? -28.002 20.589 40.574 1.00 91.06 859 LYS A CA 1
ATOM 6927 C C . LYS A 1 859 ? -29.279 19.747 40.650 1.00 91.06 859 LYS A C 1
ATOM 6929 O O . LYS A 1 859 ? -29.929 19.647 41.686 1.00 91.06 859 LYS A O 1
ATOM 6934 N N . GLY A 1 860 ? -29.618 19.110 39.536 1.00 91.81 860 GLY A N 1
ATOM 6935 C CA . GLY A 1 860 ? -30.750 18.198 39.405 1.00 91.81 860 GLY A CA 1
ATOM 6936 C C . GLY A 1 860 ? -30.591 17.337 38.158 1.00 91.81 860 GLY A C 1
ATOM 6937 O O . GLY A 1 860 ? -29.736 17.618 37.323 1.00 91.81 860 GLY A O 1
ATOM 6938 N N . ASN A 1 861 ? -31.396 16.283 38.024 1.00 95.56 861 ASN A N 1
ATOM 6939 C CA . ASN A 1 861 ? -31.341 15.423 36.842 1.00 95.56 861 ASN A CA 1
ATOM 6940 C C . ASN A 1 861 ? -31.577 16.246 35.564 1.00 95.56 861 ASN A C 1
ATOM 6942 O O . ASN A 1 861 ? -32.578 16.965 35.480 1.00 95.56 861 ASN A O 1
ATOM 6946 N N . ILE A 1 862 ? -30.701 16.111 34.570 1.00 95.88 862 ILE A N 1
ATOM 6947 C CA . ILE A 1 862 ? -30.847 16.768 33.266 1.00 95.88 862 ILE A CA 1
ATOM 6948 C C . ILE A 1 862 ? -31.103 15.751 32.153 1.00 95.88 862 ILE A C 1
ATOM 6950 O O . ILE A 1 862 ? -30.474 14.688 32.086 1.00 95.88 862 ILE A O 1
ATOM 6954 N N . LEU A 1 863 ? -32.036 16.082 31.268 1.00 95.69 863 LEU A N 1
ATOM 6955 C CA . LEU A 1 863 ? -32.327 15.341 30.050 1.00 95.69 863 LEU A CA 1
ATOM 6956 C C . LEU A 1 863 ? -31.939 16.185 28.835 1.00 95.69 863 LEU A C 1
ATOM 6958 O O . LEU A 1 863 ? -32.491 17.263 28.629 1.00 95.69 863 LEU A O 1
ATOM 6962 N N . PHE A 1 864 ? -31.038 15.661 28.008 1.00 94.94 864 PHE A N 1
ATOM 6963 C CA . PHE A 1 864 ? -30.778 16.185 26.672 1.00 94.94 864 PHE A CA 1
ATOM 6964 C C . PHE A 1 864 ? -31.570 15.350 25.670 1.00 94.94 864 PHE A C 1
ATOM 6966 O O . PHE A 1 864 ? -31.250 14.186 25.437 1.00 94.94 864 PHE A O 1
ATOM 6973 N N . LEU A 1 865 ? -32.616 15.930 25.081 1.00 93.56 865 LEU A N 1
ATOM 6974 C CA . LEU A 1 865 ? -33.366 15.290 24.000 1.00 93.56 865 LEU A CA 1
ATOM 6975 C C . LEU A 1 865 ? -32.668 15.576 22.671 1.00 93.56 865 LEU A C 1
ATOM 6977 O O . LEU A 1 865 ? -33.123 16.396 21.881 1.00 93.56 865 LEU A O 1
ATOM 6981 N N . THR A 1 866 ? -31.534 14.917 22.447 1.00 92.06 866 THR A N 1
ATOM 6982 C CA . THR A 1 866 ? -30.781 14.973 21.190 1.00 92.06 866 THR A CA 1
ATOM 6983 C C . THR A 1 866 ? -29.858 13.767 21.057 1.00 92.06 866 THR A C 1
ATOM 6985 O O . THR A 1 866 ? -29.443 13.190 22.062 1.00 92.06 866 THR A O 1
ATOM 6988 N N . GLN A 1 867 ? -29.474 13.404 19.833 1.00 90.88 867 GLN A N 1
ATOM 6989 C CA . GLN A 1 867 ? -28.447 12.375 19.616 1.00 90.88 867 GLN A CA 1
ATOM 6990 C C . GLN A 1 867 ? -27.027 12.833 19.991 1.00 90.88 867 GLN A C 1
ATOM 6992 O O . GLN A 1 867 ? -26.133 11.999 20.127 1.00 90.88 867 GLN A O 1
ATOM 6997 N N . LYS A 1 868 ? -26.804 14.143 20.172 1.00 92.94 868 LYS A N 1
ATOM 6998 C CA . LYS A 1 868 ? -25.496 14.742 20.485 1.00 92.94 868 LYS A CA 1
ATOM 6999 C C . LYS A 1 868 ? -25.026 14.368 21.898 1.00 92.94 868 LYS A C 1
ATOM 7001 O O . LYS A 1 868 ? -25.117 15.158 22.835 1.00 92.94 868 LYS A O 1
ATOM 7006 N N . THR A 1 869 ? -24.457 13.183 22.064 1.00 93.88 869 THR A N 1
ATOM 7007 C CA . THR A 1 869 ? -24.044 12.605 23.361 1.00 93.88 869 THR A CA 1
ATOM 7008 C C . THR A 1 869 ? -23.021 13.443 24.136 1.00 93.88 869 THR A C 1
ATOM 7010 O O . THR A 1 869 ? -22.969 13.368 25.361 1.00 93.88 869 THR A O 1
ATOM 7013 N N . TRP A 1 870 ? -22.217 14.275 23.462 1.00 94.38 870 TRP A N 1
ATOM 7014 C CA . TRP A 1 870 ? -21.229 15.149 24.111 1.00 94.38 870 TRP A CA 1
ATOM 7015 C C . TRP A 1 870 ? -21.866 16.224 25.007 1.00 94.38 870 TRP A C 1
ATOM 7017 O O . TRP A 1 870 ? -21.195 16.744 25.898 1.00 94.38 870 TRP A O 1
ATOM 7027 N N . THR A 1 871 ? -23.148 16.541 24.807 1.00 94.94 871 THR A N 1
ATOM 7028 C CA . THR A 1 871 ? -23.906 17.527 25.603 1.00 94.94 871 THR A CA 1
ATOM 7029 C C . THR A 1 871 ? -23.910 17.181 27.093 1.00 94.94 871 THR A C 1
ATOM 7031 O O . THR A 1 871 ? -23.726 18.048 27.944 1.00 94.94 871 THR A O 1
ATOM 7034 N N . TYR A 1 872 ? -23.974 15.890 27.413 1.00 94.44 872 TYR A N 1
ATOM 7035 C CA . TYR A 1 872 ? -23.871 15.370 28.773 1.00 94.44 872 TYR A CA 1
ATOM 7036 C C . TYR A 1 872 ? -22.479 15.497 29.408 1.00 94.44 872 TYR A C 1
ATOM 7038 O O . TYR A 1 872 ? -22.358 15.418 30.629 1.00 94.44 872 TYR A O 1
ATOM 7046 N N . LEU A 1 873 ? -21.423 15.656 28.607 1.00 94.69 873 LEU A N 1
ATOM 7047 C CA . LEU A 1 873 ? -20.098 16.019 29.116 1.00 94.69 873 LEU A CA 1
ATOM 7048 C C . LEU A 1 873 ? -20.006 17.536 29.316 1.00 94.69 873 LEU A C 1
ATOM 7050 O O . LEU A 1 873 ? -19.328 17.975 30.233 1.00 94.69 873 LEU A O 1
ATOM 7054 N N . ALA A 1 874 ? -20.695 18.333 28.493 1.00 94.25 874 ALA A N 1
ATOM 7055 C CA . ALA A 1 874 ? -20.715 19.792 28.611 1.00 94.25 874 ALA A CA 1
ATOM 7056 C C . ALA A 1 874 ? -21.474 20.296 29.855 1.00 94.25 874 ALA A C 1
ATOM 7058 O O . ALA A 1 874 ? -21.103 21.320 30.426 1.00 94.25 874 ALA A O 1
ATOM 7059 N N . ALA A 1 875 ? -22.515 19.583 30.295 1.00 90.44 875 ALA A N 1
ATOM 7060 C CA . ALA A 1 875 ? -23.237 19.875 31.534 1.00 90.44 875 ALA A CA 1
ATOM 7061 C C . ALA A 1 875 ? -22.516 19.298 32.764 1.00 90.44 875 ALA A C 1
ATOM 7063 O O . ALA A 1 875 ? -22.931 18.293 33.342 1.00 90.44 875 ALA A O 1
ATOM 7064 N N . GLU A 1 876 ? -21.415 19.945 33.146 1.00 81.06 876 GLU A N 1
ATOM 7065 C CA . GLU A 1 876 ? -20.539 19.509 34.239 1.00 81.06 876 GLU A CA 1
ATOM 7066 C C . GLU A 1 876 ? -21.304 19.312 35.567 1.00 81.06 876 GLU A C 1
ATOM 7068 O O . GLU A 1 876 ? -22.052 20.182 36.036 1.00 81.06 876 GLU A O 1
ATOM 7073 N N . ASP A 1 877 ? -21.109 18.138 36.173 1.00 84.06 877 ASP A N 1
ATOM 7074 C CA . ASP A 1 877 ? -21.688 17.713 37.455 1.00 84.06 877 ASP A CA 1
ATOM 7075 C C . ASP A 1 877 ? -23.223 17.660 37.522 1.00 84.06 877 ASP A C 1
ATOM 7077 O O . ASP A 1 877 ? -23.803 17.695 38.610 1.00 84.06 877 ASP A O 1
ATOM 7081 N N . PHE A 1 878 ? -23.913 17.567 36.381 1.00 92.69 878 PHE A N 1
ATOM 7082 C CA . PHE A 1 878 ? -25.354 17.309 36.363 1.00 92.69 878 PHE A CA 1
ATOM 7083 C C . PHE A 1 878 ? -25.651 15.802 36.310 1.00 92.69 878 PHE A C 1
ATOM 7085 O O . PHE A 1 878 ? -25.234 15.124 35.366 1.00 92.69 878 PHE A O 1
ATOM 7092 N N . PRO A 1 879 ? -26.405 15.252 37.284 1.00 94.06 879 PRO A N 1
ATOM 7093 C CA . PRO A 1 879 ? -26.871 13.872 37.227 1.00 94.06 879 PRO A CA 1
ATOM 7094 C C . PRO A 1 879 ? -27.696 13.591 35.968 1.00 94.06 879 PRO A C 1
ATOM 7096 O O . PRO A 1 879 ? -28.459 14.432 35.488 1.00 94.06 879 PRO A O 1
ATOM 7099 N N . TYR A 1 880 ? -27.565 12.380 35.432 1.00 95.81 880 TYR A N 1
ATOM 7100 C CA . TYR A 1 880 ? -28.202 12.016 34.171 1.00 95.81 880 TYR A CA 1
ATOM 7101 C C . TYR A 1 880 ? -29.669 11.664 34.427 1.00 95.81 880 TYR A C 1
ATOM 7103 O O . TYR A 1 880 ? -29.978 10.691 35.118 1.00 95.81 880 TYR A O 1
ATOM 7111 N N . GLY A 1 881 ? -30.574 12.442 33.835 1.00 95.06 881 GLY A N 1
ATOM 7112 C CA . GLY A 1 881 ? -32.019 12.221 33.855 1.00 95.06 881 GLY A CA 1
ATOM 7113 C C . GLY A 1 881 ? -32.517 11.362 32.697 1.00 95.06 881 GLY A C 1
ATOM 7114 O O . GLY A 1 881 ? -33.616 11.591 32.216 1.00 95.06 881 GLY A O 1
ATOM 7115 N N . THR A 1 882 ? -31.713 10.427 32.191 1.00 94.44 882 THR A N 1
ATOM 7116 C CA . THR A 1 882 ? -32.022 9.607 31.005 1.00 94.44 882 THR A CA 1
ATOM 7117 C C . THR A 1 882 ? -31.659 8.140 31.238 1.00 94.44 882 THR A C 1
ATOM 7119 O O . THR A 1 882 ? -30.896 7.820 32.153 1.00 94.44 882 THR A O 1
ATOM 7122 N N . LEU A 1 883 ? -32.194 7.256 30.394 1.00 92.88 883 LEU A N 1
ATOM 7123 C CA . LEU A 1 883 ? -31.855 5.832 30.355 1.00 92.88 883 LEU A CA 1
ATOM 7124 C C . LEU A 1 883 ? -30.430 5.602 29.817 1.00 92.88 883 LEU A C 1
ATOM 7126 O O . LEU A 1 883 ? -29.719 4.715 30.279 1.00 92.88 883 LEU A O 1
ATOM 7130 N N . SER A 1 884 ? -29.987 6.445 28.884 1.00 93.31 884 SER A N 1
ATOM 7131 C CA . SER A 1 884 ? -28.625 6.496 28.352 1.00 93.31 884 SER A CA 1
ATOM 7132 C C . SER A 1 884 ? -28.369 7.851 27.699 1.00 93.31 884 SER A C 1
ATOM 7134 O O . SER A 1 884 ? -29.309 8.510 27.252 1.00 93.31 884 SER A O 1
ATOM 7136 N N . ALA A 1 885 ? -27.103 8.262 27.613 1.00 92.62 885 ALA A N 1
ATOM 7137 C CA . ALA A 1 885 ? -26.729 9.418 26.798 1.00 92.62 885 ALA A CA 1
ATOM 7138 C C . ALA A 1 885 ? -26.908 9.153 25.295 1.00 92.62 885 ALA A C 1
ATOM 7140 O O . ALA A 1 885 ? -27.020 10.101 24.525 1.00 92.62 885 ALA A O 1
ATOM 7141 N N . TYR A 1 886 ? -26.919 7.879 24.885 1.00 90.12 886 TYR A N 1
ATOM 7142 C CA . TYR A 1 886 ? -27.189 7.480 23.509 1.00 90.12 886 TYR A CA 1
ATOM 7143 C C . TYR A 1 886 ? -28.686 7.249 23.308 1.00 90.12 886 TYR A C 1
ATOM 7145 O O . TYR A 1 886 ? -29.301 6.448 24.014 1.00 90.12 886 TYR A O 1
ATOM 7153 N N . VAL A 1 887 ? -29.263 7.937 22.326 1.00 84.38 887 VAL A N 1
ATOM 7154 C CA . VAL A 1 887 ? -30.677 7.822 21.964 1.00 84.38 887 VAL A CA 1
ATOM 7155 C C . VAL A 1 887 ? -30.777 7.187 20.577 1.00 84.38 887 VAL A C 1
ATOM 7157 O O . VAL A 1 887 ? -30.127 7.647 19.641 1.00 84.38 887 VAL A O 1
ATOM 7160 N N . THR A 1 888 ? -31.602 6.144 20.445 1.00 75.44 888 THR A N 1
ATOM 7161 C CA . THR A 1 888 ? -31.848 5.376 19.207 1.00 75.44 888 THR A CA 1
ATOM 7162 C C . THR A 1 888 ? -32.703 6.172 18.206 1.00 75.44 888 THR A C 1
ATOM 7164 O O . THR A 1 888 ? -33.837 5.825 17.868 1.00 75.44 888 THR A O 1
ATOM 7167 N N . GLY A 1 889 ? -32.180 7.310 17.757 1.00 82.31 889 GLY A N 1
ATOM 7168 C CA . GLY A 1 889 ? -32.889 8.241 16.886 1.00 82.31 889 GLY A CA 1
ATOM 7169 C C . GLY A 1 889 ? -33.901 9.132 17.615 1.00 82.31 889 GLY A C 1
ATOM 7170 O O . GLY A 1 889 ? -34.383 8.817 18.704 1.00 82.31 889 GLY A O 1
ATOM 7171 N N . GLU A 1 890 ? -34.247 10.254 16.989 1.00 87.50 890 GLU A N 1
ATOM 7172 C CA . GLU A 1 890 ? -35.162 11.272 17.529 1.00 87.50 890 GLU A CA 1
ATOM 7173 C C . GLU A 1 890 ? -36.611 10.952 17.114 1.00 87.50 890 GLU A C 1
ATOM 7175 O O . GLU A 1 890 ? -37.256 11.677 16.371 1.00 87.50 890 GLU A O 1
ATOM 7180 N N . ASN A 1 891 ? -37.117 9.800 17.563 1.00 88.81 891 ASN A N 1
ATOM 7181 C CA . ASN A 1 891 ? -38.407 9.243 17.138 1.00 88.81 891 ASN A CA 1
ATOM 7182 C C . ASN A 1 891 ? -39.302 8.809 18.316 1.00 88.81 891 ASN A C 1
ATOM 7184 O O . ASN A 1 891 ? -38.876 8.743 19.475 1.00 88.81 891 ASN A O 1
ATOM 7188 N N . GLN A 1 892 ? -40.558 8.458 18.024 1.00 86.69 892 GLN A N 1
ATOM 7189 C CA . GLN A 1 892 ? -41.531 8.026 19.043 1.00 86.69 892 GLN A CA 1
ATOM 7190 C C . GLN A 1 892 ? -41.116 6.773 19.840 1.00 86.69 892 GLN A C 1
ATOM 7192 O O . GLN A 1 892 ? -41.467 6.661 21.017 1.00 86.69 892 GLN A O 1
ATOM 7197 N N . ASN A 1 893 ? -40.342 5.848 19.258 1.00 87.44 893 ASN A N 1
ATOM 7198 C CA . ASN A 1 893 ? -39.878 4.651 19.975 1.00 87.44 893 ASN A CA 1
ATOM 7199 C C . ASN A 1 893 ? -38.888 5.019 21.087 1.00 87.44 893 ASN A C 1
ATOM 7201 O O . ASN A 1 893 ? -38.992 4.502 22.203 1.00 87.44 893 ASN A O 1
ATOM 7205 N N . SER A 1 894 ? -37.976 5.958 20.818 1.00 88.62 894 SER A N 1
ATOM 7206 C CA . SER A 1 894 ? -37.056 6.500 21.825 1.00 88.62 894 SER A CA 1
ATOM 7207 C C . SER A 1 894 ? -37.806 7.169 22.978 1.00 88.62 894 SER A C 1
ATOM 7209 O O . SER A 1 894 ? -37.489 6.917 24.144 1.00 88.62 894 SER A O 1
ATOM 7211 N N . LEU A 1 895 ? -38.856 7.946 22.684 1.00 88.75 895 LEU A N 1
ATOM 7212 C CA . LEU A 1 895 ? -39.705 8.560 23.714 1.00 88.75 895 LEU A CA 1
ATOM 7213 C C . LEU A 1 895 ? -40.463 7.514 24.538 1.00 88.75 895 LEU A C 1
ATOM 7215 O O . LEU A 1 895 ? -40.503 7.609 25.763 1.00 88.75 895 LEU A O 1
ATOM 7219 N N . ALA A 1 896 ? -41.038 6.492 23.901 1.00 88.94 896 ALA A N 1
ATOM 7220 C CA . ALA A 1 896 ? -41.737 5.413 24.601 1.00 88.94 896 ALA A CA 1
ATOM 7221 C C . ALA A 1 896 ? -40.803 4.644 25.553 1.00 88.94 896 ALA A C 1
ATOM 7223 O O . ALA A 1 896 ? -41.181 4.323 26.687 1.00 88.94 896 ALA A O 1
ATOM 7224 N N . ARG A 1 897 ? -39.557 4.403 25.128 1.00 89.44 897 ARG A N 1
ATOM 7225 C CA . ARG A 1 897 ? -38.527 3.776 25.964 1.00 89.44 897 ARG A CA 1
ATOM 7226 C C . ARG A 1 897 ? -38.139 4.668 27.144 1.00 89.44 897 ARG A C 1
ATOM 7228 O O . ARG A 1 897 ? -38.009 4.169 28.260 1.00 89.44 897 ARG A O 1
ATOM 7235 N N . LEU A 1 898 ? -38.039 5.980 26.931 1.00 90.88 898 LEU A N 1
ATOM 7236 C CA . LEU A 1 898 ? -37.776 6.952 27.993 1.00 90.88 898 LEU A CA 1
ATOM 7237 C C . LEU A 1 898 ? -38.930 7.043 29.008 1.00 90.88 898 LEU A C 1
ATOM 7239 O O . LEU A 1 898 ? -38.684 7.026 30.214 1.00 90.88 898 LEU A O 1
ATOM 7243 N N . ARG A 1 899 ? -40.191 7.043 28.552 1.00 90.25 899 ARG A N 1
ATOM 7244 C CA . ARG A 1 899 ? -41.371 6.965 29.440 1.00 90.25 899 ARG A CA 1
ATOM 7245 C C . ARG A 1 899 ? -41.345 5.688 30.286 1.00 90.25 899 ARG A C 1
ATOM 7247 O O . ARG A 1 899 ? -41.566 5.742 31.495 1.00 90.25 899 ARG A O 1
ATOM 7254 N N . SER A 1 900 ? -41.011 4.554 29.667 1.00 91.62 900 SER A N 1
ATOM 7255 C CA . SER A 1 900 ? -40.870 3.270 30.366 1.00 91.62 900 SER A CA 1
ATOM 7256 C C . SER A 1 900 ? -39.773 3.331 31.431 1.00 91.62 900 SER A C 1
ATOM 7258 O O . SER A 1 900 ? -39.989 2.888 32.557 1.00 91.62 900 SER A O 1
ATOM 7260 N N . TYR A 1 901 ? -38.637 3.959 31.122 1.00 93.25 901 TYR A N 1
ATOM 7261 C CA . TYR A 1 901 ? -37.550 4.163 32.078 1.00 93.25 901 TYR A CA 1
ATOM 7262 C C . TYR A 1 901 ? -37.995 4.956 33.313 1.00 93.25 901 TYR A C 1
ATOM 7264 O O . TYR A 1 901 ? -37.747 4.517 34.436 1.00 93.25 901 TYR A O 1
ATOM 7272 N N . TYR A 1 902 ? -38.710 6.071 33.143 1.00 93.31 902 TYR A N 1
ATOM 7273 C CA . TYR A 1 902 ? -39.192 6.864 34.282 1.00 93.31 902 TYR A CA 1
ATOM 7274 C C . TYR A 1 902 ? -40.272 6.165 35.110 1.00 93.31 902 TYR A C 1
ATOM 7276 O O . TYR A 1 902 ? -40.365 6.423 36.309 1.00 93.31 902 TYR A O 1
ATOM 7284 N N . SER A 1 903 ? -41.053 5.261 34.506 1.00 90.94 903 SER A N 1
ATOM 7285 C CA . SER A 1 903 ? -42.079 4.498 35.231 1.00 90.94 903 SER A CA 1
ATOM 7286 C C . SER A 1 903 ? -41.495 3.583 36.314 1.00 90.94 903 SER A C 1
ATOM 7288 O O . SER A 1 903 ? -42.134 3.367 37.341 1.00 90.94 903 SER A O 1
ATOM 7290 N N . VAL A 1 904 ? -40.263 3.099 36.118 1.00 90.06 904 VAL A N 1
ATOM 7291 C CA . VAL A 1 904 ? -39.546 2.247 37.082 1.00 90.06 904 VAL A CA 1
ATOM 7292 C C . VAL A 1 904 ? -38.413 2.980 37.811 1.00 90.06 904 VAL A C 1
ATOM 7294 O O . VAL A 1 904 ? -38.013 2.557 38.890 1.00 90.06 904 VAL A O 1
ATOM 7297 N N . ASN A 1 905 ? -37.939 4.114 37.282 1.00 90.50 905 ASN A N 1
ATOM 7298 C CA . ASN A 1 905 ? -36.903 4.959 37.882 1.00 90.50 905 ASN A CA 1
ATOM 7299 C C . ASN A 1 905 ? -37.419 6.381 38.157 1.00 90.50 905 ASN A C 1
ATOM 7301 O O . ASN A 1 905 ? -36.910 7.360 37.610 1.00 90.50 905 ASN A O 1
ATOM 7305 N N . SER A 1 906 ? -38.403 6.528 39.048 1.00 89.88 906 SER A N 1
ATOM 7306 C CA . SER A 1 906 ? -38.990 7.839 39.384 1.00 89.88 906 SER A CA 1
ATOM 7307 C C . SER A 1 906 ? -37.963 8.853 39.915 1.00 89.88 906 SER A C 1
ATOM 7309 O O . SER A 1 906 ? -38.062 10.046 39.631 1.00 89.88 906 SER A O 1
ATOM 7311 N N . LYS A 1 907 ? -36.901 8.380 40.588 1.00 90.56 907 LYS A N 1
ATOM 7312 C CA . LYS A 1 907 ? -35.755 9.195 41.042 1.00 90.56 907 LYS A CA 1
ATOM 7313 C C . LYS A 1 907 ? -34.965 9.854 39.898 1.00 90.56 907 LYS A C 1
ATOM 7315 O O . LYS A 1 907 ? -34.131 10.715 40.162 1.00 90.56 907 LYS A O 1
ATOM 7320 N N . LYS A 1 908 ? -35.173 9.418 38.650 1.00 94.38 908 LYS A N 1
ATOM 7321 C CA . LYS A 1 908 ? -34.467 9.874 37.441 1.00 94.38 908 LYS A CA 1
ATOM 7322 C C . LYS A 1 908 ? -35.267 10.849 36.587 1.00 94.38 908 LYS A C 1
ATOM 7324 O O . LYS A 1 908 ? -34.751 11.300 35.567 1.00 94.38 908 LYS A O 1
ATOM 7329 N N . ILE A 1 909 ? -36.484 11.204 37.003 1.00 94.50 909 ILE A N 1
ATOM 7330 C CA . ILE A 1 909 ? -37.279 12.234 36.329 1.00 94.50 909 ILE A CA 1
ATOM 7331 C C . ILE A 1 909 ? -36.458 13.540 36.287 1.00 94.50 909 ILE A C 1
ATOM 7333 O O . ILE A 1 909 ? -35.918 13.953 37.323 1.00 94.50 909 ILE A O 1
ATOM 7337 N N . PRO A 1 910 ? -36.298 14.166 35.107 1.00 95.56 910 PRO A N 1
ATOM 7338 C CA . PRO A 1 910 ? -35.435 15.328 34.941 1.00 95.56 910 PRO A CA 1
ATOM 7339 C C . PRO A 1 910 ? -36.030 16.570 35.607 1.00 95.56 910 PRO A C 1
ATOM 7341 O O . PRO A 1 910 ? -37.214 16.848 35.462 1.00 95.56 910 PRO A O 1
ATOM 7344 N N . LYS A 1 911 ? -35.206 17.366 36.289 1.00 95.56 911 LYS A N 1
ATOM 7345 C CA . LYS A 1 911 ? -35.560 18.741 36.681 1.00 95.56 911 LYS A CA 1
ATOM 7346 C C . LYS A 1 911 ? -35.443 19.693 35.489 1.00 95.56 911 LYS A C 1
ATOM 7348 O O . LYS A 1 911 ? -36.234 20.621 35.356 1.00 95.56 911 LYS A O 1
ATOM 7353 N N . TYR A 1 912 ? -34.479 19.416 34.613 1.00 96.19 912 TYR A N 1
ATOM 7354 C CA . TYR A 1 912 ? -34.158 20.213 33.435 1.00 96.19 912 TYR A CA 1
ATOM 7355 C C . TYR A 1 912 ? -34.274 19.362 32.172 1.00 96.19 912 TYR A C 1
ATOM 7357 O O . TYR A 1 912 ? -33.692 18.277 32.111 1.00 96.19 912 TYR A O 1
ATOM 7365 N N . ILE A 1 913 ? -34.983 19.853 31.155 1.00 95.69 913 ILE A N 1
ATOM 7366 C CA . ILE A 1 913 ? -35.002 19.245 29.818 1.00 95.69 913 ILE A CA 1
ATOM 7367 C C . ILE A 1 913 ? -34.487 20.274 28.816 1.00 95.69 913 ILE A C 1
ATOM 7369 O O . ILE A 1 913 ? -34.983 21.400 28.748 1.00 95.69 913 ILE A O 1
ATOM 7373 N N . TYR A 1 914 ? -33.488 19.872 28.039 1.00 95.69 914 TYR A N 1
ATOM 7374 C CA . TYR A 1 914 ? -32.875 20.671 26.991 1.00 95.69 914 TYR A CA 1
ATOM 7375 C C . TYR A 1 914 ? -33.111 20.013 25.636 1.00 95.69 914 TYR A C 1
ATOM 7377 O O . TYR A 1 914 ? -32.774 18.841 25.443 1.00 95.69 914 TYR A O 1
ATOM 7385 N N . ILE A 1 915 ? -33.666 20.775 24.695 1.00 95.38 915 ILE A N 1
ATOM 7386 C CA . ILE A 1 915 ? -33.941 20.315 23.333 1.00 95.38 915 ILE A CA 1
ATOM 7387 C C . ILE A 1 915 ? -33.304 21.307 22.351 1.00 95.38 915 ILE A C 1
ATOM 7389 O O . ILE A 1 915 ? -33.820 22.417 22.201 1.00 95.38 915 ILE A O 1
ATOM 7393 N N . PRO A 1 916 ? -32.189 20.958 21.685 1.00 94.19 916 PRO A N 1
ATOM 7394 C CA . PRO A 1 916 ? -31.645 21.778 20.606 1.00 94.19 916 PRO A CA 1
ATOM 7395 C C . PRO A 1 916 ? -32.672 21.968 19.481 1.00 94.19 916 PRO A C 1
ATOM 7397 O O . PRO A 1 916 ? -33.352 21.010 19.105 1.00 94.19 916 PRO A O 1
ATOM 7400 N N . LYS A 1 917 ? -32.758 23.169 18.901 1.00 92.88 917 LYS A N 1
ATOM 7401 C CA . LYS A 1 917 ? -33.666 23.467 17.776 1.00 92.88 917 LYS A CA 1
ATOM 7402 C C . LYS A 1 917 ? -33.294 22.750 16.479 1.00 92.88 917 LYS A C 1
ATOM 7404 O O . LYS A 1 917 ? -34.137 22.630 15.601 1.00 92.88 917 LYS A O 1
ATOM 7409 N N . ASP A 1 918 ? -32.064 22.257 16.376 1.00 90.00 918 ASP A N 1
ATOM 7410 C CA . ASP A 1 918 ? -31.588 21.432 15.265 1.00 90.00 918 ASP A CA 1
ATOM 7411 C C . ASP A 1 918 ? -31.817 19.922 15.491 1.00 90.00 918 ASP A C 1
ATOM 7413 O O . ASP A 1 918 ? -31.191 19.103 14.823 1.00 90.00 918 ASP A O 1
ATOM 7417 N N . SER A 1 919 ? -32.681 19.553 16.446 1.00 88.38 919 SER A N 1
ATOM 7418 C CA . SER A 1 919 ? -33.134 18.170 16.647 1.00 88.38 919 SER A CA 1
ATOM 7419 C C . SER A 1 919 ? -34.379 17.884 15.800 1.00 88.38 919 SER A C 1
ATOM 7421 O O . SER A 1 919 ? -35.276 18.718 15.688 1.00 88.38 919 SER A O 1
ATOM 7423 N N . GLU A 1 920 ? -34.478 16.677 15.263 1.00 87.94 920 GLU A N 1
ATOM 7424 C CA . GLU A 1 920 ? -35.489 16.203 14.317 1.00 87.94 920 GLU A CA 1
ATOM 7425 C C . GLU A 1 920 ? -36.551 15.312 14.993 1.00 87.94 920 GLU A C 1
ATOM 7427 O O . GLU A 1 920 ? -36.947 14.280 14.458 1.00 87.94 920 GLU A O 1
ATOM 7432 N N . TRP A 1 921 ? -37.025 15.694 16.186 1.00 89.62 921 TRP A N 1
ATOM 7433 C CA . TRP A 1 921 ? -38.029 14.908 16.917 1.00 89.62 921 TRP A CA 1
ATOM 7434 C C . TRP A 1 921 ? -39.402 14.871 16.235 1.00 89.62 921 TRP A C 1
ATOM 7436 O O . TRP A 1 921 ? -40.008 15.914 15.965 1.00 89.62 921 TRP A O 1
ATOM 7446 N N . ASP A 1 922 ? -39.961 13.663 16.105 1.00 82.56 922 ASP A N 1
ATOM 7447 C CA . ASP A 1 922 ? -41.358 13.445 15.710 1.00 82.56 922 ASP A CA 1
ATOM 7448 C C . ASP A 1 922 ? -42.327 14.224 16.623 1.00 82.56 922 ASP A C 1
ATOM 7450 O O . ASP A 1 922 ? -42.423 13.953 17.823 1.00 82.56 922 ASP A O 1
ATOM 7454 N N . ASN A 1 923 ? -43.113 15.142 16.048 1.00 83.56 923 ASN A N 1
ATOM 7455 C CA . ASN A 1 923 ? -44.132 15.932 16.755 1.00 83.56 923 ASN A CA 1
ATOM 7456 C C . ASN A 1 923 ? -43.598 16.711 17.973 1.00 83.56 923 ASN A C 1
ATOM 7458 O O . ASN A 1 923 ? -44.211 16.696 19.043 1.00 83.56 923 ASN A O 1
ATOM 7462 N N . LEU A 1 924 ? -42.499 17.456 17.810 1.00 90.31 924 LEU A N 1
ATOM 7463 C CA . LEU A 1 924 ? -41.909 18.295 18.865 1.00 90.31 924 LEU A CA 1
ATOM 7464 C C . LEU A 1 924 ? -42.932 19.157 19.633 1.00 90.31 924 LEU A C 1
ATOM 7466 O O . LEU A 1 924 ? -42.853 19.266 20.854 1.00 90.31 924 LEU A O 1
ATOM 7470 N N . HIS A 1 925 ? -43.935 19.717 18.950 1.00 88.38 925 HIS A N 1
ATOM 7471 C CA . HIS A 1 925 ? -44.993 20.500 19.599 1.00 88.38 925 HIS A CA 1
ATOM 7472 C C . HIS A 1 925 ? -45.754 19.701 20.672 1.00 88.38 925 HIS A C 1
ATOM 7474 O O . HIS A 1 925 ? -46.047 20.221 21.746 1.00 88.38 925 HIS A O 1
ATOM 7480 N N . GLN A 1 926 ? -46.023 18.420 20.414 1.00 89.31 926 GLN A N 1
ATOM 7481 C CA . GLN A 1 926 ? -46.674 17.533 21.372 1.00 89.31 926 GLN A CA 1
ATOM 7482 C C . GLN A 1 926 ? -45.774 17.248 22.580 1.00 89.31 926 GLN A C 1
ATOM 7484 O O . GLN A 1 926 ? -46.269 17.232 23.703 1.00 89.31 926 GLN A O 1
ATOM 7489 N N . ILE A 1 927 ? -44.463 17.083 22.367 1.00 90.94 927 ILE A N 1
ATOM 7490 C CA . ILE A 1 927 ? -43.481 16.889 23.448 1.00 90.94 927 ILE A CA 1
ATOM 7491 C C . ILE A 1 927 ? -43.480 18.104 24.385 1.00 90.94 927 ILE A C 1
ATOM 7493 O O . ILE A 1 927 ? -43.523 17.951 25.605 1.00 90.94 927 ILE A O 1
ATOM 7497 N N . LEU A 1 928 ? -43.474 19.315 23.817 1.00 93.25 928 LEU A N 1
ATOM 7498 C CA . LEU A 1 928 ? -43.506 20.563 24.585 1.00 93.25 928 LEU A CA 1
ATOM 7499 C C . LEU A 1 928 ? -44.815 20.712 25.378 1.00 93.25 928 LEU A C 1
ATOM 7501 O O . LEU A 1 928 ? -44.771 21.042 26.564 1.00 93.25 928 LEU A O 1
ATOM 7505 N N . LEU A 1 929 ? -45.963 20.414 24.759 1.00 91.81 929 LEU A N 1
ATOM 7506 C CA . LEU A 1 929 ? -47.269 20.436 25.428 1.00 91.81 929 LEU A CA 1
ATOM 7507 C C . LEU A 1 929 ? -47.344 19.428 26.583 1.00 91.81 929 LEU A C 1
ATOM 7509 O O . LEU A 1 929 ? -47.804 19.773 27.670 1.00 91.81 929 LEU A O 1
ATOM 7513 N N . GLU A 1 930 ? -46.873 18.196 26.372 1.00 89.94 930 GLU A N 1
ATOM 7514 C CA . GLU A 1 930 ? -46.842 17.154 27.406 1.00 89.94 930 GLU A CA 1
ATOM 7515 C C . GLU A 1 930 ? -45.936 17.572 28.572 1.00 89.94 930 GLU A C 1
ATOM 7517 O O . GLU A 1 930 ? -46.308 17.401 29.734 1.00 89.94 930 GLU A O 1
ATOM 7522 N N . ALA A 1 931 ? -44.784 18.190 28.297 1.00 91.62 931 ALA A N 1
ATOM 7523 C CA . ALA A 1 931 ? -43.912 18.716 29.343 1.00 91.62 931 ALA A CA 1
ATOM 7524 C C . ALA A 1 931 ? -44.604 19.823 30.161 1.00 91.62 931 ALA A C 1
ATOM 7526 O O . ALA A 1 931 ? -44.598 19.772 31.391 1.00 91.62 931 ALA A O 1
ATOM 7527 N N . GLN A 1 932 ? -45.282 20.776 29.517 1.00 92.75 932 GLN A N 1
ATOM 7528 C CA . GLN A 1 932 ? -46.033 21.823 30.224 1.00 92.75 932 GLN A CA 1
ATOM 7529 C C . GLN A 1 932 ? -47.168 21.250 31.086 1.00 92.75 932 GLN A C 1
ATOM 7531 O O . GLN A 1 932 ? -47.332 21.654 32.237 1.00 92.75 932 GLN A O 1
ATOM 7536 N N . GLN A 1 933 ? -47.899 20.251 30.581 1.00 93.12 933 GLN A N 1
ATOM 7537 C CA . GLN A 1 933 ? -48.932 19.534 31.345 1.00 93.12 933 GLN A CA 1
ATOM 7538 C C . GLN A 1 933 ? -48.363 18.803 32.570 1.00 93.12 933 GLN A C 1
ATOM 7540 O O . GLN A 1 933 ? -49.051 18.656 33.577 1.00 93.12 933 GLN A O 1
ATOM 7545 N N . ASN A 1 934 ? -47.096 18.384 32.511 1.00 90.06 934 ASN A N 1
ATOM 7546 C CA . ASN A 1 934 ? -46.376 17.741 33.612 1.00 90.06 934 ASN A CA 1
ATOM 7547 C C . ASN A 1 934 ? -45.647 18.732 34.545 1.00 90.06 934 ASN A C 1
ATOM 7549 O O . ASN A 1 934 ? -44.824 18.311 35.369 1.00 90.06 934 ASN A O 1
ATOM 7553 N N . GLY A 1 935 ? -45.964 20.028 34.440 1.00 93.56 935 GLY A N 1
ATOM 7554 C CA . GLY A 1 935 ? -45.507 21.077 35.352 1.00 93.56 935 GLY A CA 1
ATOM 7555 C C . GLY A 1 935 ? -44.197 21.760 34.963 1.00 93.56 935 GLY A C 1
ATOM 7556 O O . GLY A 1 935 ? -43.629 22.448 35.801 1.00 93.56 935 GLY A O 1
ATOM 7557 N N . TYR A 1 936 ? -43.702 21.590 33.732 1.00 96.19 936 TYR A N 1
ATOM 7558 C CA . TYR A 1 936 ? -42.491 22.282 33.281 1.00 96.19 936 TYR A CA 1
ATOM 7559 C C . TYR A 1 936 ? -42.814 23.667 32.709 1.00 96.19 936 TYR A C 1
ATOM 7561 O O . TYR A 1 936 ? -43.659 23.820 31.827 1.00 96.19 936 TYR A O 1
ATOM 7569 N N . SER A 1 937 ? -42.076 24.677 33.158 1.00 95.50 937 SER A N 1
ATOM 7570 C CA . SER A 1 937 ? -42.041 25.999 32.528 1.00 95.50 937 SER A CA 1
ATOM 7571 C C . SER A 1 937 ? -41.174 25.965 31.266 1.00 95.50 937 SER A C 1
ATOM 7573 O O . SER A 1 937 ? -40.088 25.391 31.284 1.00 95.50 937 SER A O 1
ATOM 7575 N N . LEU A 1 938 ? -41.655 26.555 30.165 1.00 95.38 938 LEU A N 1
ATOM 7576 C CA . LEU A 1 938 ? -40.953 26.601 28.877 1.00 95.38 938 LEU A CA 1
ATOM 7577 C C . LEU A 1 938 ? -40.305 27.973 28.663 1.00 95.38 938 LEU A C 1
ATOM 7579 O O . LEU A 1 938 ? -40.975 28.999 28.753 1.00 95.38 938 LEU A O 1
ATOM 7583 N N . SER A 1 939 ? -39.026 27.973 28.300 1.00 93.75 939 SER A N 1
ATOM 7584 C CA . SER A 1 939 ? -38.308 29.120 27.738 1.00 93.75 939 SER A CA 1
ATOM 7585 C C . SER A 1 939 ? -37.577 28.692 26.465 1.00 93.75 939 SER A C 1
ATOM 7587 O O . SER A 1 939 ? -37.190 27.532 26.333 1.00 93.75 939 SER A O 1
ATOM 7589 N N . GLU A 1 940 ? -37.397 29.595 25.506 1.00 94.50 940 GLU A N 1
ATOM 7590 C CA . GLU A 1 940 ? -36.674 29.298 24.267 1.00 94.50 940 GLU A CA 1
ATOM 7591 C C . GLU A 1 940 ? -35.769 30.457 23.851 1.00 94.50 940 GLU A C 1
ATOM 7593 O O . GLU A 1 940 ? -35.991 31.610 24.222 1.00 94.50 940 GLU A O 1
ATOM 7598 N N . ASN A 1 941 ? -34.745 30.143 23.064 1.00 94.19 941 ASN A N 1
ATOM 7599 C CA . ASN A 1 941 ? -33.911 31.121 22.371 1.00 94.19 941 ASN A CA 1
ATOM 7600 C C . ASN A 1 941 ? -33.645 30.652 20.933 1.00 94.19 941 ASN A C 1
ATOM 7602 O O . ASN A 1 941 ? -34.311 29.746 20.436 1.00 94.19 941 ASN A O 1
ATOM 7606 N N . GLU A 1 942 ? -32.702 31.271 20.227 1.00 93.12 942 GLU A N 1
ATOM 7607 C CA . GLU A 1 942 ? -32.381 30.896 18.843 1.00 93.12 942 GLU A CA 1
ATOM 7608 C C . GLU A 1 942 ? -31.773 29.486 18.711 1.00 93.12 942 GLU A C 1
ATOM 7610 O O . GLU A 1 942 ? -31.808 28.911 17.627 1.00 93.12 942 GLU A O 1
ATOM 7615 N N . VAL A 1 943 ? -31.265 28.903 19.803 1.00 94.88 943 VAL A N 1
ATOM 7616 C CA . VAL A 1 943 ? -30.517 27.635 19.815 1.00 94.88 943 VAL A CA 1
ATOM 7617 C C . VAL A 1 943 ? -31.350 26.467 20.350 1.00 94.88 943 VAL A C 1
ATOM 7619 O O . VAL A 1 943 ? -31.218 25.353 19.845 1.00 94.88 943 VAL A O 1
ATOM 7622 N N . SER A 1 944 ? -32.202 26.672 21.361 1.00 96.12 944 SER A N 1
ATOM 7623 C CA . SER A 1 944 ? -32.875 25.569 22.063 1.00 96.12 944 SER A CA 1
ATOM 7624 C C . SER A 1 944 ? -34.226 25.919 22.691 1.00 96.12 944 SER A C 1
ATOM 7626 O O . SER A 1 944 ? -34.580 27.087 22.882 1.00 96.12 944 SER A O 1
ATOM 7628 N N . TYR A 1 945 ? -34.960 24.863 23.049 1.00 96.06 945 TYR A N 1
ATOM 7629 C CA . TYR A 1 945 ? -36.046 24.869 24.026 1.00 96.06 945 TYR A CA 1
ATOM 7630 C C . TYR A 1 945 ? -35.512 24.380 25.380 1.00 96.06 945 TYR A C 1
ATOM 7632 O O . TYR A 1 945 ? -34.857 23.336 25.464 1.00 96.06 945 TYR A O 1
ATOM 7640 N N . LYS A 1 946 ? -35.816 25.119 26.448 1.00 95.44 946 LYS A N 1
ATOM 7641 C CA . LYS A 1 946 ? -35.398 24.842 27.827 1.00 95.44 946 LYS A CA 1
ATOM 7642 C C . LYS A 1 946 ? -36.624 24.731 28.721 1.00 95.44 946 LYS A C 1
ATOM 7644 O O . LYS A 1 946 ? -37.406 25.676 28.839 1.00 95.44 946 LYS A O 1
ATOM 7649 N N . LEU A 1 947 ? -36.771 23.580 29.360 1.00 95.12 947 LEU A N 1
ATOM 7650 C CA . LEU A 1 947 ? -37.891 23.253 30.235 1.00 95.12 947 LEU A CA 1
ATOM 7651 C C . LEU A 1 947 ? -37.386 23.035 31.663 1.00 95.12 947 LEU A C 1
ATOM 7653 O O . LEU A 1 947 ? -36.433 22.278 31.871 1.00 95.12 947 LEU A O 1
ATOM 7657 N N . VAL A 1 948 ? -38.037 23.667 32.640 1.00 94.81 948 VAL A N 1
ATOM 7658 C CA . VAL A 1 948 ? -37.662 23.588 34.063 1.00 94.81 948 VAL A CA 1
ATOM 7659 C C . VAL A 1 948 ? -38.878 23.251 34.914 1.00 94.81 948 VAL A C 1
ATOM 7661 O O . VAL A 1 948 ? -39.907 23.919 34.782 1.00 94.81 948 VAL A O 1
ATOM 7664 N N . LYS A 1 949 ? -38.747 22.226 35.761 1.00 92.00 949 LYS A N 1
ATOM 7665 C CA . LYS A 1 949 ? -39.785 21.783 36.700 1.00 92.00 949 LYS A CA 1
ATOM 7666 C C . LYS A 1 949 ? -39.703 22.476 38.051 1.00 92.00 949 LYS A C 1
ATOM 7668 O O . LYS A 1 949 ? -38.566 22.625 38.559 1.00 92.00 949 LYS A O 1
#

Sequence (949 aa):
MDYEKLKKRDSSLDILRIIAVFTVLSVHFFLHNGFYSQTIEGTPMYVAVVMRTLFSVCVPLFMLLTGYLMSKKELSKKYYSGITKTLVVFVISTLACMIYKNIAQGDVFDLKSFILGTLDFTGSNYSWYIEMYIGLFLLTPFLNLAYGKLKNKKQKQVLLVTAVFLTIIPSLFNIFNFGSLDWWTNPTSSDEFQKLVPSWWQGFYPVAYYFVGCYIREYGLKMKTRTMLVLFVFSLFIFSTFNYFRSYGTTFKSGTYIYWYGFEPFVLSVLLFLLIKRIKTDNFPKAAKIALWKVSDLALGIYLISFIFDSIVYPVLCEKVILMPDRLPYYFVTVPIVFVLSAAASFIMNLVAKLLIDGFKSLANIIKDLRSKPDKGKWQHIIFAVLMAFAIGFSLWKCYYGFGGNDESFYLTIPHRLTLGDSLLGDEWHLTQLSGFLLLPFVWLYTMITQSTVGIIFAARVFYVICHAVIVCVIYSRLKKYGYFSVFGCVLYFLFTPFDIMALSYNTMGLDLIALTGVLMATADYSKKLPLIISGLAFAGAVLCCPYLATVYVMYIIAVGVHYVVKKTALNKNVFNSELFSIKTFLWFTLGAGILAAIFLVFVLSRVSINEIFSNLPYLLADPDHPQMGFMAKMNYYFKTIVECHTHFKYVLMAYGATAIVMLLDRKRRQHRSIYLILTSAIVILALVMFMPTMSSVYYNAIMFPMIFMGITAYVLSENKQRELFASLFVLGIFYSVALCFSSNQYFYVTAMACTASNIASFVFIGNLIKEMKANPDNLDYAVPCKYLAFVMTAFLIILQACFQITVKAEHCFWDSEPKQLTQTIQNGPAKGIKTTPNNAQTYEQIYADISQYQNLEKGNILFLTQKTWTYLAAEDFPYGTLSAYVTGENQNSLARLRSYYSVNSKKIPKYIYIPKDSEWDNLHQILLEAQQNGYSLSENEVSYKLVK

Nearest PDB structures (foldseek):
  6kkj-assembly1_B  TM=1.667E-01  e=1.060E+00  Escherichia coli K-12

Radius of gyration: 37.83 Å; Cα contacts (8 Å, |Δi|>4): 1324; chains: 1; bounding box: 94×80×106 Å

Secondary structure (DSSP, 8-state):
--HHHHHT--HHHHHHHHHHHHHHHHHHHHHHSSGGGSBB-HHHHHHHHHHHHHHTTHHHHHHHHHHHHHTT--SSHHHHGGGHHHHHHHHHHHHHHHHHHHHHH----SHHHHHHHHHTT-SSTTTHHHHHHHHHHHHHHHHHHHHHT--SHHHHHHHHHHHHHHHTTHHHHSS--SS-SHHHH-TTS-------S--TTGGGHHHHHHHHHHHHHHH-----HHHHHHHHHHHHHHHHHHHHHHHBTSB----TTTSTTSHHHHHHHHHHHHHHHT---TTS-HHHHHHHHHHHTTHHHHHHHHHHHHHHHHHHHHHH--SSGGGGGGHHHHHHHHHHHHHHHHHHHHHHHHHHHHHHHHHHHHHHHHHHSS-HHHHHHHHHHHHHHHHHHHHHHHTTB---HHHHHHHHHHHHHHHTT--BTTTB--TTGGGHHHHHHHHHHHHHHHSS-TTHHHHHHHHHHHHHHHHHHHHHHHHGGG-HHHHHHHHHHHH--GGG--S--HHHHHHHHHHHHHHHHHH--TT-HHHHHHHHHHHHHHHHH-GGGHHHHHHHHHHHHHHHHHHTSTTHHHH---GGG-HHHHHHHHHHHHHHHHHHHHHHHTTS-HHHHHHHHHHHHT-TTS----HHHHHHHHHHHHHTSSTTHHHHHHHHHHHHHHHHH-TTGGG-HHHHHHHHHHHHHHHHHHHGGGTTTT-TTGGGSTHHHHHHHHHHH-SS--HHHIIIIIIHHHHHHHHHHHH-S-HHHHHHHHHHHHHHHHHHHHHHHHHHHHHS--S-TTHHHHHHHHHHHHHHHHHHHHHHHHHHHHH-BTTB--GGG--EE--SSTTTT-EE-HHHHHHHHHHHHHHHGGGGSPP--EEE-SS-TTHHHHSTTPPB-SS-S--S-SSHHHHHHHHHHHHH-GGG--SEEEEETT---TTHHHHHHHHHHTTPEEEE-SSEEEEE-

pLDDT: mean 91.89, std 7.02, range [52.22, 98.38]

Mean predicted aligned error: 10.87 Å

Foldseek 3Di:
DCVVVLVVDDLLLLVLLLLLLLLLLLLLCCVQLCQLVDALDDDLSLVVLLSNLLSLLRLLSVLLSCLQVLLPPADDPVLVVVCLLVLLLLLVLLVVQQVLCCVPVVDDDDPVCSVVCSVVVNSQPQRVSVVVVVVCSVCSNVLSVVLVPQPDPVSLVVVLCVLCVQAAVQLVQFQDDPPDPVCVVQVQPDRHTDRPDDHPCNVVQSSSSSSLSNSCNPPNDPDDLVVLVCVLVVLSSVVSVVQSSNRHRHGRDDGSQSHNSHPSSVSNNSSVSSNSSPPPCVPPDPVVSVVSVLLSVLSSQLSRNLVSLSVVQSVVLCVVPVDSSVCVVCSVPSSVVSSVVSSVVSVVSSVVSVVVVVVVVVVVVVVVVVCVDPCVLVVLVVLLVVLLVVLLVLLLVLLQAFDQFLQLLQLLLLLVLVLLQDFDLFQAQAPLSLLNVVCNVVNVVVCVVVVALKQVSSVQLNVLSVVLSVLLVLLCVQCSVLDNLLSLLSSLLSLADQLLSSGPALLSLLLSLLLLLLSLLLRPPLVDLVSLLSSLLSLLSSCSSFVLCVVVLVVLVVQLVVLVVCCPDPNNPPDDPDCSSHPSSNVSSNNSNVVNVVVSCCSNCVRDPPVSSVVSVVLSVPDPQQDDDDPVVLVVLQVVLQCVVDPCVVVLVVQLVVLVVVCVVPPQLLLVLLVSLLSLLVSLVVQLVRCPVQCLPRCVLVLQASLLSLLVSLQSNAPPHSVSSCPSFQVSLQVQLSSDSNVDPPRCSSNSSSNSSNNSNSSSSNSRSLVCCVVPPRPDPCGPVSNVSSVVSVVVSSVSSVVSSSVNSQFHHNPAHGRVQQPDAQCIFNRHSHTGHPVVSVLVVVLLVVLLVCQPPDAWAEAELAQRLSSSSSNNSHNHLFNRSHAPAQEPVSVVSRVVSCVSVVRSHTQKYKYFPPHDHDPVVVVVVVLVVVPWDWDDDPTIIMTGD

Solvent-accessible surface area (backbone atoms only — not comparable to full-atom values): 49226 Å² total; per-residue (Å²): 133,69,63,72,59,57,74,74,53,64,56,31,60,24,50,50,42,43,50,20,42,51,22,42,47,52,44,47,48,47,70,60,55,47,50,63,77,38,64,34,56,68,69,64,40,49,53,49,36,38,51,55,52,62,27,38,22,16,66,46,38,53,34,23,47,46,15,40,75,48,52,82,47,62,83,46,74,72,51,68,62,63,51,52,65,60,54,46,47,49,53,53,31,22,53,52,42,38,53,46,37,28,74,77,71,66,44,85,78,51,75,66,52,52,53,50,21,60,75,73,38,59,31,18,88,58,32,61,62,53,60,54,45,53,54,52,60,71,45,40,35,57,53,28,50,59,60,68,67,46,89,46,73,67,56,49,48,50,54,45,52,52,39,36,50,42,12,22,45,31,30,67,56,36,70,44,46,85,91,40,76,63,34,77,81,38,43,61,79,53,93,67,54,47,78,76,53,76,53,87,48,28,88,56,26,62,56,32,34,20,46,51,15,32,46,42,66,75,70,53,75,99,66,58,70,68,58,49,50,50,51,40,53,52,49,50,50,52,52,20,51,50,54,40,56,42,11,47,83,34,43,59,66,88,51,61,30,63,36,82,44,3,40,53,20,47,54,49,21,55,42,49,50,57,56,46,62,65,51,81,54,82,84,56,54,69,68,56,53,48,50,40,46,56,56,32,74,23,33,68,40,22,56,38,42,30,60,65,43,46,71,57,53,36,57,54,49,51,69,76,38,78,54,53,72,75,43,58,76,48,48,80,51,52,43,56,51,41,49,52,55,17,39,54,53,16,48,54,47,52,53,52,41,48,52,54,52,52,50,49,50,49,50,50,48,51,52,48,57,62,64,67,45,89,61,66,65,56,53,49,52,52,53,38,52,54,53,42,51,51,48,48,53,52,51,59,61,44,55,37,45,32,52,47,58,38,67,62,37,38,53,54,44,52,19,44,44,43,71,70,68,52,25,69,55,61,52,43,50,55,87,72,53,58,31,19,66,77,45,26,67,58,46,51,52,47,33,68,74,66,72,48,43,65,25,46,54,44,52,41,22,56,48,29,55,51,53,53,51,53,53,41,51,53,47,37,71,65,39,52,86,58,42,67,31,28,43,55,22,38,45,59,47,68,60,54,49,62,73,55,52,63,45,68,37,45,65,46,46,23,45,52,21,45,39,48,19,7,48,33,57,37,60,47,59,85,88,51,58,64,53,34,21,50,22,15,32,27,39,42,51,19,25,39,36,37,64,58,44,54,58,54,54,52,51,48,51,51,50,25,52,51,43,58,58,43,65,77,40,86,74,32,85,83,75,65,91,61,64,74,44,31,69,71,46,47,50,36,19,48,51,18,24,47,52,51,50,50,56,51,48,53,57,39,59,73,62,33,54,73,68,52,35,61,68,38,43,63,66,43,67,63,41,82,87,59,70,93,69,57,70,68,58,51,54,53,46,55,55,48,34,61,43,61,68,39,99,65,40,49,55,49,52,50,54,49,49,53,50,50,52,51,54,69,69,38,89,59,37,69,44,44,45,38,58,55,47,38,53,48,36,52,47,37,47,50,54,48,60,71,37,57,90,43,24,52,81,76,29,62,32,48,73,43,38,54,49,49,58,50,17,54,51,22,46,72,53,31,85,83,60,63,58,47,37,41,56,39,21,28,49,41,15,50,52,46,13,53,31,42,44,72,73,45,84,61,56,44,46,47,31,15,44,30,30,41,37,18,31,41,41,16,29,39,27,40,36,49,31,54,52,46,47,68,77,57,60,43,80,46,101,62,28,66,65,46,41,50,50,22,51,50,46,48,52,49,46,55,51,49,54,49,52,50,45,53,48,24,63,65,42,34,26,36,84,39,62,38,55,91,63,32,78,31,66,30,82,61,49,28,53,21,66,29,14,21,37,62,65,61,37,50,55,48,52,54,53,49,59,63,47,49,65,57,68,83,48,85,81,46,25,37,27,71,62,47,57,61,18,46,54,69,47,49,40,66,89,45,44,71,19,49,46,46,64,72,50,84,55,57,40,68,67,39,52,53,52,48,53,55,44,39,76,78,36,63,93,34,55,48,38,34,40,40,31,52,65,89,49,76,48,69,62,53,70,57,55,54,51,53,42,41,76,73,58,28,49,80,48,72,63,98,59,32,42,41,34,42,93